Protein AF-A0A0F9S8Q1-F1 (afdb_monomer_lite)

pLDDT: mean 75.42, std 12.76, range [25.97, 92.38]

Organism: NCBI:txid412755

Sequence (955 aa):
MEIFLKRAEKAFIAKIDEEKTYRYFADIKRALKLIPSQFSRDMRSEIPRLLFKISQSLSDKSSEATEGILKHILIFTQVLRELTDNSRTEIHQVIMKQSQNQYRSLLDLMIKFVEKAEMGEFLENESTFENILIHVFGVKTQVTEFKDTDLFIKRAEKLFFGKIGQTKAIEFSENSILFLKEIDDEIQSYMSSEIAKYLFRFSQNINDLTPKTLESVLKHILLFIKAISDLGGKTIVLINQDIIRRSKKKLRGLFELFKAFLEDVRHGNEIKTEDSTLEDIINHVCGFEEEYIRFTDIGGFLKRAEKIYAEKIGKEKASSYIEHILKLIPKIPDTHRTYIGSDIAKFLLTYSEKIKLIKPEDIKRTLSSTNSFLYSIKELDHLNQEEVNKSILFHSNQKARNLIELYKLFLKKSKETIFKVKEPTFNDILLHAFGLQIGPKTIEEAPPIHKLMMDSHEEFPTAKDHEKWASAIFKAIPRYLEILQNKHGDRILNELWDLTFPMEDIIPKYQNKIAQLPRTDEKPFVAKLLHLLSQQILTDETLDRALTGSVAYIMLARVFIEIFSGKNATIRALKIRNHLEERRKANVERKNDIDYDIQKILEEDFKAIYRKSFILKTIMSIVSNKEYFIKITDLVEEDYPEELVEVYKSQNAVKPIGKQYLDSSLYGEIVIALKFFLKHLDYIKTFYDNFIHDFLTIPLDAKRKLEILKDSFMVLLDLRENLEPNKFYLKNVEIAEHQIYFSIIKYLYEPLLEIFKIVFSILEQKEESFKIVSLPKYLSDEKHENNFKQIQEIENEIKEHLTKGFIDDSDKVKWLKNSLEHRKADVLNFQLIRTLFMKVEEIKEMFLVRMEFSKIIINFLIELKKVHRNLPAVFSQFIGNIEMFDKEIDNFIEQIKNVQNLGFILLSEFETRKKRGIEAKQQLYGLKSNHMFIEHLKGLLEINQKDISISGFKN

Structure (mmCIF, N/CA/C/O backbone):
data_AF-A0A0F9S8Q1-F1
#
_entry.id   AF-A0A0F9S8Q1-F1
#
loop_
_atom_site.group_PDB
_atom_site.id
_atom_site.type_symbol
_atom_site.label_atom_id
_atom_site.label_alt_id
_atom_site.label_comp_id
_atom_site.label_asym_id
_atom_site.label_entity_id
_atom_site.label_seq_id
_atom_site.pdbx_PDB_ins_code
_atom_site.Cartn_x
_atom_site.Cartn_y
_atom_site.Cartn_z
_atom_site.occupancy
_atom_site.B_iso_or_equiv
_atom_site.auth_seq_id
_atom_site.auth_comp_id
_atom_site.auth_asym_id
_atom_site.auth_atom_id
_atom_site.pdbx_PDB_model_num
ATOM 1 N N . MET A 1 1 ? 21.156 -9.726 77.520 1.00 65.31 1 MET A N 1
ATOM 2 C CA . MET A 1 1 ? 22.135 -10.472 76.699 1.00 65.31 1 MET A CA 1
ATOM 3 C C . MET A 1 1 ? 23.510 -10.504 77.365 1.00 65.31 1 MET A C 1
ATOM 5 O O . MET A 1 1 ? 23.871 -11.555 77.869 1.00 65.31 1 MET A O 1
ATOM 9 N N . GLU A 1 2 ? 24.245 -9.385 77.450 1.00 67.56 2 GLU A N 1
ATOM 10 C CA . GLU A 1 2 ? 25.640 -9.382 77.948 1.00 67.56 2 GLU A CA 1
ATOM 11 C C . GLU A 1 2 ? 25.800 -9.846 79.402 1.00 67.56 2 GLU A C 1
ATOM 13 O O . GLU A 1 2 ? 26.745 -10.564 79.707 1.00 67.56 2 GLU A O 1
ATOM 18 N N . ILE A 1 3 ? 24.845 -9.518 80.280 1.00 73.88 3 ILE A N 1
ATOM 19 C CA . ILE A 1 3 ? 24.862 -9.962 81.684 1.00 73.88 3 ILE A CA 1
ATOM 20 C C . ILE A 1 3 ? 24.755 -11.493 81.794 1.00 73.88 3 ILE A C 1
ATOM 22 O O . ILE A 1 3 ? 25.445 -12.088 82.613 1.00 73.88 3 ILE A O 1
ATOM 26 N N . PHE A 1 4 ? 23.920 -12.138 80.971 1.00 73.06 4 PHE A N 1
ATOM 27 C CA . PHE A 1 4 ? 23.744 -13.596 80.997 1.00 73.06 4 PHE A CA 1
ATOM 28 C C . PHE A 1 4 ? 24.954 -14.326 80.411 1.00 73.06 4 PHE A C 1
ATOM 30 O O . PHE A 1 4 ? 25.414 -15.288 81.015 1.00 73.06 4 PHE A O 1
ATOM 37 N N . LEU A 1 5 ? 25.524 -13.819 79.310 1.00 75.31 5 LEU A N 1
ATOM 38 C CA . LEU A 1 5 ? 26.750 -14.378 78.730 1.00 75.31 5 LEU A CA 1
ATOM 39 C C . LEU A 1 5 ? 27.928 -14.268 79.708 1.00 75.31 5 LEU A C 1
ATOM 41 O O . LEU A 1 5 ? 28.554 -15.277 80.004 1.00 75.31 5 LEU A O 1
ATOM 45 N N . LYS A 1 6 ? 28.152 -13.087 80.304 1.00 77.19 6 LYS A N 1
ATOM 46 C CA . LYS A 1 6 ? 29.251 -12.863 81.260 1.00 77.19 6 LYS A CA 1
ATOM 47 C C . LYS A 1 6 ? 29.106 -13.690 82.545 1.00 77.19 6 LYS A C 1
ATOM 49 O O . LYS A 1 6 ? 30.094 -14.046 83.177 1.00 77.19 6 LYS A O 1
ATOM 54 N N . ARG A 1 7 ? 27.868 -13.981 82.966 1.00 74.12 7 ARG A N 1
ATOM 55 C CA . ARG A 1 7 ? 27.604 -14.859 84.119 1.00 74.12 7 ARG A CA 1
ATOM 56 C C . ARG A 1 7 ? 27.801 -16.339 83.787 1.00 74.12 7 ARG A C 1
ATOM 58 O O . ARG A 1 7 ? 28.260 -17.066 84.657 1.00 74.12 7 ARG A O 1
ATOM 65 N N . ALA A 1 8 ? 27.472 -16.762 82.567 1.00 77.12 8 ALA A N 1
ATOM 66 C CA . ALA A 1 8 ? 27.662 -18.139 82.116 1.00 77.12 8 ALA A CA 1
ATOM 67 C C . ALA A 1 8 ? 29.150 -18.483 81.928 1.00 77.12 8 ALA A C 1
ATOM 69 O O . ALA A 1 8 ? 29.596 -19.554 82.325 1.00 77.12 8 ALA A O 1
ATOM 70 N N . GLU A 1 9 ? 29.916 -17.539 81.380 1.00 80.12 9 GLU A N 1
ATOM 71 C CA . GLU A 1 9 ? 31.326 -17.668 80.994 1.00 80.12 9 GLU A CA 1
ATOM 72 C C . GLU A 1 9 ? 32.225 -18.244 82.101 1.00 80.12 9 GLU A C 1
ATOM 74 O O . GLU A 1 9 ? 32.976 -19.183 81.849 1.00 80.12 9 GLU A O 1
ATOM 79 N N . LYS A 1 10 ? 32.079 -17.789 83.356 1.00 80.81 10 LYS A N 1
ATOM 80 C CA . LYS A 1 10 ? 32.896 -18.278 84.486 1.00 80.81 10 LYS A CA 1
ATOM 81 C C . LYS A 1 10 ? 32.800 -19.789 84.719 1.00 80.81 10 LYS A C 1
ATOM 83 O O . LYS A 1 10 ? 33.794 -20.403 85.093 1.00 80.81 10 LYS A O 1
ATOM 88 N N . ALA A 1 11 ? 31.624 -20.385 84.526 1.00 79.75 11 ALA A N 1
ATOM 89 C CA . ALA A 1 11 ? 31.432 -21.817 84.757 1.00 79.75 11 ALA A CA 1
ATOM 90 C C . ALA A 1 11 ? 32.003 -22.674 83.614 1.00 79.75 11 ALA A C 1
ATOM 92 O O . ALA A 1 11 ? 32.449 -23.791 83.856 1.00 79.75 11 ALA A O 1
ATOM 93 N N . PHE A 1 12 ? 32.037 -22.140 82.388 1.00 83.81 12 PHE A N 1
ATOM 94 C CA . PHE A 1 12 ? 32.670 -22.799 81.241 1.00 83.81 12 PHE A CA 1
ATOM 95 C C . PHE A 1 12 ? 34.206 -22.703 81.302 1.00 83.81 12 PHE A C 1
ATOM 97 O O . PHE A 1 12 ? 34.877 -23.702 81.041 1.00 83.81 12 PHE A O 1
ATOM 104 N N . ILE A 1 13 ? 34.753 -21.561 81.754 1.00 83.69 13 ILE A N 1
ATOM 105 C CA . ILE A 1 13 ? 36.201 -21.375 81.985 1.00 83.69 13 ILE A CA 1
ATOM 106 C C . ILE A 1 13 ? 36.739 -22.467 82.916 1.00 83.69 13 ILE A C 1
ATOM 108 O O . ILE A 1 13 ? 37.755 -23.089 82.621 1.00 83.69 13 ILE A O 1
ATOM 112 N N . ALA A 1 14 ? 36.011 -22.761 83.997 1.00 76.94 14 ALA A N 1
ATOM 113 C CA . ALA A 1 14 ? 36.400 -23.773 84.976 1.00 76.94 14 ALA A CA 1
ATOM 114 C C . ALA A 1 14 ? 36.416 -25.222 84.434 1.00 76.94 14 ALA A C 1
ATOM 116 O O . ALA A 1 14 ? 36.903 -26.110 85.132 1.00 76.94 14 ALA A O 1
ATOM 117 N N . LYS A 1 15 ? 35.874 -25.487 83.232 1.00 79.69 15 LYS A N 1
ATOM 118 C CA . LYS A 1 15 ? 35.690 -26.843 82.680 1.00 79.69 15 LYS A CA 1
ATOM 119 C C . LYS A 1 15 ? 36.451 -27.142 81.383 1.00 79.69 15 LYS A C 1
ATOM 121 O O . LYS A 1 15 ? 36.767 -28.309 81.174 1.00 79.69 15 LYS A O 1
ATOM 126 N N . ILE A 1 16 ? 36.723 -26.160 80.519 1.00 74.31 16 ILE A N 1
ATOM 127 C CA . ILE A 1 16 ? 37.336 -26.401 79.189 1.00 74.31 16 ILE A CA 1
ATOM 128 C C . ILE A 1 16 ? 38.708 -25.728 79.025 1.00 74.31 16 ILE A C 1
ATOM 130 O O . ILE A 1 16 ? 39.498 -26.228 78.228 1.00 74.31 16 ILE A O 1
ATOM 134 N N . ASP A 1 17 ? 38.972 -24.654 79.786 1.00 80.31 17 ASP A N 1
ATOM 135 C CA . ASP A 1 17 ? 40.105 -23.702 79.722 1.00 80.31 17 ASP A CA 1
ATOM 136 C C . ASP A 1 17 ? 39.648 -22.261 79.405 1.00 80.31 17 ASP A C 1
ATOM 138 O O . ASP A 1 17 ? 38.655 -22.029 78.700 1.00 80.31 17 ASP A O 1
ATOM 142 N N . GLU A 1 18 ? 40.360 -21.279 79.966 1.00 80.62 18 GLU A N 1
ATOM 143 C CA . GLU A 1 18 ? 39.983 -19.864 79.939 1.00 80.62 18 GLU A CA 1
ATOM 144 C C . GLU A 1 18 ? 40.085 -19.261 78.530 1.00 80.62 18 GLU A C 1
ATOM 146 O O . GLU A 1 18 ? 39.142 -18.614 78.062 1.00 80.62 18 GLU A O 1
ATOM 151 N N . GLU A 1 19 ? 41.174 -19.536 77.808 1.00 82.44 19 GLU A N 1
ATOM 152 C CA . GLU A 1 19 ? 41.424 -18.952 76.486 1.00 82.44 19 GLU A CA 1
ATOM 153 C C . GLU A 1 19 ? 40.414 -19.460 75.446 1.00 82.44 19 GLU A C 1
ATOM 155 O O . GLU A 1 19 ? 39.818 -18.682 74.688 1.00 82.44 19 GLU A O 1
ATOM 160 N N . LYS A 1 20 ? 40.136 -20.769 75.463 1.00 80.25 20 LYS A N 1
ATOM 161 C CA . LYS A 1 20 ? 39.125 -21.384 74.592 1.00 80.25 20 LYS A CA 1
ATOM 162 C C . LYS A 1 20 ? 37.722 -20.858 74.877 1.00 80.25 20 LYS A C 1
ATOM 164 O O . LYS A 1 20 ? 36.982 -20.542 73.942 1.00 80.25 20 LYS A O 1
ATOM 169 N N . THR A 1 21 ? 37.353 -20.740 76.153 1.00 82.94 21 THR A N 1
ATOM 170 C CA . THR A 1 21 ? 36.017 -20.270 76.537 1.00 82.94 21 THR A CA 1
ATOM 171 C C . THR A 1 21 ? 35.794 -18.828 76.088 1.00 82.94 21 THR A C 1
ATOM 173 O O . THR A 1 21 ? 34.765 -18.542 75.468 1.00 82.94 21 THR A O 1
ATOM 176 N N . TYR A 1 22 ? 36.769 -17.937 76.304 1.00 84.31 22 TYR A N 1
ATOM 177 C CA . TYR A 1 22 ? 36.668 -16.552 75.838 1.00 84.31 22 TYR A CA 1
ATOM 178 C C . TYR A 1 22 ? 36.503 -16.463 74.322 1.00 84.31 22 TYR A C 1
ATOM 180 O O . TYR A 1 22 ? 35.680 -15.679 73.839 1.00 84.31 22 TYR A O 1
ATOM 188 N N . ARG A 1 23 ? 37.231 -17.288 73.560 1.00 85.81 23 ARG A N 1
ATOM 189 C CA . ARG A 1 23 ? 37.118 -17.312 72.099 1.00 85.81 23 ARG A CA 1
ATOM 190 C C . ARG A 1 23 ? 35.710 -17.703 71.644 1.00 85.81 23 ARG A C 1
ATOM 192 O O . ARG A 1 23 ? 35.099 -16.960 70.876 1.00 85.81 23 ARG A O 1
ATOM 199 N N . TYR A 1 24 ? 35.153 -18.798 72.166 1.00 85.56 24 TYR A N 1
ATOM 200 C CA . TYR A 1 24 ? 33.796 -19.222 71.802 1.00 85.56 24 TYR A CA 1
ATOM 201 C C . TYR A 1 24 ? 32.734 -18.189 72.199 1.00 85.56 24 TYR A C 1
ATOM 203 O O . TYR A 1 24 ? 31.858 -17.867 71.396 1.00 85.56 24 TYR A O 1
ATOM 211 N N . PHE A 1 25 ? 32.811 -17.613 73.403 1.00 87.06 25 PHE A N 1
ATOM 212 C CA . PHE A 1 25 ? 31.848 -16.596 73.837 1.00 87.06 25 PHE A CA 1
ATOM 213 C C . PHE A 1 25 ? 31.947 -15.305 73.010 1.00 87.06 25 PHE A C 1
ATOM 215 O O . PHE A 1 25 ? 30.915 -14.700 72.693 1.00 87.06 25 PHE A O 1
ATOM 222 N N . ALA A 1 26 ? 33.154 -14.896 72.605 1.00 84.88 26 ALA A N 1
ATOM 223 C CA . ALA A 1 26 ? 33.354 -13.757 71.712 1.00 84.88 26 ALA A CA 1
ATOM 224 C C . ALA A 1 26 ? 32.751 -14.006 70.319 1.00 84.88 26 ALA A C 1
ATOM 226 O O . ALA A 1 26 ? 32.047 -13.136 69.790 1.00 84.88 26 ALA A O 1
ATOM 227 N N . ASP A 1 27 ? 32.959 -15.198 69.759 1.00 85.56 27 ASP A N 1
ATOM 228 C CA . ASP A 1 27 ? 32.431 -15.579 68.448 1.00 85.56 27 ASP A CA 1
ATOM 229 C C . ASP A 1 27 ? 30.901 -15.702 68.465 1.00 85.56 27 ASP A C 1
ATOM 231 O O . ASP A 1 27 ? 30.231 -15.161 67.580 1.00 85.56 27 ASP A O 1
ATOM 235 N N . ILE A 1 28 ? 30.321 -16.280 69.524 1.00 86.69 28 ILE A N 1
ATOM 236 C CA . ILE A 1 28 ? 28.863 -16.321 69.719 1.00 86.69 28 ILE A CA 1
ATOM 237 C C . ILE A 1 28 ? 28.313 -14.897 69.838 1.00 86.69 28 ILE A C 1
ATOM 239 O O . ILE A 1 28 ? 27.328 -14.550 69.184 1.00 86.69 28 ILE A O 1
ATOM 243 N N . LYS A 1 29 ? 28.957 -14.020 70.620 1.00 84.44 29 LYS A N 1
ATOM 244 C CA . LYS A 1 29 ? 28.519 -12.624 70.775 1.00 84.44 29 LYS A CA 1
ATOM 245 C C . LYS A 1 29 ? 28.557 -11.861 69.449 1.00 84.44 29 LYS A C 1
ATOM 247 O O . LYS A 1 29 ? 27.688 -11.017 69.214 1.00 84.44 29 LYS A O 1
ATOM 252 N N . ARG A 1 30 ? 29.536 -12.144 68.583 1.00 85.38 30 ARG A N 1
ATOM 253 C CA . ARG A 1 30 ? 29.615 -11.573 67.233 1.00 85.38 30 ARG A CA 1
ATOM 254 C C . ARG A 1 30 ? 28.502 -12.124 66.339 1.00 85.38 30 ARG A C 1
ATOM 256 O O . ARG A 1 30 ? 27.789 -11.327 65.735 1.00 85.38 30 ARG A O 1
ATOM 263 N N . ALA A 1 31 ? 28.292 -13.440 66.325 1.00 83.25 31 ALA A N 1
ATOM 264 C CA . ALA A 1 31 ? 27.249 -14.092 65.532 1.00 83.25 31 ALA A CA 1
ATOM 265 C C . ALA A 1 31 ? 25.833 -13.632 65.931 1.00 83.25 31 ALA A C 1
ATOM 267 O O . ALA A 1 31 ? 25.028 -13.286 65.071 1.00 83.25 31 ALA A O 1
ATOM 268 N N . LEU A 1 32 ? 25.556 -13.471 67.230 1.00 84.12 32 LEU A N 1
ATOM 269 C CA . LEU A 1 32 ? 24.281 -12.946 67.743 1.00 84.12 32 LEU A CA 1
ATOM 270 C C . LEU A 1 32 ? 23.947 -11.532 67.243 1.00 84.12 32 LEU A C 1
ATOM 272 O O . LEU A 1 32 ? 22.778 -11.139 67.232 1.00 84.12 32 LEU A O 1
ATOM 276 N N . LYS A 1 33 ? 24.949 -10.720 66.875 1.00 81.00 33 LYS A N 1
ATOM 277 C CA . LYS A 1 33 ? 24.706 -9.390 66.292 1.00 81.00 33 LYS A CA 1
ATOM 278 C C . LYS A 1 33 ? 24.285 -9.447 64.825 1.00 81.00 33 LYS A C 1
ATOM 280 O O . LYS A 1 33 ? 23.722 -8.465 64.358 1.00 81.00 33 LYS A O 1
ATOM 285 N N . LEU A 1 34 ? 24.536 -10.566 64.151 1.00 79.81 34 LEU A N 1
ATOM 286 C CA . LEU A 1 34 ? 24.293 -10.764 62.724 1.00 79.81 34 LEU A CA 1
ATOM 287 C C . LEU A 1 34 ? 22.996 -11.535 62.431 1.00 79.81 34 LEU A C 1
ATOM 289 O O . LEU A 1 34 ? 22.683 -11.752 61.266 1.00 79.81 34 LEU A O 1
ATOM 293 N N . ILE A 1 35 ? 22.237 -11.935 63.458 1.00 81.62 35 ILE A N 1
ATOM 294 C CA . ILE A 1 35 ? 20.938 -12.598 63.275 1.00 81.62 35 ILE A CA 1
ATOM 295 C C . ILE A 1 35 ? 19.958 -11.636 62.572 1.00 81.62 35 ILE A C 1
ATOM 297 O O . ILE A 1 35 ? 19.795 -10.505 63.051 1.00 81.62 35 ILE A O 1
ATOM 301 N N . PRO A 1 36 ? 19.258 -12.075 61.504 1.00 76.50 36 PRO A N 1
ATOM 302 C CA . PRO A 1 36 ? 18.261 -11.271 60.803 1.00 76.50 36 PRO A CA 1
ATOM 303 C C . PRO A 1 36 ? 17.176 -10.722 61.737 1.00 76.50 36 PRO A C 1
ATOM 305 O O . PRO A 1 36 ? 16.769 -11.368 62.710 1.00 76.50 36 PRO A O 1
ATOM 308 N N . SER A 1 37 ? 16.665 -9.526 61.432 1.00 76.00 37 SER A N 1
ATOM 309 C CA . SER A 1 37 ? 15.705 -8.802 62.284 1.00 76.00 37 SER A CA 1
ATOM 310 C C . SER A 1 37 ? 14.458 -9.632 62.618 1.00 76.00 37 SER A C 1
ATOM 312 O O . SER A 1 37 ? 13.999 -9.600 63.762 1.00 76.00 37 SER A O 1
ATOM 314 N N . GLN A 1 38 ? 13.985 -10.449 61.674 1.00 74.62 38 GLN A N 1
ATOM 315 C CA . GLN A 1 38 ? 12.828 -11.335 61.823 1.00 74.62 38 GLN A CA 1
ATOM 316 C C . GLN A 1 38 ? 12.981 -12.439 62.887 1.00 74.62 38 GLN A C 1
ATOM 318 O O . GLN A 1 38 ? 11.990 -12.833 63.498 1.00 74.62 38 GLN A O 1
ATOM 323 N N . PHE A 1 39 ? 14.209 -12.887 63.175 1.00 76.06 39 PHE A N 1
ATOM 324 C CA . PHE A 1 39 ? 14.503 -13.883 64.222 1.00 76.06 39 PHE A CA 1
ATOM 325 C C . PHE A 1 39 ? 15.102 -13.258 65.487 1.00 76.06 39 PHE A C 1
ATOM 327 O O . PHE A 1 39 ? 15.223 -13.907 66.529 1.00 76.06 39 PHE A O 1
ATOM 334 N N . SER A 1 40 ? 15.476 -11.978 65.410 1.00 69.38 40 SER A N 1
ATOM 335 C CA . SER A 1 40 ? 16.178 -11.270 66.478 1.00 69.38 40 SER A CA 1
ATOM 336 C C . SER A 1 40 ? 15.361 -11.139 67.768 1.00 69.38 40 SER A C 1
ATOM 338 O O . SER A 1 40 ? 15.949 -11.106 68.848 1.00 69.38 40 SER A O 1
ATOM 340 N N . ARG A 1 41 ? 14.023 -11.086 67.677 1.00 66.44 41 ARG A N 1
ATOM 341 C CA . ARG A 1 41 ? 13.134 -10.926 68.840 1.00 66.44 41 ARG A CA 1
ATOM 342 C C . ARG A 1 41 ? 13.082 -12.170 69.728 1.00 66.44 41 ARG A C 1
ATOM 344 O O . ARG A 1 41 ? 12.923 -12.019 70.933 1.00 66.44 41 ARG A O 1
ATOM 351 N N . ASP A 1 42 ? 13.247 -13.358 69.147 1.00 68.50 42 ASP A N 1
ATOM 352 C CA . ASP A 1 42 ? 13.151 -14.631 69.867 1.00 68.50 42 ASP A CA 1
ATOM 353 C C . ASP A 1 42 ? 14.541 -15.207 70.161 1.00 68.50 42 ASP A C 1
ATOM 355 O O . ASP A 1 42 ? 14.896 -15.423 71.315 1.00 68.50 42 ASP A O 1
ATOM 359 N N . MET A 1 43 ? 15.402 -15.379 69.153 1.00 81.38 43 MET A N 1
ATOM 360 C CA . MET A 1 43 ? 16.647 -16.138 69.345 1.00 81.38 43 MET A CA 1
ATOM 361 C C . MET A 1 43 ? 17.777 -15.323 69.986 1.00 81.38 43 MET A C 1
ATOM 363 O O . MET A 1 43 ? 18.584 -15.869 70.741 1.00 81.38 43 MET A O 1
ATOM 367 N N . ARG A 1 44 ? 17.820 -13.999 69.772 1.00 78.69 44 ARG A N 1
ATOM 368 C CA . ARG A 1 44 ? 18.906 -13.139 70.289 1.00 78.69 44 ARG A CA 1
ATOM 369 C C . ARG A 1 44 ? 18.918 -13.043 71.819 1.00 78.69 44 ARG A C 1
ATOM 371 O O . ARG A 1 44 ? 19.966 -12.779 72.410 1.00 78.69 44 ARG A O 1
ATOM 378 N N . SER A 1 45 ? 17.767 -13.244 72.466 1.00 77.75 45 SER A N 1
ATOM 379 C CA . SER A 1 45 ? 17.644 -13.327 73.926 1.00 77.75 45 SER A CA 1
ATOM 380 C C . SER A 1 45 ? 17.697 -14.755 74.459 1.00 77.75 45 SER A C 1
ATOM 382 O O . SER A 1 45 ? 18.255 -14.952 75.540 1.00 77.75 45 SER A O 1
ATOM 384 N N . GLU A 1 46 ? 17.156 -15.730 73.725 1.00 82.62 46 GLU A N 1
ATOM 385 C CA . GLU A 1 46 ? 17.056 -17.115 74.196 1.00 82.62 46 GLU A CA 1
ATOM 386 C C . GLU A 1 46 ? 18.395 -17.863 74.161 1.00 82.62 46 GLU A C 1
ATOM 388 O O . GLU A 1 46 ? 18.699 -18.579 75.110 1.00 82.62 46 GLU A O 1
ATOM 393 N N . ILE A 1 47 ? 19.268 -17.617 73.175 1.00 87.38 47 ILE A N 1
ATOM 394 C CA . ILE A 1 47 ? 20.615 -18.224 73.134 1.00 87.38 47 ILE A CA 1
ATOM 395 C C . ILE A 1 47 ? 21.443 -17.877 74.398 1.00 87.38 47 ILE A C 1
ATOM 397 O O . ILE A 1 47 ? 21.911 -18.789 75.083 1.00 87.38 47 ILE A O 1
ATOM 401 N N . PRO A 1 48 ? 21.587 -16.593 74.798 1.00 84.06 48 PRO A N 1
ATOM 402 C CA . PRO A 1 48 ? 22.226 -16.230 76.066 1.00 84.06 48 PRO A CA 1
ATOM 403 C C . PRO A 1 48 ? 21.579 -16.845 77.312 1.00 84.06 48 PRO A C 1
ATOM 405 O O . PRO A 1 48 ? 22.282 -17.151 78.275 1.00 84.06 48 PRO A O 1
ATOM 408 N N . ARG A 1 49 ? 20.244 -16.974 77.330 1.00 84.19 49 ARG A N 1
ATOM 409 C CA . ARG A 1 49 ? 19.509 -17.561 78.461 1.00 84.19 49 ARG A CA 1
ATOM 410 C C . ARG A 1 49 ? 19.774 -19.056 78.568 1.00 84.19 49 ARG A C 1
ATOM 412 O O . ARG A 1 49 ? 20.006 -19.534 79.676 1.00 84.19 49 ARG A O 1
ATOM 419 N N . LEU A 1 50 ? 19.796 -19.765 77.440 1.00 85.31 50 LEU A N 1
ATOM 420 C CA . LEU A 1 50 ? 20.113 -21.186 77.388 1.00 85.31 50 LEU A CA 1
ATOM 421 C C . LEU A 1 50 ? 21.552 -21.444 77.848 1.00 85.31 50 LEU A C 1
ATOM 423 O O . LEU A 1 50 ? 21.754 -22.281 78.721 1.00 85.31 50 LEU A O 1
ATOM 427 N N . LEU A 1 51 ? 22.530 -20.668 77.363 1.00 85.69 51 LEU A N 1
ATOM 428 C CA . LEU A 1 51 ? 23.926 -20.761 77.817 1.00 85.69 51 LEU A CA 1
ATOM 429 C C . LEU A 1 51 ? 24.058 -20.558 79.328 1.00 85.69 51 LEU A C 1
ATOM 431 O O . LEU A 1 51 ? 24.760 -21.313 79.997 1.00 85.69 51 LEU A O 1
ATOM 435 N N . PHE A 1 52 ? 23.356 -19.568 79.886 1.00 83.75 52 PHE A N 1
ATOM 436 C CA . PHE A 1 52 ? 23.339 -19.364 81.332 1.00 83.75 52 PHE A CA 1
ATOM 437 C C . PHE A 1 52 ? 22.672 -20.526 82.074 1.00 83.75 52 PHE A C 1
ATOM 439 O O . PHE A 1 52 ? 23.215 -20.980 83.077 1.00 83.75 52 PHE A O 1
ATOM 446 N N . LYS A 1 53 ? 21.550 -21.062 81.583 1.00 84.38 53 LYS A N 1
ATOM 447 C CA . LYS A 1 53 ? 20.909 -22.235 82.192 1.00 84.38 53 LYS A CA 1
ATOM 448 C C . LYS A 1 53 ? 21.838 -23.453 82.189 1.00 84.38 53 LYS A C 1
ATOM 450 O O . LYS A 1 53 ? 21.984 -24.102 83.217 1.00 84.38 53 LYS A O 1
ATOM 455 N N . ILE A 1 54 ? 22.514 -23.718 81.072 1.00 83.75 54 ILE A N 1
ATOM 456 C CA . ILE A 1 54 ? 23.466 -24.829 80.952 1.00 83.75 54 ILE A CA 1
ATOM 457 C C . ILE A 1 54 ? 24.634 -24.636 81.924 1.00 83.75 54 ILE A C 1
ATOM 459 O O . ILE A 1 54 ? 24.987 -25.584 82.622 1.00 83.75 54 ILE A O 1
ATOM 463 N N . SER A 1 55 ? 25.151 -23.404 82.047 1.00 81.94 55 SER A N 1
ATOM 464 C CA . SER A 1 55 ? 26.263 -23.045 82.945 1.00 81.94 55 SER A CA 1
ATOM 465 C C . SER A 1 55 ? 26.047 -23.454 84.407 1.00 81.94 55 SER A C 1
ATOM 467 O O . SER A 1 55 ? 27.004 -23.780 85.102 1.00 81.94 55 SER A O 1
ATOM 469 N N . GLN A 1 56 ? 24.790 -23.514 84.859 1.00 81.88 56 GLN A N 1
ATOM 470 C CA . GLN A 1 56 ? 24.417 -23.926 86.218 1.00 81.88 56 GLN A CA 1
ATOM 471 C C . GLN A 1 56 ? 24.454 -25.447 86.443 1.00 81.88 56 GLN A C 1
ATOM 473 O O . GLN A 1 56 ? 24.359 -25.891 87.581 1.00 81.88 56 GLN A O 1
ATOM 478 N N . SER A 1 57 ? 24.595 -26.235 85.376 1.00 78.06 57 SER A N 1
ATOM 479 C CA . SER A 1 57 ? 24.541 -27.707 85.376 1.00 78.06 57 SER A CA 1
ATOM 480 C C . SER A 1 57 ? 25.784 -28.360 84.748 1.00 78.06 57 SER A C 1
ATOM 482 O O . SER A 1 57 ? 25.747 -29.516 84.338 1.00 78.06 57 SER A O 1
ATOM 484 N N . LEU A 1 58 ? 26.894 -27.616 84.634 1.00 77.12 58 LEU A N 1
ATOM 485 C CA . LEU A 1 58 ? 28.131 -28.096 83.997 1.00 77.12 58 LEU A CA 1
ATOM 486 C C . LEU A 1 58 ? 29.002 -28.988 84.888 1.00 77.12 58 LEU A C 1
ATOM 488 O O . LEU A 1 58 ? 29.911 -29.640 84.375 1.00 77.12 58 LEU A O 1
ATOM 492 N N . SER A 1 59 ? 28.773 -29.017 86.206 1.00 67.25 59 SER A N 1
ATOM 493 C CA . SER A 1 59 ? 29.591 -29.803 87.147 1.00 67.25 59 SER A CA 1
ATOM 494 C C . SER A 1 59 ? 29.676 -31.273 86.743 1.00 67.25 59 SER A C 1
ATOM 496 O O . SER A 1 59 ? 30.757 -31.861 86.811 1.00 67.25 59 SER A O 1
ATOM 498 N N . ASP A 1 60 ? 28.576 -31.802 86.213 1.00 68.44 60 ASP A N 1
ATOM 499 C CA . ASP A 1 60 ? 28.379 -33.227 85.952 1.00 68.44 60 ASP A CA 1
ATOM 500 C C . ASP A 1 60 ? 28.752 -33.612 84.507 1.00 68.44 60 ASP A C 1
ATOM 502 O O . ASP A 1 60 ? 28.634 -34.772 84.118 1.00 68.44 60 ASP A O 1
ATOM 506 N N . LYS A 1 61 ? 29.225 -32.648 83.700 1.00 75.06 61 LYS A N 1
ATOM 507 C CA . LYS A 1 61 ? 29.576 -32.833 82.282 1.00 75.06 61 LYS A CA 1
ATOM 508 C C . LYS A 1 61 ? 31.096 -32.875 82.074 1.00 75.06 61 LYS A C 1
ATOM 510 O O . LYS A 1 61 ? 31.856 -32.204 82.788 1.00 75.06 61 LYS A O 1
ATOM 515 N N . SER A 1 62 ? 31.546 -33.686 81.109 1.00 80.31 62 SER A N 1
ATOM 516 C CA . SER A 1 62 ? 32.961 -33.785 80.712 1.00 80.31 62 SER A CA 1
ATOM 517 C C . SER A 1 62 ? 33.422 -32.512 79.991 1.00 80.31 62 SER A C 1
ATOM 519 O O . SER A 1 62 ? 32.601 -31.768 79.449 1.00 80.31 62 SER A O 1
ATOM 521 N N . SER A 1 63 ? 34.730 -32.239 79.979 1.00 77.62 63 SER A N 1
ATOM 522 C CA . SER A 1 63 ? 35.296 -31.069 79.287 1.00 77.62 63 SER A CA 1
ATOM 523 C C . SER A 1 63 ? 34.982 -31.088 77.787 1.00 77.62 63 SER A C 1
ATOM 525 O O . SER A 1 63 ? 34.564 -30.070 77.245 1.00 77.62 63 SER A O 1
ATOM 527 N N . GLU A 1 64 ? 35.070 -32.252 77.139 1.00 79.50 64 GLU A N 1
ATOM 528 C CA . GLU A 1 64 ? 34.739 -32.430 75.718 1.00 79.50 64 GLU A CA 1
ATOM 529 C C . GLU A 1 64 ? 33.259 -32.182 75.413 1.00 79.50 64 GLU A C 1
ATOM 531 O O . GLU A 1 64 ? 32.949 -31.441 74.481 1.00 79.50 64 GLU A O 1
ATOM 536 N N . ALA A 1 65 ? 32.336 -32.717 76.220 1.00 78.62 65 ALA A N 1
ATOM 537 C CA . ALA A 1 65 ? 30.909 -32.433 76.048 1.00 78.62 65 ALA A CA 1
ATOM 538 C C . ALA A 1 65 ? 30.619 -30.940 76.269 1.00 78.62 65 ALA A C 1
ATOM 540 O O . ALA A 1 65 ? 29.844 -30.328 75.538 1.00 78.62 65 ALA A O 1
ATOM 541 N N . THR A 1 66 ? 31.295 -30.324 77.242 1.00 81.94 66 THR A N 1
ATOM 542 C CA . THR A 1 66 ? 31.141 -28.898 77.551 1.00 81.94 66 THR A CA 1
ATOM 543 C C . THR A 1 66 ? 31.644 -28.025 76.392 1.00 81.94 66 THR A C 1
ATOM 545 O O . THR A 1 66 ? 30.968 -27.062 76.020 1.00 81.94 66 THR A O 1
ATOM 548 N N . GLU A 1 67 ? 32.781 -28.370 75.772 1.00 82.50 67 GLU A N 1
ATOM 549 C CA . GLU A 1 67 ? 33.307 -27.676 74.583 1.00 82.50 67 GLU A CA 1
ATOM 550 C C . GLU A 1 67 ? 32.392 -27.888 73.367 1.00 82.50 67 GLU A C 1
ATOM 552 O O . GLU A 1 67 ? 32.059 -26.941 72.649 1.00 82.50 67 GLU A O 1
ATOM 557 N N . GLY A 1 68 ? 31.904 -29.114 73.181 1.00 81.94 68 GLY A N 1
ATOM 558 C CA . GLY A 1 68 ? 30.982 -29.477 72.114 1.00 81.94 68 GLY A CA 1
ATOM 559 C C . GLY A 1 68 ? 29.660 -28.711 72.149 1.00 81.94 68 GLY A C 1
ATOM 560 O O . GLY A 1 68 ? 29.194 -28.258 71.100 1.00 81.94 68 GLY A O 1
ATOM 561 N N . ILE A 1 69 ? 29.095 -28.478 73.339 1.00 86.19 69 ILE A N 1
ATOM 562 C CA . ILE A 1 69 ? 27.897 -27.643 73.528 1.00 86.19 69 ILE A CA 1
ATOM 563 C C . ILE A 1 69 ? 28.138 -26.216 73.026 1.00 86.19 69 ILE A C 1
ATOM 565 O O . ILE A 1 69 ? 27.323 -25.684 72.268 1.00 86.19 69 ILE A O 1
ATOM 569 N N . LEU A 1 70 ? 29.258 -25.589 73.412 1.00 85.69 70 LEU A N 1
ATOM 570 C CA . LEU A 1 70 ? 29.587 -24.231 72.961 1.00 85.69 70 LEU A CA 1
ATOM 571 C C . LEU A 1 70 ? 29.750 -24.174 71.441 1.00 85.69 70 LEU A C 1
ATOM 573 O O . LEU A 1 70 ? 29.253 -23.243 70.802 1.00 85.69 70 LEU A O 1
ATOM 577 N N . LYS A 1 71 ? 30.374 -25.200 70.855 1.00 84.81 71 LYS A N 1
ATOM 578 C CA . LYS A 1 71 ? 30.536 -25.319 69.405 1.00 84.81 71 LYS A CA 1
ATOM 579 C C . LYS A 1 71 ? 29.190 -25.461 68.683 1.00 84.81 71 LYS A C 1
ATOM 581 O O . LYS A 1 71 ? 28.969 -24.771 67.692 1.00 84.81 71 LYS A O 1
ATOM 586 N N . HIS A 1 72 ? 28.263 -26.270 69.197 1.00 88.25 72 HIS A N 1
ATOM 587 C CA . HIS A 1 72 ? 26.934 -26.454 68.596 1.00 88.25 72 HIS A CA 1
ATOM 588 C C . HIS A 1 72 ? 26.081 -25.192 68.690 1.00 88.25 72 HIS A C 1
ATOM 590 O O . HIS A 1 72 ? 25.419 -24.818 67.722 1.00 88.25 72 HIS A O 1
ATOM 596 N N . ILE A 1 73 ? 26.151 -24.477 69.814 1.00 87.94 73 ILE A N 1
ATOM 597 C CA . ILE A 1 73 ? 25.466 -23.190 69.965 1.00 87.94 73 ILE A CA 1
ATOM 598 C C . ILE A 1 73 ? 26.039 -22.161 68.989 1.00 87.94 73 ILE A C 1
ATOM 600 O O . ILE A 1 73 ? 25.272 -21.425 68.366 1.00 87.94 73 ILE A O 1
ATOM 604 N N . LEU A 1 74 ? 27.362 -22.117 68.806 1.00 86.56 74 LEU A N 1
ATOM 605 C CA . LEU A 1 74 ? 27.986 -21.229 67.828 1.00 86.56 74 LEU A CA 1
ATOM 606 C C . LEU A 1 74 ? 27.545 -21.559 66.397 1.00 86.56 74 LEU A C 1
ATOM 608 O O . LEU A 1 74 ? 27.093 -20.655 65.696 1.00 86.56 74 LEU A O 1
ATOM 612 N N . ILE A 1 75 ? 27.616 -22.832 65.997 1.00 86.12 75 ILE A N 1
ATOM 613 C CA . ILE A 1 75 ? 27.193 -23.310 64.671 1.00 86.12 75 ILE A CA 1
ATOM 614 C C . ILE A 1 75 ? 25.736 -22.929 64.412 1.00 86.12 75 ILE A C 1
ATOM 616 O O . ILE A 1 75 ? 25.434 -22.268 63.419 1.00 86.12 75 ILE A O 1
ATOM 620 N N . PHE A 1 76 ? 24.842 -23.260 65.346 1.00 88.38 76 PHE A N 1
ATOM 621 C CA . PHE A 1 76 ? 23.427 -22.929 65.232 1.00 88.38 76 PHE A CA 1
ATOM 622 C C . PHE A 1 76 ? 23.218 -21.417 65.072 1.00 88.38 76 PHE A C 1
ATOM 624 O O . PHE A 1 76 ? 22.478 -20.971 64.201 1.00 88.38 76 PHE A O 1
ATOM 631 N N . THR A 1 77 ? 23.919 -20.610 65.873 1.00 85.31 77 THR A N 1
ATOM 632 C CA . THR A 1 77 ? 23.810 -19.144 65.826 1.00 85.31 77 THR A CA 1
ATOM 633 C C . THR A 1 77 ? 24.308 -18.563 64.500 1.00 85.31 77 THR A C 1
ATOM 635 O O . THR A 1 77 ? 23.731 -17.595 64.007 1.00 85.31 77 THR A O 1
ATOM 638 N N . GLN A 1 78 ? 25.373 -19.123 63.923 1.00 84.19 78 GLN A N 1
ATOM 639 C CA . GLN A 1 78 ? 25.938 -18.667 62.651 1.00 84.19 78 GLN A CA 1
ATOM 640 C C . GLN A 1 78 ? 25.015 -18.985 61.476 1.00 84.19 78 GLN A C 1
ATOM 642 O O . GLN A 1 78 ? 24.759 -18.105 60.661 1.00 84.19 78 GLN A O 1
ATOM 647 N N . VAL A 1 79 ? 24.451 -20.189 61.445 1.00 83.19 79 VAL A N 1
ATOM 648 C CA . VAL A 1 79 ? 23.536 -20.645 60.391 1.00 83.19 79 VAL A CA 1
ATOM 649 C C . VAL A 1 79 ? 22.267 -19.793 60.314 1.00 83.19 79 VAL A C 1
ATOM 651 O O . VAL A 1 79 ? 21.757 -19.530 59.229 1.00 83.19 79 VAL A O 1
ATOM 654 N N . LEU A 1 80 ? 21.775 -19.273 61.445 1.00 80.69 80 LEU A N 1
ATOM 655 C CA . LEU A 1 80 ? 20.625 -18.357 61.444 1.00 80.69 80 LEU A CA 1
ATOM 656 C C . LEU A 1 80 ? 20.858 -17.089 60.606 1.00 80.69 80 LEU A C 1
ATOM 658 O O . LEU A 1 80 ? 19.889 -16.454 60.191 1.00 80.69 80 LEU A O 1
ATOM 662 N N . ARG A 1 81 ? 22.118 -16.702 60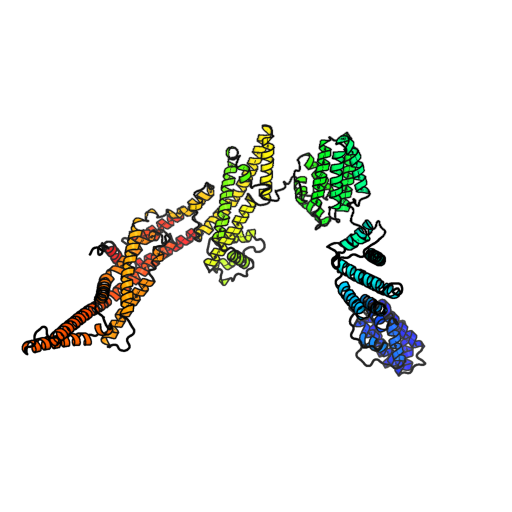.365 1.00 75.56 81 ARG A N 1
ATOM 663 C CA . ARG A 1 81 ? 22.459 -15.585 59.477 1.00 75.56 81 ARG A CA 1
ATOM 664 C C . ARG A 1 81 ? 22.082 -15.867 58.026 1.00 75.56 81 ARG A C 1
ATOM 666 O O . ARG A 1 81 ? 21.752 -14.928 57.318 1.00 75.56 81 ARG A O 1
ATOM 673 N N . GLU A 1 82 ? 22.143 -17.119 57.593 1.00 67.19 82 GLU A N 1
ATOM 674 C CA . GLU A 1 82 ? 21.928 -17.522 56.198 1.00 67.19 82 GLU A CA 1
ATOM 675 C C . GLU A 1 82 ? 20.438 -17.576 55.828 1.00 67.19 82 GLU A C 1
ATOM 677 O O . GLU A 1 82 ? 20.086 -17.667 54.660 1.00 67.19 82 GLU A O 1
ATOM 682 N N . LEU A 1 83 ? 19.545 -17.450 56.814 1.00 71.06 83 LEU A N 1
ATOM 683 C CA . LEU A 1 83 ? 18.092 -17.502 56.638 1.00 71.06 83 LEU A CA 1
ATOM 684 C C . LEU A 1 83 ? 17.478 -16.114 56.357 1.00 71.06 83 LEU A C 1
ATOM 686 O O . LEU A 1 83 ? 16.424 -15.783 56.903 1.00 71.06 83 LEU A O 1
ATOM 690 N N . THR A 1 84 ? 18.143 -15.255 55.577 1.00 57.34 84 THR A N 1
ATOM 691 C CA . THR A 1 84 ? 17.685 -13.868 55.338 1.00 57.34 84 THR A CA 1
ATOM 692 C C . THR A 1 84 ? 16.402 -13.769 54.523 1.00 57.34 84 THR A C 1
ATOM 694 O O . THR A 1 84 ? 15.615 -12.863 54.792 1.00 57.34 84 THR A O 1
ATOM 697 N N . ASP A 1 85 ? 16.176 -14.698 53.592 1.00 55.66 85 ASP A N 1
ATOM 698 C CA . ASP A 1 85 ? 15.083 -14.611 52.611 1.00 55.66 85 ASP A CA 1
ATOM 699 C C . ASP A 1 85 ? 13.844 -15.439 52.994 1.00 55.66 85 ASP A C 1
ATOM 701 O O . ASP A 1 85 ? 12.766 -15.224 52.446 1.00 55.66 85 ASP A O 1
ATOM 705 N N . ASN A 1 86 ? 13.965 -16.338 53.975 1.00 58.75 86 ASN A N 1
ATOM 706 C CA . ASN A 1 86 ? 12.872 -17.225 54.380 1.00 58.75 86 ASN A CA 1
ATOM 707 C C . ASN A 1 86 ? 12.057 -16.599 55.510 1.00 58.75 86 ASN A C 1
ATOM 709 O O . ASN A 1 86 ? 12.622 -16.121 56.500 1.00 58.75 86 ASN A O 1
ATOM 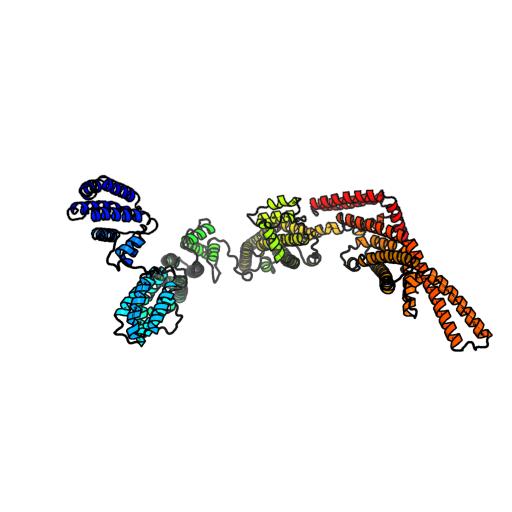713 N N . SER A 1 87 ? 10.727 -16.653 55.426 1.00 61.59 87 SER A N 1
ATOM 714 C CA . SER A 1 87 ? 9.878 -16.136 56.499 1.00 61.59 87 SER A CA 1
ATOM 715 C C . SER A 1 87 ? 9.963 -17.019 57.749 1.00 61.59 87 SER A C 1
ATOM 717 O O . SER A 1 87 ? 10.189 -18.232 57.700 1.00 61.59 87 SER A O 1
ATOM 719 N N . ARG A 1 88 ? 9.741 -16.429 58.929 1.00 63.66 88 ARG A N 1
ATOM 720 C CA . ARG A 1 88 ? 9.739 -17.179 60.199 1.00 63.66 88 ARG A CA 1
ATOM 721 C C . ARG A 1 88 ? 8.766 -18.364 60.185 1.00 63.66 88 ARG A C 1
ATOM 723 O O . ARG A 1 88 ? 9.042 -19.399 60.790 1.00 63.66 88 ARG A O 1
ATOM 730 N N . THR A 1 89 ? 7.636 -18.198 59.505 1.00 67.38 89 THR A N 1
ATOM 731 C CA . THR A 1 89 ? 6.603 -19.225 59.378 1.00 67.38 89 THR A CA 1
ATOM 732 C C . THR A 1 89 ? 7.089 -20.398 58.531 1.00 67.38 89 THR A C 1
ATOM 734 O O . THR A 1 89 ? 6.892 -21.540 58.938 1.00 67.38 89 THR A O 1
ATOM 737 N N . GLU A 1 90 ? 7.784 -20.134 57.422 1.00 66.44 90 GLU A N 1
ATOM 738 C CA . GLU A 1 90 ? 8.372 -21.173 56.563 1.00 66.44 90 GLU A CA 1
ATOM 739 C C . GLU A 1 90 ? 9.397 -22.013 57.323 1.00 66.44 90 GLU A C 1
ATOM 741 O O . GLU A 1 90 ? 9.324 -23.239 57.319 1.00 66.44 90 GLU A O 1
ATOM 746 N N . ILE A 1 91 ? 10.304 -21.374 58.067 1.00 71.38 91 ILE A N 1
ATOM 747 C CA . ILE A 1 91 ? 11.316 -22.101 58.845 1.00 71.38 91 ILE A CA 1
ATOM 748 C C . ILE A 1 91 ? 10.670 -22.995 59.912 1.00 71.38 91 ILE A C 1
ATOM 750 O O . ILE A 1 91 ? 11.072 -24.145 60.089 1.00 71.38 91 ILE A O 1
ATOM 754 N N . HIS A 1 92 ? 9.633 -22.514 60.600 1.00 74.50 92 HIS A N 1
ATOM 755 C CA . HIS A 1 92 ? 8.898 -23.338 61.561 1.00 74.50 92 HIS A CA 1
ATOM 756 C C . HIS A 1 92 ? 8.176 -24.514 60.890 1.00 74.50 92 HIS A C 1
ATOM 758 O O . HIS A 1 92 ? 8.177 -25.617 61.435 1.00 74.50 92 HIS A O 1
ATOM 764 N N . GLN A 1 93 ? 7.609 -24.311 59.699 1.00 68.19 93 GLN A N 1
ATOM 765 C CA . GLN A 1 93 ? 6.988 -25.387 58.927 1.00 68.19 93 GLN A CA 1
ATOM 766 C C . GLN A 1 93 ? 8.007 -26.444 58.502 1.00 68.19 93 GLN A C 1
ATOM 768 O O . GLN A 1 93 ? 7.718 -27.634 58.616 1.00 68.19 93 GLN A O 1
ATOM 773 N N . VAL A 1 94 ? 9.212 -26.044 58.087 1.00 71.69 94 VAL A N 1
ATOM 774 C CA . VAL A 1 94 ? 10.290 -26.984 57.745 1.00 71.69 94 VAL A CA 1
ATOM 775 C C . VAL A 1 94 ? 10.681 -27.831 58.961 1.00 71.69 94 VAL A C 1
ATOM 777 O O . VAL A 1 94 ? 10.753 -29.056 58.849 1.00 71.69 94 VAL A O 1
ATOM 780 N N . ILE A 1 95 ? 10.851 -27.217 60.138 1.00 71.94 95 ILE A N 1
ATOM 781 C CA . ILE A 1 95 ? 11.165 -27.935 61.388 1.00 71.94 95 ILE A CA 1
ATOM 782 C C . ILE A 1 95 ? 10.042 -28.910 61.751 1.00 71.94 95 ILE A C 1
ATOM 784 O O . ILE A 1 95 ? 10.304 -30.079 62.042 1.00 71.94 95 ILE A O 1
ATOM 788 N N . MET A 1 96 ? 8.786 -28.458 61.704 1.00 68.81 96 MET A N 1
ATOM 789 C CA . MET A 1 96 ? 7.625 -29.305 61.980 1.00 68.81 96 MET A CA 1
ATOM 790 C C . MET A 1 96 ? 7.543 -30.472 60.998 1.00 68.81 96 MET A C 1
ATOM 792 O O . MET A 1 96 ? 7.308 -31.604 61.406 1.00 68.81 96 MET A O 1
ATOM 796 N N . LYS A 1 97 ? 7.799 -30.237 59.711 1.00 65.81 97 LYS A N 1
ATOM 797 C CA . LYS A 1 97 ? 7.730 -31.278 58.684 1.00 65.81 97 LYS A CA 1
ATOM 798 C C . LYS A 1 97 ? 8.830 -32.324 58.863 1.00 65.81 97 LYS A C 1
ATOM 800 O O . LYS A 1 97 ? 8.521 -33.514 58.871 1.00 65.81 97 LYS A O 1
ATOM 805 N N . GLN A 1 98 ? 10.082 -31.905 59.061 1.00 66.06 98 GLN A N 1
ATOM 806 C CA . GLN A 1 98 ? 11.203 -32.840 59.219 1.00 66.06 98 GLN A CA 1
ATOM 807 C C . GLN A 1 98 ? 11.180 -33.592 60.555 1.00 66.06 98 GLN A C 1
ATOM 809 O O . GLN A 1 98 ? 11.527 -34.767 60.600 1.00 66.06 98 GLN A O 1
ATOM 814 N N . SER A 1 99 ? 10.691 -32.963 61.625 1.00 65.44 99 SER A N 1
ATOM 815 C CA . SER A 1 99 ? 10.516 -33.619 62.928 1.00 65.44 99 SER A CA 1
ATOM 816 C C . SER A 1 99 ? 9.226 -34.436 63.060 1.00 65.44 99 SER A C 1
ATOM 818 O O . SER A 1 99 ? 8.909 -34.902 64.154 1.00 65.44 99 SER A O 1
ATOM 820 N N . GLN A 1 100 ? 8.428 -34.567 61.993 1.00 69.06 100 GLN A N 1
ATOM 821 C CA . GLN A 1 100 ? 7.098 -35.190 62.041 1.00 69.06 100 GLN A CA 1
ATOM 822 C C . GLN A 1 100 ? 6.189 -34.588 63.139 1.00 69.06 100 GLN A C 1
ATOM 824 O O . GLN A 1 100 ? 5.466 -35.294 63.841 1.00 69.06 100 GLN A O 1
ATOM 829 N N . ASN A 1 101 ? 6.209 -33.259 63.267 1.00 62.41 101 ASN A N 1
ATOM 830 C CA . ASN A 1 101 ? 5.474 -32.410 64.212 1.00 62.41 101 ASN A CA 1
ATOM 831 C C . ASN A 1 101 ? 5.879 -32.527 65.690 1.00 62.41 101 ASN A C 1
ATOM 833 O O . ASN A 1 101 ? 5.185 -31.970 66.549 1.00 62.41 101 ASN A O 1
ATOM 837 N N . GLN A 1 102 ? 6.982 -33.211 66.002 1.00 68.00 102 GLN A N 1
ATOM 838 C CA . GLN A 1 102 ? 7.471 -33.313 67.380 1.00 68.00 102 GLN A CA 1
ATOM 839 C C . GLN A 1 102 ? 8.052 -31.990 67.891 1.00 68.00 102 GLN A C 1
ATOM 841 O O . GLN A 1 102 ? 7.850 -31.646 69.054 1.00 68.00 102 GLN A O 1
ATOM 846 N N . TYR A 1 103 ? 8.700 -31.214 67.020 1.00 75.00 103 TYR A N 1
ATOM 847 C CA . TYR A 1 103 ? 9.301 -29.926 67.362 1.00 75.00 103 TYR A CA 1
ATOM 848 C C . TYR A 1 103 ? 8.703 -28.818 66.499 1.00 75.00 103 TYR A C 1
ATOM 850 O O . TYR A 1 103 ? 8.418 -29.023 65.319 1.00 75.00 103 TYR A O 1
ATOM 858 N N . ARG A 1 104 ? 8.446 -27.649 67.099 1.00 69.38 104 ARG A N 1
ATOM 859 C CA . ARG A 1 104 ? 7.594 -26.616 66.482 1.00 69.38 104 ARG A CA 1
ATOM 860 C C . ARG A 1 104 ? 8.293 -25.284 66.262 1.00 69.38 104 ARG A C 1
ATOM 862 O O . ARG A 1 104 ? 7.758 -24.431 65.559 1.00 69.38 104 ARG A O 1
ATOM 869 N N . SER A 1 105 ? 9.462 -25.087 66.862 1.00 81.25 105 SER A N 1
ATOM 870 C CA . SER A 1 105 ? 10.170 -23.814 66.822 1.00 81.25 105 SER A CA 1
ATOM 871 C C . SER A 1 105 ? 11.682 -23.972 66.672 1.00 81.25 105 SER A C 1
ATOM 873 O O . SER A 1 105 ? 12.255 -25.028 66.941 1.00 81.25 105 SER A O 1
ATOM 875 N N . LEU A 1 106 ? 12.341 -22.877 66.286 1.00 83.06 106 LEU A N 1
ATOM 876 C CA . LEU A 1 106 ? 13.805 -22.786 66.264 1.00 83.06 106 LEU A CA 1
ATOM 877 C C . LEU A 1 106 ? 14.435 -23.011 67.645 1.00 83.06 106 LEU A C 1
ATOM 879 O O . LEU A 1 106 ? 15.536 -23.547 67.727 1.00 83.06 106 LEU A O 1
ATOM 883 N N . LEU A 1 107 ? 13.745 -22.626 68.722 1.00 82.88 107 LEU A N 1
ATOM 884 C CA . LEU A 1 107 ? 14.216 -22.867 70.084 1.00 82.88 107 LEU A CA 1
ATOM 885 C C . LEU A 1 107 ? 14.207 -24.364 70.409 1.00 82.88 107 LEU A C 1
ATOM 887 O O . LEU A 1 107 ? 15.180 -24.865 70.964 1.00 82.88 107 LEU A O 1
ATOM 891 N N . ASP A 1 108 ? 13.151 -25.075 70.009 1.00 82.75 108 ASP A N 1
ATOM 892 C CA . ASP A 1 108 ? 13.051 -26.523 70.202 1.00 82.75 108 ASP A CA 1
ATOM 893 C C . ASP A 1 108 ? 14.161 -27.261 69.445 1.00 82.75 108 ASP A C 1
ATOM 895 O O . ASP A 1 108 ? 14.820 -28.141 70.000 1.00 82.75 108 ASP A O 1
ATOM 899 N N . LEU A 1 109 ? 14.411 -26.852 68.195 1.00 87.00 109 LEU A N 1
ATOM 900 C CA . LEU A 1 109 ? 15.502 -27.388 67.385 1.00 87.00 109 LEU A CA 1
ATOM 901 C C . LEU A 1 109 ? 16.864 -27.125 68.040 1.00 87.00 109 LEU A C 1
ATOM 903 O O . LEU A 1 109 ? 17.681 -28.035 68.126 1.00 87.00 109 LEU A O 1
ATOM 907 N N . MET A 1 110 ? 17.101 -25.905 68.532 1.00 88.19 110 MET A N 1
ATOM 908 C CA . MET A 1 110 ? 18.352 -25.544 69.201 1.00 88.19 110 MET A CA 1
ATOM 909 C C . MET A 1 110 ? 18.576 -26.364 70.471 1.00 88.19 110 MET A C 1
ATOM 911 O O . MET A 1 110 ? 19.671 -26.882 70.672 1.00 88.19 110 MET A O 1
ATOM 915 N N . ILE A 1 111 ? 17.554 -26.498 71.321 1.00 86.44 111 ILE A N 1
ATOM 916 C CA . ILE A 1 111 ? 17.645 -27.298 72.547 1.00 86.44 111 ILE A CA 1
ATOM 917 C C . ILE A 1 111 ? 17.994 -28.738 72.182 1.00 86.44 111 ILE A C 1
ATOM 919 O O . ILE A 1 111 ? 18.931 -29.295 72.749 1.00 86.44 111 ILE A O 1
ATOM 923 N N . LYS A 1 112 ? 17.321 -29.313 71.178 1.00 85.50 112 LYS A N 1
ATOM 924 C CA . LYS A 1 112 ? 17.579 -30.697 70.784 1.00 85.50 112 LYS A CA 1
ATOM 925 C C . LYS A 1 112 ? 18.956 -30.900 70.149 1.00 85.50 112 LYS A C 1
ATOM 927 O O . LYS A 1 112 ? 19.604 -31.913 70.397 1.00 85.50 112 LYS A O 1
ATOM 932 N N . PHE A 1 113 ? 19.424 -29.926 69.372 1.00 88.19 113 PHE A N 1
ATOM 933 C CA . PHE A 1 113 ? 20.765 -29.932 68.787 1.00 88.19 113 PHE A CA 1
ATOM 934 C C . PHE A 1 113 ? 21.859 -29.840 69.857 1.00 88.19 113 PHE A C 1
ATOM 936 O O . PHE A 1 113 ? 22.892 -30.494 69.751 1.00 88.19 113 PHE A O 1
ATOM 943 N N . VAL A 1 114 ? 21.615 -29.085 70.929 1.00 86.31 114 VAL A N 1
ATOM 944 C CA . VAL A 1 114 ? 22.525 -29.025 72.077 1.00 86.31 114 VAL A CA 1
ATOM 945 C C . VAL A 1 114 ? 22.478 -30.312 72.900 1.00 86.31 114 VAL A C 1
ATOM 947 O O . VAL A 1 114 ? 23.533 -30.804 73.283 1.00 86.31 114 VAL A O 1
ATOM 950 N N . GLU A 1 115 ? 21.302 -30.908 73.116 1.00 84.69 115 GLU A N 1
ATOM 951 C CA . GLU A 1 115 ? 21.180 -32.215 73.785 1.00 84.69 115 GLU A CA 1
ATOM 952 C C . GLU A 1 115 ? 22.001 -33.307 73.080 1.00 84.69 115 GLU A C 1
ATOM 954 O O . GLU A 1 115 ? 22.591 -34.154 73.744 1.00 84.69 115 GLU A O 1
ATOM 959 N N . LYS A 1 116 ? 22.093 -33.273 71.745 1.00 82.75 116 LYS A N 1
ATOM 960 C CA . LYS A 1 116 ? 22.951 -34.189 70.978 1.00 82.75 116 LYS A CA 1
ATOM 961 C C . LYS A 1 116 ? 24.438 -34.010 71.302 1.00 82.75 116 LYS A C 1
ATOM 963 O O . LYS A 1 116 ? 25.117 -34.997 71.581 1.00 82.75 116 LYS A O 1
ATOM 968 N N . ALA A 1 117 ? 24.905 -32.766 71.402 1.00 82.62 117 ALA A N 1
ATOM 969 C CA . ALA A 1 117 ? 26.269 -32.468 71.837 1.00 82.62 117 ALA A CA 1
ATOM 970 C C . ALA A 1 117 ? 26.529 -32.881 73.298 1.00 82.62 117 ALA A C 1
ATOM 972 O O . ALA A 1 117 ? 27.627 -33.324 73.626 1.00 82.62 117 ALA A O 1
ATOM 973 N N . GLU A 1 118 ? 25.521 -32.788 74.174 1.00 80.62 118 GLU A N 1
ATOM 974 C CA . GLU A 1 118 ? 25.611 -33.297 75.552 1.00 80.62 118 GLU A CA 1
ATOM 975 C C . GLU A 1 118 ? 25.789 -34.818 75.604 1.00 80.62 118 GLU A C 1
ATOM 977 O O . GLU A 1 118 ? 26.459 -35.323 76.503 1.00 80.62 118 GLU A O 1
ATOM 982 N N . MET A 1 119 ? 25.233 -35.534 74.625 1.00 79.94 119 MET A N 1
ATOM 983 C CA . MET A 1 119 ? 25.390 -36.981 74.454 1.00 79.94 119 MET A CA 1
ATOM 984 C C . MET A 1 119 ? 26.677 -37.367 73.699 1.00 79.94 119 MET A C 1
ATOM 986 O O . MET A 1 119 ? 26.919 -38.553 73.489 1.00 79.94 119 MET A O 1
ATOM 990 N N . GLY A 1 120 ? 27.512 -36.392 73.317 1.00 71.19 120 GLY A N 1
ATOM 991 C CA . GLY A 1 120 ? 28.771 -36.608 72.594 1.00 71.19 120 GLY A CA 1
ATOM 992 C C . GLY A 1 120 ? 28.622 -36.785 71.078 1.00 71.19 120 GLY A C 1
ATOM 993 O O . GLY A 1 120 ? 29.602 -37.102 70.408 1.00 71.19 120 GLY A O 1
ATOM 994 N N . GLU A 1 121 ? 27.426 -36.578 70.521 1.00 78.88 121 GLU A N 1
ATOM 995 C CA . GLU A 1 121 ? 27.191 -36.595 69.075 1.00 78.88 121 GLU A CA 1
ATOM 996 C C . GLU A 1 121 ? 27.437 -35.192 68.504 1.00 78.88 121 GLU A C 1
ATOM 998 O O . GLU A 1 121 ? 26.667 -34.265 68.762 1.00 78.88 121 GLU A O 1
ATOM 1003 N N . PHE A 1 122 ? 28.526 -35.028 67.746 1.00 78.38 122 PHE A N 1
ATOM 1004 C CA . PHE A 1 122 ? 28.929 -33.738 67.188 1.00 78.38 122 PHE A CA 1
ATOM 1005 C C . PHE A 1 122 ? 28.716 -33.662 65.671 1.00 78.38 122 PHE A C 1
ATOM 1007 O O . PHE A 1 122 ? 28.978 -34.617 64.943 1.00 78.38 122 PHE A O 1
ATOM 1014 N N . LEU A 1 123 ? 28.284 -32.500 65.172 1.00 76.31 123 LEU A N 1
ATOM 1015 C CA . LEU A 1 123 ? 28.190 -32.241 63.735 1.00 76.31 123 LEU A CA 1
ATOM 1016 C C . LEU A 1 123 ? 29.592 -32.062 63.112 1.00 76.31 123 LEU A C 1
ATOM 1018 O O . LEU A 1 123 ? 30.286 -31.089 63.416 1.00 76.31 123 LEU A O 1
ATOM 1022 N N . GLU A 1 124 ? 29.990 -32.983 62.227 1.00 60.66 124 GLU A N 1
ATOM 1023 C CA . GLU A 1 124 ? 31.305 -32.979 61.552 1.00 60.66 124 GLU A CA 1
ATOM 1024 C C . GLU A 1 124 ? 31.314 -32.293 60.162 1.00 60.66 124 GLU A C 1
ATOM 1026 O O . GLU A 1 124 ? 32.386 -31.976 59.651 1.00 60.66 124 GLU A O 1
ATOM 1031 N N . ASN A 1 125 ? 30.143 -32.021 59.562 1.00 58.22 125 ASN A N 1
ATOM 1032 C CA . ASN A 1 125 ? 29.983 -31.492 58.190 1.00 58.22 125 ASN A CA 1
ATOM 1033 C C . ASN A 1 125 ? 29.824 -29.953 58.122 1.00 58.22 125 ASN A C 1
ATOM 1035 O O . ASN A 1 125 ? 29.648 -29.299 59.149 1.00 58.22 125 ASN A O 1
ATOM 1039 N N . GLU A 1 126 ? 29.832 -29.374 56.905 1.00 58.75 126 GLU A N 1
ATOM 1040 C CA . GLU A 1 126 ? 29.599 -27.935 56.670 1.00 58.75 126 GLU A CA 1
ATOM 1041 C C . GLU A 1 126 ? 28.306 -27.426 57.338 1.00 58.75 126 GLU A C 1
ATOM 1043 O O . GLU A 1 126 ? 27.227 -28.014 57.218 1.00 58.75 126 GLU A O 1
ATOM 1048 N N . SER A 1 127 ? 28.436 -26.309 58.052 1.00 68.06 127 SER A N 1
ATOM 1049 C CA . SER A 1 127 ? 27.427 -25.715 58.928 1.00 68.06 127 SER A CA 1
ATOM 1050 C C . SER A 1 127 ? 26.276 -25.048 58.158 1.00 68.06 127 SER A C 1
ATOM 1052 O O . SER A 1 127 ? 26.245 -23.825 58.075 1.00 68.06 127 SER A O 1
ATOM 1054 N N . THR A 1 128 ? 25.313 -25.811 57.632 1.00 77.88 128 THR A N 1
ATOM 1055 C CA . THR A 1 128 ? 24.080 -25.266 57.014 1.00 77.88 128 THR A CA 1
ATOM 1056 C C . THR A 1 128 ? 22.822 -25.631 57.806 1.00 77.88 128 THR A C 1
ATOM 1058 O O . THR A 1 128 ? 22.814 -26.576 58.601 1.00 77.88 128 THR A O 1
ATOM 1061 N N . PHE A 1 129 ? 21.722 -24.895 57.591 1.00 77.94 129 PHE A N 1
ATOM 1062 C CA . PHE A 1 129 ? 20.461 -25.127 58.315 1.00 77.94 129 PHE A CA 1
ATOM 1063 C C . PHE A 1 129 ? 19.865 -26.505 58.032 1.00 77.94 129 PHE A C 1
ATOM 1065 O O . PHE A 1 129 ? 19.412 -27.187 58.950 1.00 77.94 129 PHE A O 1
ATOM 1072 N N . GLU A 1 130 ? 19.937 -26.955 56.783 1.00 72.56 130 GLU A N 1
ATOM 1073 C CA . GLU A 1 130 ? 19.500 -28.297 56.399 1.00 72.56 130 GLU A CA 1
ATOM 1074 C C . GLU A 1 130 ? 20.361 -29.385 57.039 1.00 72.56 130 GLU A C 1
ATOM 1076 O O . GLU A 1 130 ? 19.823 -30.382 57.519 1.00 72.56 130 GLU A O 1
ATOM 1081 N N . ASN A 1 131 ? 21.676 -29.181 57.139 1.00 76.06 131 ASN A N 1
ATOM 1082 C CA . ASN A 1 131 ? 22.562 -30.148 57.783 1.00 76.06 131 ASN A CA 1
ATOM 1083 C C . ASN A 1 131 ? 22.288 -30.271 59.286 1.00 76.06 131 ASN A C 1
ATOM 1085 O O . ASN A 1 131 ? 22.345 -31.380 59.817 1.00 76.06 131 ASN A O 1
ATOM 1089 N N . ILE A 1 132 ? 21.916 -29.177 59.963 1.00 82.19 132 ILE A N 1
ATOM 1090 C CA . ILE A 1 132 ? 21.448 -29.236 61.357 1.00 82.19 132 ILE A CA 1
ATOM 1091 C C . ILE A 1 132 ? 20.168 -30.072 61.450 1.00 82.19 132 ILE A C 1
ATOM 1093 O O . ILE A 1 132 ? 20.079 -30.953 62.302 1.00 82.19 132 ILE A O 1
ATOM 1097 N N . LEU A 1 133 ? 19.189 -29.846 60.570 1.00 75.62 133 LEU A N 1
ATOM 1098 C CA . LEU A 1 133 ? 17.938 -30.608 60.586 1.00 75.62 133 LEU A CA 1
ATOM 1099 C C . LEU A 1 133 ? 18.171 -32.103 60.333 1.00 75.62 133 LEU A C 1
ATOM 1101 O O . LEU A 1 133 ? 17.623 -32.938 61.051 1.00 75.62 133 LEU A O 1
ATOM 1105 N N . ILE A 1 134 ? 19.033 -32.444 59.372 1.00 76.38 134 ILE A N 1
ATOM 1106 C CA . ILE A 1 134 ? 19.407 -33.833 59.081 1.00 76.38 134 ILE A CA 1
ATOM 1107 C C . ILE A 1 134 ? 20.137 -34.455 60.271 1.00 76.38 134 ILE A C 1
ATOM 1109 O O . ILE A 1 134 ? 19.853 -35.595 60.621 1.00 76.38 134 ILE A O 1
ATOM 1113 N N . HIS A 1 135 ? 21.053 -33.734 60.913 1.00 80.44 135 HIS A N 1
ATOM 1114 C CA . HIS A 1 135 ? 21.785 -34.261 62.062 1.00 80.44 135 HIS A CA 1
ATOM 1115 C C . HIS A 1 135 ? 20.876 -34.504 63.273 1.00 80.44 135 HIS A C 1
ATOM 1117 O O . HIS A 1 135 ? 21.045 -35.491 63.983 1.00 80.44 135 HIS A O 1
ATOM 1123 N N . VAL A 1 136 ? 19.877 -33.644 63.491 1.00 78.50 136 VAL A N 1
ATOM 1124 C CA . VAL A 1 136 ? 18.934 -33.803 64.606 1.00 78.50 136 VAL A CA 1
ATOM 1125 C C . VAL A 1 136 ? 17.860 -34.861 64.309 1.00 78.50 136 VAL A C 1
ATOM 1127 O O . VAL A 1 136 ? 17.486 -35.601 65.220 1.00 78.50 136 VAL A O 1
ATOM 1130 N N . PHE A 1 137 ? 17.363 -34.959 63.068 1.00 79.00 137 PHE A N 1
ATOM 1131 C CA . PHE A 1 137 ? 16.184 -35.777 62.724 1.00 79.00 137 PHE A CA 1
ATOM 1132 C C . PHE A 1 137 ? 16.451 -36.988 61.808 1.00 79.00 137 PHE A C 1
ATOM 1134 O O . PHE A 1 137 ? 15.603 -37.873 61.725 1.00 79.00 137 PHE A O 1
ATOM 1141 N N . GLY A 1 138 ? 17.611 -37.083 61.153 1.00 62.28 138 GLY A N 1
ATOM 1142 C CA . GLY A 1 138 ? 18.133 -38.317 60.548 1.00 62.28 138 GLY A CA 1
ATOM 1143 C C . GLY A 1 138 ? 17.593 -38.761 59.177 1.00 62.28 138 GLY A C 1
ATOM 1144 O O . GLY A 1 138 ? 17.817 -39.915 58.819 1.00 62.28 138 GLY A O 1
ATOM 1145 N N . VAL A 1 139 ? 16.907 -37.924 58.378 1.00 51.12 139 VAL A N 1
ATOM 1146 C CA . VAL A 1 139 ? 16.267 -38.374 57.113 1.00 51.12 139 VAL A CA 1
ATOM 1147 C C . VAL A 1 139 ? 16.752 -37.608 55.869 1.00 51.12 139 VAL A C 1
ATOM 1149 O O . VAL A 1 139 ? 16.546 -36.403 55.751 1.00 51.12 139 VAL A O 1
ATOM 1152 N N . LYS A 1 140 ? 17.334 -38.333 54.894 1.00 44.88 140 LYS A N 1
ATOM 1153 C CA . LYS A 1 140 ? 17.573 -37.873 53.510 1.00 44.88 140 LYS A CA 1
ATOM 1154 C C . LYS A 1 140 ? 16.360 -38.213 52.635 1.00 44.88 140 LYS A C 1
ATOM 1156 O O . LYS A 1 140 ? 16.238 -39.338 52.160 1.00 44.88 140 LYS A O 1
ATOM 1161 N N . THR A 1 141 ? 15.506 -37.237 52.358 1.00 41.22 141 THR A N 1
ATOM 1162 C CA . THR A 1 141 ? 14.550 -37.308 51.239 1.00 41.22 141 THR A CA 1
ATOM 1163 C C . THR A 1 141 ? 14.620 -36.008 50.460 1.00 41.22 141 THR A C 1
ATOM 1165 O O . THR A 1 141 ? 14.453 -34.942 51.048 1.00 41.22 141 THR A O 1
ATOM 1168 N N . GLN A 1 142 ? 14.874 -36.110 49.148 1.00 31.70 142 GLN A N 1
ATOM 1169 C CA . GLN A 1 142 ? 14.682 -35.013 48.200 1.00 31.70 142 GLN A CA 1
ATOM 1170 C C . GLN A 1 142 ? 13.270 -34.457 48.388 1.00 31.70 142 GLN A C 1
ATOM 1172 O O . GLN A 1 142 ? 12.278 -35.181 48.291 1.00 31.70 142 GLN A O 1
ATOM 1177 N N . VAL A 1 143 ? 13.208 -33.177 48.735 1.00 31.47 143 VAL A N 1
ATOM 1178 C CA . VAL A 1 143 ? 11.977 -32.460 49.037 1.00 31.47 143 VAL A CA 1
ATOM 1179 C C . VAL A 1 143 ? 11.256 -32.185 47.720 1.00 31.47 143 VAL A C 1
ATOM 1181 O O . VAL A 1 143 ? 11.499 -31.178 47.068 1.00 31.47 143 VAL A O 1
ATOM 1184 N N . THR A 1 144 ? 10.334 -33.060 47.319 1.00 31.80 144 THR A N 1
ATOM 1185 C CA . THR A 1 144 ? 9.159 -32.578 46.588 1.00 31.80 144 THR A CA 1
ATOM 1186 C C . THR A 1 144 ? 8.294 -31.843 47.603 1.00 31.80 144 THR A C 1
ATOM 1188 O O . THR A 1 144 ? 7.826 -32.433 48.585 1.00 31.80 144 THR A O 1
ATOM 1191 N N . GLU A 1 145 ? 8.119 -30.538 47.411 1.00 35.22 145 GLU A N 1
ATOM 1192 C CA . GLU A 1 145 ? 7.174 -29.725 48.170 1.00 35.22 145 GLU A CA 1
ATOM 1193 C C . GLU A 1 145 ? 5.746 -30.254 47.975 1.00 35.22 145 GLU A C 1
ATOM 1195 O O . GLU A 1 145 ? 4.989 -29.786 47.133 1.00 35.22 145 GLU A O 1
ATOM 1200 N N . PHE A 1 146 ? 5.340 -31.245 48.767 1.00 39.78 146 PHE A N 1
ATOM 1201 C CA . PHE A 1 146 ? 3.918 -31.499 48.959 1.00 39.78 146 PHE A CA 1
ATOM 1202 C C . PHE A 1 146 ? 3.359 -30.339 49.784 1.00 39.78 146 PHE A C 1
ATOM 1204 O O . PHE A 1 146 ? 3.736 -30.181 50.954 1.00 39.78 146 PHE A O 1
ATOM 1211 N N . LYS A 1 147 ? 2.487 -29.533 49.166 1.00 55.66 147 LYS A N 1
ATOM 1212 C CA . LYS A 1 147 ? 1.569 -28.635 49.877 1.00 55.66 147 LYS A CA 1
ATOM 1213 C C . LYS A 1 147 ? 0.679 -29.502 50.784 1.00 55.66 147 LYS A C 1
ATOM 1215 O O . LYS A 1 147 ? 0.357 -30.634 50.423 1.00 55.66 147 LYS A O 1
ATOM 1220 N N . ASP A 1 148 ? 0.275 -29.002 51.956 1.00 58.06 148 ASP A N 1
ATOM 1221 C CA . ASP A 1 148 ? -0.551 -29.749 52.933 1.00 58.06 148 ASP A CA 1
ATOM 1222 C C . ASP A 1 148 ? -1.798 -30.410 52.303 1.00 58.06 148 ASP A C 1
ATOM 1224 O O . ASP A 1 148 ? -2.252 -31.462 52.755 1.00 58.06 148 ASP A O 1
ATOM 1228 N N . THR A 1 149 ? -2.318 -29.827 51.221 1.00 67.19 149 THR A N 1
ATOM 1229 C CA . THR A 1 149 ? -3.420 -30.334 50.391 1.00 67.19 149 THR A CA 1
ATOM 1230 C C . THR A 1 149 ? -3.171 -31.730 49.821 1.00 67.19 149 THR A C 1
ATOM 1232 O O . THR A 1 149 ? -4.029 -32.605 49.939 1.00 67.19 149 THR A O 1
ATOM 1235 N N . ASP A 1 150 ? -1.987 -31.980 49.268 1.00 73.31 150 ASP A N 1
ATOM 1236 C CA . ASP A 1 150 ? -1.667 -33.224 48.557 1.00 73.31 150 ASP A CA 1
ATOM 1237 C C . ASP A 1 150 ? -1.536 -34.390 49.546 1.00 73.31 150 ASP A C 1
ATOM 1239 O O . ASP A 1 150 ? -1.947 -35.521 49.274 1.00 73.31 150 ASP A O 1
ATOM 1243 N N . LEU A 1 151 ? -1.034 -34.093 50.749 1.00 71.81 151 LEU A N 1
ATOM 1244 C CA . LEU A 1 151 ? -0.911 -35.054 51.841 1.00 71.81 151 LEU A CA 1
ATOM 1245 C C . LEU A 1 151 ? -2.286 -35.530 52.335 1.00 71.81 151 LEU A C 1
ATOM 1247 O O . LEU A 1 151 ? -2.464 -36.719 52.612 1.00 71.81 151 LEU A O 1
ATOM 1251 N N . PHE A 1 152 ? -3.264 -34.625 52.453 1.00 75.50 152 PHE A N 1
ATOM 1252 C CA . PHE A 1 152 ? -4.628 -34.983 52.856 1.00 75.50 152 PHE A CA 1
ATOM 1253 C C . PHE A 1 152 ? -5.310 -35.888 51.824 1.00 75.50 152 PHE A C 1
ATOM 1255 O O . PHE A 1 152 ? -5.951 -36.869 52.207 1.00 75.50 152 PHE A O 1
ATOM 1262 N N . ILE A 1 153 ? -5.113 -35.616 50.532 1.00 81.88 153 ILE A N 1
ATOM 1263 C CA . ILE A 1 153 ? -5.696 -36.403 49.437 1.00 81.88 153 ILE A CA 1
ATOM 1264 C C . ILE A 1 153 ? -5.054 -37.795 49.370 1.00 81.88 153 ILE A C 1
ATOM 1266 O O . ILE A 1 153 ? -5.769 -38.797 49.360 1.00 81.88 153 ILE A O 1
ATOM 1270 N N . LYS A 1 154 ? -3.720 -37.891 49.460 1.00 80.50 154 LYS A N 1
ATOM 1271 C CA . LYS A 1 154 ? -3.012 -39.184 49.494 1.00 80.50 154 LYS A CA 1
ATOM 1272 C C . LYS A 1 154 ? -3.314 -40.022 50.739 1.00 80.50 154 LYS A C 1
ATOM 1274 O O . LYS A 1 154 ? -3.207 -41.246 50.713 1.00 80.50 154 LYS A O 1
ATOM 1279 N N . ARG A 1 155 ? -3.711 -39.399 51.852 1.00 78.44 155 ARG A N 1
ATOM 1280 C CA . ARG A 1 155 ? -4.209 -40.130 53.031 1.00 78.44 155 ARG A CA 1
ATOM 1281 C C . ARG A 1 155 ? -5.635 -40.644 52.833 1.00 78.44 155 ARG A C 1
ATOM 1283 O O . ARG A 1 155 ? -5.918 -41.760 53.261 1.00 78.44 155 ARG A O 1
ATOM 1290 N N . ALA A 1 156 ? -6.497 -39.865 52.180 1.00 82.12 156 ALA A N 1
ATOM 1291 C CA . ALA A 1 156 ? -7.853 -40.280 51.828 1.00 82.12 156 ALA A CA 1
ATOM 1292 C C . ALA A 1 156 ? -7.857 -41.457 50.832 1.00 82.12 156 ALA A C 1
ATOM 1294 O O . ALA A 1 156 ? -8.630 -42.399 51.000 1.00 82.12 156 ALA A O 1
ATOM 1295 N N . GLU A 1 157 ? -6.927 -41.448 49.868 1.00 85.94 157 GLU A N 1
ATOM 1296 C CA . GLU A 1 157 ? -6.687 -42.516 48.885 1.00 85.94 157 GLU A CA 1
ATOM 1297 C C . GLU A 1 157 ? -6.643 -43.910 49.540 1.00 85.94 157 GLU A C 1
ATOM 1299 O O . GLU A 1 157 ? -7.400 -44.804 49.159 1.00 85.94 157 GLU A O 1
ATOM 1304 N N . LYS A 1 158 ? -5.834 -44.079 50.596 1.00 82.81 158 LYS A N 1
ATOM 1305 C CA . LYS A 1 158 ? -5.671 -45.368 51.293 1.00 82.81 158 LYS A CA 1
ATOM 1306 C C . LYS A 1 158 ? -6.961 -45.902 51.915 1.00 82.81 158 LYS A C 1
ATOM 1308 O O . LYS A 1 158 ? -7.115 -47.112 52.044 1.00 82.81 158 LYS A O 1
ATOM 1313 N N . LEU A 1 159 ? -7.871 -45.019 52.323 1.00 80.00 159 LEU A N 1
ATOM 1314 C CA . LEU A 1 159 ? -9.161 -45.415 52.886 1.00 80.00 159 LEU A CA 1
ATOM 1315 C C . LEU A 1 159 ? -10.152 -45.758 51.768 1.00 80.00 159 LEU A C 1
ATOM 1317 O O . LEU A 1 159 ? -10.854 -46.762 51.865 1.00 80.00 159 LEU A O 1
ATOM 1321 N N . PHE A 1 160 ? -10.140 -45.018 50.655 1.00 85.25 160 PHE A N 1
ATOM 1322 C CA . PHE A 1 160 ? -10.935 -45.365 49.473 1.00 85.25 160 PHE A CA 1
ATOM 1323 C C . PHE A 1 160 ? -10.522 -46.716 48.857 1.00 85.25 160 PHE A C 1
ATOM 1325 O O . PHE A 1 160 ? -11.397 -47.459 48.406 1.00 85.25 160 PHE A O 1
ATOM 1332 N N . PHE A 1 161 ? -9.233 -47.092 48.916 1.00 83.56 161 PHE A N 1
ATOM 1333 C CA . PHE A 1 161 ? -8.717 -48.390 48.430 1.00 83.56 161 PHE A CA 1
ATOM 1334 C C . PHE A 1 161 ? -9.521 -49.568 48.965 1.00 83.56 161 PHE A C 1
ATOM 1336 O O . PHE A 1 161 ? -9.880 -50.467 48.205 1.00 83.56 161 PHE A O 1
ATOM 1343 N N . GLY A 1 162 ? -9.834 -49.536 50.264 1.00 76.06 162 GLY A N 1
ATOM 1344 C CA . GLY A 1 162 ? -10.561 -50.605 50.941 1.00 76.06 162 GLY A CA 1
ATOM 1345 C C . GLY A 1 162 ? -11.996 -50.798 50.445 1.00 76.06 162 GLY A C 1
ATOM 1346 O O . GLY A 1 162 ? -12.615 -51.795 50.801 1.00 76.06 162 GLY A O 1
ATOM 1347 N N . LYS A 1 163 ? -12.535 -49.871 49.637 1.00 80.69 163 LYS A N 1
ATOM 1348 C CA . LYS A 1 163 ? -13.959 -49.838 49.285 1.00 80.69 163 LYS A CA 1
ATOM 1349 C C . LYS A 1 163 ? -14.272 -49.814 47.789 1.00 80.69 163 LYS A C 1
ATOM 1351 O O . LYS A 1 163 ? -15.254 -50.431 47.388 1.00 80.69 163 LYS A O 1
ATOM 1356 N N . ILE A 1 164 ? -13.460 -49.137 46.974 1.00 83.06 164 ILE A N 1
ATOM 1357 C CA . ILE A 1 164 ? -13.645 -49.044 45.506 1.00 83.06 164 ILE A CA 1
ATOM 1358 C C . ILE A 1 164 ? -12.501 -49.690 44.709 1.00 83.06 164 ILE A C 1
ATOM 1360 O O . ILE A 1 164 ? -12.506 -49.668 43.479 1.00 83.06 164 ILE A O 1
ATOM 1364 N N . GLY A 1 165 ? -11.529 -50.290 45.402 1.00 81.38 165 GLY A N 1
ATOM 1365 C CA . GLY A 1 165 ? -10.348 -50.901 44.800 1.00 81.38 165 GLY A CA 1
ATOM 1366 C C . GLY A 1 165 ? -9.204 -49.911 44.569 1.00 81.38 165 GLY A C 1
ATOM 1367 O O . GLY A 1 165 ? -9.400 -48.702 44.442 1.00 81.38 165 GLY A O 1
ATOM 1368 N N . GLN A 1 166 ? -7.984 -50.448 44.525 1.00 80.00 166 GLN A N 1
ATOM 1369 C CA . GLN A 1 166 ? -6.744 -49.672 44.462 1.00 80.00 166 GLN A CA 1
ATOM 1370 C C . GLN A 1 166 ? -6.657 -48.797 43.203 1.00 80.00 166 GLN A C 1
ATOM 1372 O O . GLN A 1 166 ? -6.380 -47.608 43.309 1.00 80.00 166 GLN A O 1
ATOM 1377 N N . THR A 1 167 ? -6.951 -49.348 42.023 1.00 83.31 167 THR A N 1
ATOM 1378 C CA . THR A 1 167 ? -6.797 -48.636 40.743 1.00 83.31 167 THR A CA 1
ATOM 1379 C C . THR A 1 167 ? -7.663 -47.378 40.666 1.00 83.31 167 THR A C 1
ATOM 1381 O O . THR A 1 167 ? -7.148 -46.296 40.408 1.00 83.31 167 THR A O 1
ATOM 1384 N N . LYS A 1 168 ? -8.961 -47.494 40.979 1.00 83.69 168 LYS A N 1
ATOM 1385 C CA . LYS A 1 168 ? -9.913 -46.370 40.915 1.00 83.69 168 LYS A CA 1
ATOM 1386 C C . LYS A 1 168 ? -9.596 -45.268 41.922 1.00 83.69 168 LYS A C 1
ATOM 1388 O O . LYS A 1 168 ? -9.801 -44.088 41.658 1.00 83.69 168 LYS A O 1
ATOM 1393 N N . ALA A 1 169 ? -9.119 -45.645 43.100 1.00 83.62 169 ALA A N 1
ATOM 1394 C CA . ALA A 1 169 ? -8.803 -44.684 44.141 1.00 83.62 169 ALA A CA 1
ATOM 1395 C C . ALA A 1 169 ? -7.468 -43.957 43.898 1.00 83.62 169 ALA A C 1
ATOM 1397 O O . ALA A 1 169 ? -7.377 -42.775 44.231 1.00 83.62 169 ALA A O 1
ATOM 1398 N N . ILE A 1 170 ? -6.477 -44.617 43.278 1.00 79.81 170 ILE A N 1
ATOM 1399 C CA . ILE A 1 170 ? -5.261 -43.950 42.776 1.00 79.81 170 ILE A CA 1
ATOM 1400 C C . ILE A 1 170 ? -5.652 -42.934 41.705 1.00 79.81 170 ILE A C 1
ATOM 1402 O O . ILE A 1 170 ? -5.318 -41.760 41.836 1.00 79.81 170 ILE A O 1
ATOM 1406 N N . GLU A 1 171 ? -6.429 -43.365 40.709 1.00 86.00 171 GLU A N 1
ATOM 1407 C CA . GLU A 1 171 ? -6.889 -42.516 39.608 1.00 86.00 171 GLU A CA 1
ATOM 1408 C C . GLU A 1 171 ? -7.644 -41.279 40.122 1.00 86.00 171 GLU A C 1
ATOM 1410 O O . GLU A 1 171 ? -7.356 -40.150 39.726 1.00 86.00 171 GLU A O 1
ATOM 1415 N N . PHE A 1 172 ? -8.555 -41.458 41.082 1.00 89.50 172 PHE A N 1
ATOM 1416 C CA . PHE A 1 172 ? -9.244 -40.339 41.723 1.00 89.50 172 PHE A CA 1
ATOM 1417 C C . PHE A 1 172 ? -8.281 -39.386 42.451 1.00 89.50 172 PHE A C 1
ATOM 1419 O O . PHE A 1 172 ? -8.427 -38.165 42.341 1.00 89.50 172 PHE A O 1
ATOM 1426 N N . SER A 1 173 ? -7.313 -39.914 43.209 1.00 84.75 173 SER A N 1
ATOM 1427 C CA . SER A 1 173 ? -6.346 -39.084 43.933 1.00 84.75 173 SER A CA 1
ATOM 1428 C C . SER A 1 173 ? -5.461 -38.284 42.983 1.00 84.75 173 SER A C 1
ATOM 1430 O O . SER A 1 173 ? -5.167 -37.127 43.277 1.00 84.75 173 SER A O 1
ATOM 1432 N N . GLU A 1 174 ? -5.003 -38.891 41.892 1.00 86.75 174 GLU A N 1
ATOM 1433 C CA . GLU A 1 174 ? -4.153 -38.235 40.897 1.00 86.75 174 GLU A CA 1
ATOM 1434 C C . GLU A 1 174 ? -4.925 -37.139 40.164 1.00 86.75 174 GLU A C 1
ATOM 1436 O O . GLU A 1 174 ? -4.461 -35.999 40.120 1.00 86.75 174 GLU A O 1
ATOM 1441 N N . ASN A 1 175 ? -6.151 -37.434 39.723 1.00 86.25 175 ASN A N 1
ATOM 1442 C CA . ASN A 1 175 ? -7.035 -36.454 39.092 1.00 86.25 175 ASN A CA 1
ATOM 1443 C C . ASN A 1 175 ? -7.399 -35.302 40.038 1.00 86.25 175 ASN A C 1
ATOM 1445 O O . ASN A 1 175 ? -7.432 -34.149 39.623 1.00 86.25 175 ASN A O 1
ATOM 1449 N N . SER A 1 176 ? -7.623 -35.584 41.325 1.00 84.88 176 SER A N 1
ATOM 1450 C CA . SER A 1 176 ? -7.898 -34.541 42.321 1.00 84.88 176 SER A CA 1
ATOM 1451 C C . SER A 1 176 ? -6.705 -33.601 42.493 1.00 84.88 176 SER A C 1
ATOM 1453 O O . SER A 1 176 ? -6.881 -32.389 42.517 1.00 84.88 176 SER A O 1
ATOM 1455 N N . ILE A 1 177 ? -5.485 -34.141 42.603 1.00 84.94 177 ILE A N 1
ATOM 1456 C CA . ILE A 1 177 ? -4.268 -33.326 42.749 1.00 84.94 177 ILE A CA 1
ATOM 1457 C C . ILE A 1 177 ? -4.013 -32.502 41.483 1.00 84.94 177 ILE A C 1
ATOM 1459 O O . ILE A 1 177 ? -3.605 -31.347 41.588 1.00 84.94 177 ILE A O 1
ATOM 1463 N N . LEU A 1 178 ? -4.260 -33.077 40.302 1.00 86.31 178 LEU A N 1
ATOM 1464 C CA . LEU A 1 178 ? -4.133 -32.381 39.025 1.00 86.31 178 LEU A CA 1
ATOM 1465 C C . LEU A 1 178 ? -5.130 -31.216 38.931 1.00 86.31 178 LEU A C 1
ATOM 1467 O O . LEU A 1 178 ? -4.707 -30.071 38.816 1.00 86.31 178 LEU A O 1
ATOM 1471 N N . PHE A 1 179 ? -6.433 -31.479 39.072 1.00 88.06 179 PHE A N 1
ATOM 1472 C CA . PHE A 1 179 ? -7.460 -30.452 38.868 1.00 88.06 179 PHE A CA 1
ATOM 1473 C C . PHE A 1 179 ? -7.440 -29.362 39.945 1.00 88.06 179 PHE A C 1
ATOM 1475 O O . PHE A 1 179 ? -7.768 -28.218 39.658 1.00 88.06 179 PHE A O 1
ATOM 1482 N N . LEU A 1 180 ? -7.007 -29.660 41.178 1.00 85.12 180 LEU A N 1
ATOM 1483 C CA . LEU A 1 180 ? -6.843 -28.626 42.209 1.00 85.12 180 LEU A CA 1
ATOM 1484 C C . LEU A 1 180 ? -5.763 -27.590 41.846 1.00 85.12 180 LEU A C 1
ATOM 1486 O O . LEU A 1 180 ? -5.850 -26.448 42.293 1.00 85.12 180 LEU A O 1
ATOM 1490 N N . LYS A 1 181 ? -4.762 -27.962 41.034 1.00 83.19 181 LYS A N 1
ATOM 1491 C CA . LYS A 1 181 ? -3.753 -27.022 40.507 1.00 83.19 181 LYS A CA 1
ATOM 1492 C C . LYS A 1 181 ? -4.277 -26.167 39.354 1.00 83.19 181 LYS A C 1
ATOM 1494 O O . LYS A 1 181 ? -3.662 -25.158 39.040 1.00 83.19 181 LYS A O 1
ATOM 1499 N N . GLU A 1 182 ? -5.383 -26.572 38.741 1.00 84.38 182 GLU A N 1
ATOM 1500 C CA . GLU A 1 182 ? -6.024 -25.875 37.622 1.00 84.38 182 GLU A CA 1
ATOM 1501 C C . GLU A 1 182 ? -7.155 -24.944 38.090 1.00 84.38 182 GLU A C 1
ATOM 1503 O O . GLU A 1 182 ? -7.759 -24.261 37.272 1.00 84.38 182 GLU A O 1
ATOM 1508 N N . ILE A 1 183 ? -7.447 -24.891 39.397 1.00 85.88 183 ILE A N 1
ATOM 1509 C CA . ILE A 1 183 ? -8.389 -23.918 39.966 1.00 85.88 183 ILE A CA 1
ATOM 1510 C C . ILE A 1 183 ? -7.862 -22.495 39.749 1.00 85.88 183 ILE A C 1
ATOM 1512 O O . ILE A 1 183 ? -6.675 -22.255 39.979 1.00 85.88 183 ILE A O 1
ATOM 1516 N N . ASP A 1 184 ? -8.768 -21.568 39.419 1.00 77.69 184 ASP A N 1
ATOM 1517 C CA . ASP A 1 184 ? -8.512 -20.128 39.316 1.00 77.69 184 ASP A CA 1
ATOM 1518 C C . ASP A 1 184 ? -7.695 -19.580 40.506 1.00 77.69 184 ASP A C 1
ATOM 1520 O O . ASP A 1 184 ? -8.007 -19.835 41.680 1.00 77.69 184 ASP A O 1
ATOM 1524 N N . ASP A 1 185 ? -6.649 -18.810 40.192 1.00 78.06 185 ASP A N 1
ATOM 1525 C CA . ASP A 1 185 ? -5.653 -18.306 41.142 1.00 78.06 185 ASP A CA 1
ATOM 1526 C C . ASP A 1 185 ? -6.270 -17.516 42.314 1.00 78.06 185 ASP A C 1
ATOM 1528 O O . ASP A 1 185 ? -5.737 -17.566 43.429 1.00 78.06 185 ASP A O 1
ATOM 1532 N N . GLU A 1 186 ? -7.408 -16.828 42.114 1.00 74.62 186 GLU A N 1
ATOM 1533 C CA . GLU A 1 186 ? -8.075 -16.030 43.158 1.00 74.62 186 GLU A CA 1
ATOM 1534 C C . GLU A 1 186 ? -8.543 -16.912 44.329 1.00 74.62 186 GLU A C 1
ATOM 1536 O O . GLU A 1 186 ? -8.509 -16.504 45.495 1.00 74.62 186 GLU A O 1
ATOM 1541 N N . ILE A 1 187 ? -8.965 -18.145 44.036 1.00 80.62 187 ILE A N 1
ATOM 1542 C CA . ILE A 1 187 ? -9.588 -19.048 45.013 1.00 80.62 187 ILE A CA 1
ATOM 1543 C C . ILE A 1 187 ? -8.784 -20.321 45.267 1.00 80.62 187 ILE A C 1
ATOM 1545 O O . ILE A 1 187 ? -9.091 -21.045 46.223 1.00 80.62 187 ILE A O 1
ATOM 1549 N N . GLN A 1 188 ? -7.753 -20.585 44.461 1.00 82.44 188 GLN A N 1
ATOM 1550 C CA . GLN A 1 188 ? -6.971 -21.819 44.470 1.00 82.44 188 GLN A CA 1
ATOM 1551 C C . GLN A 1 188 ? -6.481 -22.188 45.874 1.00 82.44 188 GLN A C 1
ATOM 1553 O O . GLN A 1 188 ? -6.695 -23.312 46.329 1.00 82.44 188 GLN A O 1
ATOM 1558 N N . SER A 1 189 ? -5.877 -21.241 46.601 1.00 74.81 189 SER A N 1
ATOM 1559 C CA . SER A 1 189 ? -5.326 -21.486 47.943 1.00 74.81 189 SER A CA 1
ATOM 1560 C C . SER A 1 189 ? -6.404 -21.896 48.960 1.00 74.81 189 SER A C 1
ATOM 1562 O O . SER A 1 189 ? -6.239 -22.867 49.705 1.00 74.81 189 SER A O 1
ATOM 1564 N N . TYR A 1 190 ? -7.545 -21.199 48.957 1.00 81.25 190 TYR A N 1
ATOM 1565 C CA . TYR A 1 190 ? -8.653 -21.463 49.877 1.00 81.25 190 TYR A CA 1
ATOM 1566 C C . TYR A 1 190 ? -9.384 -22.769 49.535 1.00 81.25 190 TYR A C 1
ATOM 1568 O O . TYR A 1 190 ? -9.529 -23.640 50.397 1.00 81.25 190 TYR A O 1
ATOM 1576 N N . MET A 1 191 ? -9.803 -22.936 48.277 1.00 86.00 191 MET A N 1
ATOM 1577 C CA . MET A 1 191 ? -10.606 -24.085 47.850 1.00 86.00 191 MET A CA 1
ATOM 1578 C C . MET A 1 191 ? -9.805 -25.382 47.858 1.00 86.00 191 MET A C 1
ATOM 1580 O O . MET A 1 191 ? -10.313 -26.393 48.342 1.00 86.00 191 MET A O 1
ATOM 1584 N N . SER A 1 192 ? -8.538 -25.357 47.436 1.00 83.00 192 SER A N 1
ATOM 1585 C CA . SER A 1 192 ? -7.679 -26.545 47.512 1.00 83.00 192 SER A CA 1
ATOM 1586 C C . SER A 1 192 ? -7.498 -27.010 48.954 1.00 83.00 192 SER A C 1
ATOM 1588 O O . SER A 1 192 ? -7.586 -28.206 49.234 1.00 83.00 192 SER A O 1
ATOM 1590 N N . SER A 1 193 ? -7.319 -26.074 49.896 1.00 80.50 193 SER A N 1
ATOM 1591 C CA . SER A 1 193 ? -7.217 -26.385 51.327 1.00 80.50 193 SER A CA 1
ATOM 1592 C C . SER A 1 193 ? -8.501 -27.009 51.875 1.00 80.50 193 SER A C 1
ATOM 1594 O O . SER A 1 193 ? -8.461 -28.051 52.535 1.00 80.50 193 SER A O 1
ATOM 1596 N N . GLU A 1 194 ? -9.651 -26.397 51.603 1.00 83.81 194 GLU A N 1
ATOM 1597 C CA . GLU A 1 194 ? -10.930 -26.831 52.163 1.00 83.81 194 GLU A CA 1
ATOM 1598 C C . GLU A 1 194 ? -11.442 -28.142 51.543 1.00 83.81 194 GLU A C 1
ATOM 1600 O O . GLU A 1 194 ? -11.923 -29.015 52.275 1.00 83.81 194 GLU A O 1
ATOM 1605 N N . ILE A 1 195 ? -11.261 -28.347 50.233 1.00 88.75 195 ILE A N 1
ATOM 1606 C CA . ILE A 1 195 ? -11.612 -29.603 49.550 1.00 88.75 195 ILE A CA 1
ATOM 1607 C C . ILE A 1 195 ? -10.712 -30.745 50.025 1.00 88.75 195 ILE A C 1
ATOM 1609 O O . ILE A 1 195 ? -11.219 -31.815 50.363 1.00 88.75 195 ILE A O 1
ATOM 1613 N N . ALA A 1 196 ? -9.398 -30.529 50.140 1.00 84.00 196 ALA A N 1
ATOM 1614 C CA . ALA A 1 196 ? -8.482 -31.558 50.629 1.00 84.00 196 ALA A CA 1
ATOM 1615 C C . ALA A 1 196 ? -8.807 -31.977 52.077 1.00 84.00 196 ALA A C 1
ATOM 1617 O O . ALA A 1 196 ? -8.875 -33.170 52.389 1.00 84.00 196 ALA A O 1
ATOM 1618 N N . LYS A 1 197 ? -9.099 -31.010 52.963 1.00 83.56 197 LYS A N 1
ATOM 1619 C CA . LYS A 1 197 ? -9.563 -31.293 54.335 1.00 83.56 197 LYS A CA 1
ATOM 1620 C C . LYS A 1 197 ? -10.896 -32.036 54.346 1.00 83.56 197 LYS A C 1
ATOM 1622 O O . LYS A 1 197 ? -11.077 -32.938 55.167 1.00 83.56 197 LYS A O 1
ATOM 1627 N N . TYR A 1 198 ? -11.832 -31.656 53.474 1.00 88.50 198 TYR A N 1
ATOM 1628 C CA . TYR A 1 198 ? -13.111 -32.346 53.345 1.00 88.50 198 TYR A CA 1
ATOM 1629 C C . TYR A 1 198 ? -12.909 -33.793 52.907 1.00 88.50 198 TYR A C 1
ATOM 1631 O O . TYR A 1 198 ? -13.436 -34.680 53.566 1.00 88.50 198 TYR A O 1
ATOM 1639 N N . LEU A 1 199 ? -12.111 -34.042 51.865 1.00 87.81 199 LEU A N 1
ATOM 1640 C CA . LEU A 1 199 ? -11.814 -35.383 51.358 1.00 87.81 199 LEU A CA 1
ATOM 1641 C C . LEU A 1 199 ? -11.226 -36.280 52.440 1.00 87.81 199 LEU A C 1
ATOM 1643 O O . LEU A 1 199 ? -11.677 -37.410 52.616 1.00 87.81 199 LEU A O 1
ATOM 1647 N N . PHE A 1 200 ? -10.281 -35.761 53.222 1.00 83.62 200 PHE A N 1
ATOM 1648 C CA . PHE A 1 200 ? -9.716 -36.506 54.338 1.00 83.62 200 PHE A CA 1
ATOM 1649 C C . PHE A 1 200 ? -10.766 -36.830 55.410 1.00 83.62 200 PHE A C 1
ATOM 1651 O O . PHE A 1 200 ? -10.900 -37.989 55.799 1.00 83.62 200 PHE A O 1
ATOM 1658 N N . ARG A 1 201 ? -11.573 -35.855 55.848 1.00 84.06 201 ARG A N 1
ATOM 1659 C CA . ARG A 1 201 ? -12.654 -36.106 56.823 1.00 84.06 201 ARG A CA 1
ATOM 1660 C C . ARG A 1 201 ? -13.715 -37.062 56.280 1.00 84.06 201 ARG A C 1
ATOM 1662 O O . ARG A 1 201 ? -14.194 -37.925 57.004 1.00 84.06 201 ARG A O 1
ATOM 1669 N N . PHE A 1 202 ? -14.066 -36.924 55.007 1.00 85.31 202 PHE A N 1
ATOM 1670 C CA . PHE A 1 202 ? -15.020 -37.786 54.329 1.00 85.31 202 PHE A CA 1
ATOM 1671 C C . PHE A 1 202 ? -14.512 -39.227 54.273 1.00 85.31 202 PHE A C 1
ATOM 1673 O O . PHE A 1 202 ? -15.256 -40.141 54.615 1.00 85.31 202 PHE A O 1
ATOM 1680 N N . SER A 1 203 ? -13.228 -39.416 53.947 1.00 84.69 203 SER A N 1
ATOM 1681 C CA . SER A 1 203 ? -12.586 -40.732 53.862 1.00 84.69 203 SER A CA 1
ATOM 1682 C C . SER A 1 203 ? -12.628 -41.529 55.172 1.00 84.69 203 SER A C 1
ATOM 1684 O O . SER A 1 203 ? -12.658 -42.754 55.140 1.00 84.69 203 SER A O 1
ATOM 1686 N N . GLN A 1 204 ? -12.704 -40.853 56.324 1.00 83.50 204 GLN A N 1
ATOM 1687 C CA . GLN A 1 204 ? -12.800 -41.497 57.639 1.00 83.50 204 GLN A CA 1
ATOM 1688 C C . GLN A 1 204 ? -14.186 -42.098 57.918 1.00 83.50 204 GLN A C 1
ATOM 1690 O O . GLN A 1 204 ? -14.290 -43.036 58.703 1.00 83.50 204 GLN A O 1
ATOM 1695 N N . ASN A 1 205 ? -15.231 -41.605 57.246 1.00 80.81 205 ASN A N 1
ATOM 1696 C CA . ASN A 1 205 ? -16.628 -41.986 57.480 1.00 80.81 205 ASN A CA 1
ATOM 1697 C C . ASN A 1 205 ? -17.244 -42.736 56.285 1.00 80.81 205 ASN A C 1
ATOM 1699 O O . ASN A 1 205 ? -18.461 -42.774 56.123 1.00 80.81 205 ASN A O 1
ATOM 1703 N N . ILE A 1 206 ? -16.424 -43.332 55.415 1.00 81.62 206 ILE A N 1
ATOM 1704 C CA . ILE A 1 206 ? -16.922 -43.997 54.201 1.00 81.62 206 ILE A CA 1
ATOM 1705 C C . ILE A 1 206 ? -17.603 -45.331 54.468 1.00 81.62 206 ILE A C 1
ATOM 1707 O O . ILE A 1 206 ? -18.265 -45.832 53.564 1.00 81.62 206 ILE A O 1
ATOM 1711 N N . ASN A 1 207 ? -17.438 -45.933 55.651 1.00 76.06 207 ASN A N 1
ATOM 1712 C CA . ASN A 1 207 ? -17.910 -47.290 55.956 1.00 76.06 207 ASN A CA 1
ATOM 1713 C C . ASN A 1 207 ? -19.428 -47.461 55.784 1.00 76.06 207 ASN A C 1
ATOM 1715 O O . ASN A 1 207 ? -19.848 -48.530 55.346 1.00 76.06 207 ASN A O 1
ATOM 1719 N N . ASP A 1 208 ? -20.204 -46.392 55.952 1.00 73.56 208 ASP A N 1
ATOM 1720 C CA . ASP A 1 208 ? -21.669 -46.419 55.858 1.00 73.56 208 ASP A CA 1
ATOM 1721 C C . ASP A 1 208 ? -22.210 -46.268 54.420 1.00 73.56 208 ASP A C 1
ATOM 1723 O O . ASP A 1 208 ? -23.402 -46.440 54.177 1.00 73.56 208 ASP A O 1
ATOM 1727 N N . LEU A 1 209 ? -21.353 -45.972 53.433 1.00 78.94 209 LEU A N 1
ATOM 1728 C CA . LEU A 1 209 ? -21.757 -45.784 52.030 1.00 78.94 209 LEU A CA 1
ATOM 1729 C C . LEU A 1 209 ? -21.653 -47.074 51.208 1.00 78.94 209 LEU A C 1
ATOM 1731 O O . LEU A 1 209 ? -20.822 -47.928 51.490 1.00 78.94 209 LEU A O 1
ATOM 1735 N N . THR A 1 210 ? -22.428 -47.235 50.135 1.00 83.88 210 THR A N 1
ATOM 1736 C CA . THR A 1 210 ? -22.169 -48.332 49.178 1.00 83.88 210 THR A CA 1
ATOM 1737 C C . THR A 1 210 ? -21.002 -47.970 48.244 1.00 83.88 210 THR A C 1
ATOM 1739 O O . THR A 1 210 ? -20.763 -46.779 48.029 1.00 83.88 210 THR A O 1
ATOM 1742 N N . PRO A 1 211 ? -20.283 -48.942 47.643 1.00 83.00 211 PRO A N 1
ATOM 1743 C CA . PRO A 1 211 ? -19.231 -48.645 46.664 1.00 83.00 211 PRO A CA 1
ATOM 1744 C C . PRO A 1 211 ? -19.719 -47.764 45.506 1.00 83.00 211 PRO A C 1
ATOM 1746 O O . PRO A 1 211 ? -19.039 -46.816 45.136 1.00 83.00 211 PRO A O 1
ATOM 1749 N N . LYS A 1 212 ? -20.940 -48.001 45.001 1.00 82.56 212 LYS A N 1
ATOM 1750 C CA . LYS A 1 212 ? -21.550 -47.180 43.941 1.00 82.56 212 LYS A CA 1
ATOM 1751 C C . LYS A 1 212 ? -21.802 -45.739 44.389 1.00 82.56 212 LYS A C 1
ATOM 1753 O O . LYS A 1 212 ? -21.491 -44.811 43.653 1.00 82.56 212 LYS A O 1
ATOM 1758 N N . THR A 1 213 ? -22.329 -45.547 45.599 1.00 83.12 213 THR A N 1
ATOM 1759 C CA . THR A 1 213 ? -22.553 -44.204 46.157 1.00 83.12 213 THR A CA 1
ATOM 1760 C C . THR A 1 213 ? -21.228 -43.474 46.374 1.00 83.12 213 THR A C 1
ATOM 1762 O O . THR A 1 213 ? -21.128 -42.286 46.089 1.00 83.12 213 THR A O 1
ATOM 1765 N N . LEU A 1 214 ? -20.193 -44.182 46.839 1.00 86.00 214 LEU A N 1
ATOM 1766 C CA . LEU A 1 214 ? -18.860 -43.610 47.014 1.00 86.00 214 LEU A CA 1
ATOM 1767 C C . LEU A 1 214 ? -18.249 -43.196 45.669 1.00 86.00 214 LEU A C 1
ATOM 1769 O O . LEU A 1 214 ? -17.800 -42.063 45.550 1.00 86.00 214 LEU A O 1
ATOM 1773 N N . GLU A 1 215 ? -18.290 -44.057 44.649 1.00 85.56 215 GLU A N 1
ATOM 1774 C CA . GLU A 1 215 ? -17.819 -43.716 43.298 1.00 85.56 215 GLU A CA 1
ATOM 1775 C C . GLU A 1 215 ? -18.551 -42.494 42.726 1.00 85.56 215 GLU A C 1
ATOM 1777 O O . GLU A 1 215 ? -17.907 -41.600 42.178 1.00 85.56 215 GLU A O 1
ATOM 1782 N N . SER A 1 216 ? -19.870 -42.402 42.917 1.00 85.19 216 SER A N 1
ATOM 1783 C CA . SER A 1 216 ? -20.648 -41.240 42.477 1.00 85.19 216 SER A CA 1
ATOM 1784 C C . SER A 1 216 ? -20.241 -39.947 43.193 1.00 85.19 216 SER A C 1
ATOM 1786 O O . SER A 1 216 ? -19.986 -38.933 42.539 1.00 85.19 216 SER A O 1
ATOM 1788 N N . VAL A 1 217 ? -20.094 -39.973 44.522 1.00 87.38 217 VAL A N 1
ATOM 1789 C CA . VAL A 1 217 ? -19.639 -38.803 45.291 1.00 87.38 217 VAL A CA 1
ATOM 1790 C C . VAL A 1 217 ? -18.246 -38.364 44.839 1.00 87.38 217 VAL A C 1
ATOM 1792 O O . VAL A 1 217 ? -18.025 -37.177 44.623 1.00 87.38 217 VAL A O 1
ATOM 1795 N N . LEU A 1 218 ? -17.315 -39.301 44.642 1.00 89.69 218 LEU A N 1
ATOM 1796 C CA . LEU A 1 218 ? -15.967 -38.990 44.161 1.00 89.69 218 LEU A CA 1
ATOM 1797 C C . LEU A 1 218 ? -15.995 -38.388 42.746 1.00 89.69 218 LEU A C 1
ATOM 1799 O O . LEU A 1 218 ? -15.353 -37.366 42.506 1.00 89.69 218 LEU A O 1
ATOM 1803 N N . LYS A 1 219 ? -16.802 -38.940 41.830 1.00 89.62 219 LYS A N 1
ATOM 1804 C CA . LYS A 1 219 ? -16.998 -38.368 40.488 1.00 89.62 219 LYS A CA 1
ATOM 1805 C C . LYS A 1 219 ? -17.471 -36.911 40.558 1.00 89.62 219 LYS A C 1
ATOM 1807 O O . LYS A 1 219 ? -16.907 -36.048 39.891 1.00 89.62 219 LYS A O 1
ATOM 1812 N N . HIS A 1 220 ? -18.466 -36.625 41.395 1.00 90.75 220 HIS A N 1
ATOM 1813 C CA . HIS A 1 220 ? -19.031 -35.281 41.523 1.00 90.75 220 HIS A CA 1
ATOM 1814 C C . HIS A 1 220 ? -18.103 -34.298 42.253 1.00 90.75 220 HIS A C 1
ATOM 1816 O O . HIS A 1 220 ? -18.170 -33.096 41.999 1.00 90.75 220 HIS A O 1
ATOM 1822 N N . ILE A 1 221 ? -17.180 -34.782 43.094 1.00 90.44 221 ILE A N 1
ATOM 1823 C CA . ILE A 1 221 ? -16.095 -33.950 43.632 1.00 90.44 221 ILE A CA 1
ATOM 1824 C C . ILE A 1 221 ? -15.173 -33.477 42.504 1.00 90.44 221 ILE A C 1
ATOM 1826 O O . ILE A 1 221 ? -14.894 -32.283 42.431 1.00 90.44 221 ILE A O 1
ATOM 1830 N N . LEU A 1 222 ? -14.736 -34.371 41.607 1.00 89.38 222 LEU A N 1
ATOM 1831 C CA . LEU A 1 222 ? -13.897 -33.980 40.463 1.00 89.38 222 LEU A CA 1
ATOM 1832 C C . LEU A 1 222 ? -14.627 -33.007 39.534 1.00 89.38 222 LEU A C 1
ATOM 1834 O O . LEU A 1 222 ? -14.029 -32.033 39.087 1.00 89.38 222 LEU A O 1
ATOM 1838 N N . LEU A 1 223 ? -15.918 -33.244 39.288 1.00 89.44 223 LEU A N 1
ATOM 1839 C CA . LEU A 1 223 ? -16.766 -32.357 38.490 1.00 89.44 223 LEU A CA 1
ATOM 1840 C C . LEU A 1 223 ? -16.826 -30.951 39.102 1.00 89.44 223 LEU A C 1
ATOM 1842 O O . LEU A 1 223 ? -16.617 -29.972 38.394 1.00 89.44 223 LEU A O 1
ATOM 1846 N N . PHE A 1 224 ? -17.020 -30.838 40.420 1.00 91.00 224 PHE A N 1
ATOM 1847 C CA . PHE A 1 224 ? -17.008 -29.536 41.089 1.00 91.00 224 PHE A CA 1
ATOM 1848 C C . PHE A 1 224 ? -15.639 -28.851 41.002 1.00 91.00 224 PHE A C 1
ATOM 1850 O O . PHE A 1 224 ? -15.584 -27.655 40.740 1.00 91.00 224 PHE A O 1
ATOM 1857 N N . ILE A 1 225 ? -14.540 -29.592 41.209 1.00 89.44 225 ILE A N 1
ATOM 1858 C CA . ILE A 1 225 ? -13.177 -29.042 41.115 1.00 89.44 225 ILE A CA 1
ATOM 1859 C C . ILE A 1 225 ? -12.915 -28.495 39.705 1.00 89.44 225 ILE A C 1
ATOM 1861 O O . ILE A 1 225 ? -12.414 -27.383 39.572 1.00 89.44 225 ILE A O 1
ATOM 1865 N N . LYS A 1 226 ? -13.307 -29.231 38.659 1.00 88.06 226 LYS A N 1
ATOM 1866 C CA . LYS A 1 226 ? -13.213 -28.751 37.275 1.00 88.06 226 LYS A CA 1
ATOM 1867 C C . LYS A 1 226 ? -14.070 -27.512 37.038 1.00 88.06 226 LYS A C 1
ATOM 1869 O O . LYS A 1 226 ? -13.598 -26.561 36.431 1.00 88.06 226 LYS A O 1
ATOM 1874 N N . ALA A 1 227 ? -15.299 -27.485 37.544 1.00 86.38 227 ALA A N 1
ATOM 1875 C CA . ALA A 1 227 ? -16.209 -26.360 37.347 1.00 86.38 227 ALA A CA 1
ATOM 1876 C C . ALA A 1 227 ? -15.684 -25.037 37.933 1.00 86.38 227 ALA A C 1
ATOM 1878 O O . ALA A 1 227 ? -16.043 -23.978 37.436 1.00 86.38 227 ALA A O 1
ATOM 1879 N N . ILE A 1 228 ? -14.839 -25.086 38.969 1.00 88.75 228 ILE A N 1
ATOM 1880 C CA . ILE A 1 228 ? -14.217 -23.896 39.578 1.00 88.75 228 ILE A CA 1
ATOM 1881 C C . ILE A 1 228 ? -12.836 -23.549 38.990 1.00 88.75 228 ILE A C 1
ATOM 1883 O O . ILE A 1 228 ? -12.184 -22.639 39.499 1.00 88.75 228 ILE A O 1
ATOM 1887 N N . SER A 1 229 ? -12.384 -24.255 37.945 1.00 83.31 229 SER A N 1
ATOM 1888 C CA . SER A 1 229 ? -11.200 -23.861 37.158 1.00 83.31 229 SER A CA 1
ATOM 1889 C C . SER A 1 229 ? -11.454 -22.629 36.290 1.00 83.31 229 SER A C 1
ATOM 1891 O O . SER A 1 229 ? -10.550 -21.828 36.086 1.00 83.31 229 SER A O 1
ATOM 1893 N N . ASP A 1 230 ? -12.701 -22.434 35.860 1.00 78.88 230 ASP A N 1
ATOM 1894 C CA . ASP A 1 230 ? -13.155 -21.249 35.142 1.00 78.88 230 ASP A CA 1
ATOM 1895 C C . ASP A 1 230 ? -14.346 -20.632 35.885 1.00 78.88 230 ASP A C 1
ATOM 1897 O O . ASP A 1 230 ? -15.447 -21.186 35.934 1.00 78.88 230 ASP A O 1
ATOM 1901 N N . LEU A 1 231 ? -14.123 -19.461 36.481 1.00 78.62 231 LEU A N 1
ATOM 1902 C CA . LEU A 1 231 ? -15.152 -18.711 37.204 1.00 78.62 231 LEU A CA 1
ATOM 1903 C C . LEU A 1 231 ? -16.095 -17.925 36.276 1.00 78.62 231 LEU A C 1
ATOM 1905 O O . LEU A 1 231 ? -16.960 -17.185 36.757 1.00 78.62 231 LEU A O 1
ATOM 1909 N N . GLY A 1 232 ? -15.939 -18.050 34.954 1.00 66.56 232 GLY A N 1
ATOM 1910 C CA . GLY A 1 232 ? -16.755 -17.359 33.958 1.00 66.56 232 GLY A CA 1
ATOM 1911 C C . GLY A 1 232 ? -16.598 -15.838 34.024 1.00 66.56 232 GLY A C 1
ATOM 1912 O O . GLY A 1 232 ? -17.564 -15.105 33.811 1.00 66.56 232 GLY A O 1
ATOM 1913 N N . GLY A 1 233 ? -15.409 -15.360 34.409 1.00 64.62 233 GLY A N 1
ATOM 1914 C CA . GLY A 1 233 ? -15.101 -13.938 34.595 1.00 64.62 233 GLY A CA 1
ATOM 1915 C C . GLY A 1 233 ? -15.706 -13.286 35.850 1.00 64.62 233 GLY A C 1
ATOM 1916 O O . GLY A 1 233 ? -15.622 -12.066 35.993 1.00 64.62 233 GLY A O 1
ATOM 1917 N N . LYS A 1 234 ? -16.323 -14.053 36.766 1.00 73.38 234 LYS A N 1
ATOM 1918 C CA . LYS A 1 234 ? -16.868 -13.541 38.039 1.00 73.38 234 LYS A CA 1
ATOM 1919 C C . LYS A 1 234 ? -15.836 -13.653 39.169 1.00 73.38 234 LYS A C 1
ATOM 1921 O O . LYS A 1 234 ? -15.218 -14.694 39.338 1.00 73.38 234 LYS A O 1
ATOM 1926 N N . THR A 1 235 ? -15.736 -12.627 40.016 1.00 75.94 235 THR A N 1
ATOM 1927 C CA . THR A 1 235 ? -14.925 -12.694 41.249 1.00 75.94 235 THR A CA 1
ATOM 1928 C C . THR A 1 235 ? -15.585 -13.572 42.315 1.00 75.94 235 THR A C 1
ATOM 1930 O O . THR A 1 235 ? -16.817 -13.699 42.369 1.00 75.94 235 THR A O 1
ATOM 1933 N N . ILE A 1 236 ? -14.795 -14.107 43.251 1.00 77.19 236 ILE A N 1
ATOM 1934 C CA . ILE A 1 236 ? -15.306 -14.920 44.375 1.00 77.19 236 ILE A CA 1
ATOM 1935 C C . ILE A 1 236 ? -16.395 -14.212 45.197 1.00 77.19 236 ILE A C 1
ATOM 1937 O O . ILE A 1 236 ? -17.321 -14.842 45.718 1.00 77.19 236 ILE A O 1
ATOM 1941 N N . VAL A 1 237 ? -16.325 -12.882 45.301 1.00 74.38 237 VAL A N 1
ATOM 1942 C CA . VAL A 1 237 ? -17.320 -12.074 46.016 1.00 74.38 237 VAL A CA 1
ATOM 1943 C C . VAL A 1 237 ? -18.675 -12.132 45.311 1.00 74.38 237 VAL A C 1
ATOM 1945 O O . VAL A 1 237 ? -19.694 -12.326 45.978 1.00 74.38 237 VAL A O 1
ATOM 1948 N N . LEU A 1 238 ? -18.698 -12.009 43.981 1.00 74.56 238 LEU A N 1
ATOM 1949 C CA . LEU A 1 238 ? -19.926 -12.076 43.182 1.00 74.56 238 LEU A CA 1
ATOM 1950 C C . LEU A 1 238 ? -20.538 -13.480 43.229 1.00 74.56 238 LEU A C 1
ATOM 1952 O O . LEU A 1 238 ? -21.735 -13.624 43.484 1.00 74.56 238 LEU A O 1
ATOM 1956 N N . ILE A 1 239 ? -19.707 -14.517 43.109 1.00 79.81 239 ILE A N 1
ATOM 1957 C CA . ILE A 1 239 ? -20.138 -15.918 43.207 1.00 79.81 239 ILE A CA 1
ATOM 1958 C C . ILE A 1 239 ? -20.758 -16.205 44.578 1.00 79.81 239 ILE A C 1
ATOM 1960 O O . ILE A 1 239 ? -21.868 -16.732 44.671 1.00 79.81 239 ILE A O 1
ATOM 1964 N N . ASN A 1 240 ? -20.095 -15.801 45.666 1.00 82.38 240 ASN A N 1
ATOM 1965 C CA . ASN A 1 240 ? -20.630 -15.977 47.017 1.00 82.38 240 ASN A CA 1
ATOM 1966 C C . ASN A 1 240 ? -21.945 -15.215 47.213 1.00 82.38 240 ASN A C 1
ATOM 1968 O O . ASN A 1 240 ? -22.873 -15.729 47.841 1.00 82.38 240 ASN A O 1
ATOM 1972 N N . GLN A 1 241 ? -22.064 -14.009 46.654 1.00 76.25 241 GLN A N 1
ATOM 1973 C CA . GLN A 1 241 ? -23.312 -13.255 46.692 1.00 76.25 241 GLN A CA 1
ATOM 1974 C C . GLN A 1 241 ? -24.434 -13.965 45.934 1.00 76.25 241 GLN A C 1
ATOM 1976 O O . GLN A 1 241 ? -25.579 -13.909 46.391 1.00 76.25 241 GLN A O 1
ATOM 1981 N N . ASP A 1 242 ? -24.158 -14.598 44.796 1.00 74.25 242 ASP A N 1
ATOM 1982 C CA . ASP A 1 242 ? -25.121 -15.400 44.032 1.00 74.25 242 ASP A CA 1
ATOM 1983 C C . ASP A 1 242 ? -25.596 -16.622 44.803 1.00 74.25 242 ASP A C 1
ATOM 1985 O O . ASP A 1 242 ? -26.807 -16.801 44.967 1.00 74.25 242 ASP A O 1
ATOM 1989 N N . ILE A 1 243 ? -24.668 -17.363 45.401 1.00 80.81 243 ILE A N 1
ATOM 1990 C CA . ILE A 1 243 ? -24.971 -18.515 46.254 1.00 80.81 243 ILE A CA 1
ATOM 1991 C C . ILE A 1 243 ? -25.835 -18.100 47.449 1.00 80.81 243 ILE A C 1
ATOM 1993 O O . ILE A 1 243 ? -26.888 -18.695 47.687 1.00 80.81 243 ILE A O 1
ATOM 1997 N N . ILE A 1 244 ? -25.452 -17.042 48.175 1.00 78.44 244 ILE A N 1
ATOM 1998 C CA . ILE A 1 244 ? -26.220 -16.528 49.323 1.00 78.44 244 ILE A CA 1
ATOM 1999 C C . ILE A 1 244 ? -27.643 -16.165 48.916 1.00 78.44 244 ILE A C 1
ATOM 2001 O O . ILE A 1 244 ? -28.598 -16.417 49.652 1.00 78.44 244 ILE A O 1
ATOM 2005 N N . ARG A 1 245 ? -27.810 -15.560 47.744 1.00 72.69 245 ARG A N 1
ATOM 2006 C CA . ARG A 1 245 ? -29.120 -15.120 47.273 1.00 72.69 245 ARG A CA 1
ATOM 2007 C C . ARG A 1 245 ? -30.010 -16.267 46.856 1.00 72.69 245 ARG A C 1
ATOM 2009 O O . ARG A 1 245 ? -31.132 -16.346 47.351 1.00 72.69 245 ARG A O 1
ATOM 2016 N N . ARG A 1 246 ? -29.530 -17.122 45.954 1.00 75.75 246 ARG A N 1
ATOM 2017 C CA . ARG A 1 246 ? -30.339 -18.204 45.382 1.00 75.75 246 ARG A CA 1
ATOM 2018 C C . ARG A 1 246 ? -30.681 -19.242 46.451 1.00 75.75 246 ARG A C 1
ATOM 2020 O O . ARG A 1 246 ? -31.827 -19.659 46.556 1.00 75.75 246 ARG A O 1
ATOM 2027 N N . SER A 1 247 ? -29.758 -19.507 47.377 1.00 76.50 247 SER A N 1
ATOM 2028 C CA . SER A 1 247 ? -30.012 -20.376 48.535 1.00 76.50 247 SER A CA 1
ATOM 2029 C C . SER A 1 247 ? -30.917 -19.764 49.618 1.00 76.50 247 SER A C 1
ATOM 2031 O O . SER A 1 247 ? -31.165 -20.411 50.637 1.00 76.50 247 SER A O 1
ATOM 2033 N N . LYS A 1 248 ? -31.402 -18.520 49.462 1.00 79.19 248 LYS A N 1
ATOM 2034 C CA . LYS A 1 248 ? -32.169 -17.777 50.485 1.00 79.19 248 LYS A CA 1
ATOM 2035 C C . LYS A 1 248 ? -31.424 -17.691 51.830 1.00 79.19 248 LYS A C 1
ATOM 2037 O O . LYS A 1 248 ? -32.013 -17.888 52.890 1.00 79.19 248 LYS A O 1
ATOM 2042 N N . LYS A 1 249 ? -30.122 -17.376 51.777 1.00 75.25 249 LYS A N 1
ATOM 2043 C CA . LYS A 1 249 ? -29.168 -17.286 52.903 1.00 75.25 249 LYS A CA 1
ATOM 2044 C C . LYS A 1 249 ? -28.890 -18.607 53.633 1.00 75.25 249 LYS A C 1
ATOM 2046 O O . LYS A 1 249 ? -28.317 -18.575 54.722 1.00 75.25 249 LYS A O 1
ATOM 2051 N N . LYS A 1 250 ? -29.278 -19.754 53.063 1.00 79.25 250 LYS A N 1
ATOM 2052 C CA . LYS A 1 250 ? -28.939 -21.071 53.627 1.00 79.25 250 LYS A CA 1
ATOM 2053 C C . LYS A 1 250 ? -27.466 -21.418 53.425 1.00 79.25 250 LYS A C 1
ATOM 2055 O O . LYS A 1 250 ? -26.890 -22.065 54.290 1.00 79.25 250 LYS A O 1
ATOM 2060 N N . LEU A 1 251 ? -26.880 -20.966 52.317 1.00 85.69 251 LEU A N 1
ATOM 2061 C CA . LEU A 1 251 ? -25.472 -21.147 51.978 1.00 85.69 251 LEU A CA 1
ATOM 2062 C C . LEU A 1 251 ? -24.778 -19.779 51.983 1.00 85.69 251 LEU A C 1
ATOM 2064 O O . LEU A 1 251 ? -25.332 -18.794 51.505 1.00 85.69 251 LEU A O 1
ATOM 2068 N N . ARG A 1 252 ? -23.576 -19.702 52.543 1.00 77.00 252 ARG A N 1
ATOM 2069 C CA . ARG A 1 252 ? -22.789 -18.482 52.770 1.00 77.00 252 ARG A CA 1
ATOM 2070 C C . ARG A 1 252 ? -21.656 -18.296 51.767 1.00 77.00 252 ARG A C 1
ATOM 2072 O O . ARG A 1 252 ? -21.028 -17.243 51.770 1.00 77.00 252 ARG A O 1
ATOM 2079 N N . GLY A 1 253 ? -21.402 -19.282 50.910 1.00 85.81 253 GLY A N 1
ATOM 2080 C CA . GLY A 1 253 ? -20.390 -19.173 49.867 1.00 85.81 253 GLY A CA 1
ATOM 2081 C C . GLY A 1 253 ? -20.068 -20.487 49.164 1.00 85.81 253 GLY A C 1
ATOM 2082 O O . GLY A 1 253 ? -20.720 -21.508 49.388 1.00 85.81 253 GLY A O 1
ATOM 2083 N N . LEU A 1 254 ? -19.037 -20.443 48.323 1.00 88.19 254 LEU A N 1
ATOM 2084 C CA . LEU A 1 254 ? -18.634 -21.496 47.389 1.00 88.19 254 LEU A CA 1
ATOM 2085 C C . LEU A 1 254 ? -18.371 -22.852 48.056 1.00 88.19 254 LEU A C 1
ATOM 2087 O O . LEU A 1 254 ? -18.802 -23.886 47.553 1.00 88.19 254 LEU A O 1
ATOM 2091 N N . PHE A 1 255 ? -17.738 -22.871 49.229 1.00 88.62 255 PHE A N 1
ATOM 2092 C CA . PHE A 1 255 ? -17.485 -24.131 49.932 1.00 88.62 255 PHE A CA 1
ATOM 2093 C C . PHE A 1 255 ? -18.742 -24.726 50.593 1.00 88.62 255 PHE A C 1
ATOM 2095 O O . PHE A 1 255 ? -18.854 -25.940 50.763 1.00 88.62 255 PHE A O 1
ATOM 2102 N N . GLU A 1 256 ? -19.722 -23.896 50.957 1.00 87.81 256 GLU A N 1
ATOM 2103 C CA . GLU A 1 256 ? -21.014 -24.395 51.439 1.00 87.81 256 GLU A CA 1
ATOM 2104 C C . GLU A 1 256 ? -21.867 -24.922 50.280 1.00 87.81 256 GLU A C 1
ATOM 2106 O O . GLU A 1 256 ? -22.531 -25.944 50.446 1.00 87.81 256 GLU A O 1
ATOM 2111 N N . LEU A 1 257 ? -21.768 -24.306 49.095 1.00 91.06 257 LEU A N 1
ATOM 2112 C CA . LEU A 1 257 ? -22.318 -24.858 47.853 1.00 91.06 257 LEU A CA 1
ATOM 2113 C C . LEU A 1 257 ? -21.718 -26.233 47.541 1.00 91.06 257 LEU A C 1
ATOM 2115 O O . LEU A 1 257 ? -22.473 -27.163 47.285 1.00 91.06 257 LEU A O 1
ATOM 2119 N N . PHE A 1 258 ? -20.394 -26.386 47.637 1.00 92.38 258 PHE A N 1
ATOM 2120 C CA . PHE A 1 258 ? -19.723 -27.679 47.472 1.00 92.38 258 PHE A CA 1
ATOM 2121 C C . PHE A 1 258 ? -20.305 -28.754 48.401 1.00 92.38 258 PHE A C 1
ATOM 2123 O O . PHE A 1 258 ? -20.643 -29.847 47.959 1.00 92.38 258 PHE A O 1
ATOM 2130 N N . LYS A 1 259 ? -20.491 -28.446 49.691 1.00 91.06 259 LYS A N 1
ATOM 2131 C CA . LYS A 1 259 ? -21.084 -29.404 50.639 1.00 91.06 259 LYS A CA 1
ATOM 2132 C C . LYS A 1 259 ? -22.528 -29.755 50.293 1.00 91.06 259 LYS A C 1
ATOM 2134 O O . LYS A 1 259 ? -22.881 -30.927 50.359 1.00 91.06 259 LYS A O 1
ATOM 2139 N N . ALA A 1 260 ? -23.341 -28.759 49.946 1.00 87.50 260 ALA A N 1
ATOM 2140 C CA . ALA A 1 260 ? -24.737 -28.966 49.576 1.00 87.50 260 ALA A CA 1
ATOM 2141 C C . ALA A 1 260 ? -24.865 -29.805 48.294 1.00 87.50 260 ALA A C 1
ATOM 2143 O O . ALA A 1 260 ? -25.654 -30.741 48.258 1.00 87.50 260 ALA A O 1
ATOM 2144 N N . PHE A 1 261 ? -24.006 -29.552 47.305 1.00 90.94 261 PHE A N 1
ATOM 2145 C CA . PHE A 1 261 ? -23.936 -30.331 46.073 1.00 90.94 261 PHE A CA 1
ATOM 2146 C C . PHE A 1 261 ? -23.656 -31.814 46.332 1.00 90.94 261 PHE A C 1
ATOM 2148 O O . PHE A 1 261 ? -24.325 -32.688 45.787 1.00 90.94 261 PHE A O 1
ATOM 2155 N N . LEU A 1 262 ? -22.695 -32.116 47.207 1.00 90.62 262 LEU A N 1
ATOM 2156 C CA . LEU A 1 262 ? -22.372 -33.503 47.545 1.00 90.62 262 LEU A CA 1
ATOM 2157 C C . LEU A 1 262 ? -23.446 -34.179 48.399 1.00 90.62 262 LEU A C 1
ATOM 2159 O O . LEU A 1 262 ? -23.618 -35.393 48.301 1.00 90.62 262 LEU A O 1
ATOM 2163 N N . GLU A 1 263 ? -24.162 -33.426 49.233 1.00 86.56 263 GLU A N 1
ATOM 2164 C CA . GLU A 1 263 ? -25.332 -33.950 49.939 1.00 86.56 263 GLU A CA 1
ATOM 2165 C C . GLU A 1 263 ? -26.444 -34.330 48.953 1.00 86.56 263 GLU A C 1
ATOM 2167 O O . GLU A 1 263 ? -26.972 -35.434 49.058 1.00 86.56 263 GLU A O 1
ATOM 2172 N N . ASP A 1 264 ? -26.739 -33.514 47.938 1.00 83.94 264 ASP A N 1
ATOM 2173 C CA . ASP A 1 264 ? -27.734 -33.863 46.910 1.00 83.94 264 ASP A CA 1
ATOM 2174 C C . ASP A 1 264 ? -27.352 -35.145 46.145 1.00 83.94 264 ASP A C 1
ATOM 2176 O O . ASP A 1 264 ? -28.194 -36.025 45.941 1.00 83.94 264 ASP A O 1
ATOM 2180 N N . VAL A 1 265 ? -26.066 -35.313 45.817 1.00 85.25 265 VAL A N 1
ATOM 2181 C CA . VAL A 1 265 ? -25.528 -36.535 45.186 1.00 85.25 265 VAL A CA 1
ATOM 2182 C C . VAL A 1 265 ? -25.704 -37.762 46.087 1.00 85.25 265 VAL A C 1
ATOM 2184 O O . VAL A 1 265 ? -26.109 -38.824 45.616 1.00 85.25 265 VAL A O 1
ATOM 2187 N N . ARG A 1 266 ? -25.476 -37.637 47.402 1.00 81.62 266 ARG A N 1
ATOM 2188 C CA . ARG A 1 266 ? -25.710 -38.740 48.358 1.00 81.62 266 ARG A CA 1
ATOM 2189 C C . ARG A 1 266 ? -27.175 -39.165 48.429 1.00 81.62 266 ARG A C 1
ATOM 2191 O O . ARG A 1 266 ? -27.441 -40.341 48.669 1.00 81.62 266 ARG A O 1
ATOM 2198 N N . HIS A 1 267 ? -28.101 -38.238 48.194 1.00 80.25 267 HIS A N 1
ATOM 2199 C CA . HIS A 1 267 ? -29.538 -38.510 48.128 1.00 80.25 267 HIS A CA 1
ATOM 2200 C C . HIS A 1 267 ? -30.004 -38.989 46.737 1.00 80.25 267 HIS A C 1
ATOM 2202 O O . HIS A 1 267 ? -31.197 -39.217 46.544 1.00 80.25 267 HIS A O 1
ATOM 2208 N N . GLY A 1 268 ? -29.084 -39.190 45.782 1.00 74.50 268 GLY A N 1
ATOM 2209 C CA . GLY A 1 268 ? -29.366 -39.718 44.442 1.00 74.50 268 GLY A CA 1
ATOM 2210 C C . GLY A 1 268 ? -29.732 -38.666 43.388 1.00 74.50 268 GLY A C 1
ATOM 2211 O O . GLY A 1 268 ? -30.104 -39.035 42.274 1.00 74.50 268 GLY A O 1
ATOM 2212 N N . ASN A 1 269 ? -29.614 -37.371 43.706 1.00 79.88 269 ASN A N 1
ATOM 2213 C CA . ASN A 1 269 ? -29.890 -36.263 42.787 1.00 79.88 269 ASN A CA 1
ATOM 2214 C C . ASN A 1 269 ? -28.600 -35.810 42.085 1.00 79.88 269 ASN A C 1
ATOM 2216 O O . ASN A 1 269 ? -28.004 -34.788 42.426 1.00 79.88 269 ASN A O 1
ATOM 2220 N N . GLU A 1 270 ? -28.164 -36.601 41.108 1.00 81.75 270 GLU A N 1
ATOM 2221 C CA . GLU A 1 270 ? -26.909 -36.407 40.372 1.00 81.75 270 GLU A CA 1
ATOM 2222 C C . GLU A 1 270 ? -27.072 -35.517 39.130 1.00 81.75 270 GLU A C 1
ATOM 2224 O O . GLU A 1 270 ? -28.075 -35.601 38.413 1.00 81.75 270 GLU A O 1
ATOM 2229 N N . ILE A 1 271 ? -26.045 -34.718 38.823 1.00 79.31 271 ILE A N 1
ATOM 2230 C CA . ILE A 1 271 ? -25.941 -34.027 37.533 1.00 79.31 271 ILE A CA 1
ATOM 2231 C C . ILE A 1 271 ? -25.360 -35.011 36.514 1.00 79.31 271 ILE A C 1
ATOM 2233 O O . ILE A 1 271 ? -24.292 -35.582 36.714 1.00 79.31 271 ILE A O 1
ATOM 2237 N N . LYS A 1 272 ? -26.065 -35.220 35.399 1.00 72.56 272 LYS A N 1
ATOM 2238 C CA . LYS A 1 272 ? -25.688 -36.237 34.401 1.00 72.56 272 LYS A CA 1
ATOM 2239 C C . LYS A 1 272 ? -24.584 -35.790 33.434 1.00 72.56 272 LYS A C 1
ATOM 2241 O O . LYS A 1 272 ? -23.980 -36.642 32.790 1.00 72.56 272 LYS A O 1
ATOM 2246 N N . THR A 1 273 ? -24.339 -34.489 33.307 1.00 72.00 273 THR A N 1
ATOM 2247 C CA . THR A 1 273 ? -23.366 -33.893 32.376 1.00 72.00 273 THR A CA 1
ATOM 2248 C C . THR A 1 273 ? -21.966 -33.820 32.979 1.00 72.00 273 THR A C 1
ATOM 2250 O O . THR A 1 273 ? -21.778 -33.222 34.036 1.00 72.00 273 THR A O 1
ATOM 2253 N N . GLU A 1 274 ? -20.970 -34.385 32.291 1.00 64.81 274 GLU A N 1
ATOM 2254 C CA . GLU A 1 274 ? -19.575 -34.423 32.766 1.00 64.81 274 GLU A CA 1
ATOM 2255 C C . GLU A 1 274 ? -18.839 -33.076 32.640 1.00 64.81 274 GLU A C 1
ATOM 2257 O O . GLU A 1 274 ? -17.940 -32.818 33.437 1.00 64.81 274 GLU A O 1
ATOM 2262 N N . ASP A 1 275 ? -19.292 -32.190 31.745 1.00 69.06 275 ASP A N 1
ATOM 2263 C CA . ASP A 1 275 ? -18.720 -30.852 31.495 1.00 69.06 275 ASP A CA 1
ATOM 2264 C C . ASP A 1 275 ? -19.559 -29.719 32.117 1.00 69.06 275 ASP A C 1
ATOM 2266 O O . ASP A 1 275 ? -19.729 -28.646 31.540 1.00 69.06 275 ASP A O 1
ATOM 2270 N N . SER A 1 276 ? -20.162 -29.971 33.280 1.00 78.12 276 SER A N 1
ATOM 2271 C CA . SER A 1 276 ? -21.042 -28.988 33.923 1.00 78.12 276 SER A CA 1
ATOM 2272 C C . SER A 1 276 ? -20.252 -27.786 34.446 1.00 78.12 276 SER A C 1
ATOM 2274 O O . SER A 1 276 ? -19.258 -27.942 35.156 1.00 78.12 276 SER A O 1
ATOM 2276 N N . THR A 1 277 ? -20.723 -26.582 34.128 1.00 85.38 277 THR A N 1
ATOM 2277 C CA . THR A 1 277 ? -20.123 -25.321 34.581 1.00 85.38 277 THR A CA 1
ATOM 2278 C C . THR A 1 277 ? -20.476 -25.023 36.042 1.00 85.38 277 THR A C 1
ATOM 2280 O O . THR A 1 277 ? -21.406 -25.605 36.610 1.00 85.38 277 THR A O 1
ATOM 2283 N N . LEU A 1 278 ? -19.781 -24.067 36.674 1.00 84.31 278 LEU A N 1
ATOM 2284 C CA . LEU A 1 278 ? -20.127 -23.623 38.031 1.00 84.31 278 LEU A CA 1
ATOM 2285 C C . LEU A 1 278 ? -21.577 -23.114 38.118 1.00 84.31 278 LEU A C 1
ATOM 2287 O O . LEU A 1 278 ? -22.262 -23.342 39.114 1.00 84.31 278 LEU A O 1
ATOM 2291 N N . GLU A 1 279 ? -22.065 -22.461 37.065 1.00 81.44 279 GLU A N 1
ATOM 2292 C CA . GLU A 1 279 ? -23.438 -21.965 36.983 1.00 81.44 279 GLU A CA 1
ATOM 2293 C C . GLU A 1 279 ? -24.459 -23.116 36.955 1.00 81.44 279 GLU A C 1
ATOM 2295 O O . GLU A 1 279 ? -25.493 -23.030 37.619 1.00 81.44 279 GLU A O 1
ATOM 2300 N N . ASP A 1 280 ? -24.148 -24.227 36.279 1.00 82.19 280 ASP A N 1
ATOM 2301 C CA . ASP A 1 280 ? -24.996 -25.427 36.261 1.00 82.19 280 ASP A CA 1
ATOM 2302 C C . ASP A 1 280 ? -25.112 -26.054 37.654 1.00 82.19 280 ASP A C 1
ATOM 2304 O O . ASP A 1 280 ? -26.206 -26.420 38.089 1.00 82.19 280 ASP A O 1
ATOM 2308 N N . ILE A 1 281 ? -24.005 -26.104 38.402 1.00 86.00 281 ILE A N 1
ATOM 2309 C CA . ILE A 1 281 ? -23.992 -26.590 39.789 1.00 86.00 281 ILE A CA 1
ATOM 2310 C C . ILE A 1 281 ? -24.797 -25.658 40.702 1.00 86.00 281 ILE A C 1
ATOM 2312 O O . ILE A 1 281 ? -25.571 -26.122 41.544 1.00 86.00 281 ILE A O 1
ATOM 2316 N N . ILE A 1 282 ? -24.655 -24.338 40.538 1.00 84.12 282 ILE A N 1
ATOM 2317 C CA . ILE A 1 282 ? -25.445 -23.360 41.296 1.00 84.12 282 ILE A CA 1
ATOM 2318 C C . ILE A 1 282 ? -26.937 -23.532 40.988 1.00 84.12 282 ILE A C 1
ATOM 2320 O O . ILE A 1 282 ? -27.743 -23.518 41.918 1.00 84.12 282 ILE A O 1
ATOM 2324 N N . ASN A 1 283 ? -27.310 -23.725 39.722 1.00 83.81 283 ASN A N 1
ATOM 2325 C CA . ASN A 1 283 ? -28.698 -23.944 39.317 1.00 83.81 283 ASN A CA 1
ATOM 2326 C C . ASN A 1 283 ? -29.262 -25.261 39.858 1.00 83.81 283 ASN A C 1
ATOM 2328 O O . ASN A 1 283 ? -30.419 -25.298 40.270 1.00 83.81 283 ASN A O 1
ATOM 2332 N N . HIS A 1 284 ? -28.450 -26.318 39.908 1.00 84.62 284 HIS A N 1
ATOM 2333 C CA . HIS A 1 284 ? -28.845 -27.608 40.475 1.00 84.62 284 HIS A CA 1
ATOM 2334 C C . HIS A 1 284 ? -29.141 -27.514 41.974 1.00 84.62 284 HIS A C 1
ATOM 2336 O O . HIS A 1 284 ? -30.208 -27.926 42.418 1.00 84.62 284 HIS A O 1
ATOM 2342 N N . VAL A 1 285 ? -28.231 -26.915 42.750 1.00 83.31 285 VAL A N 1
ATOM 2343 C CA . VAL A 1 285 ? -28.333 -26.872 44.222 1.00 83.31 285 VAL A CA 1
ATOM 2344 C C . VAL A 1 285 ? -29.253 -25.754 44.713 1.00 83.31 285 VAL A C 1
ATOM 2346 O O . VAL A 1 285 ? -29.997 -25.911 45.681 1.00 83.31 285 VAL A O 1
ATOM 2349 N N . CYS A 1 286 ? -29.184 -24.580 44.085 1.00 80.38 286 CYS A N 1
ATOM 2350 C CA . CYS A 1 286 ? -29.909 -23.394 44.538 1.00 80.38 286 CYS A CA 1
ATOM 2351 C C . CYS A 1 286 ? -31.173 -23.094 43.717 1.00 80.38 286 CYS A C 1
ATOM 2353 O O . CYS A 1 286 ? -31.932 -22.206 44.110 1.00 80.38 286 CYS A O 1
ATOM 2355 N N . GLY A 1 287 ? -31.407 -23.810 42.613 1.00 71.12 287 GLY A N 1
ATOM 2356 C CA . GLY A 1 287 ? -32.443 -23.501 41.629 1.00 71.12 287 GLY A CA 1
ATOM 2357 C C . GLY A 1 287 ? -31.999 -22.450 40.604 1.00 71.12 287 GLY A C 1
ATOM 2358 O O . GLY A 1 287 ? -31.051 -21.690 40.830 1.00 71.12 287 GLY A O 1
ATOM 2359 N N . PHE A 1 288 ? -32.712 -22.392 39.473 1.00 60.03 288 PHE A N 1
ATOM 2360 C CA . PHE A 1 288 ? -32.527 -21.345 38.467 1.00 60.03 288 PHE A CA 1
ATOM 2361 C C . PHE A 1 288 ? -32.726 -19.957 39.079 1.00 60.03 288 PHE A C 1
ATOM 2363 O O . PHE A 1 288 ? -33.553 -19.766 39.975 1.00 60.03 288 PHE A O 1
ATOM 2370 N N . GLU A 1 289 ? -31.992 -18.970 38.565 1.00 48.56 289 GLU A N 1
ATOM 2371 C CA . GLU A 1 289 ? -32.276 -17.575 38.878 1.00 48.56 289 GLU A CA 1
ATOM 2372 C C . GLU A 1 289 ? -33.667 -17.224 38.340 1.00 48.56 289 GLU A C 1
ATOM 2374 O O . GLU A 1 289 ? -33.838 -16.912 37.164 1.00 48.56 289 GLU A O 1
ATOM 2379 N N . GLU A 1 290 ? -34.683 -17.271 39.205 1.00 43.34 290 GLU A N 1
ATOM 2380 C CA . GLU A 1 290 ? -35.892 -16.490 38.972 1.00 43.34 290 GLU A CA 1
ATOM 2381 C C . GLU A 1 290 ? -35.423 -15.051 38.711 1.00 43.34 290 GLU A C 1
ATOM 2383 O O . GLU A 1 290 ? -34.630 -14.529 39.503 1.00 43.34 290 GLU A O 1
ATOM 2388 N N . GLU A 1 291 ? -35.871 -14.418 37.613 1.00 37.47 291 GLU A N 1
ATOM 2389 C CA . GLU A 1 291 ? -35.716 -12.974 37.352 1.00 37.47 291 GLU A CA 1
ATOM 2390 C C . GLU A 1 291 ? -36.458 -12.188 38.454 1.00 37.47 291 GLU A C 1
ATOM 2392 O O . GLU A 1 291 ? -37.476 -11.530 38.245 1.00 37.47 291 GLU A O 1
ATOM 2397 N N . TYR A 1 292 ? -35.976 -12.292 39.685 1.00 37.50 292 TYR A N 1
ATOM 2398 C CA . TYR A 1 292 ? -36.518 -11.654 40.855 1.00 37.50 292 TYR A CA 1
ATOM 2399 C C . TYR A 1 292 ? -35.530 -10.576 41.254 1.00 37.50 292 TYR A C 1
ATOM 2401 O O . TYR A 1 292 ? -34.431 -10.832 41.753 1.00 37.50 292 TYR A O 1
ATOM 2409 N N . ILE A 1 293 ? -35.951 -9.346 40.967 1.00 39.12 293 ILE A N 1
ATOM 2410 C CA . ILE A 1 293 ? -35.316 -8.084 41.326 1.00 39.12 293 ILE A CA 1
ATOM 2411 C C . ILE A 1 293 ? -34.711 -8.198 42.724 1.00 39.12 293 ILE A C 1
ATOM 2413 O O . ILE A 1 293 ? -35.409 -8.160 43.741 1.00 39.12 293 ILE A O 1
ATOM 2417 N N . ARG A 1 294 ? -33.385 -8.333 42.775 1.00 36.72 294 ARG A N 1
ATOM 2418 C CA . ARG A 1 294 ? -32.612 -8.425 44.009 1.00 36.72 294 ARG A CA 1
ATOM 2419 C C . ARG A 1 294 ? -32.478 -7.045 44.654 1.00 36.72 294 ARG A C 1
ATOM 2421 O O . ARG A 1 294 ? -31.382 -6.532 44.799 1.00 36.72 294 ARG A O 1
ATOM 2428 N N . PHE A 1 295 ? -33.600 -6.434 45.023 1.00 44.50 295 PHE A N 1
ATOM 2429 C CA . PHE A 1 295 ? -33.644 -5.173 45.752 1.00 44.50 295 PHE A CA 1
ATOM 2430 C C . PHE A 1 295 ? -34.968 -5.058 46.508 1.00 44.50 295 PHE A C 1
ATOM 2432 O O . PHE A 1 295 ? -35.974 -4.606 45.955 1.00 44.50 295 PHE A O 1
ATOM 2439 N N . THR A 1 296 ? -34.974 -5.438 47.785 1.00 51.06 296 THR A N 1
ATOM 2440 C CA . THR A 1 296 ? -36.144 -5.292 48.669 1.00 51.06 296 THR A CA 1
ATOM 2441 C C . THR A 1 296 ? -36.663 -3.851 48.718 1.00 51.06 296 THR A C 1
ATOM 2443 O O . THR A 1 296 ? -37.869 -3.642 48.834 1.00 51.06 296 THR A O 1
ATOM 2446 N N . ASP A 1 297 ? -35.789 -2.863 48.504 1.00 58.25 297 ASP A N 1
ATOM 2447 C CA . ASP A 1 297 ? -36.169 -1.451 48.487 1.00 58.25 297 ASP A CA 1
ATOM 2448 C C . ASP A 1 297 ? -36.509 -0.914 47.090 1.00 58.25 297 ASP A C 1
ATOM 2450 O O . ASP A 1 297 ? -37.503 -0.208 46.956 1.00 58.25 297 ASP A O 1
ATOM 2454 N N . ILE A 1 298 ? -35.778 -1.272 46.024 1.00 68.88 298 ILE A N 1
ATOM 2455 C CA . ILE A 1 298 ? -36.070 -0.777 44.658 1.00 68.88 298 ILE A CA 1
ATOM 2456 C C . ILE A 1 298 ? -37.394 -1.320 44.139 1.00 68.88 298 ILE A C 1
ATOM 2458 O O . ILE A 1 298 ? -38.217 -0.544 43.656 1.00 68.88 298 ILE A O 1
ATOM 2462 N N . GLY A 1 299 ? -37.618 -2.634 44.258 1.00 69.44 299 GLY A N 1
ATOM 2463 C CA . GLY A 1 299 ? -38.885 -3.244 43.862 1.00 69.44 299 GLY A CA 1
ATOM 2464 C C . GLY A 1 299 ? -40.047 -2.632 44.643 1.00 69.44 299 GLY A C 1
ATOM 2465 O O . GLY A 1 299 ? -41.060 -2.253 44.058 1.00 69.44 299 GLY A O 1
ATOM 2466 N N . GLY A 1 300 ? -39.860 -2.425 45.951 1.00 73.88 300 GLY A N 1
ATOM 2467 C CA . GLY A 1 300 ? -40.827 -1.748 46.812 1.00 73.88 300 GLY A CA 1
ATOM 2468 C C . GLY A 1 300 ? -41.092 -0.290 46.415 1.00 73.88 300 GLY A C 1
ATOM 2469 O O . GLY A 1 300 ? -42.249 0.119 46.337 1.00 73.88 300 GLY A O 1
ATOM 2470 N N . PHE A 1 301 ? -40.053 0.504 46.135 1.00 79.31 301 PHE A N 1
ATOM 2471 C CA . PHE A 1 301 ? -40.181 1.896 45.689 1.00 79.31 301 PHE A CA 1
ATOM 2472 C C . PHE A 1 301 ? -40.883 1.995 44.332 1.00 79.31 301 PHE A C 1
ATOM 2474 O O . PHE A 1 301 ? -41.809 2.791 44.192 1.00 79.31 301 PHE A O 1
ATOM 2481 N N . LEU A 1 302 ? -40.511 1.153 43.366 1.00 83.75 302 LEU A N 1
ATOM 2482 C CA . LEU A 1 302 ? -41.107 1.152 42.031 1.00 83.75 302 LEU A CA 1
ATOM 2483 C C . LEU A 1 302 ? -42.553 0.653 42.040 1.00 83.75 302 LEU A C 1
ATOM 2485 O O . LEU A 1 302 ? -43.393 1.271 41.396 1.00 83.75 302 LEU A O 1
ATOM 2489 N N . LYS A 1 303 ? -42.890 -0.384 42.822 1.00 82.38 303 LYS A N 1
ATOM 2490 C CA . LYS A 1 303 ? -44.284 -0.840 42.982 1.00 82.38 303 LYS A CA 1
ATOM 2491 C C . LYS A 1 303 ? -45.159 0.173 43.730 1.00 82.38 303 LYS A C 1
ATOM 2493 O O . LYS A 1 303 ? -46.349 0.279 43.438 1.00 82.38 303 LYS A O 1
ATOM 2498 N N . ARG A 1 304 ? -44.599 0.953 44.664 1.00 80.56 304 ARG A N 1
ATOM 2499 C CA . ARG A 1 304 ? -45.298 2.103 45.271 1.00 80.56 304 ARG A CA 1
ATOM 2500 C C . ARG A 1 304 ? -45.529 3.223 44.252 1.00 80.56 304 ARG A C 1
ATOM 2502 O O . ARG A 1 304 ? -46.650 3.712 44.154 1.00 80.56 304 ARG A O 1
ATOM 2509 N N . ALA A 1 305 ? -44.510 3.570 43.465 1.00 84.62 305 ALA A N 1
ATOM 2510 C CA . ALA A 1 305 ? -44.623 4.569 42.404 1.00 84.62 305 ALA A CA 1
ATOM 2511 C C . ALA A 1 305 ? -45.617 4.137 41.307 1.00 84.62 305 ALA A C 1
ATOM 2513 O O . ALA A 1 305 ? -46.400 4.955 40.838 1.00 84.62 305 ALA A O 1
ATOM 2514 N N . GLU A 1 306 ? -45.650 2.847 40.950 1.00 87.12 306 GLU A N 1
ATOM 2515 C CA . GLU A 1 306 ? -46.590 2.260 39.984 1.00 87.12 306 GLU A CA 1
ATOM 2516 C C . GLU A 1 306 ? -48.045 2.526 40.369 1.00 87.12 306 GLU A C 1
ATOM 2518 O O . GLU A 1 306 ? -48.819 2.981 39.529 1.00 87.12 306 GLU A O 1
ATOM 2523 N N . LYS A 1 307 ? -48.406 2.294 41.641 1.00 85.19 307 LYS A N 1
ATOM 2524 C CA . LYS A 1 307 ? -49.763 2.557 42.146 1.00 85.19 307 LYS A CA 1
ATOM 2525 C C . LYS A 1 307 ? -50.160 4.017 41.944 1.00 85.19 307 LYS A C 1
ATOM 2527 O O . LYS A 1 307 ? -51.269 4.279 41.500 1.00 85.19 307 LYS A O 1
ATOM 2532 N N . ILE A 1 308 ? -49.238 4.939 42.216 1.00 85.50 308 ILE A N 1
ATOM 2533 C CA . ILE A 1 308 ? -49.475 6.378 42.092 1.00 85.50 308 ILE A CA 1
ATOM 2534 C C . ILE A 1 308 ? -49.555 6.783 40.609 1.00 85.50 308 ILE A C 1
ATOM 2536 O O . ILE A 1 308 ? -50.467 7.497 40.209 1.00 85.50 308 ILE A O 1
ATOM 2540 N N . TYR A 1 309 ? -48.667 6.279 39.744 1.00 88.12 309 TYR A N 1
ATOM 2541 C CA . TYR A 1 309 ? -48.725 6.546 38.300 1.00 88.12 309 TYR A CA 1
ATOM 2542 C C . TYR A 1 309 ? -49.980 5.982 37.626 1.00 88.12 309 TYR A C 1
ATOM 2544 O O . TYR A 1 309 ? -50.527 6.621 36.719 1.00 88.12 309 TYR A O 1
ATOM 2552 N N . ALA A 1 310 ? -50.462 4.820 38.075 1.00 86.25 310 ALA A N 1
ATOM 2553 C CA . ALA A 1 310 ? -51.664 4.180 37.550 1.00 86.25 310 ALA A CA 1
ATOM 2554 C C . ALA A 1 310 ? -52.903 5.088 37.638 1.00 86.25 310 ALA A C 1
ATOM 2556 O O . ALA A 1 310 ? -53.747 5.024 36.744 1.00 86.25 310 ALA A O 1
ATOM 2557 N N . GLU A 1 311 ? -52.971 5.987 38.630 1.00 83.88 311 GLU A N 1
ATOM 2558 C CA . GLU A 1 311 ? -54.061 6.963 38.795 1.00 83.88 311 GLU A CA 1
ATOM 2559 C C . GLU A 1 311 ? -54.154 7.977 37.637 1.00 83.88 311 GLU A C 1
ATOM 2561 O O . GLU A 1 311 ? -55.223 8.531 37.392 1.00 83.88 311 GLU A O 1
ATOM 2566 N N . LYS A 1 312 ? -53.058 8.227 36.902 1.00 83.06 312 LYS A N 1
ATOM 2567 C CA . LYS A 1 312 ? -52.988 9.255 35.840 1.00 83.06 312 LYS A CA 1
ATOM 2568 C C . LYS A 1 312 ? -52.810 8.711 34.428 1.00 83.06 312 LYS A C 1
ATOM 2570 O O . LYS A 1 312 ? -53.317 9.318 33.488 1.00 83.06 312 LYS A O 1
ATOM 2575 N N . ILE A 1 313 ? -52.054 7.626 34.250 1.00 84.88 313 ILE A N 1
ATOM 2576 C CA . ILE A 1 313 ? -51.744 7.071 32.915 1.00 84.88 313 ILE A CA 1
ATOM 2577 C C . ILE A 1 313 ? -52.410 5.716 32.637 1.00 84.88 313 ILE A C 1
ATOM 2579 O O . ILE A 1 313 ? -52.270 5.201 31.526 1.00 84.88 313 ILE A O 1
ATOM 2583 N N . GLY A 1 314 ? -53.158 5.177 33.606 1.00 83.69 314 GLY A N 1
ATOM 2584 C CA . GLY A 1 314 ? -53.822 3.875 33.535 1.00 83.69 314 GLY A CA 1
ATOM 2585 C C . GLY A 1 314 ? -52.936 2.729 34.028 1.00 83.69 314 GLY A C 1
ATOM 2586 O O . GLY A 1 314 ? -51.723 2.724 33.802 1.00 83.69 314 GLY A O 1
ATOM 2587 N N . LYS A 1 315 ? -53.557 1.744 34.693 1.00 83.31 315 LYS A N 1
ATOM 2588 C CA . LYS A 1 315 ? -52.878 0.608 35.342 1.00 83.31 315 LYS A CA 1
ATOM 2589 C C . LYS A 1 315 ? -51.999 -0.181 34.372 1.00 83.31 315 LYS A C 1
ATOM 2591 O O . LYS A 1 315 ? -50.820 -0.333 34.639 1.00 83.31 315 LYS A O 1
ATOM 2596 N N . GLU A 1 316 ? -52.526 -0.582 33.216 1.00 82.12 316 GLU A N 1
ATOM 2597 C CA . GLU A 1 316 ? -51.774 -1.366 32.221 1.00 82.12 316 GLU A CA 1
ATOM 2598 C C . GLU A 1 316 ? -50.500 -0.660 31.739 1.00 82.12 316 GLU A C 1
ATOM 2600 O O . GLU A 1 316 ? -49.432 -1.266 31.672 1.00 82.12 316 GLU A O 1
ATOM 2605 N N . LYS A 1 317 ? -50.583 0.645 31.448 1.00 82.00 317 LYS A N 1
ATOM 2606 C CA . LYS A 1 317 ? -49.431 1.423 30.969 1.00 82.00 317 LYS A CA 1
ATOM 2607 C C . LYS A 1 317 ? -48.407 1.644 32.075 1.00 82.00 317 LYS A C 1
ATOM 2609 O O . LYS A 1 317 ? -47.213 1.507 31.824 1.00 82.00 317 LYS A O 1
ATOM 2614 N N . ALA A 1 318 ? -48.858 1.974 33.286 1.00 82.38 318 ALA A N 1
ATOM 2615 C CA . ALA A 1 318 ? -47.975 2.123 34.439 1.00 82.38 318 ALA A CA 1
ATOM 2616 C C . ALA A 1 318 ? -47.250 0.805 34.760 1.00 82.38 318 ALA A C 1
ATOM 2618 O O . ALA A 1 318 ? -46.028 0.816 34.899 1.00 82.38 318 ALA A O 1
ATOM 2619 N N . SER A 1 319 ? -47.975 -0.318 34.790 1.00 82.56 319 SER A N 1
ATOM 2620 C CA . SER A 1 319 ? -47.406 -1.651 35.002 1.00 82.56 319 SER A CA 1
ATOM 2621 C C . SER A 1 319 ? -46.410 -2.018 33.904 1.00 82.56 319 SER A C 1
ATOM 2623 O O . SER A 1 319 ? -45.291 -2.388 34.229 1.00 82.56 319 SER A O 1
ATOM 2625 N N . SER A 1 320 ? -46.739 -1.810 32.623 1.00 87.50 320 SER A N 1
ATOM 2626 C CA . SER A 1 320 ? -45.828 -2.100 31.504 1.00 87.50 320 SER A CA 1
ATOM 2627 C C . SER A 1 320 ? -44.503 -1.332 31.602 1.00 87.50 320 SER A C 1
ATOM 2629 O O . SER A 1 320 ? -43.429 -1.928 31.498 1.00 87.50 320 SER A O 1
ATOM 2631 N N . TYR A 1 321 ? -44.548 -0.019 31.861 1.00 86.62 321 TYR A N 1
ATOM 2632 C CA . TYR A 1 321 ? -43.325 0.773 32.016 1.00 86.62 321 TYR A CA 1
ATOM 2633 C C . TYR A 1 321 ? -42.505 0.340 33.234 1.00 86.62 321 TYR A C 1
ATOM 2635 O O . TYR A 1 321 ? -41.288 0.205 33.124 1.00 86.62 321 TYR A O 1
ATOM 2643 N N . ILE A 1 322 ? -43.151 0.128 34.383 1.00 87.19 322 ILE A N 1
ATOM 2644 C CA . ILE A 1 322 ? -42.467 -0.250 35.624 1.00 87.19 322 ILE A CA 1
ATOM 2645 C C . ILE A 1 322 ? -41.894 -1.666 35.532 1.00 87.19 322 ILE A C 1
ATOM 2647 O O . ILE A 1 322 ? -40.779 -1.893 35.991 1.00 87.19 322 ILE A O 1
ATOM 2651 N N . GLU A 1 323 ? -42.589 -2.606 34.896 1.00 83.62 323 GLU A N 1
ATOM 2652 C CA . GLU A 1 323 ? -42.072 -3.950 34.634 1.00 83.62 323 GLU A CA 1
ATOM 2653 C C . GLU A 1 323 ? -40.861 -3.925 33.704 1.00 83.62 323 GLU A C 1
ATOM 2655 O O . GLU A 1 323 ? -39.889 -4.628 33.963 1.00 83.62 323 GLU A O 1
ATOM 2660 N N . HIS A 1 324 ? -40.859 -3.082 32.667 1.00 83.62 324 HIS A N 1
ATOM 2661 C CA . HIS A 1 324 ? -39.671 -2.893 31.830 1.00 83.62 324 HIS A CA 1
ATOM 2662 C C . HIS A 1 324 ? -38.488 -2.337 32.631 1.00 83.62 324 HIS A C 1
ATOM 2664 O O . HIS A 1 324 ? -37.387 -2.877 32.535 1.00 83.62 324 HIS A O 1
ATOM 2670 N N . ILE A 1 325 ? -38.715 -1.334 33.484 1.00 87.38 325 ILE A N 1
ATOM 2671 C CA . ILE A 1 325 ? -37.681 -0.794 34.379 1.00 87.38 325 ILE A CA 1
ATOM 2672 C C . ILE A 1 325 ? -37.146 -1.901 35.298 1.00 87.38 325 ILE A C 1
ATOM 2674 O O . ILE A 1 325 ? -35.934 -2.080 35.422 1.00 87.38 325 ILE A O 1
ATOM 2678 N N . LEU A 1 326 ? -38.041 -2.683 35.906 1.00 82.81 326 LEU A N 1
ATOM 2679 C CA . LEU A 1 326 ? -37.694 -3.790 36.796 1.00 82.81 326 LEU A CA 1
ATOM 2680 C C . LEU A 1 326 ? -36.929 -4.915 36.085 1.00 82.81 326 LEU A C 1
ATOM 2682 O O . LEU A 1 326 ? -36.085 -5.538 36.719 1.00 82.81 326 LEU A O 1
ATOM 2686 N N . LYS A 1 327 ? -37.174 -5.146 34.790 1.00 83.00 327 LYS A N 1
ATOM 2687 C CA . LYS A 1 327 ? -36.417 -6.098 33.957 1.00 83.00 327 LYS A CA 1
ATOM 2688 C C . LYS A 1 327 ? -35.053 -5.565 33.513 1.00 83.00 327 LYS A C 1
ATOM 2690 O O . LYS A 1 327 ? -34.150 -6.354 33.246 1.00 83.00 327 LYS A O 1
ATOM 2695 N N . LEU A 1 328 ? -34.888 -4.246 33.401 1.00 82.94 328 LEU A N 1
ATOM 2696 C CA . LEU A 1 328 ? -33.633 -3.623 32.965 1.00 82.94 328 LEU A CA 1
ATOM 2697 C C . LEU A 1 328 ? -32.633 -3.431 34.107 1.00 82.94 328 LEU A C 1
ATOM 2699 O O . LEU A 1 328 ? -31.438 -3.590 33.889 1.00 82.94 328 LEU A O 1
ATOM 2703 N N . ILE A 1 329 ? -33.095 -3.140 35.326 1.00 82.62 329 ILE A N 1
ATOM 2704 C CA . ILE A 1 329 ? -32.208 -2.935 36.486 1.00 82.62 329 ILE A CA 1
ATOM 2705 C C . ILE A 1 329 ? -31.286 -4.145 36.754 1.00 82.62 329 ILE A C 1
ATOM 2707 O O . ILE A 1 329 ? -30.089 -3.924 36.929 1.00 82.62 329 ILE A O 1
ATOM 2711 N N . PRO A 1 330 ? -31.759 -5.408 36.729 1.00 74.94 330 PRO A N 1
ATOM 2712 C CA . PRO A 1 330 ? -30.898 -6.583 36.872 1.00 74.94 330 PRO A CA 1
ATOM 2713 C C . PRO A 1 330 ? -29.869 -6.751 35.751 1.00 74.94 330 PRO A C 1
ATOM 2715 O O . PRO A 1 330 ? -28.905 -7.477 35.933 1.00 74.94 330 PRO A O 1
ATOM 2718 N N . LYS A 1 331 ? -30.052 -6.096 34.598 1.00 79.06 331 LYS A N 1
ATOM 2719 C CA . LYS A 1 331 ? -29.136 -6.189 33.451 1.00 79.06 331 LYS A CA 1
ATOM 2720 C C . LYS A 1 331 ? -27.981 -5.187 33.531 1.00 79.06 331 LYS A C 1
ATOM 2722 O O . LYS A 1 331 ? -27.049 -5.292 32.750 1.00 79.06 331 LYS A O 1
ATOM 2727 N N . ILE A 1 332 ? -28.016 -4.232 34.460 1.00 81.12 332 ILE A N 1
ATOM 2728 C CA . ILE A 1 332 ? -26.913 -3.288 34.702 1.00 81.12 332 ILE A CA 1
ATOM 2729 C C . ILE A 1 332 ? -25.717 -4.038 35.323 1.00 81.12 332 ILE A C 1
ATOM 2731 O O . ILE A 1 332 ? -25.959 -4.904 36.166 1.00 81.12 332 ILE A O 1
ATOM 2735 N N . PRO A 1 333 ? -24.454 -3.713 34.986 1.00 79.62 333 PRO A N 1
ATOM 2736 C CA . PRO A 1 333 ? -23.271 -4.305 35.617 1.00 79.62 333 PRO A CA 1
ATOM 2737 C C . PRO A 1 333 ? -23.278 -4.172 37.144 1.00 79.62 333 PRO A C 1
ATOM 2739 O O . PRO A 1 333 ? -23.662 -3.126 37.674 1.00 79.62 333 PRO A O 1
ATOM 2742 N N . ASP A 1 334 ? -22.842 -5.209 37.866 1.00 71.56 334 ASP A N 1
ATOM 2743 C CA . ASP A 1 334 ? -22.913 -5.265 39.338 1.00 71.56 334 ASP A CA 1
ATOM 2744 C C . ASP A 1 334 ? -22.187 -4.098 40.031 1.00 71.56 334 ASP A C 1
ATOM 2746 O O . ASP A 1 334 ? -22.664 -3.588 41.051 1.00 71.56 334 ASP A O 1
ATOM 2750 N N . THR A 1 335 ? -21.102 -3.608 39.421 1.00 73.75 335 THR A N 1
ATOM 2751 C CA . THR A 1 335 ? -20.325 -2.427 39.843 1.00 73.75 335 THR A CA 1
ATOM 2752 C C . THR A 1 335 ? -21.172 -1.158 39.959 1.00 73.75 335 THR A C 1
ATOM 2754 O O . THR A 1 335 ? -20.915 -0.320 40.824 1.00 73.75 335 THR A O 1
ATOM 2757 N N . HIS A 1 336 ? -22.206 -1.017 39.126 1.00 77.69 336 HIS A N 1
ATOM 2758 C CA . HIS A 1 336 ? -23.059 0.171 39.061 1.00 77.69 336 HIS A CA 1
ATOM 2759 C C . HIS A 1 336 ? -24.473 -0.065 39.588 1.00 77.69 336 HIS A C 1
ATOM 2761 O O . HIS A 1 336 ? -25.105 0.856 40.115 1.00 77.69 336 HIS A O 1
ATOM 2767 N N . ARG A 1 337 ? -24.961 -1.306 39.474 1.00 77.62 337 ARG A N 1
ATOM 2768 C CA . ARG A 1 337 ? -26.342 -1.730 39.744 1.00 77.62 337 ARG A CA 1
ATOM 2769 C C . ARG A 1 337 ? -26.844 -1.259 41.107 1.00 77.62 337 ARG A C 1
ATOM 2771 O O . ARG A 1 337 ? -27.958 -0.741 41.207 1.00 77.62 337 ARG A O 1
ATOM 2778 N N . THR A 1 338 ? -26.016 -1.408 42.141 1.00 68.69 338 THR A N 1
ATOM 2779 C CA . THR A 1 338 ? -26.416 -1.209 43.541 1.00 68.69 338 THR A CA 1
ATOM 2780 C C . THR A 1 338 ? -26.766 0.245 43.866 1.00 68.69 338 THR A C 1
ATOM 2782 O O . THR A 1 338 ? -27.794 0.498 44.497 1.00 68.69 338 THR A O 1
ATOM 2785 N N . TYR A 1 339 ? -25.960 1.212 43.414 1.00 78.06 339 TYR A N 1
ATOM 2786 C CA . TYR A 1 339 ? -26.217 2.629 43.692 1.00 78.06 339 TYR A CA 1
ATOM 2787 C C . TYR A 1 339 ? -27.183 3.246 42.672 1.00 78.06 339 TYR A C 1
ATOM 2789 O O . TYR A 1 339 ? -28.165 3.873 43.069 1.00 78.06 339 TYR A O 1
ATOM 2797 N N . ILE A 1 340 ? -26.988 3.010 41.366 1.00 83.50 340 ILE A N 1
ATOM 2798 C CA . ILE A 1 340 ? -27.781 3.697 40.334 1.00 83.50 340 ILE A CA 1
ATOM 2799 C C . ILE A 1 340 ? -29.230 3.217 40.308 1.00 83.50 340 ILE A C 1
ATOM 2801 O O . ILE A 1 340 ? -30.148 4.026 40.166 1.00 83.50 340 ILE A O 1
ATOM 2805 N N . GLY A 1 341 ? -29.453 1.914 40.509 1.00 80.94 341 GLY A N 1
ATOM 2806 C CA . GLY A 1 341 ? -30.797 1.361 40.607 1.00 80.94 341 GLY A CA 1
ATOM 2807 C C . GLY A 1 341 ? -31.551 1.976 41.787 1.00 80.94 341 GLY A C 1
ATOM 2808 O O . GLY A 1 341 ? -32.708 2.373 41.643 1.00 80.94 341 GLY A O 1
ATOM 2809 N N . SER A 1 342 ? -30.895 2.068 42.950 1.00 80.44 342 SER A N 1
ATOM 2810 C CA . SER A 1 342 ? -31.486 2.613 44.180 1.00 80.44 342 SER A CA 1
ATOM 2811 C C . SER A 1 342 ? -31.856 4.083 44.014 1.00 80.44 342 SER A C 1
ATOM 2813 O O . SER A 1 342 ? -32.978 4.487 44.332 1.00 80.44 342 SER A O 1
ATOM 2815 N N . ASP A 1 343 ? -30.954 4.871 43.432 1.00 83.38 343 ASP A N 1
ATOM 2816 C CA . ASP A 1 343 ? -31.162 6.299 43.215 1.00 83.38 343 ASP A CA 1
ATOM 2817 C C . ASP A 1 343 ? -32.266 6.586 42.188 1.00 83.38 343 ASP A C 1
ATOM 2819 O O . ASP A 1 343 ? -33.087 7.482 42.402 1.00 83.38 343 ASP A O 1
ATOM 2823 N N . ILE A 1 344 ? -32.349 5.804 41.104 1.00 88.12 344 ILE A N 1
ATOM 2824 C CA . ILE A 1 344 ? -33.424 5.925 40.106 1.00 88.12 344 ILE A CA 1
ATOM 2825 C C . ILE A 1 344 ? -34.778 5.542 40.713 1.00 88.12 344 ILE A C 1
ATOM 2827 O O . ILE A 1 344 ? -35.766 6.248 40.501 1.00 88.12 344 ILE A O 1
ATOM 2831 N N . ALA A 1 345 ? -34.839 4.467 41.503 1.00 85.56 345 ALA A N 1
ATOM 2832 C CA . ALA A 1 345 ? -36.071 4.024 42.150 1.00 85.56 345 ALA A CA 1
ATOM 2833 C C . ALA A 1 345 ? -36.603 5.053 43.156 1.00 85.56 345 ALA A C 1
ATOM 2835 O O . ALA A 1 345 ? -37.795 5.374 43.147 1.00 85.56 345 ALA A O 1
ATOM 2836 N N . LYS A 1 346 ? -35.712 5.624 43.978 1.00 85.44 346 LYS A N 1
ATOM 2837 C CA . LYS A 1 346 ? -36.042 6.727 44.891 1.00 85.44 346 LYS A CA 1
ATOM 2838 C C . LYS A 1 346 ? -36.496 7.963 44.122 1.00 85.44 346 LYS A C 1
ATOM 2840 O O . LYS A 1 346 ? -37.521 8.543 44.466 1.00 85.44 346 LYS A O 1
ATOM 2845 N N . PHE A 1 347 ? -35.789 8.334 43.051 1.00 89.31 347 PHE A N 1
ATOM 2846 C CA . PHE A 1 347 ? -36.168 9.470 42.213 1.00 89.31 347 PHE A CA 1
ATOM 2847 C C . PHE A 1 347 ? -37.573 9.310 41.626 1.00 89.31 347 PHE A C 1
ATOM 2849 O O . PHE A 1 347 ? -38.359 10.252 41.682 1.00 89.31 347 PHE A O 1
ATOM 2856 N N . LEU A 1 348 ? -37.905 8.137 41.075 1.00 89.19 348 LEU A N 1
ATOM 2857 C CA . LEU A 1 348 ? -39.233 7.880 40.518 1.00 89.19 348 LEU A CA 1
ATOM 2858 C C . LEU A 1 348 ? -40.317 7.920 41.600 1.00 89.19 348 LEU A C 1
ATOM 2860 O O . LEU A 1 348 ? -41.355 8.543 41.388 1.00 89.19 348 LEU A O 1
ATOM 2864 N N . LEU A 1 349 ? -40.068 7.366 42.788 1.00 87.19 349 LEU A N 1
ATOM 2865 C CA . LEU A 1 349 ? -41.012 7.503 43.896 1.00 87.19 349 LEU A CA 1
ATOM 2866 C C . LEU A 1 349 ? -41.241 8.977 44.264 1.00 87.19 349 LEU A C 1
ATOM 2868 O O . LEU A 1 349 ? -42.384 9.430 44.255 1.00 87.19 349 LEU A O 1
ATOM 2872 N N . THR A 1 350 ? -40.182 9.761 44.468 1.00 86.25 350 THR A N 1
ATOM 2873 C CA . THR A 1 350 ? -40.302 11.201 44.756 1.00 86.25 350 THR A CA 1
ATOM 2874 C C . THR A 1 350 ? -40.972 11.972 43.613 1.00 86.25 350 THR A C 1
ATOM 2876 O O . THR A 1 350 ? -41.717 12.925 43.838 1.00 86.25 350 THR A O 1
ATOM 2879 N N . TYR A 1 351 ? -40.748 11.566 42.360 1.00 85.19 351 TYR A N 1
ATOM 2880 C CA . TYR A 1 351 ? -41.436 12.143 41.206 1.00 85.19 351 TYR A CA 1
ATOM 2881 C C . TYR A 1 351 ? -42.939 11.822 41.224 1.00 85.19 351 TYR A C 1
ATOM 2883 O O . TYR A 1 351 ? -43.754 12.686 40.899 1.00 85.19 351 TYR A O 1
ATOM 2891 N N . SER A 1 352 ? -43.315 10.612 41.652 1.00 84.25 352 SER A N 1
ATOM 2892 C CA . SER A 1 352 ? -44.713 10.197 41.815 1.00 84.25 352 SER A CA 1
ATOM 2893 C C . SER A 1 352 ? -45.425 10.927 42.962 1.00 84.25 352 SER A C 1
ATOM 2895 O O . SER A 1 352 ? -46.601 11.244 42.849 1.00 84.25 352 SER A O 1
ATOM 2897 N N . GLU A 1 353 ? -44.728 11.331 44.023 1.00 83.19 353 GLU A N 1
ATOM 2898 C CA . GLU A 1 353 ? -45.342 12.094 45.126 1.00 83.19 353 GLU A CA 1
ATOM 2899 C C . GLU A 1 353 ? -45.887 13.466 44.672 1.00 83.19 353 GLU A C 1
ATOM 2901 O O . GLU A 1 353 ? -46.815 14.006 45.272 1.00 83.19 353 GLU A O 1
ATOM 2906 N N . LYS A 1 354 ? -45.370 14.020 43.564 1.00 82.38 354 LYS A N 1
ATOM 2907 C CA . LYS A 1 354 ? -45.810 15.303 42.979 1.00 82.38 354 LYS A CA 1
ATOM 2908 C C . LYS A 1 354 ? -46.813 15.147 41.828 1.00 82.38 354 LYS A C 1
ATOM 2910 O O . LYS A 1 354 ? -47.051 16.100 41.084 1.00 82.38 354 LYS A O 1
ATOM 2915 N N . ILE A 1 355 ? -47.424 13.973 41.665 1.00 76.06 355 ILE A N 1
ATOM 2916 C CA . ILE A 1 355 ? -48.183 13.610 40.458 1.00 76.06 355 ILE A CA 1
ATOM 2917 C C . ILE A 1 355 ? -49.389 14.506 40.142 1.00 76.06 355 ILE A C 1
ATOM 2919 O O . ILE A 1 355 ? -49.752 14.663 38.974 1.00 76.06 355 ILE A O 1
ATOM 2923 N N . LYS A 1 356 ? -49.991 15.151 41.153 1.00 73.62 356 LYS A N 1
ATOM 2924 C CA . LYS A 1 356 ? -51.116 16.083 40.951 1.00 73.62 356 LYS A CA 1
ATOM 2925 C C . LYS A 1 356 ? -50.750 17.230 39.999 1.00 73.62 356 LYS A C 1
ATOM 2927 O O . LYS A 1 356 ? -51.595 17.644 39.211 1.00 73.62 356 LYS A O 1
ATOM 2932 N N . LEU A 1 357 ? -49.489 17.667 40.015 1.00 75.69 357 LEU A N 1
ATOM 2933 C CA . LEU A 1 357 ? -48.969 18.801 39.242 1.00 75.69 357 LEU A CA 1
ATOM 2934 C C . LEU A 1 357 ? -48.376 18.405 37.878 1.00 75.69 357 LEU A C 1
ATOM 2936 O O . LEU A 1 357 ? -47.881 19.264 37.153 1.00 75.69 357 LEU A O 1
ATOM 2940 N N . ILE A 1 358 ? -48.390 17.116 37.522 1.00 80.50 358 ILE A N 1
ATOM 2941 C CA . ILE A 1 358 ? -47.702 16.586 36.338 1.00 80.50 358 ILE A CA 1
ATOM 2942 C C . ILE A 1 358 ? -48.737 16.111 35.302 1.00 80.50 358 ILE A C 1
ATOM 2944 O O . ILE A 1 358 ? -49.765 15.509 35.649 1.00 80.50 358 ILE A O 1
ATOM 2948 N N . LYS A 1 359 ? -48.482 16.395 34.016 1.00 83.00 359 LYS A N 1
ATOM 2949 C CA . LYS A 1 359 ? -49.329 15.942 32.902 1.00 83.00 359 LYS A CA 1
ATOM 2950 C C . LYS A 1 359 ? -49.099 14.449 32.606 1.00 83.00 359 LYS A C 1
ATOM 2952 O O . LYS A 1 359 ? -47.963 13.984 32.724 1.00 83.00 359 LYS A O 1
ATOM 2957 N N . PRO A 1 360 ? -50.126 13.689 32.181 1.00 80.75 360 PRO A N 1
ATOM 2958 C CA . PRO A 1 360 ? -49.986 12.267 31.836 1.00 80.75 360 PRO A CA 1
ATOM 2959 C C . PRO A 1 360 ? -48.875 11.980 30.808 1.00 80.75 360 PRO A C 1
ATOM 2961 O O . PRO A 1 360 ? -48.169 10.978 30.898 1.00 80.75 360 PRO A O 1
ATOM 2964 N N . GLU A 1 361 ? -48.684 12.877 29.847 1.00 78.81 361 GLU A N 1
ATOM 2965 C CA . GLU A 1 361 ? -47.695 12.778 28.770 1.00 78.81 361 GLU A CA 1
ATOM 2966 C C . GLU A 1 361 ? -46.266 12.920 29.303 1.00 78.81 361 GLU A C 1
ATOM 2968 O O . GLU A 1 361 ? -45.369 12.206 28.855 1.00 78.81 361 GLU A O 1
ATOM 2973 N N . ASP A 1 362 ? -46.065 13.775 30.308 1.00 82.06 362 ASP A N 1
ATOM 2974 C CA . ASP A 1 362 ? -44.769 13.958 30.963 1.00 82.06 362 ASP A CA 1
ATOM 2975 C C . ASP A 1 362 ? -44.389 12.724 31.785 1.00 82.06 362 ASP A C 1
ATOM 2977 O O . ASP A 1 362 ? -43.229 12.320 31.781 1.00 82.06 362 ASP A O 1
ATOM 2981 N N . ILE A 1 363 ? -45.371 12.071 32.420 1.00 83.75 363 ILE A N 1
ATOM 2982 C CA . ILE A 1 363 ? -45.166 10.809 33.148 1.00 83.75 363 ILE A CA 1
ATOM 2983 C C . ILE A 1 363 ? -44.709 9.713 32.178 1.00 83.75 363 ILE A C 1
ATOM 2985 O O . ILE A 1 363 ? -43.691 9.065 32.422 1.00 83.75 363 ILE A O 1
ATOM 2989 N N . LYS A 1 364 ? -45.411 9.540 31.046 1.00 82.81 364 LYS A N 1
ATOM 2990 C CA . LYS A 1 364 ? -45.036 8.561 30.006 1.00 82.81 364 LYS A CA 1
ATOM 2991 C C . LYS A 1 364 ? -43.632 8.836 29.463 1.00 82.81 364 LYS A C 1
ATOM 2993 O O . LYS A 1 364 ? -42.833 7.912 29.341 1.00 82.81 364 LYS A O 1
ATOM 2998 N N . ARG A 1 365 ? -43.309 10.103 29.171 1.00 82.38 365 ARG A N 1
ATOM 2999 C CA . ARG A 1 365 ? -41.977 10.505 28.686 1.00 82.38 365 ARG A CA 1
ATOM 3000 C C . ARG A 1 365 ? -40.888 10.220 29.706 1.00 82.38 365 ARG A C 1
ATOM 3002 O O . ARG A 1 365 ? -39.853 9.683 29.322 1.00 82.38 365 ARG A O 1
ATOM 3009 N N . THR A 1 366 ? -41.106 10.547 30.979 1.00 87.31 366 THR A N 1
ATOM 3010 C CA . THR A 1 366 ? -40.137 10.261 32.041 1.00 87.31 366 THR A CA 1
ATOM 3011 C C . THR A 1 366 ? -39.893 8.762 32.160 1.00 87.31 366 THR A C 1
ATOM 3013 O O . THR A 1 366 ? -38.745 8.358 32.049 1.00 87.31 366 THR A O 1
ATOM 3016 N N . LEU A 1 367 ? -40.938 7.937 32.267 1.00 88.38 367 LEU A N 1
ATOM 3017 C CA . LEU A 1 367 ? -40.790 6.480 32.380 1.00 88.38 367 LEU A CA 1
ATOM 3018 C C . LEU A 1 367 ? -40.132 5.847 31.142 1.00 88.38 367 LEU A C 1
ATOM 3020 O O . LEU A 1 367 ? -39.257 4.993 31.268 1.00 88.38 367 LEU A O 1
ATOM 3024 N N . SER A 1 368 ? -40.498 6.303 29.940 1.00 84.31 368 SER A N 1
ATOM 3025 C CA . SER A 1 368 ? -39.868 5.853 28.693 1.00 84.31 368 SER A CA 1
ATOM 3026 C C . SER A 1 368 ? -38.391 6.240 28.625 1.00 84.31 368 SER A C 1
ATOM 3028 O O . SER A 1 368 ? -37.561 5.426 28.234 1.00 84.31 368 SER A O 1
ATOM 3030 N N . SER A 1 369 ? -38.052 7.464 29.033 1.00 85.00 369 SER A N 1
ATOM 3031 C CA . SER A 1 369 ? -36.666 7.939 29.068 1.00 85.00 369 SER A CA 1
ATOM 3032 C C . SER A 1 369 ? -35.859 7.180 30.125 1.00 85.00 369 SER A C 1
ATOM 3034 O O . SER A 1 369 ? -34.701 6.850 29.896 1.00 85.00 369 SER A O 1
ATOM 3036 N N . THR A 1 370 ? -36.466 6.828 31.262 1.00 89.94 370 THR A N 1
ATOM 3037 C CA . THR A 1 370 ? -35.819 5.980 32.269 1.00 89.94 370 THR A CA 1
ATOM 3038 C C . THR A 1 370 ? -35.457 4.608 31.709 1.00 89.94 370 THR A C 1
ATOM 3040 O O . THR A 1 370 ? -34.340 4.154 31.935 1.00 89.94 370 THR A O 1
ATOM 3043 N N . ASN A 1 371 ? -36.339 3.980 30.925 1.00 87.12 371 ASN A N 1
ATOM 3044 C CA . ASN A 1 371 ? -36.020 2.724 30.239 1.00 87.12 371 ASN A CA 1
ATOM 3045 C C . ASN A 1 371 ? -34.823 2.876 29.293 1.00 87.12 371 ASN A C 1
ATOM 3047 O O . ASN A 1 371 ? -33.884 2.090 29.374 1.00 87.12 371 ASN A O 1
ATOM 3051 N N . SER A 1 372 ? -34.819 3.915 28.453 1.00 85.75 372 SER A N 1
ATOM 3052 C CA . SER A 1 372 ? -33.696 4.211 27.555 1.00 85.75 372 SER A CA 1
ATOM 3053 C C . SER A 1 372 ? -32.384 4.411 28.320 1.00 85.75 372 SER A C 1
ATOM 3055 O O . SER A 1 372 ? -31.353 3.861 27.947 1.00 85.75 372 SER A O 1
ATOM 3057 N N . PHE A 1 373 ? -32.417 5.147 29.429 1.00 89.56 373 PHE A N 1
ATOM 3058 C CA . PHE A 1 373 ? -31.234 5.379 30.250 1.00 89.56 373 PHE A CA 1
ATOM 3059 C C . PHE A 1 373 ? -30.701 4.082 30.873 1.00 89.56 373 PHE A C 1
ATOM 3061 O O . PHE A 1 373 ? -29.512 3.796 30.771 1.00 89.56 373 PHE A O 1
ATOM 3068 N N . LEU A 1 374 ? -31.572 3.265 31.473 1.00 88.31 374 LEU A N 1
ATOM 3069 C CA . LEU A 1 374 ? -31.176 1.993 32.087 1.00 88.31 374 LEU A CA 1
ATOM 3070 C C . LEU A 1 374 ? -30.609 1.008 31.059 1.00 88.31 374 LEU A C 1
ATOM 3072 O O . LEU A 1 374 ? -29.637 0.321 31.356 1.00 88.31 374 LEU A O 1
ATOM 3076 N N . TYR A 1 375 ? -31.174 0.981 29.848 1.00 85.12 375 TYR A N 1
ATOM 3077 C CA . TYR A 1 375 ? -30.664 0.163 28.747 1.00 85.12 375 TYR A CA 1
ATOM 3078 C C . TYR A 1 375 ? -29.213 0.519 28.399 1.00 85.12 375 TYR A C 1
ATOM 3080 O O . TYR A 1 375 ? -28.380 -0.368 28.251 1.00 85.12 375 TYR A O 1
ATOM 3088 N N . SER A 1 376 ? -28.889 1.814 28.365 1.00 85.88 376 SER A N 1
ATOM 3089 C CA . SER A 1 376 ? -27.557 2.303 27.983 1.00 85.88 376 SER A CA 1
ATOM 3090 C C . SER A 1 376 ? -26.421 1.942 28.936 1.00 85.88 376 SER A C 1
ATOM 3092 O O . SER A 1 376 ? -25.261 1.927 28.535 1.00 85.88 376 SER A O 1
ATOM 3094 N N . ILE A 1 377 ? -26.748 1.667 30.200 1.00 85.38 377 ILE A N 1
ATOM 3095 C CA . ILE A 1 377 ? -25.774 1.379 31.261 1.00 85.38 377 ILE A CA 1
ATOM 3096 C C . ILE A 1 377 ? -25.408 -0.113 31.266 1.00 85.38 377 ILE A C 1
ATOM 3098 O O . ILE A 1 377 ? -24.420 -0.499 31.882 1.00 85.38 377 ILE A O 1
ATOM 3102 N N . LYS A 1 378 ? -26.157 -0.956 30.541 1.00 79.00 378 LYS A N 1
ATOM 3103 C CA . LYS A 1 378 ? -25.936 -2.406 30.452 1.00 79.00 378 LYS A CA 1
ATOM 3104 C C . LYS A 1 378 ? -24.505 -2.782 30.034 1.00 79.00 378 LYS A C 1
ATOM 3106 O O . LYS A 1 378 ? -23.988 -3.776 30.521 1.00 79.00 378 LYS A O 1
ATOM 3111 N N . GLU A 1 379 ? -23.875 -1.986 29.172 1.00 68.31 379 GLU A N 1
ATOM 3112 C CA . GLU A 1 379 ? -22.563 -2.271 28.563 1.00 68.31 379 GLU A CA 1
ATOM 3113 C C . GLU A 1 379 ? -21.372 -1.646 29.319 1.00 68.31 379 GLU A C 1
ATOM 3115 O O . GLU A 1 379 ? -20.276 -1.592 28.782 1.00 68.31 379 GLU A O 1
ATOM 3120 N N . LEU A 1 380 ? -21.556 -1.133 30.543 1.00 77.56 380 LEU A N 1
ATOM 3121 C CA . LEU A 1 380 ? -20.487 -0.478 31.325 1.00 77.56 380 LEU A CA 1
ATOM 3122 C C . LEU A 1 380 ? -19.717 -1.426 32.262 1.00 77.56 380 LEU A C 1
ATOM 3124 O O . LEU A 1 380 ? -19.207 -1.004 33.292 1.00 77.56 380 LEU A O 1
ATOM 3128 N N . ASP A 1 381 ? -19.666 -2.716 31.954 1.00 69.94 381 ASP A N 1
ATOM 3129 C CA . ASP A 1 381 ? -19.013 -3.740 32.782 1.00 69.94 381 ASP A CA 1
ATOM 3130 C C . ASP A 1 381 ? -17.498 -3.537 32.956 1.00 69.94 381 ASP A C 1
ATOM 3132 O O . ASP A 1 381 ? -16.949 -3.817 34.019 1.00 69.94 381 ASP A O 1
ATOM 3136 N N . HIS A 1 382 ? -16.849 -2.993 31.931 1.00 70.31 382 HIS A N 1
ATOM 3137 C CA . HIS A 1 382 ? -15.412 -2.751 31.842 1.00 70.31 382 HIS A CA 1
ATOM 3138 C C . HIS A 1 382 ? -14.936 -1.463 32.534 1.00 70.31 382 HIS A C 1
ATOM 3140 O O . HIS A 1 382 ? -13.732 -1.222 32.570 1.00 70.31 382 HIS A O 1
ATOM 3146 N N . LEU A 1 383 ? -15.842 -0.627 33.060 1.00 72.12 383 LEU A N 1
ATOM 3147 C CA . LEU A 1 383 ? -15.490 0.625 33.735 1.00 72.12 383 LEU A CA 1
ATOM 3148 C C . LEU A 1 383 ? -15.901 0.588 35.208 1.00 72.12 383 LEU A C 1
ATOM 3150 O O . LEU A 1 383 ? -17.018 0.217 35.560 1.00 72.12 383 LEU A O 1
ATOM 3154 N N . ASN A 1 384 ? -15.016 1.029 36.099 1.00 78.50 384 ASN A N 1
ATOM 3155 C CA . ASN A 1 384 ? -15.364 1.229 37.504 1.00 78.50 384 ASN A CA 1
ATOM 3156 C C . ASN A 1 384 ? -16.062 2.589 37.732 1.00 78.50 384 ASN A C 1
ATOM 3158 O O . ASN A 1 384 ? -16.162 3.445 36.849 1.00 78.50 384 ASN A O 1
ATOM 3162 N N . GLN A 1 385 ? -16.575 2.815 38.946 1.00 79.75 385 GLN A N 1
ATOM 3163 C CA . GLN A 1 385 ? -17.320 4.037 39.277 1.00 79.75 385 GLN A CA 1
ATOM 3164 C C . GLN A 1 385 ? -16.496 5.323 39.068 1.00 79.75 385 GLN A C 1
ATOM 3166 O O . GLN A 1 385 ? -17.050 6.334 38.634 1.00 79.75 385 GLN A O 1
ATOM 3171 N N . GLU A 1 386 ? -15.191 5.311 39.356 1.00 76.62 386 GLU A N 1
ATOM 3172 C CA . GLU A 1 386 ? -14.333 6.484 39.158 1.00 76.62 386 GLU A CA 1
ATOM 3173 C C . GLU A 1 386 ? -14.104 6.788 37.677 1.00 76.62 386 GLU A C 1
ATOM 3175 O O . GLU A 1 386 ? -14.124 7.953 37.282 1.00 76.62 386 GLU A O 1
ATOM 3180 N N . GLU A 1 387 ? -13.922 5.763 36.850 1.00 77.94 387 GLU A N 1
ATOM 3181 C CA . GLU A 1 387 ? -13.731 5.893 35.404 1.00 77.94 387 GLU A CA 1
ATOM 3182 C C . GLU A 1 387 ? -14.989 6.415 34.713 1.00 77.94 387 GLU A C 1
ATOM 3184 O O . GLU A 1 387 ? -14.912 7.351 33.912 1.00 77.94 387 GLU A O 1
ATOM 3189 N N . VAL A 1 388 ? -16.163 5.899 35.090 1.00 80.62 388 VAL A N 1
ATOM 3190 C CA . VAL A 1 388 ? -17.447 6.429 34.616 1.00 80.62 388 VAL A CA 1
ATOM 3191 C C . VAL A 1 388 ? -17.616 7.887 35.047 1.00 80.62 388 VAL A C 1
ATOM 3193 O O . VAL A 1 388 ? -17.960 8.733 34.222 1.00 80.62 388 VAL A O 1
ATOM 3196 N N . ASN A 1 389 ? -17.311 8.229 36.303 1.00 82.00 389 ASN A N 1
ATOM 3197 C CA . ASN A 1 389 ? -17.392 9.611 36.783 1.00 82.00 389 ASN A CA 1
ATOM 3198 C C . ASN A 1 389 ? -16.416 10.542 36.041 1.00 82.00 389 ASN A C 1
ATOM 3200 O O . ASN A 1 389 ? -16.806 11.645 35.660 1.00 82.00 389 ASN A O 1
ATOM 3204 N N . LYS A 1 390 ? -15.176 10.105 35.780 1.00 76.75 390 LYS A N 1
ATOM 3205 C CA . LYS A 1 390 ? -14.189 10.850 34.975 1.00 76.75 390 LYS A CA 1
ATOM 3206 C C . LYS A 1 390 ? -14.674 11.052 33.542 1.00 76.75 390 LYS A C 1
ATOM 3208 O O . LYS A 1 390 ? -14.571 12.163 33.028 1.00 76.75 390 LYS A O 1
ATOM 3213 N N . SER A 1 391 ? -15.256 10.025 32.923 1.00 73.56 391 SER A N 1
ATOM 3214 C CA . SER A 1 391 ? -15.837 10.116 31.581 1.00 73.56 391 SER A CA 1
ATOM 3215 C C . SER A 1 391 ? -16.995 11.117 31.533 1.00 73.56 391 SER A C 1
ATOM 3217 O O . SER A 1 391 ? -17.029 11.983 30.656 1.00 73.56 391 SER A O 1
ATOM 3219 N N . ILE A 1 392 ? -17.900 11.086 32.516 1.00 79.50 392 ILE A N 1
ATOM 3220 C CA . ILE A 1 392 ? -18.998 12.057 32.631 1.00 79.50 392 ILE A CA 1
ATOM 3221 C C . ILE A 1 392 ? -18.446 13.472 32.847 1.00 79.50 392 ILE A C 1
ATOM 3223 O O . ILE A 1 392 ? -18.890 14.408 32.185 1.00 79.50 392 ILE A O 1
ATOM 3227 N N . LEU A 1 393 ? -17.467 13.651 33.737 1.00 76.75 393 LEU A N 1
ATOM 3228 C CA . LEU A 1 393 ? -16.841 14.950 34.007 1.00 76.75 393 LEU A CA 1
ATOM 3229 C C . LEU A 1 393 ? -16.183 15.540 32.757 1.00 76.75 393 LEU A C 1
ATOM 3231 O O . LEU A 1 393 ? -16.374 16.725 32.475 1.00 76.75 393 LEU A O 1
ATOM 3235 N N . PHE A 1 394 ? -15.461 14.707 32.004 1.00 69.81 394 PHE A N 1
ATOM 3236 C CA . PHE A 1 394 ? -14.796 15.084 30.761 1.00 69.81 394 PHE A CA 1
ATOM 3237 C C . PHE A 1 394 ? -15.807 15.516 29.690 1.00 69.81 394 PHE A C 1
ATOM 3239 O O . PHE A 1 394 ? -15.705 16.616 29.156 1.00 69.81 394 PHE A O 1
ATOM 3246 N N . HIS A 1 395 ? -16.837 14.706 29.428 1.00 63.84 395 HIS A N 1
ATOM 3247 C CA . HIS A 1 395 ? -17.831 14.999 28.387 1.00 63.84 395 HIS A CA 1
ATOM 3248 C C . HIS A 1 395 ? -18.816 16.113 28.775 1.00 63.84 395 HIS A C 1
ATOM 3250 O O . HIS A 1 395 ? -19.399 16.758 27.905 1.00 63.84 395 HIS A O 1
ATOM 3256 N N . SER A 1 396 ? -19.010 16.358 30.073 1.00 69.69 396 SER A N 1
ATOM 3257 C CA . SER A 1 396 ? -19.964 17.351 30.577 1.00 69.69 396 SER A CA 1
ATOM 3258 C C . SER A 1 396 ? -19.387 18.758 30.748 1.00 69.69 396 SER A C 1
ATOM 3260 O O . SER A 1 396 ? -20.147 19.659 31.112 1.00 69.69 396 SER A O 1
ATOM 3262 N N . ASN A 1 397 ? -18.077 18.970 30.546 1.00 67.81 397 ASN A N 1
ATOM 3263 C CA . ASN A 1 397 ? -17.367 20.176 31.002 1.00 67.81 397 ASN A CA 1
ATOM 3264 C C . ASN A 1 397 ? -17.724 20.512 32.466 1.00 67.81 397 ASN A C 1
ATOM 3266 O O . ASN A 1 397 ? -18.116 21.635 32.784 1.00 67.81 397 ASN A O 1
ATOM 3270 N N . GLN A 1 398 ? -17.646 19.510 33.350 1.00 69.00 398 GLN A N 1
ATOM 3271 C CA . GLN A 1 398 ? -17.966 19.597 34.786 1.00 69.00 398 GLN A CA 1
ATOM 3272 C C . GLN A 1 398 ? -19.443 19.870 35.155 1.00 69.00 398 GLN A C 1
ATOM 3274 O O . GLN A 1 398 ? -19.739 20.139 36.321 1.00 69.00 398 GLN A O 1
ATOM 3279 N N . LYS A 1 399 ? -20.395 19.773 34.213 1.00 69.06 399 LYS A N 1
ATOM 3280 C CA . LYS A 1 399 ? -21.837 19.964 34.491 1.00 69.06 399 LYS A CA 1
ATOM 3281 C C . LYS A 1 399 ? -22.508 18.774 35.185 1.00 69.06 399 LYS A C 1
ATOM 3283 O O . LYS A 1 399 ? -23.570 18.952 35.775 1.00 69.06 399 LYS A O 1
ATOM 3288 N N . ALA A 1 400 ? -21.923 17.582 35.098 1.00 82.19 400 ALA A N 1
ATOM 3289 C CA . ALA A 1 400 ? -22.360 16.392 35.822 1.00 82.19 400 ALA A CA 1
ATOM 3290 C C . ALA A 1 400 ? -21.143 15.641 36.362 1.00 82.19 400 ALA A C 1
ATOM 3292 O O . ALA A 1 400 ? -20.108 15.567 35.701 1.00 82.19 400 ALA A O 1
ATOM 3293 N N . ARG A 1 401 ? -21.272 15.087 37.567 1.00 79.00 401 ARG A N 1
ATOM 3294 C CA . ARG A 1 401 ? -20.176 14.424 38.289 1.00 79.00 401 ARG A CA 1
ATOM 3295 C C . ARG A 1 401 ? -20.349 12.915 38.406 1.00 79.00 401 ARG A C 1
ATOM 3297 O O . ARG A 1 401 ? -19.387 12.215 38.696 1.00 79.00 401 ARG A O 1
ATOM 3304 N N . ASN A 1 402 ? -21.573 12.424 38.229 1.00 84.81 402 ASN A N 1
ATOM 3305 C CA . ASN A 1 402 ? -21.942 11.027 38.437 1.00 84.81 402 ASN A CA 1
ATOM 3306 C C . ASN A 1 402 ? -23.152 10.628 37.571 1.00 84.81 402 ASN A C 1
ATOM 3308 O O . ASN A 1 402 ? -23.815 11.470 36.957 1.00 84.81 402 ASN A O 1
ATOM 3312 N N . LEU A 1 403 ? -23.454 9.326 37.540 1.00 86.81 403 LEU A N 1
ATOM 3313 C CA . LEU A 1 403 ? -24.548 8.761 36.741 1.00 86.81 403 LEU A CA 1
ATOM 3314 C C . LEU A 1 403 ? -25.933 9.317 37.106 1.00 86.81 403 LEU A C 1
ATOM 3316 O O . LEU A 1 403 ? -26.765 9.486 36.217 1.00 86.81 403 LEU A O 1
ATOM 3320 N N . ILE A 1 404 ? -26.208 9.625 38.380 1.00 88.38 404 ILE A N 1
ATOM 3321 C CA . ILE A 1 404 ? -27.531 10.128 38.785 1.00 88.38 404 ILE A CA 1
ATOM 3322 C C . ILE A 1 404 ? -27.742 11.594 38.375 1.00 88.38 404 ILE A C 1
ATOM 3324 O O . ILE A 1 404 ? -28.852 11.993 38.015 1.00 88.38 404 ILE A O 1
ATOM 3328 N N . GLU A 1 405 ? -26.686 12.407 38.377 1.00 86.88 405 GLU A N 1
ATOM 3329 C CA . GLU A 1 405 ? -26.713 13.762 37.822 1.00 86.88 405 GLU A CA 1
ATOM 3330 C C . GLU A 1 405 ? -26.897 13.734 36.303 1.00 86.88 405 GLU A C 1
ATOM 3332 O O . GLU A 1 405 ? -27.748 14.458 35.779 1.00 86.88 405 GLU A O 1
ATOM 3337 N N . LEU A 1 406 ? -26.183 12.839 35.610 1.00 88.50 406 LEU A N 1
ATOM 3338 C CA . LEU A 1 406 ? -26.372 12.607 34.178 1.00 88.50 406 LEU A CA 1
ATOM 3339 C C . LEU A 1 406 ? -27.815 12.185 33.864 1.00 88.50 406 LEU A C 1
ATOM 3341 O O . LEU A 1 406 ? -28.431 12.748 32.964 1.00 88.50 406 LEU A O 1
ATOM 3345 N N . TYR A 1 407 ? -28.384 11.257 34.637 1.00 91.19 407 TYR A N 1
ATOM 3346 C CA . TYR A 1 407 ? -29.777 10.821 34.505 1.00 91.19 407 TYR A CA 1
ATOM 3347 C C . TYR A 1 407 ? -30.766 11.988 34.606 1.00 91.19 407 TYR A C 1
ATOM 3349 O O . TYR A 1 407 ? -31.657 12.141 33.768 1.00 91.19 407 TYR A O 1
ATOM 3357 N N . LYS A 1 408 ? -30.602 12.856 35.611 1.00 88.69 408 LYS A N 1
ATOM 3358 C CA . LYS A 1 408 ? -31.470 14.029 35.794 1.00 88.69 408 LYS A CA 1
ATOM 3359 C C . LYS A 1 408 ? -31.364 15.004 34.619 1.00 88.69 408 LYS A C 1
ATOM 3361 O O . LYS A 1 408 ? -32.389 15.522 34.170 1.00 88.69 408 LYS A O 1
ATOM 3366 N N . LEU A 1 409 ? -30.154 15.239 34.105 1.00 85.81 409 LEU A N 1
ATOM 3367 C CA . LEU A 1 409 ? -29.935 16.077 32.922 1.00 85.81 409 LEU A CA 1
ATOM 3368 C C . LEU A 1 409 ? -30.546 15.456 31.664 1.00 85.81 409 LEU A C 1
ATOM 3370 O O . LEU A 1 409 ? -31.245 16.148 30.925 1.00 85.81 409 LEU A O 1
ATOM 3374 N N . PHE A 1 410 ? -30.369 14.151 31.470 1.00 87.06 410 PHE A N 1
ATOM 3375 C CA . PHE A 1 410 ? -30.966 13.396 30.374 1.00 87.06 410 PHE A CA 1
ATOM 3376 C C . PHE A 1 410 ? -32.497 13.500 30.375 1.00 87.06 410 PHE A C 1
ATOM 3378 O O . PHE A 1 410 ? -33.101 13.789 29.341 1.00 87.06 410 PHE A O 1
ATOM 3385 N N . LEU A 1 411 ? -33.140 13.344 31.538 1.00 86.75 411 LEU A N 1
ATOM 3386 C CA . LEU A 1 411 ? -34.589 13.512 31.670 1.00 86.75 411 LEU A CA 1
ATOM 3387 C C . LEU A 1 411 ? -35.040 14.943 31.372 1.00 86.75 411 LEU A C 1
ATOM 3389 O O . LEU A 1 411 ? -36.057 15.136 30.705 1.00 86.75 411 LEU A O 1
ATOM 3393 N N . LYS A 1 412 ? -34.303 15.950 31.857 1.00 82.56 412 LYS A N 1
ATOM 3394 C CA . LYS A 1 412 ? -34.597 17.359 31.567 1.00 82.56 412 LYS A CA 1
ATOM 3395 C C . LYS A 1 412 ? -34.525 17.616 30.062 1.00 82.56 412 LYS A C 1
ATOM 3397 O O . LYS A 1 412 ? -35.464 18.170 29.498 1.00 82.56 412 LYS A O 1
ATOM 3402 N N . LYS A 1 413 ? -33.468 17.141 29.401 1.00 76.88 413 LYS A N 1
ATOM 3403 C CA . LYS A 1 413 ? -33.282 17.342 27.964 1.00 76.88 413 LYS A CA 1
ATOM 3404 C C . LYS A 1 413 ? -34.287 16.564 27.117 1.00 76.88 413 LYS A C 1
ATOM 3406 O O . LYS A 1 413 ? -34.764 17.071 26.106 1.00 76.88 413 LYS A O 1
ATOM 3411 N N . SER A 1 414 ? -34.694 15.384 27.579 1.00 74.25 414 SER A N 1
ATOM 3412 C CA . SER A 1 414 ? -35.727 14.560 26.937 1.00 74.25 414 SER A CA 1
ATOM 3413 C C . SER A 1 414 ? -37.141 15.151 27.032 1.00 74.25 414 SER A C 1
ATOM 3415 O O . SER A 1 414 ? -38.026 14.772 26.264 1.00 74.25 414 SER A O 1
ATOM 3417 N N . LYS A 1 415 ? -37.370 16.109 27.944 1.00 71.00 415 LYS A N 1
ATOM 3418 C CA . LYS A 1 415 ? -38.602 16.916 27.957 1.00 71.00 415 LYS A CA 1
ATOM 3419 C C . LYS A 1 415 ? -38.605 17.981 26.864 1.00 71.00 415 LYS A C 1
ATOM 3421 O O . LYS A 1 415 ? -39.655 18.221 26.275 1.00 71.00 415 LYS A O 1
ATOM 3426 N N . GLU A 1 416 ? -37.448 18.585 26.600 1.00 67.88 416 GLU A N 1
ATOM 3427 C CA . GLU A 1 416 ? -37.259 19.618 25.572 1.00 67.88 416 GLU A CA 1
ATOM 3428 C C . GLU A 1 416 ? -37.166 19.017 24.159 1.00 67.88 416 GLU A C 1
ATOM 3430 O O . GLU A 1 416 ? -37.685 19.588 23.206 1.00 67.88 416 GLU A O 1
ATOM 3435 N N . THR A 1 417 ? -36.525 17.853 24.019 1.00 61.00 417 THR A N 1
ATOM 3436 C CA . THR A 1 417 ? -36.202 17.208 22.735 1.00 61.00 417 THR A CA 1
ATOM 3437 C C . THR A 1 417 ? -36.433 15.699 22.814 1.00 61.00 417 THR A C 1
ATOM 3439 O O . THR A 1 417 ? -35.928 15.044 23.720 1.00 61.00 417 THR A O 1
ATOM 3442 N N . ILE A 1 418 ? -37.206 15.126 21.885 1.00 61.69 418 ILE A N 1
ATOM 3443 C CA . ILE A 1 418 ? -37.595 13.705 21.940 1.00 61.69 418 ILE A CA 1
ATOM 3444 C C . ILE A 1 418 ? -36.387 12.808 21.634 1.00 61.69 418 ILE A C 1
ATOM 3446 O O . ILE A 1 418 ? -35.849 12.845 20.530 1.00 61.69 418 ILE A O 1
ATOM 3450 N N . PHE A 1 419 ? -36.016 11.948 22.583 1.00 67.25 419 PHE A N 1
ATOM 3451 C CA . PHE A 1 419 ? -35.029 10.889 22.381 1.00 67.25 419 PHE A CA 1
ATOM 3452 C C . PHE A 1 419 ? -35.669 9.692 21.656 1.00 67.25 419 PHE A C 1
ATOM 3454 O O . PHE A 1 419 ? -36.606 9.091 22.181 1.00 67.25 419 PHE A O 1
ATOM 3461 N N . LYS A 1 420 ? -35.207 9.363 20.439 1.00 61.50 420 LYS A N 1
ATOM 3462 C CA . LYS A 1 420 ? -35.831 8.343 19.562 1.00 61.50 420 LYS A CA 1
ATOM 3463 C C . LYS A 1 420 ? -35.012 7.053 19.375 1.00 61.50 420 LYS A C 1
ATOM 3465 O O . LYS A 1 420 ? -35.423 6.194 18.598 1.00 61.50 420 LYS A O 1
ATOM 3470 N N . VAL A 1 421 ? -33.865 6.898 20.038 1.00 64.62 421 VAL A N 1
ATOM 3471 C CA . VAL A 1 421 ? -33.005 5.715 19.853 1.00 64.62 421 VAL A CA 1
ATOM 3472 C C . VAL A 1 421 ? -33.623 4.514 20.577 1.00 64.62 421 VAL A C 1
ATOM 3474 O O . VAL A 1 421 ? -33.810 4.565 21.793 1.00 64.62 421 VAL A O 1
ATOM 3477 N N . LYS A 1 422 ? -33.957 3.448 19.830 1.00 58.84 422 LYS A N 1
ATOM 3478 C CA . LYS A 1 422 ? -34.555 2.218 20.387 1.00 58.84 422 LYS A CA 1
ATOM 3479 C C . LYS A 1 422 ? -33.602 1.499 21.349 1.00 58.84 422 LYS A C 1
ATOM 3481 O O . LYS A 1 422 ? -34.044 1.062 22.404 1.00 58.84 422 LYS A O 1
ATOM 3486 N N . GLU A 1 423 ? -32.317 1.442 21.000 1.00 71.19 423 GLU A N 1
ATOM 3487 C CA . GLU A 1 423 ? -31.260 0.772 21.769 1.00 71.19 423 GLU A CA 1
ATOM 3488 C C . GLU A 1 423 ? -30.073 1.722 22.009 1.00 71.19 423 GLU A C 1
ATOM 3490 O O . GLU A 1 423 ? -29.089 1.734 21.258 1.00 71.19 423 GLU A O 1
ATOM 3495 N N . PRO A 1 424 ? -30.190 2.616 23.002 1.00 75.62 424 PRO A N 1
ATOM 3496 C CA . PRO A 1 424 ? -29.175 3.629 23.260 1.00 75.62 424 PRO A CA 1
ATOM 3497 C C . PRO A 1 424 ? -27.945 3.044 23.957 1.00 75.62 424 PRO A C 1
ATOM 3499 O O . PRO A 1 424 ? -28.079 2.268 24.894 1.00 75.62 424 PRO A O 1
ATOM 3502 N N . THR A 1 425 ? -26.753 3.471 23.543 1.00 81.19 425 THR A N 1
ATOM 3503 C CA . THR A 1 425 ? -25.482 3.248 24.257 1.00 81.19 425 THR A CA 1
ATOM 3504 C C . THR A 1 425 ? -25.245 4.329 25.304 1.00 81.19 425 THR A C 1
ATOM 3506 O O . THR A 1 425 ? -25.881 5.386 25.289 1.00 81.19 425 THR A O 1
ATOM 3509 N N . PHE A 1 426 ? -24.296 4.106 26.215 1.00 81.12 426 PHE A N 1
ATOM 3510 C CA . PHE A 1 426 ? -23.938 5.108 27.219 1.00 81.12 426 PHE A CA 1
ATOM 3511 C C . PHE A 1 426 ? -23.480 6.438 26.595 1.00 81.12 426 PHE A C 1
ATOM 3513 O O . PHE A 1 426 ? -23.863 7.516 27.054 1.00 81.12 426 PHE A O 1
ATOM 3520 N N . ASN A 1 427 ? -22.743 6.369 25.482 1.00 71.81 427 ASN A N 1
ATOM 3521 C CA . ASN A 1 427 ? -22.360 7.547 24.706 1.00 71.81 427 ASN A CA 1
ATOM 3522 C C . ASN A 1 427 ? -23.577 8.279 24.133 1.00 71.81 427 ASN A C 1
ATOM 3524 O O . ASN A 1 427 ? -23.589 9.506 24.133 1.00 71.81 427 ASN A O 1
ATOM 3528 N N . ASP A 1 428 ? -24.618 7.556 23.715 1.00 71.00 428 ASP A N 1
ATOM 3529 C CA . ASP A 1 428 ? -25.846 8.166 23.204 1.00 71.00 428 ASP A CA 1
ATOM 3530 C C . ASP A 1 428 ? -26.527 9.028 24.278 1.00 71.00 428 ASP A C 1
ATOM 3532 O O . ASP A 1 428 ? -26.939 10.165 24.037 1.00 71.00 428 ASP A O 1
ATOM 3536 N N . ILE A 1 429 ? -26.576 8.513 25.506 1.00 83.62 429 ILE A N 1
ATOM 3537 C CA . ILE A 1 429 ? -27.111 9.233 26.660 1.00 83.62 429 ILE A CA 1
ATOM 3538 C C . ILE A 1 429 ? -26.253 10.445 27.024 1.00 83.62 429 ILE A C 1
ATOM 3540 O O . ILE A 1 429 ? -26.817 11.514 27.255 1.00 83.62 429 ILE A O 1
ATOM 3544 N N . LEU A 1 430 ? -24.921 10.304 27.066 1.00 76.50 430 LEU A N 1
ATOM 3545 C CA . LEU A 1 430 ? -24.002 11.421 27.320 1.00 76.50 430 LEU A CA 1
ATOM 3546 C C . LEU A 1 430 ? -24.224 12.539 26.302 1.00 76.50 430 LEU A C 1
ATOM 3548 O O . LEU A 1 430 ? -24.441 13.694 26.666 1.00 76.50 430 LEU A O 1
ATOM 3552 N N . LEU A 1 431 ? -24.224 12.173 25.024 1.00 70.12 431 LEU A N 1
ATOM 3553 C CA . LEU A 1 431 ? -24.382 13.098 23.919 1.00 70.12 431 LEU A CA 1
ATOM 3554 C C . LEU A 1 431 ? -25.732 13.830 24.027 1.00 70.12 431 LEU A C 1
ATOM 3556 O O . LEU A 1 431 ? -25.763 15.057 24.175 1.00 70.12 431 LEU A O 1
ATOM 3560 N N . HIS A 1 432 ? -26.845 13.092 24.096 1.00 74.69 432 HIS A N 1
ATOM 3561 C CA . HIS A 1 432 ? -28.179 13.691 24.205 1.00 74.69 432 HIS A CA 1
ATOM 3562 C C . HIS A 1 432 ? -28.345 14.555 25.457 1.00 74.69 432 HIS A C 1
ATOM 3564 O O . HIS A 1 432 ? -28.845 15.672 25.355 1.00 74.69 432 HIS A O 1
ATOM 3570 N N . ALA A 1 433 ? -27.900 14.092 26.630 1.00 76.88 433 ALA A N 1
ATOM 3571 C CA . ALA A 1 433 ? -28.035 14.830 27.888 1.00 76.88 433 ALA A CA 1
ATOM 3572 C C . ALA A 1 433 ? -27.307 16.183 27.871 1.00 76.88 433 ALA A C 1
ATOM 3574 O O . ALA A 1 433 ? -27.792 17.148 28.466 1.00 76.88 433 ALA A O 1
ATOM 3575 N N . PHE A 1 434 ? -26.173 16.271 27.169 1.00 73.56 434 PHE A N 1
ATOM 3576 C CA . PHE A 1 434 ? -25.392 17.504 27.042 1.00 73.56 434 PHE A CA 1
ATOM 3577 C C . PHE A 1 434 ? -25.709 18.313 25.777 1.00 73.56 434 PHE A C 1
ATOM 3579 O O . PHE A 1 434 ? -25.103 19.362 25.561 1.00 73.56 434 PHE A O 1
ATOM 3586 N N . GLY A 1 435 ? -26.678 17.878 24.963 1.00 56.75 435 GLY A N 1
ATOM 3587 C CA . GLY A 1 435 ? -27.024 18.536 23.700 1.00 56.75 435 GLY A CA 1
ATOM 3588 C C . GLY A 1 435 ? -25.949 18.392 22.617 1.00 56.75 435 GLY A C 1
ATOM 3589 O O . GLY A 1 435 ? -25.949 19.145 21.645 1.00 56.75 435 GLY A O 1
ATOM 3590 N N . LEU A 1 436 ? -25.037 17.435 22.780 1.00 56.31 436 LEU A N 1
ATOM 3591 C CA . LEU A 1 436 ? -24.096 17.007 21.756 1.00 56.31 436 LEU A CA 1
ATOM 3592 C C . LEU A 1 436 ? -24.852 15.968 20.920 1.00 56.31 436 LEU A C 1
ATOM 3594 O O . LEU A 1 436 ? -25.330 14.980 21.451 1.00 56.31 436 LEU A O 1
ATOM 3598 N N . GLN A 1 437 ? -25.098 16.192 19.637 1.00 46.25 437 GLN A N 1
ATOM 3599 C CA . GLN A 1 437 ? -25.900 15.227 18.879 1.00 46.25 437 GLN A CA 1
ATOM 3600 C C . GLN A 1 437 ? -25.179 13.876 18.755 1.00 46.25 437 GLN A C 1
ATOM 3602 O O . GLN A 1 437 ? -23.975 13.825 18.514 1.00 46.25 437 GLN A O 1
ATOM 3607 N N . ILE A 1 438 ? -25.935 12.793 18.933 1.00 41.00 438 ILE A N 1
ATOM 3608 C CA . ILE A 1 438 ? -25.544 11.425 18.575 1.00 41.00 438 ILE A CA 1
ATOM 3609 C C . ILE A 1 438 ? -25.331 11.408 17.066 1.00 41.00 438 ILE A C 1
ATOM 3611 O O . ILE A 1 438 ? -26.148 11.999 16.374 1.00 41.00 438 ILE A O 1
ATOM 3615 N N . GLY A 1 439 ? -24.248 10.802 16.578 1.00 39.69 439 GLY A N 1
ATOM 3616 C CA . GLY A 1 439 ? -24.075 10.377 15.180 1.00 39.69 439 GLY A CA 1
ATOM 3617 C C . GLY A 1 439 ? -24.700 8.978 14.997 1.00 39.69 439 GLY A C 1
ATOM 3618 O O . GLY A 1 439 ? -24.664 8.235 15.975 1.00 39.69 439 GLY A O 1
ATOM 3619 N N . PRO A 1 440 ? -25.264 8.556 13.845 1.00 38.12 440 PRO A N 1
ATOM 3620 C CA . PRO A 1 440 ? -25.681 7.163 13.659 1.00 38.12 440 PRO A CA 1
ATOM 3621 C C . PRO A 1 440 ? -24.534 6.174 13.898 1.00 38.12 440 PRO A C 1
ATOM 3623 O O . PRO A 1 440 ? -23.359 6.513 13.725 1.00 38.12 440 PRO A O 1
ATOM 3626 N N . LYS A 1 441 ? -24.895 4.932 14.240 1.00 37.59 441 LYS A N 1
ATOM 3627 C CA . LYS A 1 441 ? -23.946 3.826 14.430 1.00 37.59 441 LYS A CA 1
ATOM 3628 C C . LYS A 1 441 ? -23.592 3.130 13.113 1.00 37.59 441 LYS A C 1
ATOM 3630 O O . LYS A 1 441 ? -22.549 2.487 13.036 1.00 37.59 441 LYS A O 1
ATOM 3635 N N . THR A 1 442 ? -24.400 3.305 12.065 1.00 41.47 442 THR A N 1
ATOM 3636 C CA . THR A 1 442 ? -24.140 2.801 10.705 1.00 41.47 442 THR A CA 1
ATOM 3637 C C . THR A 1 442 ? -24.361 3.890 9.646 1.00 41.47 442 THR A C 1
ATOM 3639 O O . THR A 1 442 ? -25.138 4.823 9.844 1.00 41.47 442 THR A O 1
ATOM 3642 N N . ILE A 1 443 ? -23.703 3.772 8.483 1.00 41.00 443 ILE A N 1
ATOM 3643 C CA . ILE A 1 443 ? -23.913 4.678 7.328 1.00 41.00 443 ILE A CA 1
ATOM 3644 C C . ILE A 1 443 ? -25.379 4.633 6.840 1.00 41.00 443 ILE A C 1
ATOM 3646 O O . ILE A 1 443 ? -25.877 5.599 6.268 1.00 41.00 443 ILE A O 1
ATOM 3650 N N . GLU A 1 444 ? -26.089 3.533 7.104 1.00 44.50 444 GLU A N 1
ATOM 3651 C CA . GLU A 1 444 ? -27.509 3.346 6.778 1.00 44.50 444 GLU A CA 1
ATOM 3652 C C . GLU A 1 444 ? -28.448 4.153 7.693 1.00 44.50 444 GLU A C 1
ATOM 3654 O O . GLU A 1 444 ? -29.500 4.610 7.252 1.00 44.50 444 GLU A O 1
ATOM 3659 N N . GLU A 1 445 ? -28.072 4.382 8.955 1.00 49.09 445 GLU A N 1
ATOM 3660 C CA . GLU A 1 445 ? -28.892 5.122 9.922 1.00 49.09 445 GLU A CA 1
ATOM 3661 C C . GLU A 1 445 ? -28.842 6.646 9.718 1.00 49.09 445 GLU A C 1
ATOM 3663 O O . GLU A 1 445 ? -29.835 7.326 9.981 1.00 49.09 445 GLU A O 1
ATOM 3668 N N . ALA A 1 446 ? -27.734 7.212 9.231 1.00 56.78 446 ALA A N 1
ATOM 3669 C CA . ALA A 1 446 ? -27.746 8.546 8.630 1.00 56.78 446 ALA A CA 1
ATOM 3670 C C . ALA A 1 446 ? -26.852 8.554 7.390 1.00 56.78 446 ALA A C 1
ATOM 3672 O O . ALA A 1 446 ? -25.622 8.573 7.520 1.00 56.78 446 ALA A O 1
ATOM 3673 N N . PRO A 1 447 ? -27.469 8.565 6.196 1.00 65.81 447 PRO A N 1
ATOM 3674 C CA . PRO A 1 447 ? -26.742 8.748 4.959 1.00 65.81 447 PRO A CA 1
ATOM 3675 C C . PRO A 1 447 ? -25.884 10.020 5.029 1.00 65.81 447 PRO A C 1
ATOM 3677 O O . PRO A 1 447 ? -26.260 10.982 5.708 1.00 65.81 447 PRO A O 1
ATOM 3680 N N . PRO A 1 448 ? -24.751 10.063 4.312 1.00 71.19 448 PRO A N 1
ATOM 3681 C CA . PRO A 1 448 ? -23.960 11.277 4.172 1.00 71.19 448 PRO A CA 1
ATOM 3682 C C . PRO A 1 448 ? -24.828 12.467 3.747 1.00 71.19 448 PRO A C 1
ATOM 3684 O O . PRO A 1 448 ? -25.792 12.296 3.001 1.00 71.19 448 PRO A O 1
ATOM 3687 N N . ILE A 1 449 ? -24.451 13.677 4.169 1.00 77.88 449 ILE A N 1
ATOM 3688 C CA . ILE A 1 449 ? -25.219 14.915 3.933 1.00 77.88 449 ILE A CA 1
ATOM 3689 C C . ILE A 1 449 ? -25.643 15.070 2.465 1.00 77.88 449 ILE A C 1
ATOM 3691 O O . ILE A 1 449 ? -26.795 15.392 2.195 1.00 77.88 449 ILE A O 1
ATOM 3695 N N . HIS A 1 450 ? -24.748 14.766 1.520 1.00 75.25 450 HIS A N 1
ATOM 3696 C CA . HIS A 1 450 ? -25.048 14.852 0.089 1.00 75.25 450 HIS A CA 1
ATOM 3697 C C . HIS A 1 450 ? -26.172 13.902 -0.358 1.00 75.25 450 HIS A C 1
ATOM 3699 O O . HIS A 1 450 ? -26.976 14.279 -1.196 1.00 75.25 450 HIS A O 1
ATOM 3705 N N . LYS A 1 451 ? -26.291 12.706 0.238 1.00 76.88 451 LYS A N 1
ATOM 3706 C CA . LYS A 1 451 ? -27.404 11.783 -0.043 1.00 76.88 451 LYS A CA 1
ATOM 3707 C C . LYS A 1 451 ? -28.709 12.236 0.608 1.00 76.88 451 LYS A C 1
ATOM 3709 O O . LYS A 1 451 ? -29.771 12.049 0.032 1.00 76.88 451 LYS A O 1
ATOM 3714 N N . LEU A 1 452 ? -28.639 12.818 1.808 1.00 79.44 452 LEU A N 1
ATOM 3715 C CA . LEU A 1 452 ? -29.819 13.337 2.515 1.00 79.44 452 LEU A CA 1
ATOM 3716 C C . LEU A 1 452 ? -30.464 14.527 1.797 1.00 79.44 452 LEU A C 1
ATOM 3718 O O . LEU A 1 452 ? -31.671 14.719 1.909 1.00 79.44 452 LEU A O 1
ATOM 3722 N N . MET A 1 453 ? -29.658 15.320 1.092 1.00 81.69 453 MET A N 1
ATOM 3723 C CA . MET A 1 453 ? -30.087 16.562 0.452 1.00 81.69 453 MET A CA 1
ATOM 3724 C C . MET A 1 453 ? -30.414 16.416 -1.042 1.00 81.69 453 MET A C 1
ATOM 3726 O O . MET A 1 453 ? -30.779 17.421 -1.647 1.00 81.69 453 MET A O 1
ATOM 3730 N N . MET A 1 454 ? -30.343 15.205 -1.620 1.00 77.19 454 MET A N 1
ATOM 3731 C CA . MET A 1 454 ? -30.572 14.971 -3.060 1.00 77.19 454 MET A CA 1
ATOM 3732 C C . MET A 1 454 ? -31.883 15.586 -3.568 1.00 77.19 454 MET A C 1
ATOM 3734 O O . MET A 1 454 ? -31.898 16.254 -4.598 1.00 77.19 454 MET A O 1
ATOM 3738 N N . ASP A 1 455 ? -32.966 15.431 -2.803 1.00 77.62 455 ASP A N 1
ATOM 3739 C CA . ASP A 1 455 ? -34.295 15.943 -3.169 1.00 77.62 455 ASP A CA 1
ATOM 3740 C C . ASP A 1 455 ? -34.469 17.449 -2.884 1.00 77.62 455 ASP A C 1
ATOM 3742 O O . ASP A 1 455 ? -35.532 18.010 -3.124 1.00 77.62 455 ASP A O 1
ATOM 3746 N N . SER A 1 456 ? -33.456 18.109 -2.311 1.00 76.81 456 SER A N 1
ATOM 3747 C CA . SER A 1 456 ? -33.506 19.507 -1.849 1.00 76.81 456 SER A CA 1
ATOM 3748 C C . SER A 1 456 ? -32.514 20.419 -2.585 1.00 76.81 456 SER A C 1
ATOM 3750 O O . SER A 1 456 ? -32.290 21.549 -2.159 1.00 76.81 456 SER A O 1
ATOM 3752 N N . HIS A 1 457 ? -31.909 19.956 -3.685 1.00 77.31 457 HIS A N 1
ATOM 3753 C CA . HIS A 1 457 ? -30.894 20.708 -4.440 1.00 77.31 457 HIS A CA 1
ATOM 3754 C C . HIS A 1 457 ? -31.411 21.999 -5.089 1.00 77.31 457 HIS A C 1
ATOM 3756 O O . HIS A 1 457 ? -30.640 22.945 -5.238 1.00 77.31 457 HIS A O 1
ATOM 3762 N N . GLU A 1 458 ? -32.692 22.058 -5.465 1.00 71.44 458 GLU A N 1
ATOM 3763 C CA . GLU A 1 458 ? -33.302 23.285 -6.002 1.00 71.44 458 GLU A CA 1
ATOM 3764 C C . GLU A 1 458 ? -33.514 24.350 -4.916 1.00 71.44 458 GLU A C 1
ATOM 3766 O O . GLU A 1 458 ? -33.478 25.544 -5.201 1.00 71.44 458 GLU A O 1
ATOM 3771 N N . GLU A 1 459 ? -33.691 23.923 -3.663 1.00 75.25 459 GLU A N 1
ATOM 3772 C CA . GLU A 1 459 ? -33.931 24.807 -2.519 1.00 75.25 459 GLU A CA 1
ATOM 3773 C C . GLU A 1 459 ? -32.626 25.213 -1.813 1.00 75.25 459 GLU A C 1
ATOM 3775 O O . GLU A 1 459 ? -32.535 26.309 -1.263 1.00 75.25 459 GLU A O 1
ATOM 3780 N N . PHE A 1 460 ? -31.597 24.359 -1.867 1.00 79.31 460 PHE A N 1
ATOM 3781 C CA . PHE A 1 460 ? -30.281 24.586 -1.264 1.00 79.31 460 PHE A CA 1
ATOM 3782 C C . PHE A 1 460 ? -29.163 24.353 -2.294 1.00 79.31 460 PHE A C 1
ATOM 3784 O O . PHE A 1 460 ? -28.622 23.246 -2.381 1.00 79.31 460 PHE A O 1
ATOM 3791 N N . PRO A 1 461 ? -28.750 25.386 -3.052 1.00 71.56 461 PRO A N 1
ATOM 3792 C CA . PRO A 1 461 ? -27.715 25.254 -4.082 1.00 71.56 461 PRO A CA 1
ATOM 3793 C C . PRO A 1 461 ? -26.376 24.706 -3.555 1.00 71.56 461 PRO A C 1
ATOM 3795 O O . PRO A 1 461 ? -25.731 23.893 -4.212 1.00 71.56 461 PRO A O 1
ATOM 3798 N N . THR A 1 462 ? -25.994 25.065 -2.325 1.00 74.94 462 THR A N 1
ATOM 3799 C CA . THR A 1 462 ? -24.773 24.588 -1.644 1.00 74.94 462 THR A CA 1
ATOM 3800 C C . THR A 1 462 ? -24.772 23.083 -1.372 1.00 74.94 462 THR A C 1
ATOM 3802 O O . THR A 1 462 ? -23.703 22.483 -1.245 1.00 74.94 462 THR A O 1
ATOM 3805 N N . ALA A 1 463 ? -25.943 22.442 -1.310 1.00 77.31 463 ALA A N 1
ATOM 3806 C CA . ALA A 1 463 ? -26.038 20.992 -1.180 1.00 77.31 463 ALA A CA 1
ATOM 3807 C C . ALA A 1 463 ? -25.585 20.274 -2.461 1.00 77.31 463 ALA A C 1
ATOM 3809 O O . ALA A 1 463 ? -24.893 19.258 -2.372 1.00 77.31 463 ALA A O 1
ATOM 3810 N N . LYS A 1 464 ? -25.889 20.851 -3.635 1.00 76.75 464 LYS A N 1
ATOM 3811 C CA . LYS A 1 464 ? -25.433 20.342 -4.935 1.00 76.75 464 LYS A CA 1
ATOM 3812 C C . LYS A 1 464 ? -23.910 20.397 -5.037 1.00 76.75 464 LYS A C 1
ATOM 3814 O O . LYS A 1 464 ? -23.279 19.418 -5.422 1.00 76.75 464 LYS A O 1
ATOM 3819 N N . ASP A 1 465 ? -23.294 21.504 -4.628 1.00 72.25 465 ASP A N 1
ATOM 3820 C CA . ASP A 1 465 ? -21.831 21.627 -4.653 1.00 72.25 465 ASP A CA 1
ATOM 3821 C C . ASP A 1 465 ? -21.157 20.687 -3.644 1.00 72.25 465 ASP A C 1
ATOM 3823 O O . ASP A 1 465 ? -20.121 20.083 -3.936 1.00 72.25 465 ASP A O 1
ATOM 3827 N N . HIS A 1 466 ? -21.769 20.493 -2.474 1.00 77.12 466 HIS A N 1
ATOM 3828 C CA . HIS A 1 466 ? -21.308 19.518 -1.489 1.00 77.12 466 HIS A CA 1
ATOM 3829 C C . HIS A 1 466 ? -21.352 18.073 -2.031 1.00 77.12 466 HIS A C 1
ATOM 3831 O O . HIS A 1 466 ? -20.426 17.295 -1.784 1.00 77.12 466 HIS A O 1
ATOM 3837 N N . GLU A 1 467 ? -22.386 17.697 -2.793 1.00 77.75 467 GLU A N 1
ATOM 3838 C CA . GLU A 1 467 ? -22.460 16.401 -3.483 1.00 77.75 467 GLU A CA 1
ATOM 3839 C C . GLU A 1 467 ? -21.355 16.235 -4.529 1.00 77.75 467 GLU A C 1
ATOM 3841 O O . GLU A 1 467 ? -20.666 15.210 -4.527 1.00 77.75 467 GLU A O 1
ATOM 3846 N N . LYS A 1 468 ? -21.130 17.252 -5.369 1.00 74.31 468 LYS A N 1
ATOM 3847 C CA . LYS A 1 468 ? -20.059 17.233 -6.377 1.00 74.31 468 LYS A CA 1
ATOM 3848 C C . LYS A 1 468 ? -18.695 16.973 -5.743 1.00 74.31 468 LYS A C 1
ATOM 3850 O O . LYS A 1 468 ? -17.955 16.105 -6.202 1.00 74.31 468 LYS A O 1
ATOM 3855 N N . TRP A 1 469 ? -18.375 17.666 -4.647 1.00 73.31 469 TRP A N 1
ATOM 3856 C CA . TRP A 1 469 ? -17.132 17.452 -3.897 1.00 73.31 469 TRP A CA 1
ATOM 3857 C C . TRP A 1 469 ? -17.035 16.050 -3.286 1.00 73.31 469 TRP A C 1
ATOM 3859 O O . TRP A 1 469 ? -15.978 15.416 -3.365 1.00 73.31 469 TRP A O 1
ATOM 3869 N N . ALA A 1 470 ? -18.123 15.548 -2.697 1.00 73.00 470 ALA A N 1
ATOM 3870 C CA . ALA A 1 470 ? -18.154 14.214 -2.104 1.00 73.00 470 ALA A CA 1
ATOM 3871 C C . ALA A 1 470 ? -17.939 13.119 -3.159 1.00 73.00 470 ALA A C 1
ATOM 3873 O O . ALA A 1 470 ? -17.110 12.231 -2.957 1.00 73.00 470 ALA A O 1
ATOM 3874 N N . SER A 1 471 ? -18.637 13.212 -4.294 1.00 71.06 471 SER A N 1
ATOM 3875 C CA . SER A 1 471 ? -18.500 12.295 -5.430 1.00 71.06 471 SER A CA 1
ATOM 3876 C C . SER A 1 471 ? -17.089 12.348 -6.015 1.00 71.06 471 SER A C 1
ATOM 3878 O O . SER A 1 471 ? -16.460 11.307 -6.216 1.00 71.06 471 SER A O 1
ATOM 3880 N N . ALA A 1 472 ? -16.539 13.553 -6.192 1.00 66.94 472 ALA A N 1
ATOM 3881 C CA . ALA A 1 472 ? -15.198 13.756 -6.722 1.00 66.94 472 ALA A CA 1
ATOM 3882 C C . ALA A 1 472 ? -14.119 13.073 -5.873 1.00 66.94 472 ALA A C 1
ATOM 3884 O O . ALA A 1 472 ? -13.304 12.312 -6.397 1.00 66.94 472 ALA A O 1
ATOM 3885 N N . ILE A 1 473 ? -14.128 13.310 -4.558 1.00 67.25 473 ILE A N 1
ATOM 3886 C CA . ILE A 1 473 ? -13.145 12.732 -3.633 1.00 67.25 473 ILE A CA 1
ATOM 3887 C C . ILE A 1 473 ? -13.368 11.220 -3.491 1.00 67.25 473 ILE A C 1
ATOM 3889 O O . ILE A 1 473 ? -12.402 10.457 -3.521 1.00 67.25 473 ILE A O 1
ATOM 3893 N N . PHE A 1 474 ? -14.624 10.771 -3.404 1.00 65.81 474 PHE A N 1
ATOM 3894 C CA . PHE A 1 474 ? -14.957 9.350 -3.299 1.00 65.81 474 PHE A CA 1
ATOM 3895 C C . PHE A 1 474 ? -14.534 8.551 -4.533 1.00 65.81 474 PHE A C 1
ATOM 3897 O O . PHE A 1 474 ? -14.013 7.456 -4.378 1.00 65.81 474 PHE A O 1
ATOM 3904 N N . LYS A 1 475 ? -14.708 9.082 -5.748 1.00 62.78 475 LYS A N 1
ATOM 3905 C CA . LYS A 1 475 ? -14.252 8.429 -6.988 1.00 62.78 475 LYS A CA 1
ATOM 3906 C C . LYS A 1 475 ? -12.733 8.486 -7.157 1.00 62.78 475 LYS A C 1
ATOM 3908 O O . LYS A 1 475 ? -12.149 7.584 -7.756 1.00 62.78 475 LYS A O 1
ATOM 3913 N N . ALA A 1 476 ? -12.086 9.523 -6.627 1.00 58.28 476 ALA A N 1
ATOM 3914 C CA . ALA A 1 476 ? -10.638 9.664 -6.698 1.00 58.28 476 ALA A CA 1
ATOM 3915 C C . ALA A 1 476 ? -9.910 8.647 -5.796 1.00 58.28 476 ALA A C 1
ATOM 3917 O O . ALA A 1 476 ? -8.933 8.043 -6.233 1.00 58.28 476 ALA A O 1
ATOM 3918 N N . ILE A 1 477 ? -10.404 8.406 -4.573 1.00 59.91 477 ILE A N 1
ATOM 3919 C CA . ILE A 1 477 ? -9.761 7.528 -3.573 1.00 59.91 477 ILE A CA 1
ATOM 3920 C C . ILE A 1 477 ? -9.472 6.097 -4.098 1.00 59.91 477 ILE A C 1
ATOM 3922 O O . ILE A 1 477 ? -8.317 5.676 -4.009 1.00 59.91 477 ILE A O 1
ATOM 3926 N N . PRO A 1 478 ? -10.432 5.351 -4.688 1.00 51.25 478 PRO A N 1
ATOM 3927 C CA . PRO A 1 478 ? -10.206 4.010 -5.234 1.00 51.25 478 PRO A CA 1
ATOM 3928 C C . PRO A 1 478 ? -9.260 3.975 -6.437 1.00 51.25 478 PRO A C 1
ATOM 3930 O O . PRO A 1 478 ? -8.508 3.022 -6.592 1.00 51.25 478 PRO A O 1
ATOM 3933 N N . ARG A 1 479 ? -9.239 5.018 -7.275 1.00 54.38 479 ARG A N 1
ATOM 3934 C CA . ARG A 1 479 ? -8.338 5.071 -8.441 1.00 54.38 479 ARG A CA 1
ATOM 3935 C C . ARG A 1 479 ? -6.887 5.350 -8.044 1.00 54.38 479 ARG A C 1
ATOM 3937 O O . ARG A 1 479 ? -5.974 4.839 -8.684 1.00 54.38 479 ARG A O 1
ATOM 3944 N N . TYR A 1 480 ? -6.665 6.096 -6.957 1.00 53.53 480 TYR A N 1
ATOM 3945 C CA . TYR A 1 480 ? -5.340 6.176 -6.333 1.00 53.53 480 TYR A CA 1
ATOM 3946 C C . TYR A 1 480 ? -4.924 4.825 -5.720 1.00 53.53 480 TYR A C 1
ATOM 3948 O O . TYR A 1 480 ? -3.744 4.496 -5.759 1.00 53.53 480 TYR A O 1
ATOM 3956 N N . LEU A 1 481 ? -5.874 4.015 -5.230 1.00 48.31 481 LEU A N 1
ATOM 3957 C CA . LEU A 1 481 ? -5.631 2.662 -4.702 1.00 48.31 481 LEU A CA 1
ATOM 3958 C C . LEU A 1 481 ? -5.344 1.603 -5.785 1.00 48.31 481 LEU A C 1
ATOM 3960 O O . LEU A 1 481 ? -4.542 0.710 -5.543 1.00 48.31 481 LEU A O 1
ATOM 3964 N N . GLU A 1 482 ? -5.960 1.679 -6.969 1.00 45.66 482 GLU A N 1
ATOM 3965 C CA . GLU A 1 482 ? -5.733 0.712 -8.065 1.00 45.66 482 GLU A CA 1
ATOM 3966 C C . GLU A 1 482 ? -4.333 0.818 -8.691 1.00 45.66 482 GLU A C 1
ATOM 3968 O O . GLU A 1 482 ? -3.796 -0.166 -9.196 1.00 45.66 482 GLU A O 1
ATOM 3973 N N . ILE A 1 483 ? -3.717 2.000 -8.634 1.00 46.78 483 ILE A N 1
ATOM 3974 C CA . ILE A 1 483 ? -2.392 2.277 -9.214 1.00 46.78 483 ILE A CA 1
ATOM 3975 C C . ILE A 1 483 ? -1.243 1.8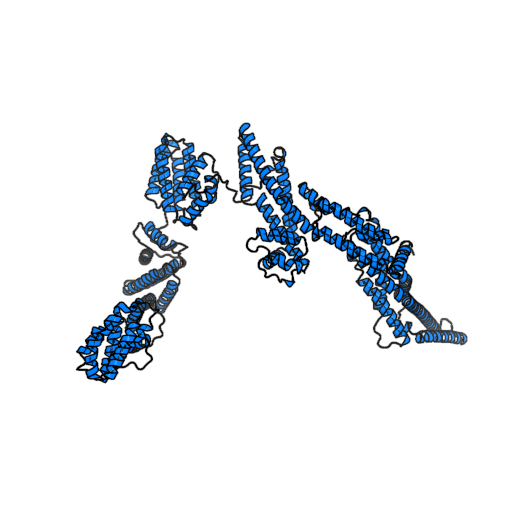91 -8.269 1.00 46.78 483 ILE A C 1
ATOM 3977 O O . ILE A 1 483 ? -0.089 1.803 -8.687 1.00 46.78 483 ILE A O 1
ATOM 3981 N N . LEU A 1 484 ? -1.538 1.615 -6.999 1.00 50.25 484 LEU A N 1
ATOM 3982 C CA . LEU A 1 484 ? -0.538 1.364 -5.971 1.00 50.25 484 LEU A CA 1
ATOM 3983 C C . LEU A 1 484 ? -0.830 0.032 -5.299 1.00 50.25 484 LEU A C 1
ATOM 3985 O O . LEU A 1 484 ? -1.832 -0.131 -4.608 1.00 50.25 484 LEU A O 1
ATOM 3989 N N . GLN A 1 485 ? 0.078 -0.931 -5.443 1.00 49.44 485 GLN A N 1
ATOM 3990 C CA . GLN A 1 485 ? 0.046 -2.133 -4.616 1.00 49.44 485 GLN A CA 1
ATOM 3991 C C . GLN A 1 485 ? 0.281 -1.737 -3.146 1.00 49.44 485 GLN A C 1
ATOM 3993 O O . GLN A 1 485 ? 1.409 -1.609 -2.674 1.00 49.44 485 GLN A O 1
ATOM 3998 N N . ASN A 1 486 ? -0.833 -1.534 -2.445 1.00 57.84 486 ASN A N 1
ATOM 3999 C CA . ASN A 1 486 ? -1.000 -0.885 -1.141 1.00 57.84 486 ASN A CA 1
ATOM 4000 C C . ASN A 1 486 ? -0.034 -1.387 -0.041 1.00 57.84 486 ASN A C 1
ATOM 4002 O O . ASN A 1 486 ? 0.456 -0.622 0.781 1.00 57.84 486 ASN A O 1
ATOM 4006 N N . LYS A 1 487 ? 0.358 -2.666 -0.082 1.00 61.88 487 LYS A N 1
ATOM 4007 C CA . LYS A 1 487 ? 1.251 -3.259 0.929 1.00 61.88 487 LYS A CA 1
ATOM 4008 C C . LYS A 1 487 ? 2.691 -2.742 0.880 1.00 61.88 487 LYS A C 1
ATOM 4010 O O . LYS A 1 487 ? 3.345 -2.699 1.917 1.00 61.88 487 LYS A O 1
ATOM 4015 N N . HIS A 1 488 ? 3.204 -2.392 -0.299 1.00 64.69 488 HIS A N 1
ATOM 4016 C CA . HIS A 1 488 ? 4.599 -1.963 -0.430 1.00 64.69 488 HIS A CA 1
ATOM 4017 C C . HIS A 1 488 ? 4.798 -0.530 0.052 1.00 64.69 488 HIS A C 1
ATOM 4019 O O . HIS A 1 488 ? 5.773 -0.249 0.736 1.00 64.69 488 HIS A O 1
ATOM 4025 N N . GLY A 1 489 ? 3.865 0.364 -0.256 1.00 67.00 489 GLY A N 1
ATOM 4026 C CA . GLY A 1 489 ? 3.984 1.761 0.130 1.00 67.00 489 GLY A CA 1
ATOM 4027 C C . GLY A 1 489 ? 3.717 2.022 1.618 1.00 67.00 489 GLY A C 1
ATOM 4028 O O . GLY A 1 489 ? 4.456 2.800 2.217 1.00 67.00 489 GLY A O 1
ATOM 4029 N N . ASP A 1 490 ? 2.775 1.305 2.245 1.00 68.50 490 ASP A N 1
ATOM 4030 C CA . ASP A 1 490 ? 2.596 1.325 3.708 1.00 68.50 490 ASP A CA 1
ATOM 4031 C C . ASP A 1 490 ? 3.837 0.794 4.430 1.00 68.50 490 ASP A C 1
ATOM 4033 O O . ASP A 1 490 ? 4.288 1.363 5.424 1.00 68.50 490 ASP A O 1
ATOM 4037 N N . ARG A 1 491 ? 4.439 -0.275 3.893 1.00 76.44 491 ARG A N 1
ATOM 4038 C CA . ARG A 1 491 ? 5.699 -0.815 4.402 1.00 76.44 491 ARG A CA 1
ATOM 4039 C C . ARG A 1 491 ? 6.824 0.219 4.315 1.00 76.44 491 ARG A C 1
ATOM 4041 O O . ARG A 1 491 ? 7.463 0.468 5.327 1.00 76.44 491 ARG A O 1
ATOM 4048 N N . ILE A 1 492 ? 7.021 0.855 3.159 1.00 74.88 492 ILE A N 1
ATOM 4049 C CA . ILE A 1 492 ? 8.059 1.884 2.963 1.00 74.88 492 ILE A CA 1
ATOM 4050 C C . ILE A 1 492 ? 7.804 3.100 3.863 1.00 74.88 492 ILE A C 1
ATOM 4052 O O . ILE A 1 492 ? 8.742 3.672 4.412 1.00 74.88 492 ILE A O 1
ATOM 4056 N N . LEU A 1 493 ? 6.544 3.507 4.040 1.00 74.56 493 LEU A N 1
ATOM 4057 C CA . LEU A 1 493 ? 6.179 4.605 4.930 1.00 74.56 493 LEU A CA 1
ATOM 4058 C C . LEU A 1 493 ? 6.508 4.281 6.391 1.00 74.56 493 LEU A C 1
ATOM 4060 O O . LEU A 1 493 ? 7.078 5.134 7.067 1.00 74.56 493 LEU A O 1
ATOM 4064 N N . ASN A 1 494 ? 6.180 3.072 6.856 1.00 75.25 494 ASN A N 1
ATOM 4065 C CA . ASN A 1 494 ? 6.510 2.597 8.202 1.00 75.25 494 ASN A CA 1
ATOM 4066 C C . ASN A 1 494 ? 8.029 2.471 8.391 1.00 75.25 494 ASN A C 1
ATOM 4068 O O . ASN A 1 494 ? 8.572 2.917 9.396 1.00 75.25 494 ASN A O 1
ATOM 4072 N N . GLU A 1 495 ? 8.740 1.951 7.391 1.00 80.44 495 GLU A N 1
ATOM 4073 C CA . GLU A 1 495 ? 10.201 1.852 7.429 1.00 80.44 495 GLU A CA 1
ATOM 4074 C C . GLU A 1 495 ? 10.855 3.240 7.486 1.00 80.44 495 GLU A C 1
ATOM 4076 O O . GLU A 1 495 ? 11.774 3.490 8.272 1.00 80.44 495 GLU A O 1
ATOM 4081 N N . LEU A 1 496 ? 10.342 4.193 6.700 1.00 74.88 496 LEU A N 1
ATOM 4082 C CA . LEU A 1 496 ? 10.773 5.579 6.788 1.00 74.88 496 LEU A CA 1
ATOM 4083 C C . LEU A 1 496 ? 10.437 6.161 8.148 1.00 74.88 496 LEU A C 1
ATOM 4085 O O . LEU A 1 496 ? 11.314 6.823 8.696 1.00 74.88 496 LEU A O 1
ATOM 4089 N N . TRP A 1 497 ? 9.221 5.939 8.669 1.00 76.69 497 TRP A N 1
ATOM 4090 C CA . TRP A 1 497 ? 8.714 6.396 9.971 1.00 76.69 497 TRP A CA 1
ATOM 4091 C C . TRP A 1 497 ? 9.646 6.002 11.121 1.00 76.69 497 TRP A C 1
ATOM 4093 O O . TRP A 1 497 ? 10.054 6.879 11.889 1.00 76.69 497 TRP A O 1
ATOM 4103 N N . ASP A 1 498 ? 10.048 4.732 11.153 1.00 76.06 498 ASP A N 1
ATOM 4104 C CA . ASP A 1 498 ? 10.878 4.123 12.197 1.00 76.06 498 ASP A CA 1
ATOM 4105 C C . ASP A 1 498 ? 12.390 4.310 11.984 1.00 76.06 498 ASP A C 1
ATOM 4107 O O . ASP A 1 498 ? 13.188 3.774 12.750 1.00 76.06 498 ASP A O 1
ATOM 4111 N N . LEU A 1 499 ? 12.807 5.071 10.959 1.00 66.81 499 LEU A N 1
ATOM 4112 C CA . LEU A 1 499 ? 14.217 5.244 10.560 1.00 66.81 499 LEU A CA 1
ATOM 4113 C C . LEU A 1 499 ? 14.923 3.918 10.217 1.00 66.81 499 LEU A C 1
ATOM 4115 O O . LEU A 1 499 ? 16.149 3.838 10.254 1.00 66.81 499 LEU A O 1
ATOM 4119 N N . THR A 1 500 ? 14.159 2.883 9.876 1.00 70.44 500 THR A N 1
ATOM 4120 C CA . THR A 1 500 ? 14.686 1.585 9.436 1.00 70.44 500 THR A CA 1
ATOM 4121 C C . THR A 1 500 ? 14.942 1.554 7.932 1.00 70.44 500 THR A C 1
ATOM 4123 O O . THR A 1 500 ? 15.646 0.670 7.449 1.00 70.44 500 THR A O 1
ATOM 4126 N N . PHE A 1 501 ? 14.435 2.550 7.198 1.00 75.62 501 PHE A N 1
ATOM 4127 C CA . PHE A 1 501 ? 14.774 2.765 5.798 1.00 75.62 501 PHE A CA 1
ATOM 4128 C C . PHE A 1 501 ? 16.249 3.195 5.659 1.00 75.62 501 PHE A C 1
ATOM 4130 O O . PHE A 1 501 ? 16.644 4.183 6.293 1.00 75.62 501 PHE A O 1
ATOM 4137 N N . PRO A 1 502 ? 17.074 2.501 4.853 1.00 77.19 502 PRO A N 1
ATOM 4138 C CA . PRO A 1 502 ? 18.493 2.815 4.728 1.00 77.19 502 PRO A CA 1
ATOM 4139 C C . PRO A 1 502 ? 18.707 4.258 4.264 1.00 77.19 502 PRO A C 1
ATOM 4141 O O . PRO A 1 502 ? 18.115 4.709 3.285 1.00 77.19 502 PRO A O 1
ATOM 4144 N N . MET A 1 503 ? 19.593 4.998 4.939 1.00 76.12 503 MET A N 1
ATOM 4145 C CA . MET A 1 503 ? 19.928 6.369 4.521 1.00 76.12 503 MET A CA 1
ATOM 4146 C C . MET A 1 503 ? 20.526 6.407 3.110 1.00 76.12 503 MET A C 1
ATOM 4148 O O . MET A 1 503 ? 20.368 7.401 2.410 1.00 76.12 503 MET A O 1
ATOM 4152 N N . GLU A 1 504 ? 21.176 5.326 2.686 1.00 78.62 504 GLU A N 1
ATOM 4153 C CA . GLU A 1 504 ? 21.771 5.150 1.356 1.00 78.62 504 GLU A CA 1
ATOM 4154 C C . GLU A 1 504 ? 20.721 5.163 0.234 1.00 78.62 504 GLU A C 1
ATOM 4156 O O . GLU A 1 504 ? 20.982 5.680 -0.852 1.00 78.62 504 GLU A O 1
ATOM 4161 N N . ASP A 1 505 ? 19.507 4.699 0.534 1.00 80.75 505 ASP A N 1
ATOM 4162 C CA . ASP A 1 505 ? 18.375 4.693 -0.394 1.00 80.75 505 ASP A CA 1
ATOM 4163 C C . ASP A 1 505 ? 17.678 6.061 -0.471 1.00 80.75 505 ASP A C 1
ATOM 4165 O O . ASP A 1 505 ? 16.811 6.293 -1.314 1.00 80.75 505 ASP A O 1
ATOM 4169 N N . ILE A 1 506 ? 18.063 7.002 0.396 1.00 83.94 506 ILE A N 1
ATOM 4170 C CA . ILE A 1 506 ? 17.594 8.386 0.389 1.00 83.94 506 ILE A CA 1
ATOM 4171 C C . ILE A 1 506 ? 18.638 9.252 -0.311 1.00 83.94 506 ILE A C 1
ATOM 4173 O O . ILE A 1 506 ? 19.813 9.278 0.060 1.00 83.94 506 ILE A O 1
ATOM 4177 N N . ILE A 1 507 ? 18.198 10.068 -1.270 1.00 82.88 507 ILE A N 1
ATOM 4178 C CA . ILE A 1 507 ? 19.096 10.990 -1.969 1.00 82.88 507 ILE A CA 1
ATOM 4179 C C . ILE A 1 507 ? 19.754 11.940 -0.941 1.00 82.88 507 ILE A C 1
ATOM 4181 O O . ILE A 1 507 ? 19.035 12.608 -0.186 1.00 82.88 507 ILE A O 1
ATOM 4185 N N . PRO A 1 508 ? 21.095 12.102 -0.944 1.00 82.50 508 PRO A N 1
ATOM 4186 C CA . PRO A 1 508 ? 21.849 12.758 0.133 1.00 82.50 508 PRO A CA 1
ATOM 4187 C C . PRO A 1 508 ? 21.337 14.137 0.572 1.00 82.50 508 PRO A C 1
ATOM 4189 O O . PRO A 1 508 ? 21.322 14.465 1.757 1.00 82.50 508 PRO A O 1
ATOM 4192 N N . LYS A 1 509 ? 20.830 14.950 -0.366 1.00 84.25 509 LYS A N 1
ATOM 4193 C CA . LYS A 1 509 ? 20.266 16.282 -0.068 1.00 84.25 509 LYS A CA 1
ATOM 4194 C C . LYS A 1 509 ? 19.001 16.259 0.808 1.00 84.25 509 LYS A C 1
ATOM 4196 O O . LYS A 1 509 ? 18.628 17.307 1.340 1.00 84.25 509 LYS A O 1
ATOM 4201 N N . TYR A 1 510 ? 18.322 15.117 0.939 1.00 82.88 510 TYR A N 1
ATOM 4202 C CA . TYR A 1 510 ? 17.097 14.973 1.733 1.00 82.88 510 TYR A CA 1
ATOM 4203 C C . TYR A 1 510 ? 17.283 14.172 3.019 1.00 82.88 510 TYR A C 1
ATOM 4205 O O . TYR A 1 510 ? 16.417 14.283 3.881 1.00 82.88 510 TYR A O 1
ATOM 4213 N N . GLN A 1 511 ? 18.398 13.457 3.206 1.00 83.69 511 GLN A N 1
ATOM 4214 C CA . GLN A 1 511 ? 18.663 12.652 4.410 1.00 83.69 511 GLN A CA 1
ATOM 4215 C C . GLN A 1 511 ? 18.457 13.464 5.699 1.00 83.69 511 GLN A C 1
ATOM 4217 O O . GLN A 1 511 ? 17.651 13.094 6.550 1.00 83.69 511 GLN A O 1
ATOM 4222 N N . ASN A 1 512 ? 19.065 14.652 5.790 1.00 80.06 512 ASN A N 1
ATOM 4223 C CA . ASN A 1 512 ? 18.894 15.544 6.944 1.00 80.06 512 ASN A CA 1
ATOM 4224 C C . ASN A 1 512 ? 17.459 16.073 7.092 1.00 80.06 512 ASN A C 1
ATOM 4226 O O . ASN A 1 512 ? 16.952 16.181 8.206 1.00 80.06 512 ASN A O 1
ATOM 4230 N N . LYS A 1 513 ? 16.779 16.387 5.981 1.00 82.25 513 LYS A N 1
ATOM 4231 C CA . LYS A 1 513 ? 15.392 16.880 6.013 1.00 82.25 513 LYS A CA 1
ATOM 4232 C C . LYS A 1 513 ? 14.421 15.798 6.481 1.00 82.25 513 LYS A C 1
ATOM 4234 O O . LYS A 1 513 ? 13.486 16.116 7.205 1.00 82.25 513 LYS A O 1
ATOM 4239 N N . ILE A 1 514 ? 14.660 14.545 6.092 1.00 81.00 514 ILE A N 1
ATOM 4240 C CA . ILE A 1 514 ? 13.868 13.377 6.490 1.00 81.00 514 ILE A CA 1
ATOM 4241 C C . ILE A 1 514 ? 14.162 12.989 7.943 1.00 81.00 514 ILE A C 1
ATOM 4243 O O . ILE A 1 514 ? 13.233 12.703 8.700 1.00 81.00 514 ILE A O 1
ATOM 4247 N N . ALA A 1 515 ? 15.424 13.040 8.373 1.00 77.94 515 ALA A N 1
ATOM 4248 C CA . ALA A 1 515 ? 15.806 12.801 9.765 1.00 77.94 515 ALA A CA 1
ATOM 4249 C C . ALA A 1 515 ? 15.156 13.812 10.730 1.00 77.94 515 ALA A C 1
ATOM 4251 O O . ALA A 1 515 ? 14.763 13.451 11.834 1.00 77.94 515 ALA A O 1
ATOM 4252 N N . GLN A 1 516 ? 14.978 15.063 10.293 1.00 81.25 516 GLN A N 1
ATOM 4253 C CA . GLN A 1 516 ? 14.351 16.140 11.071 1.00 81.25 516 GLN A CA 1
ATOM 4254 C C . GLN A 1 516 ? 12.812 16.124 11.055 1.00 81.25 516 GLN A C 1
ATOM 4256 O O . GLN A 1 516 ? 12.179 16.997 11.661 1.00 81.25 516 GLN A O 1
ATOM 4261 N N . LEU A 1 517 ? 12.177 15.176 10.357 1.00 82.44 517 LEU A N 1
ATOM 4262 C CA . LEU A 1 517 ? 10.721 15.068 10.370 1.00 82.44 517 LEU A CA 1
ATOM 4263 C C . LEU A 1 517 ? 10.223 14.652 11.766 1.00 82.44 517 LEU A C 1
ATOM 4265 O O . LEU A 1 517 ? 10.813 13.773 12.393 1.00 82.44 517 LEU A O 1
ATOM 4269 N N . PRO A 1 518 ? 9.128 15.256 12.264 1.00 77.56 518 PRO A N 1
ATOM 4270 C CA . PRO A 1 518 ? 8.582 14.933 13.579 1.00 77.56 518 PRO A CA 1
ATOM 4271 C C . PRO A 1 518 ? 8.050 13.494 13.588 1.00 77.56 518 PRO A C 1
ATOM 4273 O O . PRO A 1 518 ? 7.149 13.191 12.821 1.00 77.56 518 PRO A O 1
ATOM 4276 N N . ARG A 1 519 ? 8.599 12.623 14.445 1.00 75.50 519 ARG A N 1
ATOM 4277 C CA . ARG A 1 519 ? 8.269 11.179 14.517 1.00 75.50 519 ARG A CA 1
ATOM 4278 C C . ARG A 1 519 ? 7.240 10.811 15.585 1.00 75.50 519 ARG A C 1
ATOM 4280 O O . ARG A 1 519 ? 6.931 9.647 15.776 1.00 75.50 519 ARG A O 1
ATOM 4287 N N . THR A 1 520 ? 6.756 11.788 16.341 1.00 72.94 520 THR A N 1
ATOM 4288 C CA . THR A 1 520 ? 5.868 11.561 17.490 1.00 72.94 520 THR A CA 1
ATOM 4289 C C . THR A 1 520 ? 4.387 11.711 17.149 1.00 72.94 520 THR A C 1
ATOM 4291 O O . THR A 1 520 ? 3.546 11.230 17.899 1.00 72.94 520 THR A O 1
ATOM 4294 N N . ASP A 1 521 ? 4.058 12.368 16.032 1.00 72.50 521 ASP A N 1
ATOM 4295 C CA . ASP A 1 521 ? 2.681 12.584 15.578 1.00 72.50 521 ASP A CA 1
ATOM 4296 C C . ASP A 1 521 ? 2.589 12.386 14.059 1.00 72.50 521 ASP A C 1
ATOM 4298 O O . ASP A 1 521 ? 3.297 13.021 13.268 1.00 72.50 521 ASP A O 1
ATOM 4302 N N . GLU A 1 522 ? 1.715 11.468 13.649 1.00 68.31 522 GLU A N 1
ATOM 4303 C CA . GLU A 1 522 ? 1.552 11.016 12.268 1.00 68.31 522 GLU A CA 1
ATOM 4304 C C . GLU A 1 522 ? 1.059 12.133 11.343 1.00 68.31 522 GLU A C 1
ATOM 4306 O O . GLU A 1 522 ? 1.399 12.189 10.162 1.00 68.31 522 GLU A O 1
ATOM 4311 N N . LYS A 1 523 ? 0.268 13.078 11.861 1.00 69.81 523 LYS A N 1
ATOM 4312 C CA . LYS A 1 523 ? -0.247 14.202 11.064 1.00 69.81 523 LYS A CA 1
ATOM 4313 C C . LYS A 1 523 ? 0.854 15.146 10.562 1.00 69.81 523 LYS A C 1
ATOM 4315 O O . LYS A 1 523 ? 0.937 15.342 9.346 1.00 69.81 523 LYS A O 1
ATOM 4320 N N . PRO A 1 524 ? 1.684 15.757 11.427 1.00 75.81 524 PRO A N 1
ATOM 4321 C CA . PRO A 1 524 ? 2.731 16.673 10.992 1.00 75.81 524 PRO A CA 1
ATOM 4322 C C . PRO A 1 524 ? 3.840 15.970 10.206 1.00 75.81 524 PRO A C 1
ATOM 4324 O O . PRO A 1 524 ? 4.434 16.601 9.332 1.00 75.81 524 PRO A O 1
ATOM 4327 N N . PHE A 1 525 ? 4.100 14.688 10.466 1.00 81.00 525 PHE A N 1
ATOM 4328 C CA . PHE A 1 525 ? 5.027 13.892 9.667 1.00 81.00 525 PHE A CA 1
ATOM 4329 C C . PHE A 1 525 ? 4.553 13.740 8.221 1.00 81.00 525 PHE A C 1
ATOM 4331 O O . PHE A 1 525 ? 5.246 14.184 7.309 1.00 81.00 525 PHE A O 1
ATOM 4338 N N . VAL A 1 526 ? 3.352 13.179 8.011 1.00 74.12 526 VAL A N 1
ATOM 4339 C CA . VAL A 1 526 ? 2.805 12.908 6.671 1.00 74.12 526 VAL A CA 1
ATOM 4340 C C . VAL A 1 526 ? 2.622 14.219 5.898 1.00 74.12 526 VAL A C 1
ATOM 4342 O O . VAL A 1 526 ? 2.894 14.271 4.702 1.00 74.12 526 VAL A O 1
ATOM 4345 N N . ALA A 1 527 ? 2.256 15.315 6.578 1.00 71.88 527 ALA A N 1
ATOM 4346 C CA . ALA A 1 527 ? 2.161 16.650 5.976 1.00 71.88 527 ALA A CA 1
ATOM 4347 C C . ALA A 1 527 ? 3.492 17.202 5.475 1.00 71.88 527 ALA A C 1
ATOM 4349 O O . ALA A 1 527 ? 3.586 17.672 4.340 1.00 71.88 527 ALA A O 1
ATOM 4350 N N . LYS A 1 528 ? 4.536 17.127 6.297 1.00 78.31 528 LYS A N 1
ATOM 4351 C CA . LYS A 1 528 ? 5.865 17.592 5.901 1.00 78.31 528 LYS A CA 1
ATOM 4352 C C . LYS A 1 528 ? 6.498 16.673 4.856 1.00 78.31 528 LYS A C 1
ATOM 4354 O O . LYS A 1 528 ? 7.149 17.171 3.941 1.00 78.31 528 LYS A O 1
ATOM 4359 N N . LEU A 1 529 ? 6.268 15.363 4.951 1.00 79.25 529 LEU A N 1
ATOM 4360 C CA . LEU A 1 529 ? 6.741 14.386 3.976 1.00 79.25 529 LEU A CA 1
ATOM 4361 C C . LEU A 1 529 ? 6.082 14.600 2.607 1.00 79.25 529 LEU A C 1
ATOM 4363 O O . LEU A 1 529 ? 6.790 14.638 1.607 1.00 79.25 529 LEU A O 1
ATOM 4367 N N . LEU A 1 530 ? 4.769 14.856 2.557 1.00 76.00 530 LEU A N 1
ATOM 4368 C CA . LEU A 1 530 ? 4.060 15.197 1.318 1.00 76.00 530 LEU A CA 1
ATOM 4369 C C . LEU A 1 530 ? 4.716 16.383 0.595 1.00 76.00 530 LEU A C 1
ATOM 4371 O O . LEU A 1 530 ? 4.941 16.321 -0.607 1.00 76.00 530 LEU A O 1
ATOM 4375 N N . HIS A 1 531 ? 5.094 17.443 1.311 1.00 72.88 531 HIS A N 1
ATOM 4376 C CA . HIS A 1 531 ? 5.783 18.577 0.687 1.00 72.88 531 HIS A CA 1
ATOM 4377 C C . HIS A 1 531 ? 7.150 18.206 0.089 1.00 72.88 531 HIS A C 1
ATOM 4379 O O . HIS A 1 531 ? 7.512 18.711 -0.979 1.00 72.88 531 HIS A O 1
ATOM 4385 N N . LEU A 1 532 ? 7.900 17.313 0.744 1.00 76.56 532 LEU A N 1
ATOM 4386 C CA . LEU A 1 532 ? 9.182 16.814 0.236 1.00 76.56 532 LEU A CA 1
ATOM 4387 C C . LEU A 1 532 ? 9.006 15.943 -1.015 1.00 76.56 532 LEU A C 1
ATOM 4389 O O . LEU A 1 532 ? 9.835 16.010 -1.920 1.00 76.56 532 LEU A O 1
ATOM 4393 N N . LEU A 1 533 ? 7.895 15.208 -1.103 1.00 72.19 533 LEU A N 1
ATOM 4394 C CA . LEU A 1 533 ? 7.558 14.326 -2.224 1.00 72.19 533 LEU A CA 1
ATOM 4395 C C . LEU A 1 533 ? 7.226 15.064 -3.529 1.00 72.19 533 LEU A C 1
ATOM 4397 O O . LEU A 1 533 ? 7.045 14.412 -4.550 1.00 72.19 533 LEU A O 1
ATOM 4401 N N . SER A 1 534 ? 7.214 16.402 -3.547 1.00 64.00 534 SER A N 1
ATOM 4402 C CA . SER A 1 534 ? 7.233 17.185 -4.798 1.00 64.00 534 SER A CA 1
ATOM 4403 C C . SER A 1 534 ? 8.479 16.928 -5.658 1.00 64.00 534 SER A C 1
ATOM 4405 O O . SER A 1 534 ? 8.505 17.281 -6.835 1.00 64.00 534 SER A O 1
ATOM 4407 N N . GLN A 1 535 ? 9.511 16.316 -5.075 1.00 67.62 535 GLN A N 1
ATOM 4408 C CA . GLN A 1 535 ? 10.720 15.861 -5.747 1.00 67.62 535 GLN A CA 1
ATOM 4409 C C . GLN A 1 535 ? 10.910 14.358 -5.479 1.00 67.62 535 GLN A C 1
ATOM 4411 O O . GLN A 1 535 ? 10.299 13.797 -4.565 1.00 67.62 535 GLN A O 1
ATOM 4416 N N . GLN A 1 536 ? 11.738 13.698 -6.287 1.00 76.00 536 GLN A N 1
ATOM 4417 C CA . GLN A 1 536 ? 12.204 12.347 -5.978 1.00 76.00 536 GLN A CA 1
ATOM 4418 C C . GLN A 1 536 ? 13.109 12.427 -4.744 1.00 76.00 536 GLN A C 1
ATOM 4420 O O . GLN A 1 536 ? 14.064 13.210 -4.745 1.00 76.00 536 GLN A O 1
ATOM 4425 N N . ILE A 1 537 ? 12.786 11.680 -3.689 1.00 80.25 537 ILE A N 1
ATOM 4426 C CA . ILE A 1 537 ? 13.546 11.646 -2.434 1.00 80.25 537 ILE A CA 1
ATOM 4427 C C . ILE A 1 537 ? 14.269 10.315 -2.224 1.00 80.25 537 ILE A C 1
ATOM 4429 O O . ILE A 1 537 ? 15.311 10.325 -1.566 1.00 80.25 537 ILE A O 1
ATOM 4433 N N . LEU A 1 538 ? 13.769 9.217 -2.802 1.00 80.50 538 LEU A N 1
ATOM 4434 C CA . LEU A 1 538 ? 14.452 7.921 -2.816 1.00 80.50 538 LEU A CA 1
ATOM 4435 C C . LEU A 1 538 ? 15.259 7.727 -4.104 1.00 80.50 538 LEU A C 1
ATOM 4437 O O . LEU A 1 538 ? 14.914 8.266 -5.156 1.00 80.50 538 LEU A O 1
ATOM 4441 N N . THR A 1 539 ? 16.344 6.966 -4.028 1.00 80.62 539 THR A N 1
ATOM 4442 C CA . THR A 1 539 ? 17.203 6.635 -5.175 1.00 80.62 539 THR A CA 1
ATOM 4443 C C . THR A 1 539 ? 16.465 5.781 -6.207 1.00 80.62 539 THR A C 1
ATOM 4445 O O . THR A 1 539 ? 16.579 6.045 -7.403 1.00 80.62 539 THR A O 1
ATOM 4448 N N . ASP A 1 540 ? 15.656 4.822 -5.751 1.00 78.69 540 ASP A N 1
ATOM 4449 C CA . ASP A 1 540 ? 14.786 4.000 -6.593 1.00 78.69 540 ASP A CA 1
ATOM 4450 C C . ASP A 1 540 ? 13.481 4.739 -6.926 1.00 78.69 540 ASP A C 1
ATOM 4452 O O . ASP A 1 540 ? 12.675 5.079 -6.054 1.00 78.69 540 ASP A O 1
ATOM 4456 N N . GLU A 1 541 ? 13.258 4.960 -8.218 1.00 71.75 541 GLU A N 1
ATOM 4457 C CA . GLU A 1 541 ? 12.083 5.651 -8.736 1.00 71.75 541 GLU A CA 1
ATOM 4458 C C . GLU A 1 541 ? 10.774 4.892 -8.454 1.00 71.75 541 GLU A C 1
ATOM 4460 O O . GLU A 1 541 ? 9.743 5.507 -8.190 1.00 71.75 541 GLU A O 1
ATOM 4465 N N . THR A 1 542 ? 10.790 3.559 -8.463 1.00 71.69 542 THR A N 1
ATOM 4466 C CA . THR A 1 542 ? 9.607 2.723 -8.207 1.00 71.69 542 THR A CA 1
ATOM 4467 C C . THR A 1 542 ? 9.193 2.737 -6.735 1.00 71.69 542 THR A C 1
ATOM 4469 O O . THR A 1 542 ? 7.998 2.806 -6.428 1.00 71.69 542 THR A O 1
ATOM 4472 N N . LEU A 1 543 ? 10.162 2.764 -5.818 1.00 75.81 543 LEU A N 1
ATOM 4473 C CA . LEU A 1 543 ? 9.908 2.890 -4.381 1.00 75.81 543 LEU A CA 1
ATOM 4474 C C . LEU A 1 543 ? 9.466 4.313 -4.018 1.00 75.81 543 LEU A C 1
ATOM 4476 O O . LEU A 1 543 ? 8.517 4.494 -3.252 1.00 75.81 543 LEU A O 1
ATOM 4480 N N . ASP A 1 544 ? 10.090 5.330 -4.620 1.00 74.88 544 ASP A N 1
ATOM 4481 C CA . ASP A 1 544 ? 9.707 6.737 -4.453 1.00 74.88 544 ASP A CA 1
ATOM 4482 C C . ASP A 1 544 ? 8.264 6.992 -4.927 1.00 74.88 544 ASP A C 1
ATOM 4484 O O . ASP A 1 544 ? 7.483 7.718 -4.294 1.00 74.88 544 ASP A O 1
ATOM 4488 N N . ARG A 1 545 ? 7.879 6.318 -6.016 1.00 71.94 545 ARG A N 1
ATOM 4489 C CA . ARG A 1 545 ? 6.509 6.260 -6.528 1.00 71.94 545 ARG A CA 1
ATOM 4490 C C . ARG A 1 545 ? 5.557 5.650 -5.494 1.00 71.94 545 ARG A C 1
ATOM 4492 O O . ARG A 1 545 ? 4.593 6.325 -5.117 1.00 71.94 545 ARG A O 1
ATOM 4499 N N . ALA A 1 546 ? 5.835 4.442 -4.997 1.00 73.69 546 ALA A N 1
ATOM 4500 C CA . ALA A 1 546 ? 4.987 3.752 -4.016 1.00 73.69 546 ALA A CA 1
ATOM 4501 C C . ALA A 1 546 ? 4.778 4.572 -2.727 1.00 73.69 546 ALA A C 1
ATOM 4503 O O . ALA A 1 546 ? 3.659 4.673 -2.210 1.00 73.69 546 ALA A O 1
ATOM 4504 N N . LEU A 1 547 ? 5.838 5.229 -2.252 1.00 77.62 547 LEU A N 1
ATOM 4505 C CA . LEU A 1 547 ? 5.796 6.136 -1.109 1.00 77.62 547 LEU A CA 1
ATOM 4506 C C . LEU A 1 547 ? 4.897 7.353 -1.362 1.00 77.62 547 LEU A C 1
ATOM 4508 O O . LEU A 1 547 ? 4.039 7.680 -0.540 1.00 77.62 547 LEU A O 1
ATOM 4512 N N . THR A 1 548 ? 5.066 8.015 -2.512 1.00 75.94 548 THR A N 1
ATOM 4513 C CA . THR A 1 548 ? 4.281 9.208 -2.877 1.00 75.94 548 THR A CA 1
ATOM 4514 C C . THR A 1 548 ? 2.791 8.912 -2.891 1.00 75.94 548 THR A C 1
ATOM 4516 O O . THR A 1 548 ? 1.981 9.667 -2.348 1.00 75.94 548 THR A O 1
ATOM 4519 N N . GLY A 1 549 ? 2.443 7.784 -3.497 1.00 71.00 549 GLY A N 1
ATOM 4520 C CA . GLY A 1 549 ? 1.074 7.336 -3.611 1.00 71.00 549 GLY A CA 1
ATOM 4521 C C . GLY A 1 549 ? 0.417 7.015 -2.265 1.00 71.00 549 GLY A C 1
ATOM 4522 O O . GLY A 1 549 ? -0.730 7.391 -2.029 1.00 71.00 549 GLY A O 1
ATOM 4523 N N . SER A 1 550 ? 1.160 6.398 -1.346 1.00 74.31 550 SER A N 1
ATOM 4524 C CA . SER A 1 550 ? 0.648 6.029 -0.016 1.00 74.31 550 SER A CA 1
ATOM 4525 C C . SER A 1 550 ? 0.405 7.255 0.862 1.00 74.31 550 SER A C 1
ATOM 4527 O O . SER A 1 550 ? -0.643 7.385 1.493 1.00 74.31 550 SER A O 1
ATOM 4529 N N . VAL A 1 551 ? 1.319 8.231 0.825 1.00 76.25 551 VAL A N 1
ATOM 4530 C CA . VAL A 1 551 ? 1.149 9.516 1.524 1.00 76.25 551 VAL A CA 1
ATOM 4531 C C . VAL A 1 551 ? -0.051 10.294 0.965 1.00 76.25 551 VAL A C 1
ATOM 4533 O O . VAL A 1 551 ? -0.837 10.854 1.737 1.00 76.25 551 VAL A O 1
ATOM 4536 N N . ALA A 1 552 ? -0.243 10.289 -0.359 1.00 72.88 552 ALA A N 1
ATOM 4537 C CA . ALA A 1 552 ? -1.413 10.880 -1.007 1.00 72.88 552 ALA A CA 1
ATOM 4538 C C . ALA A 1 552 ? -2.721 10.197 -0.573 1.00 72.88 552 ALA A C 1
ATOM 4540 O O . ALA A 1 552 ? -3.675 10.885 -0.202 1.00 72.88 552 ALA A O 1
ATOM 4541 N N . TYR A 1 553 ? -2.757 8.862 -0.551 1.00 72.88 553 TYR A N 1
ATOM 4542 C CA . TYR A 1 553 ? -3.916 8.093 -0.101 1.00 72.88 553 TYR A CA 1
ATOM 4543 C C . TYR A 1 553 ? -4.281 8.397 1.358 1.00 72.88 553 TYR A C 1
ATOM 4545 O O . TYR A 1 553 ? -5.425 8.758 1.631 1.00 72.88 553 TYR A O 1
ATOM 4553 N N . ILE A 1 554 ? -3.317 8.344 2.284 1.00 72.44 554 ILE A N 1
ATOM 4554 C CA . ILE A 1 554 ? -3.546 8.618 3.715 1.00 72.44 554 ILE A CA 1
ATOM 4555 C C . ILE A 1 554 ? -4.138 10.016 3.915 1.00 72.44 554 ILE A C 1
ATOM 4557 O O . ILE A 1 554 ? -5.075 10.205 4.693 1.00 72.44 554 ILE A O 1
ATOM 4561 N N . MET A 1 555 ? -3.625 11.010 3.192 1.00 72.50 555 MET A N 1
ATOM 4562 C CA . MET A 1 555 ? -4.141 12.376 3.238 1.00 72.50 555 MET A CA 1
ATOM 4563 C C . MET A 1 555 ? -5.565 12.495 2.692 1.00 72.50 555 MET A C 1
ATOM 4565 O O . MET A 1 555 ? -6.414 13.109 3.340 1.00 72.50 555 MET A O 1
ATOM 4569 N N . LEU A 1 556 ? -5.837 11.915 1.520 1.00 72.00 556 LEU A N 1
ATOM 4570 C CA . LEU A 1 556 ? -7.155 11.961 0.883 1.00 72.00 556 LEU A CA 1
ATOM 4571 C C . LEU A 1 556 ? -8.205 11.215 1.704 1.00 72.00 556 LEU A C 1
ATOM 4573 O O . LEU A 1 556 ? -9.291 11.747 1.928 1.00 72.00 556 LEU A O 1
ATOM 4577 N N . ALA A 1 557 ? -7.865 10.033 2.218 1.00 70.88 557 ALA A N 1
ATOM 4578 C CA . ALA A 1 557 ? -8.715 9.258 3.109 1.00 70.88 557 ALA A CA 1
ATOM 4579 C C . ALA A 1 557 ? -9.035 10.044 4.387 1.00 70.88 557 ALA A C 1
ATOM 4581 O O . ALA A 1 557 ? -10.191 10.114 4.794 1.00 70.88 557 ALA A O 1
ATOM 4582 N N . ARG A 1 558 ? -8.043 10.718 4.987 1.00 72.94 558 ARG A N 1
ATOM 4583 C CA . ARG A 1 558 ? -8.262 11.583 6.157 1.00 72.94 558 ARG A CA 1
ATOM 4584 C C . ARG A 1 558 ? -9.190 12.750 5.852 1.00 72.94 558 ARG A C 1
ATOM 4586 O O . ARG A 1 558 ? -10.093 12.998 6.641 1.00 72.94 558 ARG A O 1
ATOM 4593 N N . VAL A 1 559 ? -8.998 13.444 4.729 1.00 73.69 559 VAL A N 1
ATOM 4594 C CA . VAL A 1 559 ? -9.884 14.542 4.304 1.00 73.69 559 VAL A CA 1
ATOM 4595 C C . VAL A 1 559 ? -11.305 14.023 4.080 1.00 73.69 559 VAL A C 1
ATOM 4597 O O . VAL A 1 559 ? -12.262 14.625 4.559 1.00 73.69 559 VAL A O 1
ATOM 4600 N N . PHE A 1 560 ? -11.451 12.874 3.422 1.00 72.81 560 PHE A N 1
ATOM 4601 C CA . PHE A 1 560 ? -12.753 12.266 3.174 1.00 72.81 560 PHE A CA 1
ATOM 4602 C C . PHE A 1 560 ? -13.464 11.843 4.462 1.00 72.81 560 PHE A C 1
ATOM 4604 O O . PHE A 1 560 ? -14.642 12.147 4.643 1.00 72.81 560 PHE A O 1
ATOM 4611 N N . ILE A 1 561 ? -12.747 11.199 5.384 1.00 70.25 561 ILE A N 1
ATOM 4612 C CA . ILE A 1 561 ? -13.272 10.819 6.698 1.00 70.25 561 ILE A CA 1
ATOM 4613 C C . ILE A 1 561 ? -13.626 12.066 7.508 1.00 70.25 561 ILE A C 1
ATOM 4615 O O . ILE A 1 561 ? -14.705 12.146 8.078 1.00 70.25 561 ILE A O 1
ATOM 4619 N N . GLU A 1 562 ? -12.773 13.083 7.546 1.00 70.69 562 GLU A N 1
ATOM 4620 C CA . GLU A 1 562 ? -13.028 14.296 8.330 1.00 70.69 562 GLU A CA 1
ATOM 4621 C C . GLU A 1 562 ? -14.283 15.050 7.851 1.00 70.69 562 GLU A C 1
ATOM 4623 O O . GLU A 1 562 ? -15.048 15.569 8.672 1.00 70.69 562 GLU A O 1
ATOM 4628 N N . ILE A 1 563 ? -14.514 15.082 6.535 1.00 71.12 563 ILE A N 1
ATOM 4629 C CA . ILE A 1 563 ? -15.563 15.900 5.920 1.00 71.12 563 ILE A CA 1
ATOM 4630 C C . ILE A 1 563 ? -16.863 15.117 5.700 1.00 71.12 563 ILE A C 1
ATOM 4632 O O . ILE A 1 563 ? -17.929 15.653 5.989 1.00 71.12 563 ILE A O 1
ATOM 4636 N N . PHE A 1 564 ? -16.802 13.861 5.242 1.00 72.38 564 PHE A N 1
ATOM 4637 C CA . PHE A 1 564 ? -17.975 13.159 4.700 1.00 72.38 564 PHE A CA 1
ATOM 4638 C C . PHE A 1 564 ? -18.398 11.890 5.450 1.00 72.38 564 PHE A C 1
ATOM 4640 O O . PHE A 1 564 ? -19.560 11.505 5.331 1.00 72.38 564 PHE A O 1
ATOM 4647 N N . SER A 1 565 ? -17.506 11.222 6.189 1.00 65.19 565 SER A N 1
ATOM 4648 C CA . SER A 1 565 ? -17.799 9.880 6.743 1.00 65.19 565 SER A CA 1
ATOM 4649 C C . SER A 1 565 ? -17.398 9.644 8.206 1.00 65.19 565 SER A C 1
ATOM 4651 O O . SER A 1 565 ? -17.734 8.612 8.782 1.00 65.19 565 SER A O 1
ATOM 4653 N N . GLY A 1 566 ? -16.716 10.588 8.845 1.00 66.00 566 GLY A N 1
ATOM 4654 C CA . GLY A 1 566 ? -16.269 10.506 10.233 1.00 66.00 566 GLY A CA 1
ATOM 4655 C C . GLY A 1 566 ? -17.288 11.060 11.226 1.00 66.00 566 GLY A C 1
ATOM 4656 O O . GLY A 1 566 ? -18.241 11.743 10.862 1.00 66.00 566 GLY A O 1
ATOM 4657 N N . LYS A 1 567 ? -17.039 10.834 12.523 1.00 63.44 567 LYS A N 1
ATOM 4658 C CA . LYS A 1 567 ? -17.959 11.147 13.637 1.00 63.44 567 LYS A CA 1
ATOM 4659 C C . LYS A 1 567 ? -18.623 12.531 13.546 1.00 63.44 567 LYS A C 1
ATOM 4661 O O . LYS A 1 567 ? -19.816 12.646 13.792 1.00 63.44 567 LYS A O 1
ATOM 4666 N N . ASN A 1 568 ? -17.883 13.575 13.172 1.00 67.44 568 ASN A N 1
ATOM 4667 C CA . ASN A 1 568 ? -18.428 14.934 13.064 1.00 67.44 568 ASN A CA 1
ATOM 4668 C C . ASN A 1 568 ? -19.352 15.122 11.848 1.00 67.44 568 ASN A C 1
ATOM 4670 O O . ASN A 1 568 ? -20.398 15.753 11.983 1.00 67.44 568 ASN A O 1
ATOM 4674 N N . ALA A 1 569 ? -18.999 14.551 10.693 1.00 70.19 569 ALA A N 1
ATOM 4675 C CA . ALA A 1 569 ? -19.842 14.555 9.495 1.00 70.19 569 ALA A CA 1
ATOM 4676 C C . ALA A 1 569 ? -21.164 13.829 9.758 1.00 70.19 569 ALA A C 1
ATOM 4678 O O . ALA A 1 569 ? -22.245 14.317 9.444 1.00 70.19 569 ALA A O 1
ATOM 4679 N N . THR A 1 570 ? -21.063 12.709 10.459 1.00 69.62 570 THR A N 1
ATOM 4680 C CA . THR A 1 570 ? -22.162 11.862 10.906 1.00 69.62 570 THR A CA 1
ATOM 4681 C C . THR A 1 570 ? -23.115 12.595 11.868 1.00 69.62 570 THR A C 1
ATOM 4683 O O . THR A 1 570 ? -24.337 12.512 11.735 1.00 69.62 570 THR A O 1
ATOM 4686 N N . ILE A 1 571 ? -22.574 13.401 12.790 1.00 68.19 571 ILE A N 1
ATOM 4687 C CA . ILE A 1 571 ? -23.357 14.278 13.678 1.00 68.19 571 ILE A CA 1
ATOM 4688 C C . ILE A 1 571 ? -24.101 15.359 12.881 1.00 68.19 571 ILE A C 1
ATOM 4690 O O . ILE A 1 571 ? -25.290 15.585 13.106 1.00 68.19 571 ILE A O 1
ATOM 4694 N N . ARG A 1 572 ? -23.428 16.024 11.935 1.00 78.75 572 ARG A N 1
ATOM 4695 C CA . ARG A 1 572 ? -24.046 17.056 11.086 1.00 78.75 572 ARG A CA 1
ATOM 4696 C C . ARG A 1 572 ? -25.128 16.481 10.169 1.00 78.75 572 ARG A C 1
ATOM 4698 O O . ARG A 1 572 ? -26.190 17.084 10.051 1.00 78.75 572 ARG A O 1
ATOM 4705 N N . ALA A 1 573 ? -24.913 15.292 9.608 1.00 74.25 573 ALA A N 1
ATOM 4706 C CA . ALA A 1 573 ? -25.908 14.568 8.818 1.00 74.25 573 ALA A CA 1
ATOM 4707 C C . ALA A 1 573 ? -27.195 14.303 9.610 1.00 74.25 573 ALA A C 1
ATOM 4709 O O . ALA A 1 573 ? -28.293 14.529 9.106 1.00 74.25 573 ALA A O 1
ATOM 4710 N N . LEU A 1 574 ? -27.090 13.914 10.884 1.00 68.38 574 LEU A N 1
ATOM 4711 C CA . LEU A 1 574 ? -28.273 13.756 11.735 1.00 68.38 574 LEU A CA 1
ATOM 4712 C C . LEU A 1 574 ? -28.967 15.061 12.074 1.00 68.38 574 LEU A C 1
ATOM 4714 O O . LEU A 1 574 ? -30.197 15.098 12.140 1.00 68.38 574 LEU A O 1
ATOM 4718 N N . LYS A 1 575 ? -28.186 16.118 12.282 1.00 75.62 575 LYS A N 1
ATOM 4719 C CA . LYS A 1 575 ? -28.688 17.476 12.470 1.00 75.62 575 LYS A CA 1
ATOM 4720 C C . LYS A 1 575 ? -29.579 17.860 11.287 1.00 75.62 575 LYS A C 1
ATOM 4722 O O . LYS A 1 575 ? -30.752 18.158 11.490 1.00 75.62 575 LYS A O 1
ATOM 4727 N N . ILE A 1 576 ? -29.061 17.709 10.067 1.00 81.00 576 ILE A N 1
ATOM 4728 C CA . ILE A 1 576 ? -29.785 17.963 8.816 1.00 81.00 576 ILE A CA 1
ATOM 4729 C C . ILE A 1 576 ? -31.003 17.045 8.675 1.00 81.00 576 ILE A C 1
ATOM 4731 O O . ILE A 1 576 ? -32.096 17.539 8.426 1.00 81.00 576 ILE A O 1
ATOM 4735 N N . ARG A 1 577 ? -30.879 15.733 8.915 1.00 79.88 577 ARG A N 1
ATOM 4736 C CA . ARG A 1 577 ? -32.017 14.796 8.842 1.00 79.88 577 ARG A CA 1
ATOM 4737 C C . ARG A 1 577 ? -33.166 15.210 9.767 1.00 79.88 577 ARG A C 1
ATOM 4739 O O . ARG A 1 577 ? -34.321 15.224 9.350 1.00 79.88 577 ARG A O 1
ATOM 4746 N N . ASN A 1 578 ? -32.855 15.558 11.016 1.00 76.56 578 ASN A N 1
ATOM 4747 C CA . ASN A 1 578 ? -33.856 15.996 11.988 1.00 76.56 578 ASN A CA 1
ATOM 4748 C C . ASN A 1 578 ? -34.494 17.329 11.572 1.00 76.56 578 ASN A C 1
ATOM 4750 O O . ASN A 1 578 ? -35.709 17.475 11.685 1.00 76.56 578 ASN A O 1
ATOM 4754 N N . HIS A 1 579 ? -33.694 18.264 11.057 1.00 81.94 579 HIS A N 1
ATOM 4755 C CA . HIS A 1 579 ? -34.175 19.531 10.517 1.00 81.94 579 HIS A CA 1
ATOM 4756 C C . HIS A 1 579 ? -35.105 19.321 9.315 1.00 81.94 579 HIS A C 1
ATOM 4758 O O . HIS A 1 579 ? -36.199 19.873 9.306 1.00 81.94 579 HIS A O 1
ATOM 4764 N N . LEU A 1 580 ? -34.760 18.447 8.364 1.00 81.00 580 LEU A N 1
ATOM 4765 C CA . LEU A 1 580 ? -35.622 18.092 7.230 1.00 81.00 580 LEU A CA 1
ATOM 4766 C C . LEU A 1 580 ? -36.939 17.429 7.680 1.00 81.00 580 LEU A C 1
ATOM 4768 O O . LEU A 1 580 ? -38.004 17.740 7.143 1.00 81.00 580 LEU A O 1
ATOM 4772 N N . GLU A 1 581 ? -36.907 16.549 8.690 1.00 80.62 581 GLU A N 1
ATOM 4773 C CA . GLU A 1 581 ? -38.120 15.963 9.283 1.00 80.62 581 GLU A CA 1
ATOM 4774 C C . GLU A 1 581 ? -39.003 17.009 9.986 1.00 80.62 581 GLU A C 1
ATOM 4776 O O . GLU A 1 581 ? -40.231 16.968 9.852 1.00 80.62 581 GLU A O 1
ATOM 4781 N N . GLU A 1 582 ? -38.399 17.927 10.748 1.00 78.00 582 GLU A N 1
ATOM 4782 C CA . GLU A 1 582 ? -39.092 19.012 11.457 1.00 78.00 582 GLU A CA 1
ATOM 4783 C C . GLU A 1 582 ? -39.705 19.999 10.459 1.00 78.00 582 GLU A C 1
ATOM 4785 O O . GLU A 1 582 ? -40.882 20.352 10.579 1.00 78.00 582 GLU A O 1
ATOM 4790 N N . ARG A 1 583 ? -38.957 20.349 9.407 1.00 79.12 583 ARG A N 1
ATOM 4791 C CA . ARG A 1 583 ? -39.373 21.247 8.327 1.00 79.12 583 ARG A CA 1
ATOM 4792 C C . ARG A 1 583 ? -40.670 20.790 7.666 1.00 79.12 583 ARG A C 1
ATOM 4794 O O . ARG A 1 583 ? -41.537 21.618 7.401 1.00 79.12 583 ARG A O 1
ATOM 4801 N N . ARG A 1 584 ? -40.874 19.478 7.478 1.00 80.12 584 ARG A N 1
ATOM 4802 C CA . ARG A 1 584 ? -42.122 18.916 6.910 1.00 80.12 584 ARG A CA 1
ATOM 4803 C C . ARG A 1 584 ? -43.374 19.234 7.739 1.00 80.12 584 ARG A C 1
ATOM 4805 O O . ARG A 1 584 ? -44.472 19.207 7.194 1.00 80.12 584 ARG A O 1
ATOM 4812 N N . LYS A 1 585 ? -43.229 19.511 9.039 1.00 79.62 585 LYS A N 1
ATOM 4813 C CA . LYS A 1 585 ? -44.341 19.725 9.987 1.00 79.62 585 LYS A CA 1
ATOM 4814 C C . LYS A 1 585 ? -44.377 21.140 10.578 1.00 79.62 585 LYS A C 1
ATOM 4816 O O . LYS A 1 585 ? -45.282 21.444 11.351 1.00 79.62 585 LYS A O 1
ATOM 4821 N N . ALA A 1 586 ? -43.397 21.977 10.248 1.00 77.25 586 ALA A N 1
ATOM 4822 C CA . ALA A 1 586 ? -43.207 23.308 10.810 1.00 77.25 586 ALA A CA 1
ATOM 4823 C C . ALA A 1 586 ? -44.053 24.385 10.102 1.00 77.25 586 ALA A C 1
ATOM 4825 O O . ALA A 1 586 ? -44.384 24.271 8.919 1.00 77.25 586 ALA A O 1
ATOM 4826 N N . ASN A 1 587 ? -44.381 25.453 10.837 1.00 75.62 587 ASN A N 1
ATOM 4827 C CA . ASN A 1 587 ? -44.970 26.676 10.283 1.00 75.62 587 ASN A CA 1
ATOM 4828 C C . ASN A 1 587 ? -43.906 27.514 9.541 1.00 75.62 587 ASN A C 1
ATOM 4830 O O . ASN A 1 587 ? -42.717 27.218 9.614 1.00 75.62 587 ASN A O 1
ATOM 4834 N N . VAL A 1 588 ? -44.328 28.551 8.810 1.00 78.44 588 VAL A N 1
ATOM 4835 C CA . VAL A 1 588 ? -43.451 29.319 7.900 1.00 78.44 588 VAL A CA 1
ATOM 4836 C C . VAL A 1 588 ? -42.254 29.958 8.619 1.00 78.44 588 VAL A C 1
ATOM 4838 O O . VAL A 1 588 ? -41.133 29.832 8.142 1.00 78.44 588 VAL A O 1
ATOM 4841 N N . GLU A 1 589 ? -42.453 30.567 9.790 1.00 73.06 589 GLU A N 1
ATOM 4842 C CA . GLU A 1 589 ? -41.354 31.159 10.572 1.00 73.06 589 GLU A CA 1
ATOM 4843 C C . GLU A 1 589 ? -40.344 30.103 11.032 1.00 73.06 589 GLU A C 1
ATOM 4845 O O . GLU A 1 589 ? -39.144 30.258 10.826 1.00 73.06 589 GLU A O 1
ATOM 4850 N N . ARG A 1 590 ? -40.822 28.971 11.567 1.00 74.62 590 ARG A N 1
ATOM 4851 C CA . ARG A 1 590 ? -39.939 27.892 12.014 1.00 74.62 590 ARG A CA 1
ATOM 4852 C C . ARG A 1 590 ? -39.239 27.192 10.849 1.00 74.62 590 ARG A C 1
ATOM 4854 O O . ARG A 1 590 ? -38.121 26.725 11.025 1.00 74.62 590 ARG A O 1
ATOM 4861 N N . LYS A 1 591 ? -39.862 27.124 9.667 1.00 79.31 591 LYS A N 1
ATOM 4862 C CA . LYS A 1 591 ? -39.211 26.644 8.439 1.00 79.31 591 LYS A CA 1
ATOM 4863 C C . LYS A 1 591 ? -38.037 27.538 8.048 1.00 79.31 591 LYS A C 1
ATOM 4865 O O . LYS A 1 591 ? -36.977 27.002 7.769 1.00 79.31 591 LYS A O 1
ATOM 4870 N N . ASN A 1 592 ? -38.194 28.861 8.102 1.00 80.00 592 ASN A N 1
ATOM 4871 C CA . ASN A 1 592 ? -37.108 29.791 7.784 1.00 80.00 592 ASN A CA 1
ATOM 4872 C C . ASN A 1 592 ? -35.923 29.654 8.758 1.00 80.00 592 ASN A C 1
ATOM 4874 O O . ASN A 1 592 ? -34.775 29.657 8.318 1.00 80.00 592 ASN A O 1
ATOM 4878 N N . ASP A 1 593 ? -36.190 29.466 10.056 1.00 75.44 593 ASP A N 1
ATOM 4879 C CA . ASP A 1 593 ? -35.140 29.195 11.053 1.00 75.44 593 ASP A CA 1
ATOM 4880 C C . ASP A 1 593 ? -34.400 27.880 10.760 1.00 75.44 593 ASP A C 1
ATOM 4882 O O . ASP A 1 593 ? -33.175 27.806 10.836 1.00 75.44 593 ASP A O 1
ATOM 4886 N N . ILE A 1 594 ? -35.153 26.833 10.410 1.00 81.06 594 ILE A N 1
ATOM 4887 C CA . ILE A 1 594 ? -34.598 25.522 10.066 1.00 81.06 594 ILE A CA 1
ATOM 4888 C C . ILE A 1 594 ? -33.754 25.604 8.787 1.00 81.06 594 ILE A C 1
ATOM 4890 O O . ILE A 1 594 ? -32.676 25.014 8.731 1.00 81.06 594 ILE A O 1
ATOM 4894 N N . ASP A 1 595 ? -34.215 26.345 7.781 1.00 83.50 595 ASP A N 1
ATOM 4895 C CA . ASP A 1 595 ? -33.518 26.507 6.503 1.00 83.50 595 ASP A CA 1
ATOM 4896 C C . ASP A 1 595 ? -32.206 27.275 6.691 1.00 83.50 595 ASP A C 1
ATOM 4898 O O . ASP A 1 595 ? -31.177 26.887 6.135 1.00 83.50 595 ASP A O 1
ATOM 4902 N N . TYR A 1 596 ? -32.200 28.291 7.560 1.00 84.00 596 TYR A N 1
ATOM 4903 C CA . TYR A 1 596 ? -30.980 28.986 7.970 1.00 84.00 596 TYR A CA 1
ATOM 4904 C C . TYR A 1 596 ? -29.974 28.047 8.657 1.00 84.00 596 TYR A C 1
ATOM 4906 O O . TYR A 1 596 ? -28.784 28.064 8.330 1.00 84.00 596 TYR A O 1
ATOM 4914 N N . ASP A 1 597 ? -30.436 27.194 9.575 1.00 82.25 597 ASP A N 1
ATOM 4915 C CA . ASP A 1 597 ? -29.578 26.229 10.270 1.00 82.25 597 ASP A CA 1
ATOM 4916 C C . ASP A 1 597 ? -28.996 25.174 9.309 1.00 82.25 597 ASP A C 1
ATOM 4918 O O . ASP A 1 597 ? -27.804 24.862 9.392 1.00 82.25 597 ASP A O 1
ATOM 4922 N N . ILE A 1 598 ? -29.795 24.656 8.365 1.00 83.69 598 ILE A N 1
ATOM 4923 C CA . ILE A 1 598 ? -29.330 23.730 7.314 1.00 83.69 598 ILE A CA 1
ATOM 4924 C C . ILE A 1 598 ? -28.258 24.405 6.451 1.00 83.69 598 ILE A C 1
ATOM 4926 O O . ILE A 1 598 ? -27.179 23.838 6.257 1.00 83.69 598 ILE A O 1
ATOM 4930 N N . GLN A 1 599 ? -28.523 25.625 5.979 1.00 83.69 599 GLN A N 1
ATOM 4931 C CA . GLN A 1 599 ? -27.599 26.382 5.137 1.00 83.69 599 GLN A CA 1
ATOM 4932 C C . GLN A 1 599 ? -26.266 26.630 5.852 1.00 83.69 599 GLN A C 1
ATOM 4934 O O . GLN A 1 599 ? -25.198 26.412 5.282 1.00 83.69 599 GLN A O 1
ATOM 4939 N N . LYS A 1 600 ? -26.311 27.006 7.132 1.00 83.19 600 LYS A N 1
ATOM 4940 C CA . LYS A 1 600 ? -25.113 27.249 7.939 1.00 83.19 600 LYS A CA 1
ATOM 4941 C C . LYS A 1 600 ? -24.255 25.994 8.113 1.00 83.19 600 LYS A C 1
ATOM 4943 O O . LYS A 1 600 ? -23.030 26.085 8.056 1.00 83.19 600 LYS A O 1
ATOM 4948 N N . ILE A 1 601 ? -24.878 24.827 8.298 1.00 81.94 601 ILE A N 1
ATOM 4949 C CA . ILE A 1 601 ? -24.160 23.546 8.385 1.00 81.94 601 ILE A CA 1
ATOM 4950 C C . ILE A 1 601 ? -23.457 23.235 7.056 1.00 81.94 601 ILE A C 1
ATOM 4952 O O . ILE A 1 601 ? -22.283 22.862 7.064 1.00 81.94 601 ILE A O 1
ATOM 4956 N N . LEU A 1 602 ? -24.145 23.426 5.925 1.00 80.25 602 LEU A N 1
ATOM 4957 C CA . LEU A 1 602 ? -23.561 23.233 4.595 1.00 80.25 602 LEU A CA 1
ATOM 4958 C C . LEU A 1 602 ? -22.396 24.199 4.339 1.00 80.25 602 LEU A C 1
ATOM 4960 O O . LEU A 1 602 ? -21.353 23.781 3.847 1.00 80.25 602 LEU A O 1
ATOM 4964 N N . GLU A 1 603 ? -22.530 25.469 4.718 1.00 80.06 603 GLU A N 1
ATOM 4965 C CA . GLU A 1 603 ? -21.472 26.475 4.570 1.00 80.06 603 GLU A CA 1
ATOM 4966 C C . GLU A 1 603 ? -20.243 26.200 5.446 1.00 80.06 603 GLU A C 1
ATOM 4968 O O . GLU A 1 603 ? -19.115 26.478 5.033 1.00 80.06 603 GLU A O 1
ATOM 4973 N N . GLU A 1 604 ? -20.426 25.679 6.661 1.00 78.44 604 GLU A N 1
ATOM 4974 C CA . GLU A 1 604 ? -19.316 25.271 7.528 1.00 78.44 604 GLU A CA 1
ATOM 4975 C C . GLU A 1 604 ? -18.535 24.095 6.928 1.00 78.44 604 GLU A C 1
ATOM 4977 O O . GLU A 1 604 ? -17.299 24.129 6.921 1.00 78.44 604 GLU A O 1
ATOM 4982 N N . ASP A 1 605 ? -19.232 23.113 6.350 1.00 72.75 605 ASP A N 1
ATOM 4983 C CA . ASP A 1 605 ? -18.598 21.994 5.645 1.00 72.75 605 ASP A CA 1
ATOM 4984 C C . ASP A 1 605 ? -17.913 22.453 4.361 1.00 72.75 605 ASP A C 1
ATOM 4986 O O . ASP A 1 605 ? -16.770 22.071 4.101 1.00 72.75 605 ASP A O 1
ATOM 4990 N N . PHE A 1 606 ? -18.529 23.373 3.622 1.00 72.44 606 PHE A N 1
ATOM 4991 C CA . PHE A 1 606 ? -17.911 23.979 2.449 1.00 72.44 606 PHE A CA 1
ATOM 4992 C C . PHE A 1 606 ? -16.644 24.766 2.811 1.00 72.44 606 PHE A C 1
ATOM 4994 O O . PHE A 1 606 ? -15.606 24.614 2.168 1.00 72.44 606 PHE A O 1
ATOM 5001 N N . LYS A 1 607 ? -16.657 25.538 3.908 1.00 74.25 607 LYS A N 1
ATOM 5002 C CA . LYS A 1 607 ? -15.460 26.220 4.438 1.00 74.25 607 LYS A CA 1
ATOM 5003 C C . LYS A 1 607 ? -14.381 25.229 4.872 1.00 74.25 607 LYS A C 1
ATOM 5005 O O . LYS A 1 607 ? -13.194 25.514 4.695 1.00 74.25 607 LYS A O 1
ATOM 5010 N N . ALA A 1 608 ? -14.755 24.084 5.441 1.00 70.75 608 ALA A N 1
ATOM 5011 C CA . ALA A 1 608 ? -13.809 23.033 5.806 1.00 70.75 608 ALA A CA 1
ATOM 5012 C C . ALA A 1 608 ? -13.158 22.404 4.562 1.00 70.75 608 ALA A C 1
ATOM 5014 O O . ALA A 1 608 ? -11.932 22.281 4.526 1.00 70.75 608 ALA A O 1
ATOM 5015 N N . ILE A 1 609 ? -13.945 22.111 3.520 1.00 68.94 609 ILE A N 1
ATOM 5016 C CA . ILE A 1 609 ? -13.454 21.675 2.203 1.00 68.94 609 ILE A CA 1
ATOM 5017 C C . ILE A 1 609 ? -12.488 22.720 1.633 1.00 68.94 609 ILE A C 1
ATOM 5019 O O . ILE A 1 609 ? -11.359 22.386 1.274 1.00 68.94 609 ILE A O 1
ATOM 5023 N N . TYR A 1 610 ? -12.860 24.001 1.650 1.00 66.31 610 TYR A N 1
ATOM 5024 C CA . TYR A 1 610 ? -12.041 25.085 1.103 1.00 66.31 610 TYR A CA 1
ATOM 5025 C C . TYR A 1 610 ? -10.703 25.253 1.831 1.00 66.31 610 TYR A C 1
ATOM 5027 O O . TYR A 1 610 ? -9.662 25.417 1.194 1.00 66.31 610 TYR A O 1
ATOM 5035 N N . ARG A 1 611 ? -10.685 25.133 3.166 1.00 66.50 611 ARG A N 1
ATOM 5036 C CA . ARG A 1 611 ? -9.443 25.148 3.967 1.00 66.50 611 ARG A CA 1
ATOM 5037 C C . ARG A 1 611 ? -8.511 23.984 3.628 1.00 66.50 611 ARG A C 1
ATOM 5039 O O . ARG A 1 611 ? -7.300 24.107 3.785 1.00 66.50 611 ARG A O 1
ATOM 5046 N N . LYS A 1 612 ? -9.065 22.858 3.174 1.00 67.50 612 LYS A N 1
ATOM 5047 C CA . LYS A 1 612 ? -8.320 21.657 2.772 1.00 67.50 612 LYS A CA 1
ATOM 5048 C C . LYS A 1 612 ? -8.069 21.593 1.263 1.00 67.50 612 LYS A C 1
ATOM 5050 O O . LYS A 1 612 ? -7.272 20.764 0.831 1.00 67.50 612 LYS A O 1
ATOM 5055 N N . SER A 1 613 ? -8.660 22.494 0.476 1.00 62.97 613 SER A N 1
ATOM 5056 C CA . SER A 1 613 ? -8.467 22.570 -0.975 1.00 62.97 613 SER A CA 1
ATOM 5057 C C . SER A 1 613 ? -6.988 22.697 -1.337 1.00 62.97 613 SER A C 1
ATOM 5059 O O . SER A 1 613 ? -6.536 22.021 -2.247 1.00 62.97 613 SER A O 1
ATOM 5061 N N . PHE A 1 614 ? -6.190 23.448 -0.570 1.00 61.88 614 PHE A N 1
ATOM 5062 C CA . PHE A 1 614 ? -4.739 23.532 -0.764 1.00 61.88 614 PHE A CA 1
ATOM 5063 C C . PHE A 1 614 ? -4.043 22.163 -0.683 1.00 61.88 614 PHE A C 1
ATOM 5065 O O . PHE A 1 614 ? -3.176 21.865 -1.502 1.00 61.88 614 PHE A O 1
ATOM 5072 N N . ILE A 1 615 ? -4.445 21.307 0.264 1.00 62.81 615 ILE A N 1
ATOM 5073 C CA . ILE A 1 615 ? -3.901 19.950 0.426 1.00 62.81 615 ILE A CA 1
ATOM 5074 C C . ILE A 1 615 ? -4.295 19.094 -0.780 1.00 62.81 615 ILE A C 1
ATOM 5076 O O . ILE A 1 615 ? -3.440 18.434 -1.360 1.00 62.81 615 ILE A O 1
ATOM 5080 N N . LEU A 1 616 ? -5.557 19.169 -1.211 1.00 61.84 616 LEU A N 1
ATOM 5081 C CA . LEU A 1 616 ? -6.056 18.463 -2.396 1.00 61.84 616 LEU A CA 1
ATOM 5082 C C . LEU A 1 616 ? -5.319 18.901 -3.673 1.00 61.84 616 LEU A C 1
ATOM 5084 O O . LEU A 1 616 ? -4.835 18.056 -4.422 1.00 61.84 616 LEU A O 1
ATOM 5088 N N . LYS A 1 617 ? -5.138 20.214 -3.864 1.00 60.38 617 LYS A N 1
ATOM 5089 C CA . LYS A 1 617 ? -4.358 20.811 -4.961 1.00 60.38 617 LYS A CA 1
ATOM 5090 C C . LYS A 1 617 ? -2.904 20.342 -4.948 1.00 60.38 617 LYS A C 1
ATOM 5092 O O . LYS A 1 617 ? -2.359 19.982 -5.987 1.00 60.38 617 LYS A O 1
ATOM 5097 N N . THR A 1 618 ? -2.292 20.304 -3.765 1.00 61.50 618 THR A N 1
ATOM 5098 C CA . THR A 1 618 ? -0.906 19.860 -3.569 1.00 61.50 618 THR A CA 1
ATOM 5099 C C . THR A 1 618 ? -0.746 18.375 -3.890 1.00 61.50 618 THR A C 1
ATOM 5101 O O . THR A 1 618 ? 0.157 18.015 -4.636 1.00 61.50 618 THR A O 1
ATOM 5104 N N . ILE A 1 619 ? -1.648 17.519 -3.401 1.00 64.69 619 ILE A N 1
ATOM 5105 C CA . ILE A 1 619 ? -1.646 16.077 -3.692 1.00 64.69 619 ILE A CA 1
ATOM 5106 C C . ILE A 1 619 ? -1.803 15.834 -5.189 1.00 64.69 619 ILE A C 1
ATOM 5108 O O . ILE A 1 619 ? -1.000 15.114 -5.777 1.00 64.69 619 ILE A O 1
ATOM 5112 N N . MET A 1 620 ? -2.782 16.484 -5.822 1.00 58.81 620 MET A N 1
ATOM 5113 C CA . MET A 1 620 ? -2.982 16.375 -7.264 1.00 58.81 620 MET A CA 1
ATOM 5114 C C . MET A 1 620 ? -1.757 16.852 -8.044 1.00 58.81 620 MET A C 1
ATOM 5116 O O . MET A 1 620 ? -1.401 16.236 -9.038 1.00 58.81 620 MET A O 1
ATOM 5120 N N . SER A 1 621 ? -1.095 17.937 -7.630 1.00 57.34 621 SER A N 1
ATOM 5121 C CA . SER A 1 621 ? 0.126 18.431 -8.287 1.00 57.34 621 SER A CA 1
ATOM 5122 C C . SER A 1 621 ? 1.292 17.462 -8.155 1.00 57.34 621 SER A C 1
ATOM 5124 O O . SER A 1 621 ? 1.965 17.193 -9.143 1.00 57.34 621 SER A O 1
ATOM 5126 N N . ILE A 1 622 ? 1.512 16.908 -6.965 1.00 59.34 622 ILE A N 1
ATOM 5127 C CA . ILE A 1 622 ? 2.617 15.983 -6.703 1.00 59.34 622 ILE A CA 1
ATOM 5128 C C . ILE A 1 622 ? 2.425 14.668 -7.463 1.00 59.34 622 ILE A C 1
ATOM 5130 O O . ILE A 1 622 ? 3.371 14.171 -8.070 1.00 59.34 622 ILE A O 1
ATOM 5134 N N . VAL A 1 623 ? 1.206 14.120 -7.459 1.00 57.66 623 VAL A N 1
ATOM 5135 C CA . VAL A 1 623 ? 0.901 12.866 -8.156 1.00 57.66 623 VAL A CA 1
ATOM 5136 C C . VAL A 1 623 ? 0.977 13.061 -9.675 1.00 57.66 623 VAL A C 1
ATOM 5138 O O . VAL A 1 623 ? 1.640 12.281 -10.351 1.00 57.66 623 VAL A O 1
ATOM 5141 N N . SER A 1 624 ? 0.422 14.145 -10.222 1.00 53.16 624 SER A N 1
ATOM 5142 C CA . SER A 1 624 ? 0.546 14.442 -11.658 1.00 53.16 624 SER A CA 1
ATOM 5143 C C . SER A 1 624 ? 1.998 14.674 -12.107 1.00 53.16 624 SER A C 1
ATOM 5145 O O . SER A 1 624 ? 2.365 14.261 -13.205 1.00 53.16 624 SER A O 1
ATOM 5147 N N . ASN A 1 625 ? 2.842 15.289 -11.268 1.00 53.44 625 ASN A N 1
ATOM 5148 C CA . ASN A 1 625 ? 4.246 15.574 -11.592 1.00 53.44 625 ASN A CA 1
ATOM 5149 C C . ASN A 1 625 ? 5.146 14.328 -11.637 1.00 53.44 625 ASN A C 1
ATOM 5151 O O . ASN A 1 625 ? 6.189 14.373 -12.284 1.00 53.44 625 ASN A O 1
ATOM 5155 N N . LYS A 1 626 ? 4.765 13.219 -10.989 1.00 55.00 626 LYS A N 1
ATOM 5156 C CA . LYS A 1 626 ? 5.497 11.937 -11.047 1.00 55.00 626 LYS A CA 1
ATOM 5157 C C . LYS A 1 626 ? 4.984 10.997 -12.147 1.00 55.00 626 LYS A C 1
ATOM 5159 O O . LYS A 1 626 ? 5.088 9.783 -12.018 1.00 55.00 626 LYS A O 1
ATOM 5164 N N . GLU A 1 627 ? 4.410 11.572 -13.208 1.00 48.16 627 GLU A N 1
ATOM 5165 C CA . GLU A 1 627 ? 3.902 10.873 -14.401 1.00 48.16 627 GLU A CA 1
ATOM 5166 C C . GLU A 1 627 ? 2.846 9.788 -14.125 1.00 48.16 627 GLU A C 1
ATOM 5168 O O . GLU A 1 627 ? 2.657 8.859 -14.913 1.00 48.16 627 GLU A O 1
ATOM 5173 N N . TYR A 1 628 ? 2.075 9.926 -13.045 1.00 49.84 628 TYR A N 1
ATOM 5174 C CA . TYR A 1 628 ? 0.879 9.114 -12.856 1.00 49.84 628 TYR A CA 1
ATOM 5175 C C . TYR A 1 628 ? -0.210 9.556 -13.844 1.00 49.84 628 TYR A C 1
ATOM 5177 O O . TYR A 1 628 ? -1.031 10.427 -13.555 1.00 49.84 628 TYR A O 1
ATOM 5185 N N . PHE A 1 629 ? -0.244 8.944 -15.030 1.00 38.25 629 PHE A N 1
ATOM 5186 C CA . PHE A 1 629 ? -1.383 9.043 -15.942 1.00 38.25 629 PHE A CA 1
ATOM 5187 C C . PHE A 1 629 ? -2.573 8.250 -15.378 1.00 38.25 629 PHE A C 1
ATOM 5189 O O . PHE A 1 629 ? -2.916 7.177 -15.864 1.00 38.25 629 PHE A O 1
ATOM 5196 N N . ILE A 1 630 ? -3.284 8.818 -14.402 1.00 38.97 630 ILE A N 1
ATOM 5197 C CA . ILE A 1 630 ? -4.741 8.709 -14.466 1.00 38.97 630 ILE A CA 1
ATOM 5198 C C . ILE A 1 630 ? -5.139 9.715 -15.533 1.00 38.97 630 ILE A C 1
ATOM 5200 O O . ILE A 1 630 ? -4.843 10.906 -15.420 1.00 38.97 630 ILE A O 1
ATOM 5204 N N . LYS A 1 631 ? -5.797 9.256 -16.595 1.00 40.69 631 LYS A N 1
ATOM 5205 C CA . LYS A 1 631 ? -6.542 10.145 -17.480 1.00 40.69 631 LYS A CA 1
ATOM 5206 C C . LYS A 1 631 ? -7.584 10.874 -16.632 1.00 40.69 631 LYS A C 1
ATOM 5208 O O . LYS A 1 631 ? -8.707 10.420 -16.483 1.00 40.69 631 LYS A O 1
ATOM 5213 N N . ILE A 1 632 ? -7.228 12.034 -16.083 1.00 38.62 632 ILE A N 1
ATOM 5214 C CA . ILE A 1 632 ? -8.198 12.938 -15.459 1.00 38.62 632 ILE A CA 1
ATOM 5215 C C . ILE A 1 632 ? -9.230 13.380 -16.511 1.00 38.62 632 ILE A C 1
ATOM 5217 O O . ILE A 1 632 ? -10.306 13.815 -16.147 1.00 38.62 632 ILE A O 1
ATOM 5221 N N . THR A 1 633 ? -8.976 13.182 -17.815 1.00 36.25 633 THR A N 1
ATOM 5222 C CA . THR A 1 633 ? -10.014 13.270 -18.856 1.00 36.25 633 THR A CA 1
ATOM 5223 C C . THR A 1 633 ? -11.225 12.378 -18.565 1.00 36.25 633 THR A C 1
ATOM 5225 O O . THR A 1 633 ? -12.338 12.817 -18.810 1.00 36.25 633 THR A O 1
ATOM 5228 N N . ASP A 1 634 ? -11.041 11.218 -17.927 1.00 37.03 634 ASP A N 1
ATOM 5229 C CA . ASP A 1 634 ? -12.128 10.323 -17.490 1.00 37.03 634 ASP A CA 1
ATOM 5230 C C . ASP A 1 634 ? -12.782 10.798 -16.168 1.00 37.03 634 ASP A C 1
ATOM 5232 O O . ASP A 1 634 ? -13.663 10.137 -15.623 1.00 37.03 634 ASP A O 1
ATOM 5236 N N . LEU A 1 635 ? -12.295 11.910 -15.601 1.00 40.81 635 LEU A N 1
ATOM 5237 C CA . LEU A 1 635 ? -12.890 12.682 -14.503 1.00 40.81 635 LEU A CA 1
ATOM 5238 C C . LEU A 1 635 ? -13.492 14.006 -15.023 1.00 40.81 635 LEU A C 1
ATOM 5240 O O . LEU A 1 635 ? -14.115 14.714 -14.255 1.00 40.81 635 LEU A O 1
ATOM 5244 N N . VAL A 1 636 ? -13.302 14.390 -16.292 1.00 40.84 636 VAL A N 1
ATOM 5245 C CA . VAL A 1 636 ? -13.862 15.643 -16.851 1.00 40.84 636 VAL A CA 1
ATOM 5246 C C . VAL A 1 636 ? -15.248 15.422 -17.475 1.00 40.84 636 VAL A C 1
ATOM 5248 O O . VAL A 1 636 ? -15.955 16.385 -17.746 1.00 40.84 636 VAL A O 1
ATOM 5251 N N . GLU A 1 637 ? -15.674 14.170 -17.663 1.00 44.50 637 GLU A N 1
ATOM 5252 C CA . GLU A 1 637 ? -16.989 13.844 -18.239 1.00 44.50 637 GLU A CA 1
ATOM 5253 C C . GLU A 1 637 ? -18.170 13.956 -17.247 1.00 44.50 637 GLU A C 1
ATOM 5255 O O . GLU A 1 637 ? -19.315 13.811 -17.662 1.00 44.50 637 GLU A O 1
ATOM 5260 N N . GLU A 1 638 ? -17.941 14.276 -15.965 1.00 49.94 638 GLU A N 1
ATOM 5261 C CA . GLU A 1 638 ? -19.012 14.521 -14.981 1.00 49.94 638 GLU A CA 1
ATOM 5262 C C . GLU A 1 638 ? -18.873 15.897 -14.288 1.00 49.94 638 GLU A C 1
ATOM 5264 O O . GLU A 1 638 ? -17.828 16.540 -14.353 1.00 49.94 638 GLU A O 1
ATOM 5269 N N . ASP A 1 639 ? -19.935 16.379 -13.633 1.00 52.72 639 ASP A N 1
ATOM 5270 C CA . ASP A 1 639 ? -20.029 17.694 -12.971 1.00 52.72 639 ASP A CA 1
ATOM 5271 C C . ASP A 1 639 ? -19.080 17.839 -11.747 1.00 52.72 639 ASP A C 1
ATOM 5273 O O . ASP A 1 639 ? -19.510 17.781 -10.593 1.00 52.72 639 ASP A O 1
ATOM 5277 N N . TYR A 1 640 ? -17.776 18.045 -11.962 1.00 55.03 640 TYR A N 1
ATOM 5278 C CA . TYR A 1 640 ? -16.792 18.275 -10.887 1.00 55.03 640 TYR A CA 1
ATOM 5279 C C . TYR A 1 640 ? -16.763 19.739 -10.385 1.00 55.03 640 TYR A C 1
ATOM 5281 O O . TYR A 1 640 ? -17.142 20.652 -11.121 1.00 55.03 640 TYR A O 1
ATOM 5289 N N . PRO A 1 641 ? -16.285 19.996 -9.145 1.00 59.88 641 PRO A N 1
ATOM 5290 C CA . PRO A 1 641 ? -16.098 21.352 -8.616 1.00 59.88 641 PRO A CA 1
ATOM 5291 C C . PRO A 1 641 ? -15.146 22.209 -9.462 1.00 59.88 641 PRO A C 1
ATOM 5293 O O . PRO A 1 641 ? -14.073 21.736 -9.858 1.00 59.88 641 PRO A O 1
ATOM 5296 N N . GLU A 1 642 ? -15.502 23.477 -9.690 1.00 59.69 642 GLU A N 1
ATOM 5297 C CA . GLU A 1 642 ? -14.745 24.404 -10.543 1.00 59.69 642 GLU A CA 1
ATOM 5298 C C . GLU A 1 642 ? -13.286 24.546 -10.104 1.00 59.69 642 GLU A C 1
ATOM 5300 O O . GLU A 1 642 ? -12.400 24.545 -10.950 1.00 59.69 642 GLU A O 1
ATOM 5305 N N . GLU A 1 643 ? -12.993 24.549 -8.804 1.00 55.25 643 GLU A N 1
ATOM 5306 C CA . GLU A 1 643 ? -11.631 24.715 -8.295 1.00 55.25 643 GLU A CA 1
ATOM 5307 C C . GLU A 1 643 ? -10.731 23.509 -8.598 1.00 55.25 643 GLU A C 1
ATOM 5309 O O . GLU A 1 643 ? -9.520 23.676 -8.752 1.00 55.25 643 GLU A O 1
ATOM 5314 N N . LEU A 1 644 ? -11.286 22.292 -8.684 1.00 52.28 644 LEU A N 1
ATOM 5315 C CA . LEU A 1 644 ? -10.542 21.098 -9.111 1.00 52.28 644 LEU A CA 1
ATOM 5316 C C . LEU A 1 644 ? -10.372 21.072 -10.630 1.00 52.28 644 LEU A C 1
ATOM 5318 O O . LEU A 1 644 ? -9.310 20.688 -11.124 1.00 52.28 644 LEU A O 1
ATOM 5322 N N . VAL A 1 645 ? -11.392 21.522 -11.364 1.00 54.19 645 VAL A N 1
ATOM 5323 C CA . VAL A 1 645 ? -11.346 21.683 -12.820 1.00 54.19 645 VAL A CA 1
ATOM 5324 C C . VAL A 1 645 ? -10.335 22.760 -13.215 1.00 54.19 645 VAL A C 1
ATOM 5326 O O . VAL A 1 645 ? -9.592 22.562 -14.171 1.00 54.19 645 VAL A O 1
ATOM 5329 N N . GLU A 1 646 ? -10.233 23.865 -12.477 1.00 52.38 646 GLU A N 1
ATOM 5330 C CA . GLU A 1 646 ? -9.213 24.902 -12.654 1.00 52.38 646 GLU A CA 1
ATOM 5331 C C . GLU A 1 646 ? -7.816 24.379 -12.342 1.00 52.38 646 GLU A C 1
ATOM 5333 O O . GLU A 1 646 ? -6.884 24.649 -13.092 1.00 52.38 646 GLU A O 1
ATOM 5338 N N . VAL A 1 647 ? -7.661 23.566 -11.293 1.00 46.59 647 VAL A N 1
ATOM 5339 C CA . VAL A 1 647 ? -6.376 22.931 -10.963 1.00 46.59 647 VAL A CA 1
ATOM 5340 C C . VAL A 1 647 ? -5.971 21.924 -12.036 1.00 46.59 647 VAL A C 1
ATOM 5342 O O . VAL A 1 647 ? -4.810 21.870 -12.433 1.00 46.59 647 VAL A O 1
ATOM 5345 N N . TYR A 1 648 ? -6.917 21.184 -12.605 1.00 49.22 648 TYR A N 1
ATOM 5346 C CA . TYR A 1 648 ? -6.649 20.321 -13.749 1.00 49.22 648 TYR A CA 1
ATOM 5347 C C . TYR A 1 648 ? -6.338 21.109 -15.032 1.00 49.22 648 TYR A C 1
ATOM 5349 O O . TYR A 1 648 ? -5.358 20.815 -15.718 1.00 49.22 648 TYR A O 1
ATOM 5357 N N . LYS A 1 649 ? -7.123 22.148 -15.346 1.00 49.12 649 LYS A N 1
ATOM 5358 C CA . LYS A 1 649 ? -6.847 23.085 -16.448 1.00 49.12 649 LYS A CA 1
ATOM 5359 C C . LYS A 1 649 ? -5.471 23.734 -16.272 1.00 49.12 649 LYS A C 1
ATOM 5361 O O . LYS A 1 649 ? -4.767 23.908 -17.261 1.00 49.12 649 LYS A O 1
ATOM 5366 N N . SER A 1 650 ? -5.056 23.983 -15.029 1.00 48.41 650 SER A N 1
ATOM 5367 C CA . SER A 1 650 ? -3.736 24.498 -14.680 1.00 48.41 650 SER A CA 1
ATOM 5368 C C . SER A 1 650 ? -2.599 23.490 -14.831 1.00 48.41 650 SER A C 1
ATOM 5370 O O . SER A 1 650 ? -1.556 23.831 -15.374 1.00 48.41 650 SER A O 1
ATOM 5372 N N . GLN A 1 651 ? -2.799 22.222 -14.469 1.00 44.78 651 GLN A N 1
ATOM 5373 C CA . GLN A 1 651 ? -1.834 21.152 -14.755 1.00 44.78 651 GLN A CA 1
ATOM 5374 C C . GLN A 1 651 ? -1.731 20.854 -16.257 1.00 44.78 651 GLN A C 1
ATOM 5376 O O . GLN A 1 651 ? -0.673 20.487 -16.766 1.00 44.78 651 GLN A O 1
ATOM 5381 N N . ASN A 1 652 ? -2.815 21.079 -17.002 1.00 49.81 652 ASN A N 1
ATOM 5382 C CA . ASN A 1 652 ? -2.811 21.098 -18.458 1.00 49.81 652 ASN A CA 1
ATOM 5383 C C . ASN A 1 652 ? -2.318 22.431 -19.054 1.00 49.81 652 ASN A C 1
ATOM 5385 O O . ASN A 1 652 ? -2.220 22.496 -20.275 1.00 49.81 652 ASN A O 1
ATOM 5389 N N . ALA A 1 653 ? -1.969 23.464 -18.272 1.00 54.56 653 ALA A N 1
ATOM 5390 C CA . ALA A 1 653 ? -1.561 24.775 -18.802 1.00 54.56 653 ALA A CA 1
ATOM 5391 C C . ALA A 1 653 ? -0.206 24.735 -19.524 1.00 54.56 653 ALA A C 1
ATOM 5393 O O . ALA A 1 653 ? 0.064 25.562 -20.391 1.00 54.56 653 ALA A O 1
ATOM 5394 N N . VAL A 1 654 ? 0.616 23.723 -19.228 1.00 54.66 654 VAL A N 1
ATOM 5395 C CA . VAL A 1 654 ? 1.884 23.449 -19.920 1.00 54.66 654 VAL A CA 1
ATOM 5396 C C . VAL A 1 654 ? 1.659 22.688 -21.234 1.00 54.66 654 VAL A C 1
ATOM 5398 O O . VAL A 1 654 ? 2.419 22.836 -22.183 1.00 54.66 654 VAL A O 1
ATOM 5401 N N . LYS A 1 655 ? 0.575 21.907 -21.359 1.00 60.06 655 LYS A N 1
ATOM 5402 C CA . LYS A 1 655 ? 0.287 21.131 -22.578 1.00 60.06 655 LYS A CA 1
ATOM 5403 C C . LYS A 1 655 ? 0.119 21.952 -23.866 1.00 60.06 655 LYS A C 1
ATOM 5405 O O . LYS A 1 655 ? 0.562 21.437 -24.896 1.00 60.06 655 LYS A O 1
ATOM 5410 N N . PRO A 1 656 ? -0.530 23.136 -23.874 1.00 60.53 656 PRO A N 1
ATOM 5411 C CA . PRO A 1 656 ? -0.656 23.953 -25.075 1.00 60.53 656 PRO A CA 1
ATOM 5412 C C . PRO A 1 656 ? 0.645 24.666 -25.472 1.00 60.53 656 PRO A C 1
ATOM 5414 O O . PRO A 1 656 ? 0.750 25.051 -26.633 1.00 60.53 656 PRO A O 1
ATOM 5417 N N . ILE A 1 657 ? 1.640 24.803 -24.580 1.00 68.19 657 ILE A N 1
ATOM 5418 C CA . ILE A 1 657 ? 2.932 25.444 -24.888 1.00 68.19 657 ILE A CA 1
ATOM 5419 C C . ILE A 1 657 ? 3.600 24.690 -26.038 1.00 68.19 657 ILE A C 1
ATOM 5421 O O . ILE A 1 657 ? 3.964 23.520 -25.910 1.00 68.19 657 ILE A O 1
ATOM 5425 N N . GLY A 1 658 ? 3.733 25.343 -27.190 1.00 68.06 658 GLY A N 1
ATOM 5426 C CA . GLY A 1 658 ? 4.332 24.740 -28.377 1.00 68.06 658 GLY A CA 1
ATOM 5427 C C . GLY A 1 658 ? 3.501 23.632 -29.033 1.00 68.06 658 GLY A C 1
ATOM 5428 O O . GLY A 1 658 ? 4.027 22.908 -29.872 1.00 68.06 658 GLY A O 1
ATOM 5429 N N . LYS A 1 659 ? 2.215 23.471 -28.684 1.00 70.00 659 LYS A N 1
ATOM 5430 C CA . LYS A 1 659 ? 1.338 22.461 -29.306 1.00 70.00 659 LYS A CA 1
ATOM 5431 C C . LYS A 1 659 ? 1.115 22.736 -30.799 1.00 70.00 659 LYS A C 1
ATOM 5433 O O . LYS A 1 659 ? 0.884 21.803 -31.557 1.00 70.00 659 LYS A O 1
ATOM 5438 N N . GLN A 1 660 ? 1.226 23.995 -31.224 1.00 70.75 660 GLN A N 1
ATOM 5439 C CA . GLN A 1 660 ? 1.157 24.403 -32.630 1.00 70.75 660 GLN A CA 1
ATOM 5440 C C . GLN A 1 660 ? 2.257 23.788 -33.510 1.00 70.75 660 GLN A C 1
ATOM 5442 O O . GLN A 1 660 ? 2.103 23.747 -34.723 1.00 70.75 660 GLN A O 1
ATOM 5447 N N . TYR A 1 661 ? 3.344 23.295 -32.909 1.00 67.94 661 TYR A N 1
ATOM 5448 C CA . TYR A 1 661 ? 4.437 22.632 -33.621 1.00 67.94 661 TYR A CA 1
ATOM 5449 C C . TYR A 1 661 ? 4.185 21.131 -33.851 1.00 67.94 661 TYR A C 1
ATOM 5451 O O . TYR A 1 661 ? 5.025 20.451 -34.432 1.00 67.94 661 TYR A O 1
ATOM 5459 N N . LEU A 1 662 ? 3.050 20.594 -33.386 1.00 65.88 662 LEU A N 1
ATOM 5460 C CA . LEU A 1 662 ? 2.699 19.183 -33.529 1.00 65.88 662 LEU A CA 1
ATOM 5461 C C . LEU A 1 662 ? 1.883 18.960 -34.807 1.00 65.88 662 LEU A C 1
ATOM 5463 O O . LEU A 1 662 ? 0.703 19.306 -34.854 1.00 65.88 662 LEU A O 1
ATOM 5467 N N . ASP A 1 663 ? 2.486 18.324 -35.810 1.00 62.09 663 ASP A N 1
ATOM 5468 C CA . ASP A 1 663 ? 1.777 17.856 -37.003 1.00 62.09 663 ASP A CA 1
ATOM 5469 C C . ASP A 1 663 ? 1.453 16.358 -36.882 1.00 62.09 663 ASP A C 1
ATOM 5471 O O . ASP A 1 663 ? 2.333 15.496 -36.938 1.00 62.09 663 ASP A O 1
ATOM 5475 N N . SER A 1 664 ? 0.172 16.032 -36.687 1.00 55.47 664 SER A N 1
ATOM 5476 C CA . SER A 1 664 ? -0.298 14.650 -36.533 1.00 55.47 664 SER A CA 1
ATOM 5477 C C . SER A 1 664 ? -0.318 13.840 -37.835 1.00 55.47 664 SER A C 1
ATOM 5479 O O . SER A 1 664 ? -0.498 12.624 -37.770 1.00 55.47 664 SER A O 1
ATOM 5481 N N . SER A 1 665 ? -0.161 14.475 -39.002 1.00 58.34 665 SER A N 1
ATOM 5482 C CA . SER A 1 665 ? -0.242 13.796 -40.306 1.00 58.34 665 SER A CA 1
ATOM 5483 C C . SER A 1 665 ? 0.959 12.879 -40.592 1.00 58.34 665 SER A C 1
ATOM 5485 O O . SER A 1 665 ? 0.809 11.842 -41.237 1.00 58.34 665 SER A O 1
ATOM 5487 N N . LEU A 1 666 ? 2.125 13.185 -40.017 1.00 58.41 666 LEU A N 1
ATOM 5488 C CA . LEU A 1 666 ? 3.398 12.503 -40.296 1.00 58.41 666 LEU A CA 1
ATOM 5489 C C . LEU A 1 666 ? 3.589 11.178 -39.545 1.00 58.41 666 LEU A C 1
ATOM 5491 O O . LEU A 1 666 ? 4.488 10.399 -39.864 1.00 58.41 666 LEU A O 1
ATOM 5495 N N . TYR A 1 667 ? 2.741 10.887 -38.554 1.00 60.06 667 TYR A N 1
ATOM 5496 C CA . TYR A 1 667 ? 2.843 9.663 -37.753 1.00 60.06 667 TYR A CA 1
ATOM 5497 C C . TYR A 1 667 ? 2.734 8.393 -38.616 1.00 60.06 667 TYR A C 1
ATOM 5499 O O . TYR A 1 667 ? 3.503 7.447 -38.442 1.00 60.06 667 TYR A O 1
ATOM 5507 N N . GLY A 1 668 ? 1.815 8.384 -39.590 1.00 59.78 668 GLY A N 1
ATOM 5508 C CA . GLY A 1 668 ? 1.637 7.252 -40.504 1.00 59.78 668 GLY A CA 1
ATOM 5509 C C . GLY A 1 668 ? 2.850 7.019 -41.408 1.00 59.78 668 GLY A C 1
ATOM 5510 O O . GLY A 1 668 ? 3.276 5.879 -41.587 1.00 59.78 668 GLY A O 1
ATOM 5511 N N . GLU A 1 669 ? 3.448 8.092 -41.927 1.00 64.56 669 GLU A N 1
ATOM 5512 C CA . GLU A 1 669 ? 4.602 8.031 -42.833 1.00 64.56 669 GLU A CA 1
ATOM 5513 C C . GLU A 1 669 ? 5.855 7.483 -42.142 1.00 64.56 669 GLU A C 1
ATOM 5515 O O . GLU A 1 669 ? 6.598 6.688 -42.719 1.00 64.56 669 GLU A O 1
ATOM 5520 N N . ILE A 1 670 ? 6.054 7.834 -40.872 1.00 66.62 670 ILE A N 1
ATOM 5521 C CA . ILE A 1 670 ? 7.197 7.374 -40.073 1.00 66.62 670 ILE A CA 1
ATOM 5522 C C . ILE A 1 670 ? 7.095 5.899 -39.751 1.00 66.62 670 ILE A C 1
ATOM 5524 O O . ILE A 1 670 ? 8.079 5.174 -39.882 1.00 66.62 670 ILE A O 1
ATOM 5528 N N . VAL A 1 671 ? 5.904 5.440 -39.368 1.00 66.62 671 VAL A N 1
ATOM 5529 C CA . VAL A 1 671 ? 5.653 4.017 -39.137 1.00 66.62 671 VAL A CA 1
ATOM 5530 C C . VAL A 1 671 ? 5.947 3.215 -40.405 1.00 66.62 671 VAL A C 1
ATOM 5532 O O . VAL A 1 671 ? 6.566 2.154 -40.328 1.00 66.62 671 VAL A O 1
ATOM 5535 N N . ILE A 1 672 ? 5.546 3.720 -41.574 1.00 68.81 672 ILE A N 1
ATOM 5536 C CA . ILE A 1 672 ? 5.819 3.072 -42.862 1.00 68.81 672 ILE A CA 1
ATOM 5537 C C . ILE A 1 672 ? 7.326 3.044 -43.151 1.00 68.81 672 ILE A C 1
ATOM 5539 O O . ILE A 1 672 ? 7.858 1.978 -43.462 1.00 68.81 672 ILE A O 1
ATOM 5543 N N . ALA A 1 673 ? 8.029 4.169 -43.001 1.00 70.75 673 ALA A N 1
ATOM 5544 C CA . ALA A 1 673 ? 9.468 4.246 -43.250 1.00 70.75 673 ALA A CA 1
ATOM 5545 C C . ALA A 1 673 ? 10.291 3.382 -42.282 1.00 70.75 673 ALA A C 1
ATOM 5547 O O . ALA A 1 673 ? 11.215 2.694 -42.710 1.00 70.75 673 ALA A O 1
ATOM 5548 N N . LEU A 1 674 ? 9.924 3.346 -40.998 1.00 74.81 674 LEU A N 1
ATOM 5549 C CA . LEU A 1 674 ? 10.565 2.488 -40.004 1.00 74.81 674 LEU A CA 1
ATOM 5550 C C . LEU A 1 674 ? 10.330 1.007 -40.314 1.00 74.81 674 LEU A C 1
ATOM 5552 O O . LEU A 1 674 ? 11.284 0.235 -40.330 1.00 74.81 674 LEU A O 1
ATOM 5556 N N . LYS A 1 675 ? 9.084 0.603 -40.609 1.00 74.50 675 LYS A N 1
ATOM 5557 C CA . LYS A 1 675 ? 8.777 -0.775 -41.035 1.00 74.50 675 LYS A CA 1
ATOM 5558 C C . LYS A 1 675 ? 9.597 -1.170 -42.254 1.00 74.50 675 LYS A C 1
ATOM 5560 O O . LYS A 1 675 ? 10.100 -2.287 -42.323 1.00 74.50 675 LYS A O 1
ATOM 5565 N N . PHE A 1 676 ? 9.730 -0.258 -43.209 1.00 77.00 676 PHE A N 1
ATOM 5566 C CA . PHE A 1 676 ? 10.503 -0.495 -44.414 1.00 77.00 676 PHE A CA 1
ATOM 5567 C C . PHE A 1 676 ? 11.995 -0.653 -44.121 1.00 77.00 676 PHE A C 1
ATOM 5569 O O . PHE A 1 676 ? 12.610 -1.597 -44.614 1.00 77.00 676 PHE A O 1
ATOM 5576 N N . PHE A 1 677 ? 12.571 0.217 -43.292 1.00 84.94 677 PHE A N 1
ATOM 5577 C CA . PHE A 1 677 ? 13.975 0.114 -42.909 1.00 84.94 677 PHE A CA 1
ATOM 5578 C C . PHE A 1 677 ? 14.251 -1.178 -42.129 1.00 84.94 677 PHE A C 1
ATOM 5580 O O . PHE A 1 677 ? 15.175 -1.912 -42.471 1.00 84.94 677 PHE A O 1
ATOM 5587 N N . LEU A 1 678 ? 13.391 -1.521 -41.164 1.00 82.94 678 LEU A N 1
ATOM 5588 C CA . LEU A 1 678 ? 13.471 -2.776 -40.413 1.00 82.94 678 LEU A CA 1
ATOM 5589 C C . LEU A 1 678 ? 13.382 -4.000 -41.327 1.00 82.94 678 LEU A C 1
ATOM 5591 O O . LEU A 1 678 ? 14.190 -4.908 -41.181 1.00 82.94 678 LEU A O 1
ATOM 5595 N N . LYS A 1 679 ? 12.485 -3.991 -42.322 1.00 85.25 679 LYS A N 1
ATOM 5596 C CA . LYS A 1 679 ? 12.384 -5.065 -43.322 1.00 85.25 679 LYS A CA 1
ATOM 5597 C C . LYS A 1 679 ? 13.698 -5.263 -44.091 1.00 85.25 679 LYS A C 1
ATOM 5599 O O . LYS A 1 679 ? 14.091 -6.391 -44.359 1.00 85.25 679 LYS A O 1
ATOM 5604 N N . HIS A 1 680 ? 14.400 -4.183 -44.431 1.00 86.88 680 HIS A N 1
ATOM 5605 C CA . HIS A 1 680 ? 15.704 -4.279 -45.097 1.00 86.88 680 HIS A CA 1
ATOM 5606 C C . HIS A 1 680 ? 16.801 -4.786 -44.158 1.00 86.88 680 HIS A C 1
ATOM 5608 O O . HIS A 1 680 ? 17.642 -5.584 -44.566 1.00 86.88 680 HIS A O 1
ATOM 5614 N N . LEU A 1 681 ? 16.768 -4.386 -42.887 1.00 88.69 681 LEU A N 1
ATOM 5615 C CA . LEU A 1 681 ? 17.657 -4.938 -41.865 1.00 88.69 681 LEU A CA 1
ATOM 5616 C C . LEU A 1 681 ? 17.359 -6.424 -41.583 1.00 88.69 681 LEU A C 1
ATOM 5618 O O . LEU A 1 681 ? 18.284 -7.187 -41.316 1.00 88.69 681 LEU A O 1
ATOM 5622 N N . ASP A 1 682 ? 16.106 -6.872 -41.709 1.00 86.81 682 ASP A N 1
ATOM 5623 C CA . ASP A 1 682 ? 15.735 -8.294 -41.647 1.00 86.81 682 ASP A CA 1
ATOM 5624 C C . ASP A 1 682 ? 16.340 -9.094 -42.808 1.00 86.81 682 ASP A C 1
ATOM 5626 O O . ASP A 1 682 ? 16.766 -10.236 -42.617 1.00 86.81 682 ASP A O 1
ATOM 5630 N N . TYR A 1 683 ? 16.443 -8.500 -44.000 1.00 87.44 683 TYR A N 1
ATOM 5631 C CA . TYR A 1 683 ? 17.170 -9.114 -45.111 1.00 87.44 683 TYR A CA 1
ATOM 5632 C C . TYR A 1 683 ? 18.667 -9.234 -44.812 1.00 87.44 683 TYR A C 1
ATOM 5634 O O . TYR A 1 683 ? 19.242 -10.292 -45.057 1.00 87.44 683 TYR A O 1
ATOM 5642 N N . ILE A 1 684 ? 19.292 -8.215 -44.206 1.00 89.50 684 ILE A N 1
ATOM 5643 C CA . ILE A 1 684 ? 20.686 -8.316 -43.737 1.00 89.50 684 ILE A CA 1
ATOM 5644 C C . ILE A 1 684 ? 20.837 -9.447 -42.723 1.00 89.50 684 ILE A C 1
ATOM 5646 O O . ILE A 1 684 ? 21.756 -10.249 -42.852 1.00 89.50 684 ILE A O 1
ATOM 5650 N N . LYS A 1 685 ? 19.919 -9.559 -41.757 1.00 88.06 685 LYS A N 1
ATOM 5651 C CA . LYS A 1 685 ? 19.919 -10.654 -40.780 1.00 88.06 685 LYS A CA 1
ATOM 5652 C C . LYS A 1 685 ? 19.815 -12.014 -41.450 1.00 88.06 685 LYS A C 1
ATOM 5654 O O . LYS A 1 685 ? 20.629 -12.891 -41.195 1.00 88.06 685 LYS A O 1
ATOM 5659 N N . THR A 1 686 ? 18.867 -12.160 -42.367 1.00 86.00 686 THR A N 1
ATOM 5660 C CA . THR A 1 686 ? 18.676 -13.400 -43.122 1.00 86.00 686 THR A CA 1
ATOM 5661 C C . THR A 1 686 ? 19.924 -13.753 -43.929 1.00 86.00 686 THR A C 1
ATOM 5663 O O . THR A 1 686 ? 20.299 -14.919 -44.001 1.00 86.00 686 THR A O 1
ATOM 5666 N N . PHE A 1 687 ? 20.595 -12.769 -44.527 1.00 86.00 687 PHE A N 1
ATOM 5667 C CA . PHE A 1 687 ? 21.857 -12.989 -45.225 1.00 86.00 687 PHE A CA 1
ATOM 5668 C C . PHE A 1 687 ? 22.979 -13.397 -44.260 1.00 86.00 687 PHE A C 1
ATOM 5670 O O . PHE A 1 687 ? 23.678 -14.374 -44.521 1.00 86.00 687 PHE A O 1
ATOM 5677 N N . TYR A 1 688 ? 23.129 -12.679 -43.146 1.00 86.44 688 TYR A N 1
ATOM 5678 C CA . TYR A 1 688 ? 24.128 -12.950 -42.114 1.00 86.44 688 TYR A CA 1
ATOM 5679 C C . TYR A 1 688 ? 23.984 -14.380 -41.583 1.00 86.44 688 TYR A C 1
ATOM 5681 O O . TYR A 1 688 ? 24.923 -15.166 -41.680 1.00 86.44 688 TYR A O 1
ATOM 5689 N N . ASP A 1 689 ? 22.778 -14.750 -41.148 1.00 83.06 689 ASP A N 1
ATOM 5690 C CA . ASP A 1 689 ? 22.473 -16.057 -40.564 1.00 83.06 689 ASP A CA 1
ATOM 5691 C C . ASP A 1 689 ? 22.663 -17.211 -41.558 1.00 83.06 689 ASP A C 1
ATOM 5693 O O . ASP A 1 689 ? 22.972 -18.323 -41.147 1.00 83.06 689 ASP A O 1
ATOM 5697 N N . ASN A 1 690 ? 22.468 -16.975 -42.859 1.00 78.81 690 ASN A N 1
ATOM 5698 C CA . ASN A 1 690 ? 22.564 -18.019 -43.883 1.00 78.81 690 ASN A CA 1
ATOM 5699 C C . ASN A 1 690 ? 23.960 -18.177 -44.499 1.00 78.81 690 ASN A C 1
ATOM 5701 O O . ASN A 1 690 ? 24.248 -19.229 -45.073 1.00 78.81 690 ASN A O 1
ATOM 5705 N N . PHE A 1 691 ? 24.779 -17.122 -44.496 1.00 75.62 691 PHE A N 1
ATOM 5706 C CA . PHE A 1 691 ? 26.007 -17.079 -45.298 1.00 75.62 691 PHE A CA 1
ATOM 5707 C C . PHE A 1 691 ? 27.261 -16.701 -44.503 1.00 75.62 691 PHE A C 1
ATOM 5709 O O . PHE A 1 691 ? 28.365 -17.031 -44.943 1.00 75.62 691 PHE A O 1
ATOM 5716 N N . ILE A 1 692 ? 27.124 -16.071 -43.332 1.00 75.88 692 ILE A N 1
ATOM 5717 C CA . ILE A 1 692 ? 28.233 -15.692 -42.446 1.00 75.88 692 ILE A CA 1
ATOM 5718 C C . ILE A 1 692 ? 28.294 -16.705 -41.290 1.00 75.88 692 ILE A C 1
ATOM 5720 O O . ILE A 1 692 ? 27.869 -16.446 -40.170 1.00 75.88 692 ILE A O 1
ATOM 5724 N N . HIS A 1 693 ? 28.812 -17.900 -41.585 1.00 68.50 693 HIS A N 1
ATOM 5725 C CA . HIS A 1 693 ? 29.082 -18.951 -40.596 1.00 68.50 693 HIS A CA 1
ATOM 5726 C C . HIS A 1 693 ? 30.570 -19.014 -40.223 1.00 68.50 693 HIS A C 1
ATOM 5728 O O . HIS A 1 693 ? 31.425 -18.509 -40.950 1.00 68.50 693 HIS A O 1
ATOM 5734 N N . ASP A 1 694 ? 30.898 -19.683 -39.116 1.00 59.81 694 ASP A N 1
ATOM 5735 C CA . ASP A 1 694 ? 32.286 -19.995 -38.775 1.00 59.81 694 ASP A CA 1
ATOM 5736 C C . ASP A 1 694 ? 32.767 -21.185 -39.621 1.00 59.81 694 ASP A C 1
ATOM 5738 O O . ASP A 1 694 ? 32.305 -22.319 -39.476 1.00 59.81 694 ASP A O 1
ATOM 5742 N N . PHE A 1 695 ? 33.690 -20.923 -40.547 1.00 70.19 695 PHE A N 1
ATOM 5743 C CA . PHE A 1 695 ? 34.236 -21.942 -41.442 1.00 70.19 695 PHE A CA 1
ATOM 5744 C C . PHE A 1 695 ? 35.560 -22.492 -40.897 1.00 70.19 695 PHE A C 1
ATOM 5746 O O . PHE A 1 695 ? 36.447 -21.735 -40.510 1.00 70.19 695 PHE A O 1
ATOM 5753 N N . LEU A 1 696 ? 35.723 -23.820 -40.933 1.00 61.59 696 LEU A N 1
ATOM 5754 C CA . LEU A 1 696 ? 36.915 -24.516 -40.423 1.00 61.59 696 LEU A CA 1
ATOM 5755 C C . LEU A 1 696 ? 38.212 -24.140 -41.160 1.00 61.59 696 LEU A C 1
ATOM 5757 O O . LEU A 1 696 ? 39.289 -24.192 -40.576 1.00 61.59 696 LEU A O 1
ATOM 5761 N N . THR A 1 697 ? 38.126 -23.789 -42.447 1.00 69.38 697 THR A N 1
ATOM 5762 C CA . THR A 1 697 ? 39.277 -23.411 -43.281 1.00 69.38 697 THR A CA 1
ATOM 5763 C C . THR A 1 697 ? 38.881 -22.312 -44.270 1.00 69.38 697 THR A C 1
ATOM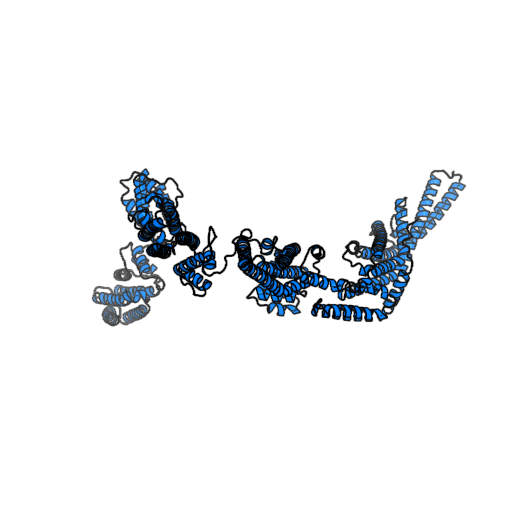 5765 O O . THR A 1 697 ? 37.896 -22.449 -44.995 1.00 69.38 697 THR A O 1
ATOM 5768 N N . ILE A 1 698 ? 39.630 -21.200 -44.284 1.00 76.06 698 ILE A N 1
ATOM 5769 C CA . ILE A 1 698 ? 39.357 -20.018 -45.120 1.00 76.06 698 ILE A CA 1
ATOM 5770 C C . ILE A 1 698 ? 40.675 -19.494 -45.726 1.00 76.06 698 ILE A C 1
ATOM 5772 O O . ILE A 1 698 ? 41.635 -19.309 -44.975 1.00 76.06 698 ILE A O 1
ATOM 5776 N N . PRO A 1 699 ? 40.739 -19.225 -47.046 1.00 80.31 699 PRO A N 1
ATOM 5777 C CA . PRO A 1 699 ? 41.859 -18.515 -47.671 1.00 80.31 699 PRO A CA 1
ATOM 5778 C C . PRO A 1 699 ? 42.107 -17.129 -47.049 1.00 80.31 699 PRO A C 1
ATOM 5780 O O . PRO A 1 699 ? 41.165 -16.435 -46.672 1.00 80.31 699 PRO A O 1
ATOM 5783 N N . LEU A 1 700 ? 43.369 -16.703 -46.935 1.00 77.94 700 LEU A N 1
ATOM 5784 C CA . LEU A 1 700 ? 43.733 -15.470 -46.218 1.00 77.94 700 LEU A CA 1
ATOM 5785 C C . LEU A 1 700 ? 43.104 -14.202 -46.833 1.00 77.94 700 LEU A C 1
ATOM 5787 O O . LEU A 1 700 ? 42.668 -13.312 -46.102 1.00 77.94 700 LEU A O 1
ATOM 5791 N N . ASP A 1 701 ? 43.020 -14.140 -48.162 1.00 79.88 701 ASP A N 1
ATOM 5792 C CA . ASP A 1 701 ? 42.387 -13.060 -48.928 1.00 79.88 701 ASP A CA 1
ATOM 5793 C C . ASP A 1 701 ? 40.874 -12.976 -48.665 1.00 79.88 701 ASP A C 1
ATOM 5795 O O . ASP A 1 701 ? 40.334 -11.892 -48.434 1.00 79.88 701 ASP A O 1
ATOM 5799 N N . ALA A 1 702 ? 40.199 -14.126 -48.612 1.00 84.50 702 ALA A N 1
ATOM 5800 C CA . ALA A 1 702 ? 38.780 -14.220 -48.287 1.00 84.50 702 ALA A CA 1
ATOM 5801 C C . ALA A 1 702 ? 38.495 -13.911 -46.809 1.00 84.50 702 ALA A C 1
ATOM 5803 O O . ALA A 1 702 ? 37.461 -13.320 -46.499 1.00 84.50 702 ALA A O 1
ATOM 5804 N N . LYS A 1 703 ? 39.412 -14.268 -45.897 1.00 84.81 703 LYS A N 1
ATOM 5805 C CA . LYS A 1 703 ? 39.264 -14.039 -44.452 1.00 84.81 703 LYS A CA 1
ATOM 5806 C C . LYS A 1 703 ? 39.129 -12.551 -44.126 1.00 84.81 703 LYS A C 1
ATOM 5808 O O . LYS A 1 703 ? 38.185 -12.168 -43.442 1.00 84.81 703 LYS A O 1
ATOM 5813 N N . ARG A 1 704 ? 40.018 -11.710 -44.666 1.00 84.62 704 ARG A N 1
ATOM 5814 C CA . ARG A 1 704 ? 39.980 -10.255 -44.432 1.00 84.62 704 ARG A CA 1
ATOM 5815 C C . ARG A 1 704 ? 38.681 -9.626 -44.948 1.00 84.62 704 ARG A C 1
ATOM 5817 O O . ARG A 1 704 ? 38.076 -8.809 -44.262 1.00 84.62 704 ARG A O 1
ATOM 5824 N N . LYS A 1 705 ? 38.234 -10.024 -46.145 1.00 88.56 705 LYS A N 1
ATOM 5825 C CA . LYS A 1 705 ? 36.977 -9.531 -46.735 1.00 88.56 705 LYS A CA 1
ATOM 5826 C C . LYS A 1 705 ? 35.756 -9.970 -45.920 1.00 88.56 705 LYS A C 1
ATOM 5828 O O . LYS A 1 705 ? 34.830 -9.187 -45.724 1.00 88.56 705 LYS A O 1
ATOM 5833 N N . LEU A 1 706 ? 35.772 -11.206 -45.417 1.00 87.50 706 LEU A N 1
ATOM 5834 C CA . LEU A 1 706 ? 34.717 -11.750 -44.564 1.00 87.50 706 LEU A CA 1
ATOM 5835 C C . LEU A 1 706 ? 34.627 -11.012 -43.222 1.00 87.50 706 LEU A C 1
ATOM 5837 O O . LEU A 1 706 ? 33.522 -10.712 -42.786 1.00 87.50 706 LEU A O 1
ATOM 5841 N N . GLU A 1 707 ? 35.758 -10.695 -42.588 1.00 86.69 707 GLU A N 1
ATOM 5842 C CA . GLU A 1 707 ? 35.793 -9.924 -41.335 1.00 86.69 707 GLU A CA 1
ATOM 5843 C C . GLU A 1 707 ? 35.191 -8.523 -41.521 1.00 86.69 707 GLU A C 1
ATOM 5845 O O . GLU A 1 707 ? 34.337 -8.117 -40.738 1.00 86.69 707 GLU A O 1
ATOM 5850 N N . ILE A 1 708 ? 35.524 -7.825 -42.614 1.00 87.44 708 ILE A N 1
ATOM 5851 C CA . ILE A 1 708 ? 34.944 -6.507 -42.929 1.00 87.44 708 ILE A CA 1
ATOM 5852 C C . ILE A 1 708 ? 33.419 -6.586 -43.092 1.00 87.44 708 ILE A C 1
ATOM 5854 O O . ILE A 1 708 ? 32.706 -5.734 -42.558 1.00 87.44 708 ILE A O 1
ATOM 5858 N N . LEU A 1 709 ? 32.913 -7.602 -43.802 1.00 89.06 709 LEU A N 1
ATOM 5859 C CA . LEU A 1 709 ? 31.472 -7.835 -43.952 1.00 89.06 709 LEU A CA 1
ATOM 5860 C C . LEU A 1 709 ? 30.808 -8.171 -42.612 1.00 89.06 709 LEU A C 1
ATOM 5862 O O . LEU A 1 709 ? 29.748 -7.623 -42.308 1.00 89.06 709 LEU A O 1
ATOM 5866 N N . LYS A 1 710 ? 31.438 -9.037 -41.807 1.00 87.94 710 LYS A N 1
ATOM 5867 C CA . LYS A 1 710 ? 30.952 -9.430 -40.480 1.00 87.94 710 LYS A CA 1
ATOM 5868 C C . LYS A 1 710 ? 30.817 -8.209 -39.577 1.00 87.94 710 LYS A C 1
ATOM 5870 O O . LYS A 1 710 ? 29.739 -7.995 -39.035 1.00 87.94 710 LYS A O 1
ATOM 5875 N N . ASP A 1 711 ? 31.857 -7.387 -39.478 1.00 88.38 711 ASP A N 1
ATOM 5876 C CA . ASP A 1 711 ? 31.853 -6.170 -38.663 1.00 88.38 711 ASP A CA 1
ATOM 5877 C C . ASP A 1 711 ? 30.749 -5.202 -39.095 1.00 88.38 711 ASP A C 1
ATOM 5879 O O . ASP A 1 711 ? 29.975 -4.719 -38.271 1.00 88.38 711 ASP A O 1
ATOM 5883 N N . SER A 1 712 ? 30.655 -4.920 -40.396 1.00 89.19 712 SER A N 1
ATOM 5884 C CA . SER A 1 712 ? 29.672 -3.970 -40.919 1.00 89.19 712 SER A CA 1
ATOM 5885 C C . SER A 1 712 ? 28.238 -4.453 -40.720 1.00 89.19 712 SER A C 1
ATOM 5887 O O . SER A 1 712 ? 27.367 -3.659 -40.374 1.00 89.19 712 SER A O 1
ATOM 5889 N N . PHE A 1 713 ? 27.969 -5.746 -40.913 1.00 91.38 713 PHE A N 1
ATOM 5890 C CA . PHE A 1 713 ? 26.626 -6.287 -40.710 1.00 91.38 713 PHE A CA 1
ATOM 5891 C C . PHE A 1 713 ? 26.276 -6.423 -39.236 1.00 91.38 713 PHE A C 1
ATOM 5893 O O . PHE A 1 713 ? 25.134 -6.146 -38.895 1.00 91.38 713 PHE A O 1
ATOM 5900 N N . MET A 1 714 ? 27.231 -6.733 -38.355 1.00 88.88 714 MET A N 1
ATOM 5901 C CA . MET A 1 714 ? 26.995 -6.683 -36.909 1.00 88.88 714 MET A CA 1
ATOM 5902 C C . MET A 1 714 ? 26.533 -5.294 -36.470 1.00 88.88 714 MET A C 1
ATOM 5904 O O . MET A 1 714 ? 25.533 -5.187 -35.777 1.00 88.88 714 MET A O 1
ATOM 5908 N N . VAL A 1 715 ? 27.155 -4.225 -36.975 1.00 88.25 715 VAL A N 1
ATOM 5909 C CA . VAL A 1 715 ? 26.707 -2.849 -36.699 1.00 88.25 715 VAL A CA 1
ATOM 5910 C C . VAL A 1 715 ? 25.256 -2.604 -37.154 1.00 88.25 715 VAL A C 1
ATOM 5912 O O . VAL A 1 715 ? 24.492 -1.927 -36.465 1.00 88.25 715 VAL A O 1
ATOM 5915 N N . LEU A 1 716 ? 24.846 -3.158 -38.301 1.00 89.88 716 LEU A N 1
ATOM 5916 C CA . LEU A 1 716 ? 23.467 -3.054 -38.799 1.00 89.88 716 LEU A CA 1
ATOM 5917 C C . LEU A 1 716 ? 22.476 -3.912 -37.997 1.00 89.88 716 LEU A C 1
ATOM 5919 O O . LEU A 1 716 ? 21.325 -3.510 -37.819 1.00 89.88 716 LEU A O 1
ATOM 5923 N N . LEU A 1 717 ? 22.907 -5.075 -37.507 1.00 87.44 717 LEU A N 1
ATOM 5924 C CA . LEU A 1 717 ? 22.116 -5.937 -36.629 1.00 87.44 717 LEU A CA 1
ATOM 5925 C C . LEU A 1 717 ? 21.932 -5.300 -35.253 1.00 87.44 717 LEU A C 1
ATOM 5927 O O . LEU A 1 717 ? 20.807 -5.243 -34.766 1.00 87.44 717 LEU A O 1
ATOM 5931 N N . ASP A 1 718 ? 22.987 -4.718 -34.689 1.00 84.06 718 ASP A N 1
ATOM 5932 C CA . ASP A 1 718 ? 22.910 -3.936 -33.459 1.00 84.06 718 ASP A CA 1
ATOM 5933 C C . ASP A 1 718 ? 21.946 -2.758 -33.645 1.00 84.06 718 ASP A C 1
ATOM 5935 O O . ASP A 1 718 ? 21.087 -2.505 -32.799 1.00 84.06 718 ASP A O 1
ATOM 5939 N N . LEU A 1 719 ? 22.019 -2.047 -34.777 1.00 83.19 719 LEU A N 1
ATOM 5940 C CA . LEU A 1 719 ? 21.063 -0.985 -35.093 1.00 83.19 719 LEU A CA 1
ATOM 5941 C C . LEU A 1 719 ? 19.624 -1.522 -35.152 1.00 83.19 719 LEU A C 1
ATOM 5943 O O . LEU A 1 719 ? 18.724 -0.902 -34.590 1.00 83.19 719 LEU A O 1
ATOM 5947 N N . ARG A 1 720 ? 19.396 -2.681 -35.779 1.00 82.12 720 ARG A N 1
ATOM 5948 C CA . ARG A 1 720 ? 18.082 -3.343 -35.842 1.00 82.12 720 ARG A CA 1
ATOM 5949 C C . ARG A 1 720 ? 17.537 -3.676 -34.452 1.00 82.12 720 ARG A C 1
ATOM 5951 O O . ARG A 1 720 ? 16.348 -3.487 -34.216 1.00 82.12 720 ARG A O 1
ATOM 5958 N N . GLU A 1 721 ? 18.374 -4.185 -33.553 1.00 77.88 721 GLU A N 1
ATOM 5959 C CA . GLU A 1 721 ? 17.975 -4.535 -32.184 1.00 77.88 721 GLU A CA 1
ATOM 5960 C C . GLU A 1 721 ? 17.666 -3.298 -31.334 1.00 77.88 721 GLU A C 1
ATOM 5962 O O . GLU A 1 721 ? 16.735 -3.314 -30.530 1.00 77.88 721 GLU A O 1
ATOM 5967 N N . ASN A 1 722 ? 18.389 -2.200 -31.566 1.00 70.06 722 ASN A N 1
ATOM 5968 C CA . ASN A 1 722 ? 18.181 -0.932 -30.867 1.00 70.06 722 ASN A CA 1
ATOM 5969 C C . ASN A 1 722 ? 17.016 -0.095 -31.437 1.00 70.06 722 ASN A C 1
ATOM 5971 O O . ASN A 1 722 ? 16.493 0.790 -30.753 1.00 70.06 722 ASN A O 1
ATOM 5975 N N . LEU A 1 723 ? 16.573 -0.370 -32.667 1.00 69.81 723 LEU A N 1
ATOM 5976 C CA . LEU A 1 723 ? 15.375 0.214 -33.273 1.00 69.81 723 LEU A CA 1
ATOM 5977 C C . LEU A 1 723 ? 14.120 -0.542 -32.807 1.00 69.81 723 LEU A C 1
ATOM 5979 O O . LEU A 1 723 ? 13.510 -1.300 -33.557 1.00 69.81 723 LEU A O 1
ATOM 5983 N N . GLU A 1 724 ? 13.712 -0.331 -31.554 1.00 56.69 724 GLU A N 1
ATOM 5984 C CA . GLU A 1 724 ? 12.503 -0.951 -31.000 1.00 56.69 724 GLU A CA 1
ATOM 5985 C C . GLU A 1 724 ? 11.234 -0.464 -31.724 1.00 56.69 724 GLU A C 1
ATOM 5987 O O . GLU A 1 724 ? 10.830 0.691 -31.553 1.00 56.69 724 GLU A O 1
ATOM 5992 N N . PRO A 1 725 ? 10.511 -1.339 -32.444 1.00 50.72 725 PRO A N 1
ATOM 5993 C CA . PRO A 1 725 ? 9.292 -0.942 -33.139 1.00 50.72 725 PRO A CA 1
ATOM 5994 C C . PRO A 1 725 ? 8.221 -0.474 -32.139 1.00 50.72 725 PRO A C 1
ATOM 5996 O O . PRO A 1 725 ? 7.532 0.520 -32.360 1.00 50.72 725 PRO A O 1
ATOM 5999 N N . ASN A 1 726 ? 8.129 -1.149 -30.987 1.00 47.28 726 ASN A N 1
ATOM 6000 C CA . ASN A 1 726 ? 7.125 -0.902 -29.948 1.00 47.28 726 ASN A CA 1
ATOM 6001 C C . ASN A 1 726 ? 7.244 0.481 -29.293 1.00 47.28 726 ASN A C 1
ATOM 6003 O O . ASN A 1 726 ? 6.218 1.037 -28.903 1.00 47.28 726 ASN A O 1
ATOM 6007 N N . LYS A 1 727 ? 8.445 1.076 -29.236 1.00 48.09 727 LYS A N 1
ATOM 6008 C CA . LYS A 1 727 ? 8.619 2.461 -28.769 1.00 48.09 727 LYS A CA 1
ATOM 6009 C C . LYS A 1 727 ? 7.878 3.451 -29.675 1.00 48.09 727 LYS A C 1
ATOM 6011 O O . LYS A 1 727 ? 7.242 4.354 -29.157 1.00 48.09 727 LYS A O 1
ATOM 6016 N N . PHE A 1 728 ? 7.842 3.229 -30.990 1.00 46.88 728 PHE A N 1
ATOM 6017 C CA . PHE A 1 728 ? 7.125 4.090 -31.945 1.00 46.88 728 PHE A CA 1
ATOM 6018 C C . PHE A 1 728 ? 5.615 3.782 -32.061 1.00 46.88 728 PHE A C 1
ATOM 6020 O O . PHE A 1 728 ? 4.832 4.648 -32.459 1.00 46.88 728 PHE A O 1
ATOM 6027 N N . TYR A 1 729 ? 5.177 2.566 -31.704 1.00 44.12 729 TYR A N 1
ATOM 6028 C CA . TYR A 1 729 ? 3.752 2.175 -31.708 1.00 44.12 729 TYR A CA 1
ATOM 6029 C C . TYR A 1 729 ? 2.991 2.564 -30.436 1.00 44.12 729 TYR A C 1
ATOM 6031 O O . TYR A 1 729 ? 1.758 2.617 -30.443 1.00 44.12 729 TYR A O 1
ATOM 6039 N N . LEU A 1 730 ? 3.693 2.838 -29.335 1.00 40.00 730 LEU A N 1
ATOM 6040 C CA . LEU A 1 730 ? 3.074 3.367 -28.126 1.00 40.00 730 LEU A CA 1
ATOM 6041 C C . LEU A 1 730 ? 2.719 4.842 -28.351 1.00 40.00 730 LEU A C 1
ATOM 6043 O O . LEU A 1 730 ? 3.590 5.660 -28.633 1.00 40.00 730 LEU A O 1
ATOM 6047 N N . LYS A 1 731 ? 1.447 5.207 -28.125 1.00 41.16 731 LYS A N 1
ATOM 6048 C CA . LYS A 1 731 ? 0.919 6.594 -28.142 1.00 41.16 731 LYS A CA 1
ATOM 6049 C C . LYS A 1 731 ? 1.691 7.602 -27.256 1.00 41.16 731 LYS A C 1
ATOM 6051 O O . LYS A 1 731 ? 1.343 8.780 -27.258 1.00 41.16 731 LYS A O 1
ATOM 6056 N N . ASN A 1 732 ? 2.687 7.141 -26.495 1.00 38.00 732 ASN A N 1
ATOM 6057 C CA . ASN A 1 732 ? 3.453 7.896 -25.508 1.00 38.00 732 ASN A CA 1
ATOM 6058 C C . ASN A 1 732 ? 4.822 8.395 -26.003 1.00 38.00 732 ASN A C 1
ATOM 6060 O O . ASN A 1 732 ? 5.415 9.212 -25.305 1.00 38.00 732 ASN A O 1
ATOM 6064 N N . VAL A 1 733 ? 5.327 7.976 -27.175 1.00 43.47 733 VAL A N 1
ATOM 6065 C CA . VAL A 1 733 ? 6.330 8.811 -27.864 1.00 43.47 733 VAL A CA 1
ATOM 6066 C C . VAL A 1 733 ? 5.546 9.990 -28.408 1.00 43.47 733 VAL A C 1
ATOM 6068 O O . VAL A 1 733 ? 4.743 9.844 -29.332 1.00 43.47 733 VAL A O 1
ATOM 6071 N N . GLU A 1 734 ? 5.652 11.127 -27.721 1.00 51.44 734 GLU A N 1
ATOM 6072 C CA . GLU A 1 734 ? 4.845 12.291 -28.045 1.00 51.44 734 GLU A CA 1
ATOM 6073 C C . GLU A 1 734 ? 5.010 12.625 -29.527 1.00 51.44 734 GLU A C 1
ATOM 6075 O O . GLU A 1 734 ? 6.116 12.609 -30.072 1.00 51.44 734 GLU A O 1
ATOM 6080 N N . ILE A 1 735 ? 3.885 12.952 -30.171 1.00 51.53 735 ILE A N 1
ATOM 6081 C CA . ILE A 1 735 ? 3.790 13.291 -31.598 1.00 51.53 735 ILE A CA 1
ATOM 6082 C C . ILE A 1 735 ? 4.888 14.292 -32.033 1.00 51.53 735 ILE A C 1
ATOM 6084 O O . ILE A 1 735 ? 5.300 14.289 -33.188 1.00 51.53 735 ILE A O 1
ATOM 6088 N N . ALA A 1 736 ? 5.397 15.067 -31.074 1.00 53.25 736 ALA A N 1
ATOM 6089 C CA . ALA A 1 736 ? 6.478 16.035 -31.136 1.00 53.25 736 ALA A CA 1
ATOM 6090 C C . ALA A 1 736 ? 7.772 15.581 -31.834 1.00 53.25 736 ALA A C 1
ATOM 6092 O O . ALA A 1 736 ? 8.365 16.362 -32.565 1.00 53.25 736 ALA A O 1
ATOM 6093 N N . GLU A 1 737 ? 8.258 14.361 -31.624 1.00 61.91 737 GLU A N 1
ATOM 6094 C CA . GLU A 1 737 ? 9.657 14.032 -31.976 1.00 61.91 737 GLU A CA 1
ATOM 6095 C C . GLU A 1 737 ? 9.828 13.464 -33.393 1.00 61.91 737 GLU A C 1
ATOM 6097 O O . GLU A 1 737 ? 10.929 13.316 -33.927 1.00 61.91 737 GLU A O 1
ATOM 6102 N N . HIS A 1 738 ? 8.701 13.143 -34.006 1.00 68.19 738 HIS A N 1
ATOM 6103 C CA . HIS A 1 738 ? 8.568 12.340 -35.204 1.00 68.19 738 HIS A CA 1
ATOM 6104 C C . HIS A 1 738 ? 9.305 12.903 -36.427 1.00 68.19 738 HIS A C 1
ATOM 6106 O O . HIS A 1 738 ? 9.941 12.141 -37.152 1.00 68.19 738 HIS A O 1
ATOM 6112 N N . GLN A 1 739 ? 9.314 14.222 -36.625 1.00 71.00 739 GLN A N 1
ATOM 6113 C CA . GLN A 1 739 ? 9.961 14.846 -37.786 1.00 71.00 739 GLN A CA 1
ATOM 6114 C C . GLN A 1 739 ? 11.482 14.636 -37.811 1.00 71.00 739 GLN A C 1
ATOM 6116 O O . GLN A 1 739 ? 12.036 14.256 -38.844 1.00 71.00 739 GLN A O 1
ATOM 6121 N N . ILE A 1 740 ? 12.176 14.818 -36.684 1.00 76.31 740 ILE A N 1
ATOM 6122 C CA . ILE A 1 740 ? 13.634 14.613 -36.637 1.00 76.31 740 ILE A CA 1
ATOM 6123 C C . ILE A 1 740 ? 13.975 13.125 -36.675 1.00 76.31 740 ILE A C 1
ATOM 6125 O O . ILE A 1 740 ? 14.927 12.745 -37.347 1.00 76.31 740 ILE A O 1
ATOM 6129 N N . TYR A 1 741 ? 13.184 12.260 -36.034 1.00 78.00 741 TYR A N 1
ATOM 6130 C CA . TYR A 1 741 ? 13.407 10.814 -36.143 1.00 78.00 741 TYR A CA 1
ATOM 6131 C C . TYR A 1 741 ? 13.235 10.304 -37.569 1.00 78.00 741 TYR A C 1
ATOM 6133 O O . TYR A 1 741 ? 14.076 9.546 -38.044 1.00 78.00 741 TYR A O 1
ATOM 6141 N N . PHE A 1 742 ? 12.198 10.758 -38.275 1.00 77.50 742 PHE A N 1
ATOM 6142 C CA . PHE A 1 742 ? 12.030 10.472 -39.698 1.00 77.50 742 PHE A CA 1
ATOM 6143 C C . PHE A 1 742 ? 13.261 10.880 -40.501 1.00 77.50 742 PHE A C 1
ATOM 6145 O O . PHE A 1 742 ? 13.756 10.124 -41.335 1.00 77.50 742 PHE A O 1
ATOM 6152 N N . SER A 1 743 ? 13.772 12.070 -40.192 1.00 79.94 743 SER A N 1
ATOM 6153 C CA . SER A 1 743 ? 14.939 12.637 -40.845 1.00 79.94 743 SER A CA 1
ATOM 6154 C C . SER A 1 743 ? 16.182 11.786 -40.639 1.00 79.94 743 SER A C 1
ATOM 6156 O O . SER A 1 743 ? 16.892 11.464 -41.586 1.00 79.94 743 SER A O 1
ATOM 6158 N N . ILE A 1 744 ? 16.412 11.369 -39.396 1.00 84.94 744 ILE A N 1
ATOM 6159 C CA . ILE A 1 744 ? 17.521 10.497 -39.015 1.00 84.94 744 ILE A CA 1
ATOM 6160 C C . ILE A 1 744 ? 17.395 9.136 -39.706 1.00 84.94 744 ILE A C 1
ATOM 6162 O O . ILE A 1 744 ? 18.377 8.634 -40.245 1.00 84.94 744 ILE A O 1
ATOM 6166 N N . ILE A 1 745 ? 16.193 8.551 -39.755 1.00 82.69 745 ILE A N 1
ATOM 6167 C CA . ILE A 1 745 ? 15.962 7.276 -40.448 1.00 82.69 745 ILE A CA 1
ATOM 6168 C C . ILE A 1 745 ? 16.312 7.408 -41.935 1.00 82.69 745 ILE A C 1
ATOM 6170 O O . ILE A 1 745 ? 17.061 6.583 -42.451 1.00 82.69 745 ILE A O 1
ATOM 6174 N N . LYS A 1 746 ? 15.846 8.464 -42.614 1.00 83.00 746 LYS A N 1
ATOM 6175 C CA . LYS A 1 746 ? 16.213 8.750 -44.012 1.00 83.00 746 LYS A CA 1
ATOM 6176 C C . LYS A 1 746 ? 17.725 8.923 -44.189 1.00 83.00 746 LYS A C 1
ATOM 6178 O O . LYS A 1 746 ? 18.303 8.366 -45.119 1.00 83.00 746 LYS A O 1
ATOM 6183 N N . TYR A 1 747 ? 18.359 9.655 -43.280 1.00 88.00 747 TYR A N 1
ATOM 6184 C CA . TYR A 1 747 ? 19.792 9.947 -43.285 1.00 88.00 747 TYR A CA 1
ATOM 6185 C C . TYR A 1 747 ? 20.679 8.709 -43.149 1.00 88.00 747 TYR A C 1
ATOM 6187 O O . TYR A 1 747 ? 21.721 8.618 -43.804 1.00 88.00 747 TYR A O 1
ATOM 6195 N N . LEU A 1 748 ? 20.253 7.757 -42.318 1.00 88.56 748 LEU A N 1
ATOM 6196 C CA . LEU A 1 748 ? 20.919 6.471 -42.127 1.00 88.56 748 LEU A CA 1
ATOM 6197 C C . LEU A 1 748 ? 20.591 5.476 -43.244 1.00 88.56 748 LEU A C 1
ATOM 6199 O O . LEU A 1 748 ? 21.438 4.664 -43.603 1.00 88.56 748 LEU A O 1
ATOM 6203 N N . TYR A 1 749 ? 19.384 5.539 -43.806 1.00 87.19 749 TYR A N 1
ATOM 6204 C CA . TYR A 1 749 ? 18.940 4.631 -44.861 1.00 87.19 749 TYR A CA 1
ATOM 6205 C C . TYR A 1 749 ? 19.608 4.907 -46.214 1.00 87.19 749 TYR A C 1
ATOM 6207 O O . TYR A 1 749 ? 20.036 3.972 -46.886 1.00 87.19 749 TYR A O 1
ATOM 6215 N N . GLU A 1 750 ? 19.712 6.179 -46.609 1.00 86.62 750 GLU A N 1
ATOM 6216 C CA . GLU A 1 750 ? 20.228 6.605 -47.919 1.00 86.62 750 GLU A CA 1
ATOM 6217 C C . GLU A 1 750 ? 21.547 5.931 -48.354 1.00 86.62 750 GLU A C 1
ATOM 6219 O O . GLU A 1 750 ? 21.570 5.368 -49.451 1.00 86.62 750 GLU A O 1
ATOM 6224 N N . PRO A 1 751 ? 22.607 5.875 -47.526 1.00 86.94 751 PRO A N 1
ATOM 6225 C CA . PRO A 1 751 ? 23.873 5.284 -47.942 1.00 86.94 751 PRO A CA 1
ATOM 6226 C C . PRO A 1 751 ? 23.817 3.752 -48.014 1.00 86.94 751 PRO A C 1
ATOM 6228 O O . PRO A 1 751 ? 24.654 3.142 -48.666 1.00 86.94 751 PRO A O 1
ATOM 6231 N N . LEU A 1 752 ? 22.838 3.106 -47.372 1.00 89.94 752 LEU A N 1
ATOM 6232 C CA . LEU A 1 752 ? 22.702 1.645 -47.341 1.00 89.94 752 LEU A CA 1
ATOM 6233 C C . LEU A 1 752 ? 21.880 1.085 -48.508 1.00 89.94 752 LEU A C 1
ATOM 6235 O O . LEU A 1 752 ? 21.810 -0.131 -48.686 1.00 89.94 752 LEU A O 1
ATOM 6239 N N . LEU A 1 753 ? 21.252 1.947 -49.307 1.00 86.56 753 LEU A N 1
ATOM 6240 C CA . LEU A 1 753 ? 20.291 1.556 -50.336 1.00 86.56 753 LEU A CA 1
ATOM 6241 C C . LEU A 1 753 ? 20.883 0.583 -51.369 1.00 86.56 753 LEU A C 1
ATOM 6243 O O . LEU A 1 753 ? 20.224 -0.382 -51.755 1.00 86.56 753 LEU A O 1
ATOM 6247 N N . GLU A 1 754 ? 22.129 0.797 -51.796 1.00 84.81 754 GLU A N 1
ATOM 6248 C CA . GLU A 1 754 ? 22.813 -0.104 -52.735 1.00 84.81 754 GLU A CA 1
ATOM 6249 C C . GLU A 1 754 ? 23.140 -1.462 -52.100 1.00 84.81 754 GLU A C 1
ATOM 6251 O O . GLU A 1 754 ? 22.899 -2.500 -52.715 1.00 84.81 754 GLU A O 1
ATOM 6256 N N . ILE A 1 755 ? 23.608 -1.469 -50.847 1.00 90.12 755 ILE A N 1
ATOM 6257 C CA . ILE A 1 755 ? 23.899 -2.695 -50.086 1.00 90.12 755 ILE A CA 1
ATOM 6258 C C . ILE A 1 755 ? 22.624 -3.530 -49.941 1.00 90.12 755 ILE A C 1
ATOM 6260 O O . ILE A 1 755 ? 22.628 -4.730 -50.213 1.00 90.12 755 ILE A O 1
ATOM 6264 N N . PHE A 1 756 ? 21.513 -2.887 -49.581 1.00 89.38 756 PHE A N 1
ATOM 6265 C CA . PHE A 1 756 ? 20.214 -3.533 -49.457 1.00 89.38 756 PHE A CA 1
ATOM 6266 C C . PHE A 1 756 ? 19.726 -4.162 -50.764 1.00 89.38 756 PHE A C 1
ATOM 6268 O O . PHE A 1 756 ? 19.263 -5.302 -50.743 1.00 89.38 756 PHE A O 1
ATOM 6275 N N . LYS A 1 757 ? 19.874 -3.470 -51.901 1.00 87.06 757 LYS A N 1
ATOM 6276 C CA . LYS A 1 757 ? 19.520 -4.017 -53.223 1.00 87.06 757 LYS A CA 1
ATOM 6277 C C . LYS A 1 757 ? 20.354 -5.245 -53.584 1.00 87.06 757 LYS A C 1
ATOM 6279 O O . LYS A 1 757 ? 19.803 -6.225 -54.084 1.00 87.06 757 LYS A O 1
ATOM 6284 N N . ILE A 1 758 ? 21.662 -5.208 -53.322 1.00 86.62 758 ILE A N 1
ATOM 6285 C CA . ILE A 1 758 ? 22.563 -6.329 -53.621 1.00 86.62 758 ILE A CA 1
ATOM 6286 C C . ILE A 1 758 ? 22.218 -7.537 -52.743 1.00 86.62 758 ILE A C 1
ATOM 6288 O O . ILE A 1 758 ? 22.068 -8.640 -53.259 1.00 86.62 758 ILE A O 1
ATOM 6292 N N . VAL A 1 759 ? 22.033 -7.335 -51.433 1.00 86.75 759 VAL A N 1
ATOM 6293 C CA . VAL A 1 759 ? 21.666 -8.419 -50.507 1.00 86.75 759 VAL A CA 1
ATOM 6294 C C . VAL A 1 759 ? 20.317 -9.033 -50.870 1.00 86.75 759 VAL A C 1
ATOM 6296 O O . VAL A 1 759 ? 20.201 -10.255 -50.897 1.00 86.75 759 VAL A O 1
ATOM 6299 N N . PHE A 1 760 ? 19.320 -8.210 -51.200 1.00 83.94 760 PHE A N 1
ATOM 6300 C CA . PHE A 1 760 ? 18.018 -8.695 -51.652 1.00 83.94 760 PHE A CA 1
ATOM 6301 C C . PHE A 1 760 ? 18.135 -9.542 -52.930 1.00 83.94 760 PHE A C 1
ATOM 6303 O O . PHE A 1 760 ? 17.634 -10.661 -52.955 1.00 83.94 760 PHE A O 1
ATOM 6310 N N . SER A 1 761 ? 18.899 -9.074 -53.925 1.00 82.44 761 SER A N 1
ATOM 6311 C CA . SER A 1 761 ? 19.142 -9.820 -55.172 1.00 82.44 761 SER A CA 1
ATOM 6312 C C . SER A 1 761 ? 19.804 -11.182 -54.919 1.00 82.44 761 SER A C 1
ATOM 6314 O O . SER A 1 761 ? 19.460 -12.170 -55.561 1.00 82.44 761 SER A O 1
ATOM 6316 N N . ILE A 1 762 ? 20.738 -11.259 -53.962 1.00 79.56 762 ILE A N 1
ATOM 6317 C CA . ILE A 1 762 ? 21.389 -12.524 -53.583 1.00 79.56 762 ILE A CA 1
ATOM 6318 C C . ILE A 1 762 ? 20.400 -13.475 -52.887 1.00 79.56 762 ILE A C 1
ATOM 6320 O O . ILE A 1 762 ? 20.462 -14.690 -53.085 1.00 79.56 762 ILE A O 1
ATOM 6324 N N . LEU A 1 763 ? 19.493 -12.944 -52.063 1.00 79.00 763 LEU A N 1
ATOM 6325 C CA . LEU A 1 763 ? 18.485 -13.744 -51.367 1.00 79.00 763 LEU A CA 1
ATOM 6326 C C . LEU A 1 763 ? 17.401 -14.278 -52.318 1.00 79.00 763 LEU A C 1
ATOM 6328 O O . LEU A 1 763 ? 17.061 -15.452 -52.199 1.00 79.00 763 LEU A O 1
ATOM 6332 N N . GLU A 1 764 ? 16.918 -13.485 -53.281 1.00 72.81 764 GLU A N 1
ATOM 6333 C CA . GLU A 1 764 ? 15.943 -13.937 -54.294 1.00 72.81 764 GLU A CA 1
ATOM 6334 C C . GLU A 1 764 ? 16.501 -15.071 -55.167 1.00 72.81 764 GLU A C 1
ATOM 6336 O O . GLU A 1 764 ? 15.843 -16.089 -55.377 1.00 72.81 764 GLU A O 1
ATOM 6341 N N . GLN A 1 765 ? 17.765 -14.972 -55.593 1.00 65.94 765 GLN A N 1
ATOM 6342 C CA . GLN A 1 765 ? 18.421 -16.014 -56.398 1.00 65.94 765 GLN A CA 1
ATOM 6343 C C . GLN A 1 765 ? 18.514 -17.381 -55.684 1.00 65.94 765 GLN A C 1
ATOM 6345 O O . GLN A 1 765 ? 18.646 -18.422 -56.337 1.00 65.94 765 GLN A O 1
ATOM 6350 N N . LYS A 1 766 ? 18.414 -17.409 -54.346 1.00 58.66 766 LYS A N 1
ATOM 6351 C CA . LYS A 1 766 ? 18.390 -18.640 -53.538 1.00 58.66 766 LYS A CA 1
ATOM 6352 C C . LYS A 1 766 ? 17.036 -19.361 -53.600 1.00 58.66 766 LYS A C 1
ATOM 6354 O O . LYS A 1 766 ? 17.020 -20.585 -53.474 1.00 58.66 766 LYS A O 1
ATOM 6359 N N . GLU A 1 767 ? 15.924 -18.642 -53.779 1.00 52.12 767 GLU A N 1
ATOM 6360 C CA . GLU A 1 767 ? 14.583 -19.245 -53.865 1.00 52.12 767 GLU A CA 1
ATOM 6361 C C . GLU A 1 767 ? 14.364 -19.981 -55.196 1.00 52.12 767 GLU A C 1
ATOM 6363 O O . GLU A 1 767 ? 13.660 -20.990 -55.221 1.00 52.12 767 GLU A O 1
ATOM 6368 N N . GLU A 1 768 ? 15.024 -19.553 -56.280 1.00 42.97 768 GLU A N 1
ATOM 6369 C CA . GLU A 1 768 ? 14.746 -20.078 -57.624 1.00 42.97 768 GLU A CA 1
ATOM 6370 C C . GLU A 1 768 ? 15.600 -21.277 -58.080 1.00 42.97 768 GLU A C 1
ATOM 6372 O O . GLU A 1 768 ? 15.140 -21.985 -58.971 1.00 42.97 768 GLU A O 1
ATOM 6377 N N . SER A 1 769 ? 16.795 -21.553 -57.521 1.00 47.53 769 SER A N 1
ATOM 6378 C CA . SER A 1 769 ? 17.560 -22.833 -57.678 1.00 47.53 769 SER A CA 1
ATOM 6379 C C . SER A 1 769 ? 19.070 -22.758 -57.365 1.00 47.53 769 SER A C 1
ATOM 6381 O O . SER A 1 769 ? 19.754 -23.784 -57.445 1.00 47.53 769 SER A O 1
ATOM 6383 N N . PHE A 1 770 ? 19.641 -21.613 -56.970 1.00 46.91 770 PHE A N 1
ATOM 6384 C CA . PHE A 1 770 ? 21.094 -21.494 -56.759 1.00 46.91 770 PHE A CA 1
ATOM 6385 C C . PHE A 1 770 ? 21.530 -21.670 -55.293 1.00 46.91 770 PHE A C 1
ATOM 6387 O O . PHE A 1 770 ? 21.266 -20.840 -54.427 1.00 46.91 770 PHE A O 1
ATOM 6394 N N . LYS A 1 771 ? 22.281 -22.744 -54.999 1.00 52.38 771 LYS A N 1
ATOM 6395 C CA . LYS A 1 771 ? 22.960 -22.929 -53.701 1.00 52.38 771 LYS A CA 1
ATOM 6396 C C . LYS A 1 771 ? 24.327 -22.238 -53.712 1.00 52.38 771 LYS A C 1
ATOM 6398 O O . LYS A 1 771 ? 25.307 -22.828 -54.159 1.00 52.38 771 LYS A O 1
ATOM 6403 N N . ILE A 1 772 ? 24.425 -21.029 -53.160 1.00 57.75 772 ILE A N 1
ATOM 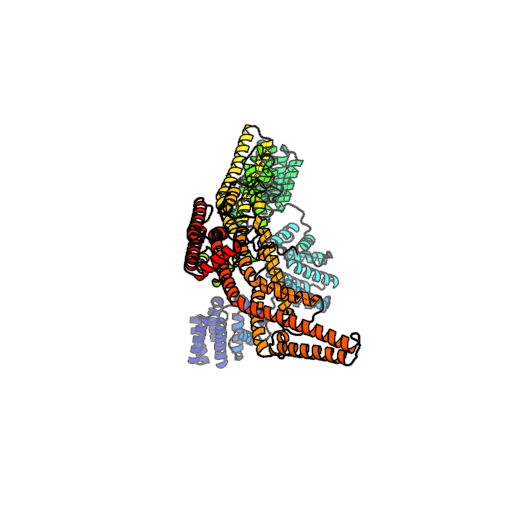6404 C CA . ILE A 1 772 ? 25.718 -20.453 -52.749 1.00 57.75 772 ILE A CA 1
ATOM 6405 C C . ILE A 1 772 ? 26.274 -21.348 -51.630 1.00 57.75 772 ILE A C 1
ATOM 6407 O O . ILE A 1 772 ? 25.747 -21.370 -50.521 1.00 57.75 772 ILE A O 1
ATOM 6411 N N . VAL A 1 773 ? 27.299 -22.146 -51.943 1.00 59.03 773 VAL A N 1
ATOM 6412 C CA . VAL A 1 773 ? 27.791 -23.225 -51.062 1.00 59.03 773 VAL A CA 1
ATOM 6413 C C . VAL A 1 773 ? 28.587 -22.697 -49.860 1.00 59.03 773 VAL A C 1
ATOM 6415 O O . VAL A 1 773 ? 28.498 -23.269 -48.777 1.00 59.03 773 VAL A O 1
ATOM 6418 N N . SER A 1 774 ? 29.366 -21.620 -50.024 1.00 73.69 774 SER A N 1
ATOM 6419 C CA . SER A 1 774 ? 30.071 -20.957 -48.916 1.00 73.69 774 SER A CA 1
ATOM 6420 C C . SER A 1 774 ? 30.547 -19.549 -49.293 1.00 73.69 774 SER A C 1
ATOM 6422 O O . SER A 1 774 ? 31.233 -19.367 -50.297 1.00 73.69 774 SER A O 1
ATOM 6424 N N . LEU A 1 775 ? 30.230 -18.541 -48.475 1.00 77.88 775 LEU A N 1
ATOM 6425 C CA . LEU A 1 775 ? 30.628 -17.144 -48.708 1.00 77.88 775 LEU A CA 1
ATOM 6426 C C . LEU A 1 775 ? 32.153 -16.947 -48.891 1.00 77.88 775 LEU A C 1
ATOM 6428 O O . LEU A 1 775 ? 32.539 -16.236 -49.820 1.00 77.88 775 LEU A O 1
ATOM 6432 N N . PRO A 1 776 ? 33.047 -17.617 -48.130 1.00 79.38 776 PRO A N 1
ATOM 6433 C CA . PRO A 1 776 ? 34.490 -17.485 -48.331 1.00 79.38 776 PRO A CA 1
ATOM 6434 C C . PRO A 1 776 ? 34.976 -17.960 -49.702 1.00 79.38 776 PRO A C 1
ATOM 6436 O O . PRO A 1 776 ? 35.946 -17.413 -50.222 1.00 79.38 776 PRO A O 1
ATOM 6439 N N . LYS A 1 777 ? 34.302 -18.946 -50.317 1.00 78.88 777 LYS A N 1
ATOM 6440 C CA . LYS A 1 777 ? 34.625 -19.384 -51.683 1.00 78.88 777 LYS A CA 1
ATOM 6441 C C . LYS A 1 777 ? 34.437 -18.226 -52.658 1.00 78.88 777 LYS A C 1
ATOM 6443 O O . LYS A 1 777 ? 35.305 -18.034 -53.498 1.00 78.88 777 LYS A O 1
ATOM 6448 N N . TYR A 1 778 ? 33.351 -17.465 -52.514 1.00 79.69 778 TYR A N 1
ATOM 6449 C CA . TYR A 1 778 ? 32.989 -16.361 -53.408 1.00 79.69 778 TYR A CA 1
ATOM 6450 C C . TYR A 1 778 ? 33.725 -15.041 -53.118 1.00 79.69 778 TYR A C 1
ATOM 6452 O O . TYR A 1 778 ? 33.695 -14.128 -53.938 1.00 79.69 778 TYR A O 1
ATOM 6460 N N . LEU A 1 779 ? 34.418 -14.945 -51.980 1.00 82.38 779 LEU A N 1
ATOM 6461 C CA . LEU A 1 779 ? 35.295 -13.818 -51.636 1.00 82.38 779 LEU A CA 1
ATOM 6462 C C . LEU A 1 779 ? 36.759 -14.035 -52.057 1.00 82.38 779 LEU A C 1
ATOM 6464 O O . LEU A 1 779 ? 37.536 -13.076 -52.063 1.00 82.38 779 LEU A O 1
ATOM 6468 N N . SER A 1 780 ? 37.136 -15.274 -52.389 1.00 85.06 780 SER A N 1
ATOM 6469 C CA . SER A 1 780 ? 38.504 -15.627 -52.770 1.00 85.06 780 SER A CA 1
ATOM 6470 C C . SER A 1 780 ? 38.791 -15.271 -54.228 1.00 85.06 780 SER A C 1
ATOM 6472 O O . SER A 1 780 ? 38.146 -15.790 -55.145 1.00 85.06 780 SER A O 1
ATOM 6474 N N . ASP A 1 781 ? 39.800 -14.430 -54.443 1.00 81.94 781 ASP A N 1
ATOM 6475 C CA . ASP A 1 781 ? 40.207 -14.009 -55.788 1.00 81.94 781 ASP A CA 1
ATOM 6476 C C . ASP A 1 781 ? 40.802 -15.196 -56.570 1.00 81.94 781 ASP A C 1
ATOM 6478 O O . ASP A 1 781 ? 40.504 -15.389 -57.749 1.00 81.94 781 ASP A O 1
ATOM 6482 N N . GLU A 1 782 ? 41.526 -16.084 -55.882 1.00 80.31 782 GLU A N 1
ATOM 6483 C CA . GLU A 1 782 ? 42.087 -17.316 -56.453 1.00 80.31 782 GLU A CA 1
ATOM 6484 C C . GLU A 1 782 ? 40.992 -18.268 -56.974 1.00 80.31 782 GLU A C 1
ATOM 6486 O O . GLU A 1 782 ? 41.114 -18.879 -58.040 1.00 80.31 782 GLU A O 1
ATOM 6491 N N . LYS A 1 783 ? 39.880 -18.415 -56.241 1.00 78.94 783 LYS A N 1
ATOM 6492 C CA . LYS A 1 783 ? 38.762 -19.274 -56.673 1.00 78.94 783 LYS A CA 1
ATOM 6493 C C . LYS A 1 783 ? 37.997 -18.685 -57.852 1.00 78.94 783 LYS A C 1
ATOM 6495 O O . LYS A 1 783 ? 37.547 -19.446 -58.711 1.00 78.94 783 LYS A O 1
ATOM 6500 N N . HIS A 1 784 ? 37.887 -17.364 -57.916 1.00 81.25 784 HIS A N 1
ATOM 6501 C CA . HIS A 1 784 ? 37.272 -16.670 -59.039 1.00 81.25 784 HIS A CA 1
ATOM 6502 C C . HIS A 1 784 ? 38.062 -16.883 -60.340 1.00 81.25 784 HIS A C 1
ATOM 6504 O O . HIS A 1 784 ? 37.486 -17.280 -61.354 1.00 81.25 784 HIS A O 1
ATOM 6510 N N . GLU A 1 785 ? 39.388 -16.715 -60.304 1.00 81.88 785 GLU A N 1
ATOM 6511 C CA . GLU A 1 785 ? 40.264 -16.953 -61.461 1.00 81.88 785 GLU A CA 1
ATOM 6512 C C . GLU A 1 785 ? 40.229 -18.411 -61.938 1.00 81.88 785 GLU A C 1
ATOM 6514 O O . GLU A 1 785 ? 40.185 -18.681 -63.141 1.00 81.88 785 GLU A O 1
ATOM 6519 N N . ASN A 1 786 ? 40.191 -19.364 -61.003 1.00 81.75 786 ASN A N 1
ATOM 6520 C CA . ASN A 1 786 ? 40.074 -20.786 -61.324 1.00 81.75 786 ASN A CA 1
ATOM 6521 C C . ASN A 1 786 ? 38.757 -21.123 -62.045 1.00 81.75 786 ASN A C 1
ATOM 6523 O O . ASN A 1 786 ? 38.759 -21.928 -62.974 1.00 81.75 786 ASN A O 1
ATOM 6527 N N . ASN A 1 787 ? 37.641 -20.492 -61.668 1.00 80.31 787 ASN A N 1
ATOM 6528 C CA . ASN A 1 787 ? 36.362 -20.680 -62.359 1.00 80.31 787 ASN A CA 1
ATOM 6529 C C . ASN A 1 787 ? 36.391 -20.141 -63.800 1.00 80.31 787 ASN A C 1
ATOM 6531 O O . ASN A 1 787 ? 35.847 -20.791 -64.690 1.00 80.31 787 ASN A O 1
ATOM 6535 N N . PHE A 1 788 ? 37.059 -19.011 -64.061 1.00 81.31 788 PHE A N 1
ATOM 6536 C CA . PHE A 1 788 ? 37.235 -18.503 -65.429 1.00 81.31 788 PHE A CA 1
ATOM 6537 C C . PHE A 1 788 ? 38.062 -19.444 -66.308 1.00 81.31 788 PHE A C 1
ATOM 6539 O O . PHE A 1 788 ? 37.681 -19.693 -67.452 1.00 81.31 788 PHE A O 1
ATOM 6546 N N . LYS A 1 789 ? 39.155 -20.004 -65.772 1.00 84.44 789 LYS A N 1
ATOM 6547 C CA . LYS A 1 789 ? 39.965 -21.009 -66.482 1.00 84.44 789 LYS A CA 1
ATOM 6548 C C . LYS A 1 789 ? 39.137 -22.252 -66.825 1.00 84.44 789 LYS A C 1
ATOM 6550 O O . LYS A 1 789 ? 39.130 -22.680 -67.972 1.00 84.44 789 LYS A O 1
ATOM 6555 N N . GLN A 1 790 ? 38.345 -22.752 -65.875 1.00 80.94 790 GLN A N 1
ATOM 6556 C CA . GLN A 1 790 ? 37.469 -23.913 -66.084 1.00 80.94 790 GLN A CA 1
ATOM 6557 C C . GLN A 1 790 ? 36.349 -23.657 -67.102 1.00 80.94 790 GLN A C 1
ATOM 6559 O O . GLN A 1 790 ? 35.992 -24.556 -67.855 1.00 80.94 790 GLN A O 1
ATOM 6564 N N . ILE A 1 791 ? 35.798 -22.439 -67.165 1.00 83.44 791 ILE A N 1
ATOM 6565 C CA . ILE A 1 791 ? 34.838 -22.059 -68.216 1.00 83.44 791 ILE A CA 1
ATOM 6566 C C . ILE A 1 791 ? 35.491 -22.168 -69.596 1.00 83.44 791 ILE A C 1
ATOM 6568 O O . ILE A 1 791 ? 34.906 -22.767 -70.493 1.00 83.44 791 ILE A O 1
ATOM 6572 N N . GLN A 1 792 ? 36.705 -21.633 -69.756 1.00 83.38 792 GLN A N 1
ATOM 6573 C CA . GLN A 1 792 ? 37.438 -21.698 -71.024 1.00 83.38 792 GLN A CA 1
ATOM 6574 C C . GLN A 1 792 ? 37.769 -23.145 -71.418 1.00 83.38 792 GLN A C 1
ATOM 6576 O O . GLN A 1 792 ? 37.641 -23.505 -72.587 1.00 83.38 792 GLN A O 1
ATOM 6581 N N . GLU A 1 793 ? 38.145 -23.986 -70.453 1.00 84.31 793 GLU A N 1
ATOM 6582 C CA . GLU A 1 793 ? 38.391 -25.419 -70.658 1.00 84.31 793 GLU A CA 1
ATOM 6583 C C . GLU A 1 793 ? 37.124 -26.154 -71.124 1.00 84.31 793 GLU A C 1
ATOM 6585 O O . GLU A 1 793 ? 37.155 -26.806 -72.165 1.00 84.31 793 GLU A O 1
ATOM 6590 N N . ILE A 1 794 ? 35.985 -25.976 -70.440 1.00 84.31 794 ILE A N 1
ATOM 6591 C CA . ILE A 1 794 ? 34.706 -26.608 -70.815 1.00 84.31 794 ILE A CA 1
ATOM 6592 C C . ILE A 1 794 ? 34.220 -26.114 -72.189 1.00 84.31 794 ILE A C 1
ATOM 6594 O O . ILE A 1 794 ? 33.741 -26.906 -73.001 1.00 84.31 794 ILE A O 1
ATOM 6598 N N . GLU A 1 795 ? 34.355 -24.818 -72.490 1.00 84.75 795 GLU A N 1
ATOM 6599 C CA . GLU A 1 795 ? 34.000 -24.267 -73.807 1.00 84.75 795 GLU A CA 1
ATOM 6600 C C . GLU A 1 795 ? 34.861 -24.856 -74.933 1.00 84.75 795 GLU A C 1
ATOM 6602 O O . GLU A 1 795 ? 34.356 -25.095 -76.035 1.00 84.75 795 GLU A O 1
ATOM 6607 N N . ASN A 1 796 ? 36.141 -25.126 -74.666 1.00 85.25 796 ASN A N 1
ATOM 6608 C CA . ASN A 1 796 ? 37.034 -25.793 -75.610 1.00 85.25 796 ASN A CA 1
ATOM 6609 C C . ASN A 1 796 ? 36.698 -27.287 -75.756 1.00 85.25 796 ASN A C 1
ATOM 6611 O O . ASN A 1 796 ? 36.634 -27.776 -76.883 1.00 85.25 796 ASN A O 1
ATOM 6615 N N . GLU A 1 797 ? 36.385 -27.994 -74.665 1.00 81.75 797 GLU A N 1
ATOM 6616 C CA . GLU A 1 797 ? 35.955 -29.401 -74.698 1.00 81.75 797 GLU A CA 1
ATOM 6617 C C . GLU A 1 797 ? 34.652 -29.596 -75.486 1.00 81.75 797 GLU A C 1
ATOM 6619 O O . GLU A 1 797 ? 34.546 -30.525 -76.291 1.00 81.75 797 GLU A O 1
ATOM 6624 N N . ILE A 1 798 ? 33.670 -28.701 -75.324 1.00 81.75 798 ILE A N 1
ATOM 6625 C CA . ILE A 1 798 ? 32.431 -28.722 -76.118 1.00 81.75 798 ILE A CA 1
ATOM 6626 C C . ILE A 1 798 ? 32.758 -28.565 -77.612 1.00 81.75 798 ILE A C 1
ATOM 6628 O O . ILE A 1 798 ? 32.277 -29.352 -78.431 1.00 81.75 798 ILE A O 1
ATOM 6632 N N . LYS A 1 799 ? 33.613 -27.599 -77.983 1.00 82.81 799 LYS A N 1
ATOM 6633 C CA . LYS A 1 799 ? 34.038 -27.385 -79.381 1.00 82.81 799 LYS A CA 1
ATOM 6634 C C . LYS A 1 799 ? 34.772 -28.600 -79.956 1.00 82.81 799 LYS A C 1
ATOM 6636 O O . LYS A 1 799 ? 34.533 -28.975 -81.107 1.00 82.81 799 LYS A O 1
ATOM 6641 N N . GLU A 1 800 ? 35.629 -29.246 -79.171 1.00 81.69 800 GLU A N 1
ATOM 6642 C CA . GLU A 1 800 ? 36.330 -30.466 -79.581 1.00 81.69 800 GLU A CA 1
ATOM 6643 C C . GLU A 1 800 ? 35.384 -31.657 -79.776 1.00 81.69 800 GLU A C 1
ATOM 6645 O O . GLU A 1 800 ? 35.532 -32.424 -80.725 1.00 81.69 800 GLU A O 1
ATOM 6650 N N . HIS A 1 801 ? 34.400 -31.836 -78.895 1.00 78.00 801 HIS A N 1
ATOM 6651 C CA . HIS A 1 801 ? 33.449 -32.941 -79.011 1.00 78.00 801 HIS A CA 1
ATOM 6652 C C . HIS A 1 801 ? 32.505 -32.770 -80.205 1.00 78.00 801 HIS A C 1
ATOM 6654 O O . HIS A 1 801 ? 32.248 -33.741 -80.919 1.00 78.00 801 HIS A O 1
ATOM 6660 N N . LEU A 1 802 ? 32.063 -31.543 -80.487 1.00 76.62 802 LEU A N 1
ATOM 6661 C CA . LEU A 1 802 ? 31.273 -31.239 -81.682 1.00 76.62 802 LEU A CA 1
ATOM 6662 C C . LEU A 1 802 ? 32.080 -31.455 -82.977 1.00 76.62 802 LEU A C 1
ATOM 6664 O O . LEU A 1 802 ? 31.566 -32.031 -83.933 1.00 76.62 802 LEU A O 1
ATOM 6668 N N . THR A 1 803 ? 33.365 -31.077 -83.002 1.00 78.56 803 THR A N 1
ATOM 6669 C CA . THR A 1 803 ? 34.254 -31.305 -84.165 1.00 78.56 803 THR A CA 1
ATOM 6670 C C . THR A 1 803 ? 34.624 -32.779 -84.371 1.00 78.56 803 THR A C 1
ATOM 6672 O O . THR A 1 803 ? 34.838 -33.197 -85.507 1.00 78.56 803 THR A O 1
ATOM 6675 N N . LYS A 1 804 ? 34.622 -33.595 -83.307 1.00 77.25 804 LYS A N 1
ATOM 6676 C CA . LYS A 1 804 ? 34.796 -35.063 -83.353 1.00 77.25 804 LYS A CA 1
ATOM 6677 C C . LYS A 1 804 ? 33.529 -35.833 -83.783 1.00 77.25 804 LYS A C 1
ATOM 6679 O O . LYS A 1 804 ? 33.553 -37.061 -83.786 1.00 77.25 804 LYS A O 1
ATOM 6684 N N . GLY A 1 805 ? 32.444 -35.146 -84.159 1.00 64.81 805 GLY A N 1
ATOM 6685 C CA . GLY A 1 805 ? 31.243 -35.751 -84.756 1.00 64.81 805 GLY A CA 1
ATOM 6686 C C . GLY A 1 805 ? 30.151 -36.186 -83.771 1.00 64.81 805 GLY A C 1
ATOM 6687 O O . GLY A 1 805 ? 29.239 -36.912 -84.163 1.00 64.81 805 GLY A O 1
ATOM 6688 N N . PHE A 1 806 ? 30.215 -35.762 -82.503 1.00 69.75 806 PHE A N 1
ATOM 6689 C CA . PHE A 1 806 ? 29.123 -35.983 -81.549 1.00 69.75 806 PHE A CA 1
ATOM 6690 C C . PHE A 1 806 ? 27.929 -35.071 -81.866 1.00 69.75 806 PHE A C 1
ATOM 6692 O O . PHE A 1 806 ? 28.102 -33.899 -82.195 1.00 69.75 806 PHE A O 1
ATOM 6699 N N . ILE A 1 807 ? 26.706 -35.593 -81.722 1.00 72.56 807 ILE A N 1
ATOM 6700 C CA . ILE A 1 807 ? 25.480 -34.796 -81.854 1.00 72.56 807 ILE A CA 1
ATOM 6701 C C . ILE A 1 807 ? 25.382 -33.858 -80.642 1.00 72.56 807 ILE A C 1
ATOM 6703 O O . ILE A 1 807 ? 25.620 -34.279 -79.506 1.00 72.56 807 ILE A O 1
ATOM 6707 N N . ASP A 1 808 ? 25.009 -32.601 -80.890 1.00 71.19 808 ASP A N 1
ATOM 6708 C CA . ASP A 1 808 ? 24.888 -31.529 -79.886 1.00 71.19 808 ASP A CA 1
ATOM 6709 C C . ASP A 1 808 ? 23.980 -31.899 -78.695 1.00 71.19 808 ASP A C 1
ATOM 6711 O O . ASP A 1 808 ? 24.140 -31.399 -77.584 1.00 71.19 808 ASP A O 1
ATOM 6715 N N . ASP A 1 809 ? 23.072 -32.845 -78.932 1.00 67.94 809 ASP A N 1
ATOM 6716 C CA . ASP A 1 809 ? 22.065 -33.321 -77.992 1.00 67.94 809 ASP A CA 1
ATOM 6717 C C . ASP A 1 809 ? 22.452 -34.619 -77.255 1.00 67.94 809 ASP A C 1
ATOM 6719 O O . ASP A 1 809 ? 21.634 -35.191 -76.528 1.00 67.94 809 ASP A O 1
ATOM 6723 N N . SER A 1 810 ? 23.692 -35.089 -77.437 1.00 77.69 810 SER A N 1
ATOM 6724 C CA . SER A 1 810 ? 24.238 -36.249 -76.725 1.00 77.69 810 SER A CA 1
ATOM 6725 C C . SER A 1 810 ? 24.383 -35.977 -75.228 1.00 77.69 810 SER A C 1
ATOM 6727 O O . SER A 1 810 ? 24.723 -34.865 -74.817 1.00 77.69 810 SER A O 1
ATOM 6729 N N . ASP A 1 811 ? 24.202 -37.013 -74.405 1.00 76.88 811 ASP A N 1
ATOM 6730 C CA . ASP A 1 811 ? 24.254 -36.902 -72.939 1.00 76.88 811 ASP A CA 1
ATOM 6731 C C . ASP A 1 811 ? 25.543 -36.235 -72.438 1.00 76.88 811 ASP A C 1
ATOM 6733 O O . ASP A 1 811 ? 25.526 -35.450 -71.490 1.00 76.88 811 ASP A O 1
ATOM 6737 N N . LYS A 1 812 ? 26.668 -36.488 -73.118 1.00 78.88 812 LYS A N 1
ATOM 6738 C CA . LYS A 1 812 ? 27.977 -35.928 -72.767 1.00 78.88 812 LYS A CA 1
ATOM 6739 C C . LYS A 1 812 ? 28.086 -34.429 -73.074 1.00 78.88 812 LYS A C 1
ATOM 6741 O O . LYS A 1 812 ? 28.622 -33.690 -72.253 1.00 78.88 812 LYS A O 1
ATOM 6746 N N . VAL A 1 813 ? 27.548 -33.961 -74.206 1.00 79.69 813 VAL A N 1
ATOM 6747 C CA . VAL A 1 813 ? 27.522 -32.525 -74.552 1.00 79.69 813 VAL A CA 1
ATOM 6748 C C . VAL A 1 813 ? 26.488 -31.779 -73.703 1.00 79.69 813 VAL A C 1
ATOM 6750 O O . VAL A 1 813 ? 26.792 -30.697 -73.204 1.00 79.69 813 VAL A O 1
ATOM 6753 N N . LYS A 1 814 ? 25.316 -32.377 -73.438 1.00 80.62 814 LYS A N 1
ATOM 6754 C CA . LYS A 1 814 ? 24.315 -31.834 -72.499 1.00 80.62 814 LYS A CA 1
ATOM 6755 C C . LYS A 1 814 ? 24.889 -31.650 -71.095 1.00 80.62 814 LYS A C 1
ATOM 6757 O O . LYS A 1 814 ? 24.725 -30.589 -70.501 1.00 80.62 814 LYS A O 1
ATOM 6762 N N . TRP A 1 815 ? 25.622 -32.640 -70.582 1.00 83.31 815 TRP A N 1
ATOM 6763 C CA . TRP A 1 815 ? 26.281 -32.539 -69.278 1.00 83.31 815 TRP A CA 1
ATOM 6764 C C . TRP A 1 815 ? 27.338 -31.423 -69.229 1.00 83.31 815 TRP A C 1
ATOM 6766 O O . TRP A 1 815 ? 27.391 -30.675 -68.249 1.00 83.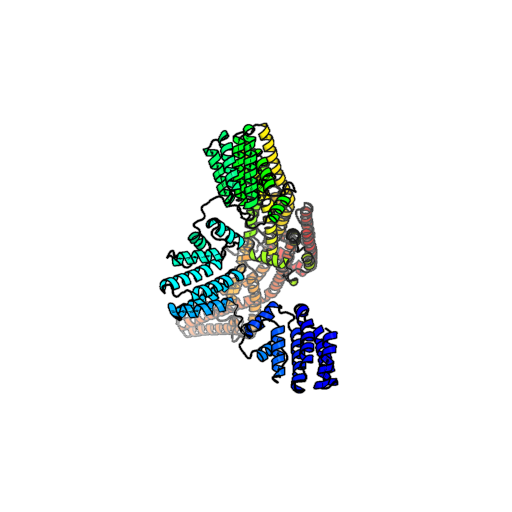31 815 TRP A O 1
ATOM 6776 N N . LEU A 1 816 ? 28.142 -31.263 -70.289 1.00 83.25 816 LEU A N 1
ATOM 6777 C CA . LEU A 1 816 ? 29.124 -30.176 -70.394 1.00 83.25 816 LEU A CA 1
ATOM 6778 C C . LEU A 1 816 ? 28.451 -28.798 -70.481 1.00 83.25 816 LEU A C 1
ATOM 6780 O O . LEU A 1 816 ? 28.897 -27.874 -69.806 1.00 83.25 816 LEU A O 1
ATOM 6784 N N . LYS A 1 817 ? 27.358 -28.656 -71.244 1.00 83.06 817 LYS A N 1
ATOM 6785 C CA . LYS A 1 817 ? 26.573 -27.409 -71.317 1.00 83.06 817 LYS A CA 1
ATOM 6786 C C . LYS A 1 817 ? 25.945 -27.047 -69.971 1.00 83.06 817 LYS A C 1
ATOM 6788 O O . LYS A 1 817 ? 26.116 -25.919 -69.523 1.00 83.06 817 LYS A O 1
ATOM 6793 N N . ASN A 1 818 ? 25.334 -28.006 -69.278 1.00 82.50 818 ASN A N 1
ATOM 6794 C CA . ASN A 1 818 ? 24.792 -27.779 -67.933 1.00 82.50 818 ASN A CA 1
ATOM 6795 C C . ASN A 1 818 ? 25.904 -27.404 -66.936 1.00 82.50 818 ASN A C 1
ATOM 6797 O O . ASN A 1 818 ? 25.742 -26.511 -66.108 1.00 82.50 818 ASN A O 1
ATOM 6801 N N . SER A 1 819 ? 27.071 -28.049 -67.035 1.00 81.31 819 SER A N 1
ATOM 6802 C CA . SER A 1 819 ? 28.241 -27.710 -66.214 1.00 81.31 819 SER A CA 1
ATOM 6803 C C . SER A 1 819 ? 28.764 -26.302 -66.521 1.00 81.31 819 SER A C 1
ATOM 6805 O O . SER A 1 819 ? 29.120 -25.568 -65.600 1.00 81.31 819 SER A O 1
ATOM 6807 N N . LEU A 1 820 ? 28.774 -25.898 -67.794 1.00 83.38 820 LEU A N 1
ATOM 6808 C CA . LEU A 1 820 ? 29.138 -24.551 -68.232 1.00 83.38 820 LEU A CA 1
ATOM 6809 C C . LEU A 1 820 ? 28.165 -23.498 -67.692 1.00 83.38 820 LEU A C 1
ATOM 6811 O O . LEU A 1 820 ? 28.607 -22.468 -67.188 1.00 83.38 820 LEU A O 1
ATOM 6815 N N . GLU A 1 821 ? 26.859 -23.757 -67.759 1.00 79.94 821 GLU A N 1
ATOM 6816 C CA . GLU A 1 821 ? 25.822 -22.885 -67.196 1.00 79.94 821 GLU A CA 1
ATOM 6817 C C . GLU A 1 821 ? 25.990 -22.722 -65.681 1.00 79.94 821 GLU A C 1
ATOM 6819 O O . GLU A 1 821 ? 26.016 -21.594 -65.184 1.00 79.94 821 GLU A O 1
ATOM 6824 N N . HIS A 1 822 ? 26.234 -23.816 -64.951 1.00 78.06 822 HIS A N 1
ATOM 6825 C CA . HIS A 1 822 ? 26.539 -23.756 -63.519 1.00 78.06 822 HIS A CA 1
ATOM 6826 C C . HIS A 1 822 ? 27.786 -22.918 -63.211 1.00 78.06 822 HIS A C 1
ATOM 6828 O O . HIS A 1 822 ? 27.782 -22.135 -62.261 1.00 78.06 822 HIS A O 1
ATOM 6834 N N . ARG A 1 823 ? 28.854 -23.036 -64.012 1.00 78.62 823 ARG A N 1
ATOM 6835 C CA . ARG A 1 823 ? 30.087 -22.254 -63.816 1.00 78.62 823 ARG A CA 1
ATOM 6836 C C . ARG A 1 823 ? 29.908 -20.777 -64.156 1.00 78.62 823 ARG A C 1
ATOM 6838 O O . ARG A 1 823 ? 30.413 -19.930 -63.422 1.00 78.62 823 ARG A O 1
ATOM 6845 N N . LYS A 1 824 ? 29.171 -20.459 -65.224 1.00 80.50 824 LYS A N 1
ATOM 6846 C CA . LYS A 1 824 ? 28.826 -19.077 -65.597 1.00 80.50 824 LYS A CA 1
ATOM 6847 C C . LYS A 1 824 ? 28.002 -18.398 -64.507 1.00 80.50 824 LYS A C 1
ATOM 6849 O O . LYS A 1 824 ? 28.279 -17.253 -64.159 1.00 80.50 824 LYS A O 1
ATOM 6854 N N . ALA A 1 825 ? 27.060 -19.116 -63.909 1.00 77.25 825 ALA A N 1
ATOM 6855 C CA . ALA A 1 825 ? 26.297 -18.601 -62.785 1.00 77.25 825 ALA A CA 1
ATOM 6856 C C . ALA A 1 825 ? 27.126 -18.460 -61.496 1.00 77.25 825 ALA A C 1
ATOM 6858 O O . ALA A 1 825 ? 26.965 -17.481 -60.771 1.00 77.25 825 ALA A O 1
ATOM 6859 N N . ASP A 1 826 ? 28.080 -19.362 -61.240 1.00 76.44 826 ASP A N 1
ATOM 6860 C CA . ASP A 1 826 ? 29.058 -19.187 -60.158 1.00 76.44 826 ASP A CA 1
ATOM 6861 C C . ASP A 1 826 ? 29.824 -17.860 -60.324 1.00 76.44 826 ASP A C 1
ATOM 6863 O O . ASP A 1 826 ? 29.943 -17.109 -59.360 1.00 76.44 826 ASP A O 1
ATOM 6867 N N . VAL A 1 827 ? 30.287 -17.525 -61.537 1.00 80.38 827 VAL A N 1
ATOM 6868 C CA . VAL A 1 827 ? 30.962 -16.243 -61.831 1.00 80.38 827 VAL A CA 1
ATOM 6869 C C . VAL A 1 827 ? 30.055 -15.034 -61.578 1.00 80.38 827 VAL A C 1
ATOM 6871 O O . VAL A 1 827 ? 30.514 -14.049 -61.000 1.00 80.38 827 VAL A O 1
ATOM 6874 N N . LEU A 1 828 ? 28.770 -15.104 -61.940 1.00 79.25 828 LEU A N 1
ATOM 6875 C CA . LEU A 1 828 ? 27.802 -14.046 -61.616 1.00 79.25 828 LEU A CA 1
ATOM 6876 C C . LEU A 1 828 ? 27.663 -13.854 -60.094 1.00 79.25 828 LEU A C 1
ATOM 6878 O O . LEU A 1 828 ? 27.684 -12.722 -59.612 1.00 79.25 828 LEU A O 1
ATOM 6882 N N . ASN A 1 829 ? 27.629 -14.943 -59.319 1.00 77.81 829 ASN A N 1
ATOM 6883 C CA . ASN A 1 829 ? 27.594 -14.886 -57.852 1.00 77.81 829 ASN A CA 1
ATOM 6884 C C . ASN A 1 829 ? 28.874 -14.279 -57.256 1.00 77.81 829 ASN A C 1
ATOM 6886 O O . ASN A 1 829 ? 28.800 -13.476 -56.324 1.00 77.81 829 ASN A O 1
ATOM 6890 N N . PHE A 1 830 ? 30.048 -14.614 -57.807 1.00 82.06 830 PHE A N 1
ATOM 6891 C CA . PHE A 1 830 ? 31.314 -13.971 -57.434 1.00 82.06 830 PHE A CA 1
ATOM 6892 C C . PHE A 1 830 ? 31.268 -12.459 -57.674 1.00 82.06 830 PHE A C 1
ATOM 6894 O O . PHE A 1 830 ? 31.704 -11.692 -56.819 1.00 82.06 830 PHE A O 1
ATOM 6901 N N . GLN A 1 831 ? 30.724 -12.019 -58.810 1.00 81.75 831 GLN A N 1
ATOM 6902 C CA . GLN A 1 831 ? 30.591 -10.597 -59.121 1.00 81.75 831 GLN A CA 1
ATOM 6903 C C . GLN A 1 831 ? 29.648 -9.891 -58.143 1.00 81.75 831 GLN A C 1
ATOM 6905 O O . GLN A 1 831 ? 30.014 -8.849 -57.608 1.00 81.75 831 GLN A O 1
ATOM 6910 N N . LEU A 1 832 ? 28.484 -10.476 -57.842 1.00 82.44 832 LEU A N 1
ATOM 6911 C CA . LEU A 1 832 ? 27.524 -9.909 -56.888 1.00 82.44 832 LEU A CA 1
ATOM 6912 C C . LEU A 1 832 ? 28.106 -9.786 -55.474 1.00 82.44 832 LEU A C 1
ATOM 6914 O O . LEU A 1 832 ? 28.017 -8.722 -54.861 1.00 82.44 832 LEU A O 1
ATOM 6918 N N . ILE A 1 833 ? 28.756 -10.839 -54.971 1.00 86.62 833 ILE A N 1
ATOM 6919 C CA . ILE A 1 833 ? 29.379 -10.849 -53.637 1.00 86.62 833 ILE A CA 1
ATOM 6920 C C . ILE A 1 833 ? 30.589 -9.906 -53.580 1.00 86.62 833 ILE A C 1
ATOM 6922 O O . ILE A 1 833 ? 30.795 -9.219 -52.578 1.00 86.62 833 ILE A O 1
ATOM 6926 N N . ARG A 1 834 ? 31.370 -9.809 -54.661 1.00 84.88 834 ARG A N 1
ATOM 6927 C CA . ARG A 1 834 ? 32.471 -8.845 -54.757 1.00 84.88 834 ARG A CA 1
ATOM 6928 C C . ARG A 1 834 ? 31.956 -7.409 -54.758 1.00 84.88 834 ARG A C 1
ATOM 6930 O O . ARG A 1 834 ? 32.513 -6.580 -54.045 1.00 84.88 834 ARG A O 1
ATOM 6937 N N . THR A 1 835 ? 30.891 -7.114 -55.502 1.00 88.38 835 THR A N 1
ATOM 6938 C CA . THR A 1 835 ? 30.257 -5.790 -55.492 1.00 88.38 835 THR A CA 1
ATOM 6939 C C . THR A 1 835 ? 29.688 -5.466 -54.111 1.00 88.38 835 THR A C 1
ATOM 6941 O O . THR A 1 835 ? 29.876 -4.346 -53.642 1.00 88.38 835 THR A O 1
ATOM 6944 N N . LEU A 1 836 ? 29.086 -6.440 -53.414 1.00 90.12 836 LEU A N 1
ATOM 6945 C CA . LEU A 1 836 ? 28.647 -6.272 -52.025 1.00 90.12 836 LEU A CA 1
ATOM 6946 C C . LEU A 1 836 ? 29.810 -5.867 -51.114 1.00 90.12 836 LEU A C 1
ATOM 6948 O O . LEU A 1 836 ? 29.699 -4.882 -50.392 1.00 90.12 836 LEU A O 1
ATOM 6952 N N . PHE A 1 837 ? 30.926 -6.601 -51.168 1.00 90.75 837 PHE A N 1
ATOM 6953 C CA . PHE A 1 837 ? 32.118 -6.292 -50.378 1.00 90.75 837 PHE A CA 1
ATOM 6954 C C . PHE A 1 837 ? 32.642 -4.879 -50.662 1.00 90.75 837 PHE A C 1
ATOM 6956 O O . PHE A 1 837 ? 32.792 -4.098 -49.726 1.00 90.75 837 PHE A O 1
ATOM 6963 N N . MET A 1 838 ? 32.851 -4.533 -51.937 1.00 89.94 838 MET A N 1
ATOM 6964 C CA . MET A 1 838 ? 33.361 -3.214 -52.328 1.00 89.94 838 MET A CA 1
ATOM 6965 C C . MET A 1 838 ? 32.458 -2.086 -51.822 1.00 89.94 838 MET A C 1
ATOM 6967 O O . MET A 1 838 ? 32.947 -1.083 -51.311 1.00 89.94 838 MET A O 1
ATOM 6971 N N . LYS A 1 839 ? 31.135 -2.264 -51.923 1.00 90.62 839 LYS A N 1
ATOM 6972 C CA . LYS A 1 839 ? 30.160 -1.275 -51.454 1.00 90.62 839 LYS A CA 1
ATOM 6973 C C . LYS A 1 839 ? 30.110 -1.165 -49.940 1.00 90.62 839 LYS A C 1
ATOM 6975 O O . LYS A 1 839 ? 30.036 -0.061 -49.412 1.00 90.62 839 LYS A O 1
ATOM 6980 N N . VAL A 1 840 ? 30.196 -2.285 -49.230 1.00 91.62 840 VAL A N 1
ATOM 6981 C CA . VAL A 1 840 ? 30.294 -2.270 -47.768 1.00 91.62 840 VAL A CA 1
ATOM 6982 C C . VAL A 1 840 ? 31.570 -1.558 -47.318 1.00 91.62 840 VAL A C 1
ATOM 6984 O O . VAL A 1 840 ? 31.498 -0.742 -46.406 1.00 91.62 840 VAL A O 1
ATOM 6987 N N . GLU A 1 841 ? 32.712 -1.824 -47.950 1.00 88.56 841 GLU A N 1
ATOM 6988 C CA . GLU A 1 841 ? 33.985 -1.172 -47.623 1.00 88.56 841 GLU A CA 1
ATOM 6989 C C . GLU A 1 841 ? 33.939 0.344 -47.886 1.00 88.56 841 GLU A C 1
ATOM 6991 O O . GLU A 1 841 ? 34.344 1.118 -47.024 1.00 88.56 841 GLU A O 1
ATOM 6996 N N . GLU A 1 842 ? 33.356 0.768 -49.013 1.00 90.38 842 GLU A N 1
ATOM 6997 C CA . GLU A 1 842 ? 33.156 2.181 -49.373 1.00 90.38 842 GLU A CA 1
ATOM 6998 C C . GLU A 1 842 ? 32.259 2.924 -48.363 1.00 90.38 842 GLU A C 1
ATOM 7000 O O . GLU A 1 842 ? 32.537 4.061 -47.980 1.00 90.38 842 GLU A O 1
ATOM 7005 N N . ILE A 1 843 ? 31.172 2.288 -47.917 1.00 88.94 843 ILE A N 1
ATOM 7006 C CA . ILE A 1 843 ? 30.119 2.950 -47.134 1.00 88.94 843 ILE A CA 1
ATOM 7007 C C . ILE A 1 843 ? 30.357 2.861 -45.618 1.00 88.94 843 ILE A C 1
ATOM 7009 O O . ILE A 1 843 ? 29.861 3.719 -44.882 1.00 88.94 843 ILE A O 1
ATOM 7013 N N . LYS A 1 844 ? 31.109 1.863 -45.128 1.00 86.25 844 LYS A N 1
ATOM 7014 C CA . LYS A 1 844 ? 31.264 1.557 -43.690 1.00 86.25 844 LYS A CA 1
ATOM 7015 C C . LYS A 1 844 ? 31.629 2.785 -42.858 1.00 86.25 844 LYS A C 1
ATOM 7017 O O . LYS A 1 844 ? 30.938 3.088 -41.887 1.00 86.25 844 LYS A O 1
ATOM 7022 N N . GLU A 1 845 ? 32.691 3.494 -43.231 1.00 85.44 845 GLU A N 1
ATOM 7023 C CA . GLU A 1 845 ? 33.189 4.635 -42.453 1.00 85.44 845 GLU A CA 1
ATOM 7024 C C . GLU A 1 845 ? 32.186 5.792 -42.443 1.00 85.44 845 GLU A C 1
ATOM 7026 O O . GLU A 1 845 ? 31.844 6.307 -41.378 1.00 85.44 845 GLU A O 1
ATOM 7031 N N . MET A 1 846 ? 31.629 6.139 -43.608 1.00 87.69 846 MET A N 1
ATOM 7032 C CA . MET A 1 846 ? 30.594 7.168 -43.714 1.00 87.69 846 MET A CA 1
ATOM 7033 C C . MET A 1 846 ? 29.369 6.813 -42.860 1.00 87.69 846 MET A C 1
ATOM 7035 O O . MET A 1 846 ? 28.836 7.673 -42.158 1.00 87.69 846 MET A O 1
ATOM 7039 N N . PHE A 1 847 ? 28.917 5.559 -42.900 1.00 89.38 847 PHE A N 1
ATOM 7040 C CA . PHE A 1 847 ? 27.754 5.113 -42.142 1.00 89.38 847 PHE A CA 1
ATOM 7041 C C . PHE A 1 847 ? 27.986 5.193 -40.629 1.00 89.38 847 PHE A C 1
ATOM 7043 O O . PHE A 1 847 ? 27.128 5.712 -39.914 1.00 89.38 847 PHE A O 1
ATOM 7050 N N . LEU A 1 848 ? 29.156 4.765 -40.142 1.00 87.38 848 LEU A N 1
ATOM 7051 C CA . LEU A 1 848 ? 29.527 4.890 -38.728 1.00 87.38 848 LEU A CA 1
ATOM 7052 C C . LEU A 1 848 ? 29.504 6.353 -38.267 1.00 87.38 848 LEU A C 1
ATOM 7054 O O . LEU A 1 848 ? 28.922 6.659 -37.226 1.00 87.38 848 LEU A O 1
ATOM 7058 N N . VAL A 1 849 ? 30.054 7.271 -39.068 1.00 88.69 849 VAL A N 1
ATOM 7059 C CA . VAL A 1 849 ? 30.028 8.710 -38.763 1.00 88.69 849 VAL A CA 1
ATOM 7060 C C . VAL A 1 849 ? 28.590 9.246 -38.733 1.00 88.69 849 VAL A C 1
ATOM 7062 O O . VAL A 1 849 ? 28.220 9.965 -37.801 1.00 88.69 849 VAL A O 1
ATOM 7065 N N . ARG A 1 850 ? 27.738 8.856 -39.695 1.00 90.50 850 ARG A N 1
ATOM 7066 C CA . ARG A 1 850 ? 26.315 9.241 -39.702 1.00 90.50 850 ARG A CA 1
ATOM 7067 C C . ARG A 1 850 ? 25.552 8.681 -38.497 1.00 90.50 850 ARG A C 1
ATOM 7069 O O . ARG A 1 850 ? 24.677 9.371 -37.966 1.00 90.50 850 ARG A O 1
ATOM 7076 N N . MET A 1 851 ? 25.873 7.469 -38.040 1.00 86.81 851 MET A N 1
ATOM 7077 C CA . MET A 1 851 ? 25.284 6.899 -36.826 1.00 86.81 851 MET A CA 1
ATOM 7078 C C . MET A 1 851 ? 25.688 7.671 -35.573 1.00 86.81 851 MET A C 1
ATOM 7080 O O . MET A 1 851 ? 24.821 7.992 -34.764 1.00 86.81 851 MET A O 1
ATOM 7084 N N . GLU A 1 852 ? 26.971 7.994 -35.408 1.00 88.12 852 GLU A N 1
ATOM 7085 C CA . GLU A 1 852 ? 27.439 8.767 -34.252 1.00 88.12 852 GLU A CA 1
ATOM 7086 C C . GLU A 1 852 ? 26.806 10.162 -34.219 1.00 88.12 852 GLU A C 1
ATOM 7088 O O . GLU A 1 852 ? 26.271 10.580 -33.193 1.00 88.12 852 GLU A O 1
ATOM 7093 N N . PHE A 1 853 ? 26.736 10.841 -35.365 1.00 91.44 853 PHE A N 1
ATOM 7094 C CA . PHE A 1 853 ? 25.989 12.092 -35.499 1.00 91.44 853 PHE A CA 1
ATOM 7095 C C . PHE A 1 853 ? 24.512 11.946 -35.088 1.00 91.44 853 PHE A C 1
ATOM 7097 O O . PHE A 1 853 ? 23.984 12.762 -34.328 1.00 91.44 853 PHE A O 1
ATOM 7104 N N . SER A 1 854 ? 23.851 10.876 -35.535 1.00 87.56 854 SER A N 1
ATOM 7105 C CA . SER A 1 854 ? 22.450 10.599 -35.201 1.00 87.56 854 SER A CA 1
ATOM 7106 C C . SER A 1 854 ? 22.251 10.366 -33.700 1.00 87.56 854 SER A C 1
ATOM 7108 O O . SER A 1 854 ? 21.308 10.902 -33.118 1.00 87.56 854 SER A O 1
ATOM 7110 N N . LYS A 1 855 ? 23.164 9.636 -33.044 1.00 85.25 855 LYS A N 1
ATOM 7111 C CA . LYS A 1 855 ? 23.162 9.450 -31.582 1.00 85.25 855 LYS A CA 1
ATOM 7112 C C . LYS A 1 855 ? 23.314 10.781 -30.849 1.00 85.25 855 LYS A C 1
ATOM 7114 O O . LYS A 1 855 ? 22.592 11.026 -29.885 1.00 85.25 855 LYS A O 1
ATOM 7119 N N . ILE A 1 856 ? 24.212 11.652 -31.316 1.00 87.50 856 ILE A N 1
ATOM 7120 C CA . ILE A 1 856 ? 24.421 12.986 -30.737 1.00 87.50 856 ILE A CA 1
ATOM 7121 C C . ILE A 1 856 ? 23.132 13.815 -30.808 1.00 87.50 856 ILE A C 1
ATOM 7123 O O . ILE A 1 856 ? 22.741 14.402 -29.798 1.00 87.50 856 ILE A O 1
ATOM 7127 N N . ILE A 1 857 ? 22.434 13.821 -31.952 1.00 86.81 857 ILE A N 1
ATOM 7128 C CA . ILE A 1 857 ? 21.139 14.510 -32.072 1.00 86.81 857 ILE A CA 1
ATOM 7129 C C . ILE A 1 857 ? 20.114 13.909 -31.114 1.00 86.81 857 ILE A C 1
ATOM 7131 O O . ILE A 1 857 ? 19.477 14.654 -30.377 1.00 86.81 857 ILE A O 1
ATOM 7135 N N . ILE A 1 858 ? 19.949 12.585 -31.097 1.00 82.00 858 ILE A N 1
ATOM 7136 C CA . ILE A 1 858 ? 18.946 11.923 -30.250 1.00 82.00 858 ILE A CA 1
ATOM 7137 C C . ILE A 1 858 ? 19.182 12.251 -28.773 1.00 82.00 858 ILE A C 1
ATOM 7139 O O . ILE A 1 858 ? 18.245 12.630 -28.070 1.00 82.00 858 ILE A O 1
ATOM 7143 N N . ASN A 1 859 ? 20.434 12.191 -28.319 1.00 84.12 859 ASN A N 1
ATOM 7144 C CA . ASN A 1 859 ? 20.800 12.561 -26.955 1.00 84.12 859 ASN A CA 1
ATOM 7145 C C . ASN A 1 859 ? 20.462 14.027 -26.661 1.00 84.12 859 ASN A C 1
ATOM 7147 O O . ASN A 1 859 ? 19.881 14.327 -25.620 1.00 84.12 859 ASN A O 1
ATOM 7151 N N . PHE A 1 860 ? 20.742 14.936 -27.596 1.00 87.81 860 PHE A N 1
ATOM 7152 C CA . PHE A 1 860 ? 20.377 16.342 -27.449 1.00 87.81 860 PHE A CA 1
ATOM 7153 C C . PHE A 1 860 ? 18.853 16.552 -27.374 1.00 87.81 860 PHE A C 1
ATOM 7155 O O . PHE A 1 860 ? 18.374 17.301 -26.522 1.00 87.81 860 PHE A O 1
ATOM 7162 N N . LEU A 1 861 ? 18.062 15.846 -28.191 1.00 84.00 861 LEU A N 1
ATOM 7163 C CA . LEU A 1 861 ? 16.596 15.894 -28.117 1.00 84.00 861 LEU A CA 1
ATOM 7164 C C . LEU A 1 861 ? 16.069 15.381 -26.772 1.00 84.00 861 LEU A C 1
ATOM 7166 O O . LEU A 1 861 ? 15.127 15.957 -26.228 1.00 84.00 861 LEU A O 1
ATOM 7170 N N . ILE A 1 862 ? 16.677 14.329 -26.214 1.00 79.94 862 ILE A N 1
ATOM 7171 C CA . ILE A 1 862 ? 16.340 13.814 -24.879 1.00 79.94 862 ILE A CA 1
ATOM 7172 C C . ILE A 1 862 ? 16.589 14.885 -23.810 1.00 79.94 862 ILE A C 1
ATOM 7174 O O . ILE A 1 862 ? 15.750 15.069 -22.928 1.00 79.94 862 ILE A O 1
ATOM 7178 N N . GLU A 1 863 ? 17.689 15.634 -23.894 1.00 82.31 863 GLU A N 1
ATOM 7179 C CA . GLU A 1 863 ? 17.954 16.742 -22.970 1.00 82.31 863 GLU A CA 1
ATOM 7180 C C . GLU A 1 863 ? 16.956 17.899 -23.144 1.00 82.31 863 GLU A C 1
ATOM 7182 O O . GLU A 1 863 ? 16.468 18.442 -22.149 1.00 82.31 863 GLU A O 1
ATOM 7187 N N . LEU A 1 864 ? 16.550 18.226 -24.377 1.00 84.69 864 LEU A N 1
ATOM 7188 C CA . LEU A 1 864 ? 15.524 19.247 -24.634 1.00 84.69 864 LEU A CA 1
ATOM 7189 C C . LEU A 1 864 ? 14.162 18.892 -24.020 1.00 84.69 864 LEU A C 1
ATOM 7191 O O . LEU A 1 864 ? 13.484 19.777 -23.489 1.00 84.69 864 LEU A O 1
ATOM 7195 N N . LYS A 1 865 ? 13.772 17.609 -24.011 1.00 79.44 865 LYS A N 1
ATOM 7196 C CA . LYS A 1 865 ? 12.528 17.162 -23.351 1.00 79.44 865 LYS A CA 1
ATOM 7197 C C . LYS A 1 865 ? 12.491 17.498 -21.867 1.00 79.44 865 LYS A C 1
ATOM 7199 O O . LYS A 1 865 ? 11.423 17.805 -21.341 1.00 79.44 865 LYS A O 1
ATOM 7204 N N . LYS A 1 866 ? 13.649 17.468 -21.197 1.00 81.81 866 LYS A N 1
ATOM 7205 C CA . LYS A 1 866 ? 13.761 17.792 -19.765 1.00 81.81 866 LYS A CA 1
ATOM 7206 C C . LYS A 1 866 ? 13.467 19.267 -19.478 1.00 81.81 866 LYS A C 1
ATOM 7208 O O . LYS A 1 866 ? 13.156 19.611 -18.340 1.00 81.81 866 LYS A O 1
ATOM 7213 N N . VAL A 1 867 ? 13.552 20.133 -20.490 1.00 83.88 867 VAL A N 1
ATOM 7214 C CA . VAL A 1 867 ? 13.086 21.526 -20.429 1.00 83.88 867 VAL A CA 1
ATOM 7215 C C . VAL A 1 867 ? 11.576 21.565 -20.666 1.00 83.88 867 VAL A C 1
ATOM 7217 O O . VAL A 1 867 ? 10.807 22.036 -19.820 1.00 83.88 867 VAL A O 1
ATOM 7220 N N . HIS A 1 868 ? 11.142 21.034 -21.812 1.00 83.31 868 HIS A N 1
ATOM 7221 C CA . HIS A 1 868 ? 9.736 20.909 -22.159 1.00 83.31 868 HIS A CA 1
ATOM 7222 C C . HIS A 1 868 ? 9.506 19.836 -23.228 1.00 83.31 868 HIS A C 1
ATOM 7224 O O . HIS A 1 868 ? 10.221 19.753 -24.222 1.00 83.31 868 HIS A O 1
ATOM 7230 N N . ARG A 1 869 ? 8.424 19.078 -23.071 1.00 72.00 869 ARG A N 1
ATOM 7231 C CA . ARG A 1 869 ? 8.069 17.915 -23.895 1.00 72.00 869 ARG A CA 1
ATOM 7232 C C . ARG A 1 869 ? 7.856 18.207 -25.395 1.00 72.00 869 ARG A C 1
ATOM 7234 O O . ARG A 1 869 ? 8.279 17.435 -26.241 1.00 72.00 869 ARG A O 1
ATOM 7241 N N . ASN A 1 870 ? 7.320 19.387 -25.727 1.00 77.06 870 ASN A N 1
ATOM 7242 C CA . ASN A 1 870 ? 7.128 19.837 -27.118 1.00 77.06 870 ASN A CA 1
ATOM 7243 C C . ASN A 1 870 ? 8.367 20.528 -27.729 1.00 77.06 870 ASN A C 1
ATOM 7245 O O . ASN A 1 870 ? 8.372 20.807 -28.923 1.00 77.06 870 ASN A O 1
ATOM 7249 N N . LEU A 1 871 ? 9.408 20.834 -26.943 1.00 82.12 871 LEU A N 1
ATOM 7250 C CA . LEU A 1 871 ? 10.592 21.561 -27.427 1.00 82.12 871 LEU A CA 1
ATOM 7251 C C . LEU A 1 871 ? 11.404 20.794 -28.497 1.00 82.12 871 LEU A C 1
ATOM 7253 O O . LEU A 1 871 ? 11.861 21.432 -29.446 1.00 82.12 871 LEU A O 1
ATOM 7257 N N . PRO A 1 872 ? 11.541 19.452 -28.436 1.00 82.75 872 PRO A N 1
ATOM 7258 C CA . PRO A 1 872 ? 12.140 18.675 -29.522 1.00 82.75 872 PRO A CA 1
ATOM 7259 C C . PRO A 1 872 ? 11.435 18.843 -30.871 1.00 82.75 872 PRO A C 1
ATOM 7261 O O . PRO A 1 872 ? 12.110 18.856 -31.893 1.00 82.75 872 PRO A O 1
ATOM 7264 N N . ALA A 1 873 ? 10.106 19.017 -30.894 1.00 76.31 873 ALA A N 1
ATOM 7265 C CA . ALA A 1 873 ? 9.365 19.234 -32.143 1.00 76.31 873 ALA A CA 1
ATOM 7266 C C . ALA A 1 873 ? 9.827 20.498 -32.857 1.00 76.31 873 ALA A C 1
ATOM 7268 O O . ALA A 1 873 ? 10.007 20.510 -34.072 1.00 76.31 873 ALA A O 1
ATOM 7269 N N . VAL A 1 874 ? 10.075 21.550 -32.078 1.00 81.38 874 VAL A N 1
ATOM 7270 C CA . VAL A 1 874 ? 10.520 22.849 -32.581 1.00 81.38 874 VAL A CA 1
ATOM 7271 C C . VAL A 1 874 ? 11.892 22.735 -33.227 1.00 81.38 874 VAL A C 1
ATOM 7273 O O . VAL A 1 874 ? 12.115 23.332 -34.273 1.00 81.38 874 VAL A O 1
ATOM 7276 N N . PHE A 1 875 ? 12.792 21.918 -32.670 1.00 85.12 875 PHE A N 1
ATOM 7277 C CA . PHE A 1 875 ? 14.144 21.761 -33.208 1.00 85.12 875 PHE A CA 1
ATOM 7278 C C . PHE A 1 875 ? 14.146 21.395 -34.699 1.00 85.12 875 PHE A C 1
ATOM 7280 O O . PHE A 1 875 ? 14.990 21.892 -35.436 1.00 85.12 875 PHE A O 1
ATOM 7287 N N . SER A 1 876 ? 13.161 20.617 -35.165 1.00 76.88 876 SER A N 1
ATOM 7288 C CA . SER A 1 876 ? 13.030 20.187 -36.565 1.00 76.88 876 SER A CA 1
ATOM 7289 C C . SER A 1 876 ? 12.919 21.363 -37.545 1.00 76.88 876 SER A C 1
ATOM 7291 O O . SER A 1 876 ? 13.546 21.365 -38.603 1.00 76.88 876 SER A O 1
ATOM 7293 N N . GLN A 1 877 ? 12.182 22.402 -37.151 1.00 76.56 877 GLN A N 1
ATOM 7294 C CA . GLN A 1 877 ? 11.954 23.613 -37.937 1.00 76.56 877 GLN A CA 1
ATOM 7295 C C . GLN A 1 877 ? 13.176 24.539 -37.915 1.00 76.56 877 GLN A C 1
ATOM 7297 O O . GLN A 1 877 ? 13.332 25.393 -38.784 1.00 76.56 877 GLN A O 1
ATOM 7302 N N . PHE A 1 878 ? 14.070 24.339 -36.944 1.00 81.56 878 PHE A N 1
ATOM 7303 C CA . PHE A 1 878 ? 15.278 25.128 -36.734 1.00 81.56 878 PHE A CA 1
ATOM 7304 C C . PHE A 1 878 ? 16.560 24.396 -37.136 1.00 81.56 878 PHE A C 1
ATOM 7306 O O . PHE A 1 878 ? 17.635 24.971 -36.993 1.00 81.56 878 PHE A O 1
ATOM 7313 N N . ILE A 1 879 ? 16.490 23.185 -37.702 1.00 79.38 879 ILE A N 1
ATOM 7314 C CA . ILE A 1 879 ? 17.679 22.477 -38.206 1.00 79.38 879 ILE A CA 1
ATOM 7315 C C . ILE A 1 879 ? 18.437 23.369 -39.214 1.00 79.38 879 ILE A C 1
ATOM 7317 O O . ILE A 1 879 ? 19.662 23.451 -39.168 1.00 79.38 879 ILE A O 1
ATOM 7321 N N . GLY A 1 880 ? 17.713 24.111 -40.066 1.00 73.06 880 GLY A N 1
ATOM 7322 C CA . GLY A 1 880 ? 18.284 25.056 -41.042 1.00 73.06 880 GLY A CA 1
ATOM 7323 C C . GLY A 1 880 ? 18.765 26.392 -40.471 1.00 73.06 880 GLY A C 1
ATOM 7324 O O . GLY A 1 880 ? 19.476 27.120 -41.155 1.00 73.06 880 GLY A O 1
ATOM 7325 N N . ASN A 1 881 ? 18.402 26.720 -39.230 1.00 82.00 881 ASN A N 1
ATOM 7326 C CA . ASN A 1 881 ? 18.795 27.956 -38.556 1.00 82.00 881 ASN A CA 1
ATOM 7327 C C . ASN A 1 881 ? 19.065 27.693 -37.069 1.00 82.00 881 ASN A C 1
ATOM 7329 O O . ASN A 1 881 ? 18.477 28.304 -36.171 1.00 82.00 881 ASN A O 1
ATOM 7333 N N . ILE A 1 882 ? 19.959 26.736 -36.813 1.00 84.25 882 ILE A N 1
ATOM 7334 C CA . ILE A 1 882 ? 20.268 26.272 -35.458 1.00 84.25 882 ILE A CA 1
ATOM 7335 C C . ILE A 1 882 ? 20.818 27.404 -34.580 1.00 84.25 882 ILE A C 1
ATOM 7337 O O . ILE A 1 882 ? 20.674 27.381 -33.355 1.00 84.25 882 ILE A O 1
ATOM 7341 N N . GLU A 1 883 ? 21.409 28.429 -35.200 1.00 79.88 883 GLU A N 1
ATOM 7342 C CA . GLU A 1 883 ? 21.913 29.637 -34.548 1.00 79.88 883 GLU A CA 1
ATOM 7343 C C . GLU A 1 883 ? 20.848 30.330 -33.701 1.00 79.88 883 GLU A C 1
ATOM 7345 O O . GLU A 1 883 ? 21.163 30.721 -32.582 1.00 79.88 883 GLU A O 1
ATOM 7350 N N . MET A 1 884 ? 19.600 30.369 -34.170 1.00 84.88 884 MET A N 1
ATOM 7351 C CA . MET A 1 884 ? 18.487 31.059 -33.510 1.00 84.88 884 MET A CA 1
ATOM 7352 C C . MET A 1 884 ? 17.706 30.183 -32.521 1.00 84.88 884 MET A C 1
ATOM 7354 O O . MET A 1 884 ? 16.817 30.681 -31.831 1.00 84.88 884 MET A O 1
ATOM 7358 N N . PHE A 1 885 ? 18.016 28.886 -32.431 1.00 89.81 885 PHE A N 1
ATOM 7359 C CA . PHE A 1 885 ? 17.255 27.950 -31.598 1.00 89.81 885 PHE A CA 1
ATOM 7360 C C . PHE A 1 885 ? 17.402 28.212 -30.088 1.00 89.81 885 PHE A C 1
ATOM 7362 O O . PHE A 1 885 ? 16.524 27.871 -29.300 1.00 89.81 885 PHE A O 1
ATOM 7369 N N . ASP A 1 886 ? 18.481 28.867 -29.658 1.00 89.44 886 ASP A N 1
ATOM 7370 C CA . ASP A 1 886 ? 18.674 29.262 -28.259 1.00 89.44 886 ASP A CA 1
ATOM 7371 C C . ASP A 1 886 ? 17.605 30.254 -27.770 1.00 89.44 886 ASP A C 1
ATOM 7373 O O . ASP A 1 886 ? 17.197 30.184 -26.607 1.00 89.44 886 ASP A O 1
ATOM 7377 N N . LYS A 1 887 ? 17.109 31.125 -28.656 1.00 90.44 887 LYS A N 1
ATOM 7378 C CA . LYS A 1 887 ? 15.998 32.046 -28.377 1.00 90.44 887 LYS A CA 1
ATOM 7379 C C . LYS A 1 887 ? 14.678 31.309 -28.187 1.00 90.44 887 LYS A C 1
ATOM 7381 O O . LYS A 1 887 ? 13.884 31.705 -27.341 1.00 90.44 887 LYS A O 1
ATOM 7386 N N . GLU A 1 888 ? 14.457 30.210 -28.904 1.00 88.06 888 GLU A N 1
ATOM 7387 C CA . GLU A 1 888 ? 13.263 29.385 -28.691 1.00 88.06 888 GLU A CA 1
ATOM 7388 C C . GLU A 1 888 ? 13.301 28.662 -27.344 1.00 88.06 888 GLU A C 1
ATOM 7390 O O . GLU A 1 888 ? 12.278 28.560 -26.669 1.00 88.06 888 GLU A O 1
ATOM 7395 N N . ILE A 1 889 ? 14.485 28.239 -26.888 1.00 90.38 889 ILE A N 1
ATOM 7396 C CA . ILE A 1 889 ? 14.640 27.706 -25.529 1.00 90.38 889 ILE A CA 1
ATOM 7397 C C . ILE A 1 889 ? 14.248 28.777 -24.492 1.00 90.38 889 ILE A C 1
ATOM 7399 O O . ILE A 1 889 ? 13.519 28.462 -23.551 1.00 90.38 889 ILE A O 1
ATOM 7403 N N . ASP A 1 890 ? 14.665 30.038 -24.671 1.00 89.88 890 ASP A N 1
ATOM 7404 C CA . ASP A 1 890 ? 14.247 31.139 -23.783 1.00 89.88 890 ASP A CA 1
ATOM 7405 C C . ASP A 1 890 ? 12.745 31.397 -23.835 1.00 89.88 890 ASP A C 1
ATOM 7407 O O . ASP A 1 890 ? 12.122 31.538 -22.787 1.00 89.88 890 ASP A O 1
ATOM 7411 N N . ASN A 1 891 ? 12.155 31.409 -25.030 1.00 89.94 891 ASN A N 1
ATOM 7412 C CA . ASN A 1 891 ? 10.724 31.623 -25.226 1.00 89.94 891 ASN A CA 1
ATOM 7413 C C . ASN A 1 891 ? 9.898 30.555 -24.490 1.00 89.94 891 ASN A C 1
ATOM 7415 O O . ASN A 1 891 ? 8.937 30.869 -23.789 1.00 89.94 891 ASN A O 1
ATOM 7419 N N . PHE A 1 892 ? 10.313 29.285 -24.555 1.00 88.19 892 PHE A N 1
ATOM 7420 C CA . PHE A 1 892 ? 9.686 28.222 -23.767 1.00 88.19 892 PHE A CA 1
ATOM 7421 C C . PHE A 1 892 ? 9.861 28.445 -22.263 1.00 88.19 892 PHE A C 1
ATOM 7423 O O . PHE A 1 892 ? 8.891 28.309 -21.520 1.00 88.19 892 PHE A O 1
ATOM 7430 N N . ILE A 1 893 ? 11.055 28.818 -21.793 1.00 89.81 893 ILE A N 1
ATOM 7431 C CA . ILE A 1 893 ? 11.289 29.118 -20.370 1.00 89.81 893 ILE A CA 1
ATOM 7432 C C . ILE A 1 893 ? 10.429 30.302 -19.911 1.00 89.81 893 ILE A C 1
ATOM 7434 O O . ILE A 1 893 ? 9.901 30.270 -18.802 1.00 89.81 893 ILE A O 1
ATOM 7438 N N . GLU A 1 894 ? 10.245 31.323 -20.744 1.00 88.94 894 GLU A N 1
ATOM 7439 C CA . GLU A 1 894 ? 9.413 32.489 -20.454 1.00 88.94 894 GLU A CA 1
ATOM 7440 C C . GLU A 1 894 ? 7.923 32.137 -20.419 1.00 88.94 894 GLU A C 1
ATOM 7442 O O . GLU A 1 894 ? 7.220 32.528 -19.489 1.00 88.94 894 GLU A O 1
ATOM 7447 N N . GLN A 1 895 ? 7.440 31.312 -21.350 1.00 83.44 895 GLN A N 1
ATOM 7448 C CA . GLN A 1 895 ? 6.073 30.786 -21.308 1.00 83.44 895 GLN A CA 1
ATOM 7449 C C . GLN A 1 895 ? 5.845 29.923 -20.058 1.00 83.44 895 GLN A C 1
ATOM 7451 O O . GLN A 1 895 ? 4.831 30.079 -19.378 1.00 83.44 895 GLN A O 1
ATOM 7456 N N . ILE A 1 896 ? 6.815 29.084 -19.680 1.00 81.81 896 ILE A N 1
ATOM 7457 C CA . ILE A 1 896 ? 6.785 28.305 -18.432 1.00 81.81 896 ILE A CA 1
ATOM 7458 C C . ILE A 1 896 ? 6.809 29.241 -17.212 1.00 81.81 896 ILE A C 1
ATOM 7460 O O . ILE A 1 896 ? 6.072 29.007 -16.258 1.00 81.81 896 ILE A O 1
ATOM 7464 N N . LYS A 1 897 ? 7.593 30.326 -17.237 1.00 83.44 897 LYS A N 1
ATOM 7465 C CA . LYS A 1 897 ? 7.630 31.350 -16.180 1.00 83.44 897 LYS A CA 1
ATOM 7466 C C . LYS A 1 897 ? 6.287 32.064 -16.045 1.00 83.44 897 LYS A C 1
ATOM 7468 O O . LYS A 1 897 ? 5.826 32.286 -14.933 1.00 83.44 897 LYS A O 1
ATOM 7473 N N . ASN A 1 898 ? 5.632 32.391 -17.156 1.00 77.94 898 ASN A N 1
ATOM 7474 C CA . ASN A 1 898 ? 4.304 33.002 -17.150 1.00 77.94 898 ASN A CA 1
ATOM 7475 C C . ASN A 1 898 ? 3.267 32.055 -16.537 1.00 77.94 898 ASN A C 1
ATOM 7477 O O . ASN A 1 898 ? 2.485 32.473 -15.688 1.00 77.94 898 ASN A O 1
ATOM 7481 N N . VAL A 1 899 ? 3.322 30.763 -16.869 1.00 70.38 899 VAL A N 1
ATOM 7482 C CA . VAL A 1 899 ? 2.485 29.733 -16.234 1.00 70.38 899 VAL A CA 1
ATOM 7483 C C . VAL A 1 899 ? 2.833 29.555 -14.743 1.00 70.38 899 VAL A C 1
ATOM 7485 O O . VAL A 1 899 ? 1.937 29.394 -13.915 1.00 70.38 899 VAL A O 1
ATOM 7488 N N . GLN A 1 900 ? 4.108 29.664 -14.362 1.00 71.06 900 GLN A N 1
ATOM 7489 C CA . GLN A 1 900 ? 4.554 29.644 -12.964 1.00 71.06 900 GLN A CA 1
ATOM 7490 C C . GLN A 1 900 ? 4.061 30.864 -12.170 1.00 71.06 900 GLN A C 1
ATOM 7492 O O . GLN A 1 900 ? 3.604 30.702 -11.040 1.00 71.06 900 GLN A O 1
ATOM 7497 N N . ASN A 1 901 ? 4.105 32.066 -12.749 1.00 68.19 901 ASN A N 1
ATOM 7498 C CA . ASN A 1 901 ? 3.603 33.301 -12.137 1.00 68.19 901 ASN A CA 1
ATOM 7499 C C . ASN A 1 901 ? 2.093 33.243 -11.872 1.00 68.19 901 ASN A C 1
ATOM 7501 O O . ASN A 1 901 ? 1.614 33.841 -10.913 1.00 68.19 901 ASN A O 1
ATOM 7505 N N . LEU A 1 902 ? 1.354 32.488 -12.688 1.00 58.56 902 LEU A N 1
ATOM 7506 C CA . LEU A 1 902 ? -0.069 32.200 -12.487 1.00 58.56 902 LEU A CA 1
ATOM 7507 C C . LEU A 1 902 ? -0.324 31.132 -11.401 1.00 58.56 902 LEU A C 1
ATOM 7509 O O . LEU A 1 902 ? -1.470 30.804 -11.114 1.00 58.56 902 LEU A O 1
ATOM 7513 N N . GLY A 1 903 ? 0.731 30.602 -10.770 1.00 47.84 903 GLY A N 1
ATOM 7514 C CA . GLY A 1 903 ? 0.650 29.639 -9.668 1.00 47.84 903 GLY A CA 1
ATOM 7515 C C . GLY A 1 903 ? 0.464 28.185 -10.105 1.00 47.84 903 GLY A C 1
ATOM 7516 O O . GLY A 1 903 ? 0.177 27.331 -9.269 1.00 47.84 903 GLY A O 1
ATOM 7517 N N . PHE A 1 904 ? 0.624 27.893 -11.397 1.00 50.56 904 PHE A N 1
ATOM 7518 C CA . PHE A 1 904 ? 0.305 26.588 -11.987 1.00 50.56 904 PHE A CA 1
ATOM 7519 C C . PHE A 1 904 ? 1.494 25.618 -12.053 1.00 50.56 904 PHE A C 1
ATOM 7521 O O . PHE A 1 904 ? 1.308 24.431 -12.306 1.00 50.56 904 PHE A O 1
ATOM 7528 N N . ILE A 1 905 ? 2.712 26.108 -11.806 1.00 52.47 905 ILE A N 1
ATOM 7529 C CA . ILE A 1 905 ? 3.946 25.317 -11.703 1.00 52.47 905 ILE A CA 1
ATOM 7530 C C . ILE A 1 905 ? 4.665 25.739 -10.421 1.00 52.47 905 ILE A C 1
ATOM 7532 O O . ILE A 1 905 ? 4.713 26.925 -10.088 1.00 52.47 905 ILE A O 1
ATOM 7536 N N . LEU A 1 906 ? 5.248 24.781 -9.697 1.00 49.78 906 LEU A N 1
ATOM 7537 C CA . LEU A 1 906 ? 6.040 25.073 -8.502 1.00 49.78 906 LEU A CA 1
ATOM 7538 C C . LEU A 1 906 ? 7.322 25.834 -8.869 1.00 49.78 906 LEU A C 1
ATOM 7540 O O . LEU A 1 906 ? 7.980 25.525 -9.861 1.00 49.78 906 LEU A O 1
ATOM 7544 N N . LEU A 1 907 ? 7.750 26.772 -8.018 1.00 58.50 907 LEU A N 1
ATOM 7545 C CA . LEU A 1 907 ? 9.001 27.517 -8.222 1.00 58.50 907 LEU A CA 1
ATOM 7546 C C . LEU A 1 907 ? 10.215 26.581 -8.380 1.00 58.50 907 LEU A C 1
ATOM 7548 O O . LEU A 1 907 ? 11.086 26.824 -9.205 1.00 58.50 907 LEU A O 1
ATOM 7552 N N . SER A 1 908 ? 10.254 25.478 -7.627 1.00 53.06 908 SER A N 1
ATOM 7553 C CA . SER A 1 908 ? 11.316 24.468 -7.715 1.00 53.06 908 SER A CA 1
ATOM 7554 C C . SER A 1 908 ? 11.330 23.721 -9.052 1.00 53.06 908 SER A C 1
ATOM 7556 O O . SER A 1 908 ? 12.402 23.392 -9.565 1.00 53.06 908 SER A O 1
ATOM 7558 N N . GLU A 1 909 ? 10.157 23.455 -9.623 1.00 61.38 909 GLU A N 1
ATOM 7559 C CA . GLU A 1 909 ? 10.018 22.825 -10.934 1.00 61.38 909 GLU A CA 1
ATOM 7560 C C . GLU A 1 909 ? 10.453 23.790 -12.040 1.00 61.38 909 GLU A C 1
ATOM 7562 O O . GLU A 1 909 ? 11.237 23.411 -12.912 1.00 61.38 909 GLU A O 1
ATOM 7567 N N . PHE A 1 910 ? 10.037 25.055 -11.956 1.00 77.75 910 PHE A N 1
ATOM 7568 C CA . PHE A 1 910 ? 10.508 26.100 -12.860 1.00 77.75 910 PHE A CA 1
ATOM 7569 C C . PHE A 1 910 ? 12.032 26.258 -12.808 1.00 77.75 910 PHE A C 1
ATOM 7571 O O . PHE A 1 910 ? 12.676 26.210 -13.853 1.00 77.75 910 PHE A O 1
ATOM 7578 N N . GLU A 1 911 ? 12.634 26.372 -11.620 1.00 73.06 911 GLU A N 1
ATOM 7579 C CA . GLU A 1 911 ? 14.093 26.500 -11.488 1.00 73.06 911 GLU A CA 1
ATOM 7580 C C . GLU A 1 911 ? 14.831 25.259 -12.014 1.00 73.06 911 GLU A C 1
ATOM 7582 O O . GLU A 1 911 ? 15.897 25.381 -12.618 1.00 73.06 911 GLU A O 1
ATOM 7587 N N . THR A 1 912 ? 14.244 24.064 -11.876 1.00 77.06 912 THR A N 1
ATOM 7588 C CA . THR A 1 912 ? 14.797 22.839 -12.472 1.00 77.06 912 THR A CA 1
ATOM 7589 C C . THR A 1 912 ? 14.767 22.908 -13.998 1.00 77.06 912 THR A C 1
ATOM 7591 O O . THR A 1 912 ? 15.804 22.721 -14.632 1.00 77.06 912 THR A O 1
ATOM 7594 N N . ARG A 1 913 ? 13.617 23.229 -14.603 1.00 80.50 913 ARG A N 1
ATOM 7595 C CA . ARG A 1 913 ? 13.476 23.350 -16.066 1.00 80.50 913 ARG A CA 1
ATOM 7596 C C . ARG A 1 913 ? 14.341 24.472 -16.637 1.00 80.50 913 ARG A C 1
ATOM 7598 O O . ARG A 1 913 ? 14.959 24.297 -17.679 1.00 80.50 913 ARG A O 1
ATOM 7605 N N . LYS A 1 914 ? 14.456 25.594 -15.927 1.00 88.12 914 LYS A N 1
ATOM 7606 C CA . LYS A 1 914 ? 15.342 26.713 -16.267 1.00 88.12 914 LYS A CA 1
ATOM 7607 C C . LYS A 1 914 ? 16.810 26.297 -16.233 1.00 88.12 914 LYS A C 1
ATOM 7609 O O . LYS A 1 914 ? 17.538 26.586 -17.178 1.00 88.12 914 LYS A O 1
ATOM 7614 N N . LYS A 1 915 ? 17.240 25.564 -15.199 1.00 89.94 915 LYS A N 1
ATOM 7615 C CA . LYS A 1 915 ? 18.591 24.988 -15.139 1.00 89.94 915 LYS A CA 1
ATOM 7616 C C . LYS A 1 915 ? 18.844 24.036 -16.312 1.00 89.94 915 LYS A C 1
ATOM 7618 O O . LYS A 1 915 ? 19.870 24.163 -16.971 1.00 89.94 915 LYS A O 1
ATOM 7623 N N . ARG A 1 916 ? 17.893 23.145 -16.621 1.00 88.00 916 ARG A N 1
ATOM 7624 C CA . ARG A 1 916 ? 17.972 22.266 -17.803 1.00 88.00 916 ARG A CA 1
ATOM 7625 C C . ARG A 1 916 ? 18.036 23.056 -19.107 1.00 88.00 916 ARG A C 1
ATOM 7627 O O . ARG A 1 916 ? 18.778 22.680 -20.001 1.00 88.00 916 ARG A O 1
ATOM 7634 N N . GLY A 1 917 ? 17.324 24.175 -19.200 1.00 89.56 917 GLY A N 1
ATOM 7635 C CA . GLY A 1 917 ? 17.396 25.084 -20.340 1.00 89.56 917 GLY A CA 1
ATOM 7636 C C . GLY A 1 917 ? 18.787 25.687 -20.534 1.00 89.56 917 GLY A C 1
ATOM 7637 O O . GLY A 1 917 ? 19.281 25.747 -21.656 1.00 89.56 917 GLY A O 1
ATOM 7638 N N . ILE A 1 918 ? 19.456 26.068 -19.442 1.00 90.19 918 ILE A N 1
ATOM 7639 C CA . ILE A 1 918 ? 20.846 26.551 -19.469 1.00 90.19 918 ILE A CA 1
ATOM 7640 C C . ILE A 1 918 ? 21.800 25.434 -19.918 1.00 90.19 918 ILE A C 1
ATOM 7642 O O . ILE A 1 918 ? 22.637 25.664 -20.787 1.00 90.19 918 ILE A O 1
ATOM 7646 N N . GLU A 1 919 ? 21.658 24.226 -19.370 1.00 90.50 919 GLU A N 1
ATOM 7647 C CA . GLU A 1 919 ? 22.465 23.057 -19.757 1.00 90.50 919 GLU A CA 1
ATOM 7648 C C . GLU A 1 919 ? 22.270 22.705 -21.243 1.00 90.50 919 GLU A C 1
ATOM 7650 O O . GLU A 1 919 ? 23.245 22.529 -21.974 1.00 90.50 919 GLU A O 1
ATOM 7655 N N . ALA A 1 920 ? 21.024 22.695 -21.728 1.00 89.00 920 ALA A N 1
ATOM 7656 C CA . ALA A 1 920 ? 20.705 22.456 -23.133 1.00 89.00 920 ALA A CA 1
ATOM 7657 C C . ALA A 1 920 ? 21.316 23.527 -24.051 1.00 89.00 920 ALA A C 1
ATOM 7659 O O . ALA A 1 920 ? 21.834 23.213 -25.119 1.00 89.00 920 ALA A O 1
ATOM 7660 N N . LYS A 1 921 ? 21.334 24.796 -23.630 1.00 91.50 921 LYS A N 1
ATOM 7661 C CA . LYS A 1 921 ? 22.005 25.871 -24.376 1.00 91.50 921 LYS A CA 1
ATOM 7662 C C . LYS A 1 921 ? 23.520 25.710 -24.429 1.00 91.50 921 LYS A C 1
ATOM 7664 O O . LYS A 1 921 ? 24.118 25.983 -25.466 1.00 91.50 921 LYS A O 1
ATOM 7669 N N . GLN A 1 922 ? 24.142 25.256 -23.343 1.00 90.50 922 GLN A N 1
ATOM 7670 C CA . GLN A 1 922 ? 25.576 24.957 -23.326 1.00 90.50 922 GLN A CA 1
ATOM 7671 C C . GLN A 1 922 ? 25.913 23.805 -24.276 1.00 90.50 922 GLN A C 1
ATOM 7673 O O . GLN A 1 922 ? 26.868 23.906 -25.046 1.00 90.50 922 GLN A O 1
ATOM 7678 N N . GLN A 1 923 ? 25.099 22.747 -24.281 1.00 89.31 923 GLN A N 1
ATOM 7679 C CA . GLN A 1 923 ? 25.236 21.654 -25.244 1.00 89.31 923 GLN A CA 1
ATOM 7680 C C . GLN A 1 923 ? 25.055 22.151 -26.678 1.00 89.31 923 GLN A C 1
ATOM 7682 O O . GLN A 1 923 ? 25.902 21.883 -27.523 1.00 89.31 923 GLN A O 1
ATOM 7687 N N . LEU A 1 924 ? 24.012 22.944 -26.939 1.00 89.94 924 LEU A N 1
ATOM 7688 C CA . LEU A 1 924 ? 23.763 23.553 -28.243 1.00 89.94 924 LEU A CA 1
ATOM 7689 C C . LEU A 1 924 ? 24.953 24.401 -28.712 1.00 89.94 924 LEU A C 1
ATOM 7691 O O . LEU A 1 924 ? 25.320 24.335 -29.879 1.00 89.94 924 LEU A O 1
ATOM 7695 N N . TYR A 1 925 ? 25.578 25.172 -27.820 1.00 88.62 925 TYR A N 1
ATOM 7696 C CA . TYR A 1 925 ? 26.787 25.937 -28.132 1.00 88.62 925 TYR A CA 1
ATOM 7697 C C . TYR A 1 925 ? 27.964 25.022 -28.504 1.00 88.62 925 TYR A C 1
ATOM 7699 O O . TYR A 1 925 ? 28.630 25.256 -29.512 1.00 88.62 925 TYR A O 1
ATOM 7707 N N . GLY A 1 926 ? 28.173 23.940 -27.748 1.00 87.25 926 GLY A N 1
ATOM 7708 C CA . GLY A 1 926 ? 29.166 22.914 -28.074 1.00 87.25 926 GLY A CA 1
ATOM 7709 C C . GLY A 1 926 ? 28.929 22.286 -29.451 1.00 87.25 926 GLY A C 1
ATOM 7710 O O . GLY A 1 926 ? 29.849 22.212 -30.265 1.00 87.25 926 GLY A O 1
ATOM 7711 N N . LEU A 1 927 ? 27.681 21.922 -29.755 1.00 88.12 927 LEU A N 1
ATOM 7712 C CA . LEU A 1 927 ? 27.282 21.376 -31.055 1.00 88.12 927 LEU A CA 1
ATOM 7713 C C . LEU A 1 927 ? 27.481 22.387 -32.194 1.00 88.12 927 LEU A C 1
ATOM 7715 O O . LEU A 1 927 ? 28.006 22.022 -33.242 1.00 88.12 927 LEU A O 1
ATOM 7719 N N . LYS A 1 928 ? 27.146 23.665 -31.976 1.00 85.06 928 LYS A N 1
ATOM 7720 C CA . LYS A 1 928 ? 27.379 24.758 -32.938 1.00 85.06 928 LYS A CA 1
ATOM 7721 C C . LYS A 1 928 ? 28.860 24.966 -33.246 1.00 85.06 928 LYS A C 1
ATOM 7723 O O . LYS A 1 928 ? 29.211 25.269 -34.380 1.00 85.06 928 LYS A O 1
ATOM 7728 N N . SER A 1 929 ? 29.723 24.808 -32.243 1.00 85.19 929 SER A N 1
ATOM 7729 C CA . SER A 1 929 ? 31.171 24.966 -32.407 1.00 85.19 929 SER A CA 1
ATOM 7730 C C . SER A 1 929 ? 31.845 23.790 -33.127 1.00 85.19 929 SER A C 1
ATOM 7732 O O . SER A 1 929 ? 32.991 23.909 -33.557 1.00 85.19 929 SER A O 1
ATOM 7734 N N . ASN A 1 930 ? 31.146 22.662 -33.287 1.00 89.31 930 ASN A N 1
ATOM 7735 C CA . ASN A 1 930 ? 31.662 21.490 -33.980 1.00 89.31 930 ASN A CA 1
ATOM 7736 C C . ASN A 1 930 ? 31.353 21.572 -35.485 1.00 89.31 930 ASN A C 1
ATOM 7738 O O . ASN A 1 930 ? 30.216 21.379 -35.915 1.00 89.31 930 ASN A O 1
ATOM 7742 N N . HIS A 1 931 ? 32.387 21.819 -36.293 1.00 86.44 931 HIS A N 1
ATOM 7743 C CA . HIS A 1 931 ? 32.256 21.943 -37.746 1.00 86.44 931 HIS A CA 1
ATOM 7744 C C . HIS A 1 931 ? 31.650 20.693 -38.404 1.00 86.44 931 HIS A C 1
ATOM 7746 O O . HIS A 1 931 ? 30.706 20.818 -39.180 1.00 86.44 931 HIS A O 1
ATOM 7752 N N . MET A 1 932 ? 32.113 19.498 -38.015 1.00 84.25 932 MET A N 1
ATOM 7753 C CA . MET A 1 932 ? 31.592 18.225 -38.531 1.00 84.25 932 MET A CA 1
ATOM 7754 C C . MET A 1 932 ? 30.102 18.072 -38.218 1.00 84.25 932 MET A C 1
ATOM 7756 O O . MET A 1 932 ? 29.318 17.679 -39.076 1.00 84.25 932 MET A O 1
ATOM 7760 N N . PHE A 1 933 ? 29.682 18.428 -37.000 1.00 88.88 933 PHE A N 1
ATOM 7761 C CA . PHE A 1 933 ? 28.268 18.376 -36.626 1.00 88.88 933 PHE A CA 1
ATOM 7762 C C . PHE A 1 933 ? 27.410 19.260 -37.541 1.00 88.88 933 PHE A C 1
ATOM 7764 O O . PHE A 1 933 ? 26.364 18.819 -38.008 1.00 88.88 933 PHE A O 1
ATOM 7771 N N . ILE A 1 934 ? 27.860 20.482 -37.839 1.00 88.81 934 ILE A N 1
ATOM 7772 C CA . ILE A 1 934 ? 27.142 21.410 -38.722 1.00 88.81 934 ILE A CA 1
ATOM 7773 C C . ILE A 1 934 ? 27.087 20.902 -40.167 1.00 88.81 934 ILE A C 1
ATOM 7775 O O . ILE A 1 934 ? 26.046 21.034 -40.812 1.00 88.81 934 ILE A O 1
ATOM 7779 N N . GLU A 1 935 ? 28.159 20.302 -40.681 1.00 88.00 935 GLU A N 1
ATOM 7780 C CA . GLU A 1 935 ? 28.149 19.685 -42.013 1.00 88.00 935 GLU A CA 1
ATOM 7781 C C . GLU A 1 935 ? 27.157 18.520 -42.097 1.00 88.00 935 GLU A C 1
ATOM 7783 O O . GLU A 1 935 ? 26.318 18.481 -42.999 1.00 88.00 935 GLU A O 1
ATOM 7788 N N . HIS A 1 936 ? 27.170 17.614 -41.117 1.00 90.38 936 HIS A N 1
ATOM 7789 C CA . HIS A 1 936 ? 26.220 16.502 -41.067 1.00 90.38 936 HIS A CA 1
ATOM 7790 C C . HIS A 1 936 ? 24.770 16.977 -40.866 1.00 90.38 936 HIS A C 1
ATOM 7792 O O . HIS A 1 936 ? 23.851 16.392 -41.441 1.00 90.38 936 HIS A O 1
ATOM 7798 N N . LEU A 1 937 ? 24.554 18.077 -40.137 1.00 88.88 937 LEU A N 1
ATOM 7799 C CA . LEU A 1 937 ? 23.245 18.717 -39.976 1.00 88.88 937 LEU A CA 1
ATOM 7800 C C . LEU A 1 937 ? 22.713 19.306 -41.289 1.00 88.88 937 LEU A C 1
ATOM 7802 O O . LEU A 1 937 ? 21.528 19.158 -41.589 1.00 88.88 937 LEU A O 1
ATOM 7806 N N . LYS A 1 938 ? 23.580 19.917 -42.104 1.00 86.69 938 LYS A N 1
ATOM 7807 C CA . LYS A 1 938 ? 23.227 20.353 -43.464 1.00 86.69 938 LYS A CA 1
ATOM 7808 C C . LYS A 1 938 ? 22.898 19.161 -44.361 1.00 86.69 938 LYS A C 1
ATOM 7810 O O . LYS A 1 938 ? 21.862 19.169 -45.017 1.00 86.69 938 LYS A O 1
ATOM 7815 N N . GLY A 1 939 ? 23.703 18.100 -44.308 1.00 85.50 939 GLY A N 1
ATOM 7816 C CA . GLY A 1 939 ? 23.424 16.867 -45.049 1.00 85.50 939 GLY A CA 1
ATOM 7817 C C . GLY A 1 939 ? 22.086 16.221 -44.660 1.00 85.50 939 GLY A C 1
ATOM 7818 O O . GLY A 1 939 ? 21.357 15.742 -45.525 1.00 85.50 939 GLY A O 1
ATOM 7819 N N . LEU A 1 940 ? 21.724 16.249 -43.372 1.00 87.50 940 LEU A N 1
ATOM 7820 C CA . LEU A 1 940 ? 20.422 15.794 -42.873 1.00 87.50 940 LEU A CA 1
ATOM 7821 C C . LEU A 1 940 ? 19.264 16.592 -43.500 1.00 87.50 940 LEU A C 1
ATOM 7823 O O . LEU A 1 940 ? 18.287 15.998 -43.954 1.00 87.50 940 LEU A O 1
ATOM 7827 N N . LEU A 1 941 ? 19.384 17.923 -43.570 1.00 83.81 941 LEU A N 1
ATOM 7828 C CA . LEU A 1 941 ? 18.391 18.796 -44.215 1.00 83.81 941 LEU A CA 1
ATOM 7829 C C . LEU A 1 941 ? 18.234 18.507 -45.702 1.00 83.81 941 LEU A C 1
ATOM 7831 O O . LEU A 1 941 ? 17.112 18.388 -46.189 1.00 83.81 941 LEU A O 1
ATOM 7835 N N . GLU A 1 942 ? 19.348 18.398 -46.419 1.00 83.12 942 GLU A N 1
ATOM 7836 C CA . GLU A 1 942 ? 19.345 18.125 -47.855 1.00 83.12 942 GLU A CA 1
ATOM 7837 C C . GLU A 1 942 ? 18.664 16.787 -48.153 1.00 83.12 942 GLU A C 1
ATOM 7839 O O . GLU A 1 942 ? 17.835 16.687 -49.054 1.00 83.12 942 GLU A O 1
ATOM 7844 N N . ILE A 1 943 ? 18.963 15.755 -47.360 1.00 80.75 943 ILE A N 1
ATOM 7845 C CA . ILE A 1 943 ? 18.368 14.422 -47.497 1.00 80.75 943 ILE A CA 1
ATOM 7846 C C . ILE A 1 943 ? 16.870 14.426 -47.174 1.00 80.75 943 ILE A C 1
ATOM 7848 O O . ILE A 1 943 ? 16.104 13.709 -47.815 1.00 80.75 943 ILE A O 1
ATOM 7852 N N . ASN A 1 944 ? 16.429 15.253 -46.230 1.00 74.25 944 ASN A N 1
ATOM 7853 C CA . ASN A 1 944 ? 15.008 15.409 -45.926 1.00 74.25 944 ASN A CA 1
ATOM 7854 C C . ASN A 1 944 ? 14.203 16.059 -47.043 1.00 74.25 944 ASN A C 1
ATOM 7856 O O . ASN A 1 944 ? 13.037 15.711 -47.219 1.00 74.25 944 ASN A O 1
ATOM 7860 N N . GLN A 1 945 ? 14.814 17.011 -47.750 1.00 72.25 945 GLN A N 1
ATOM 7861 C CA . GLN A 1 945 ? 14.209 17.712 -48.882 1.00 72.25 945 GLN A CA 1
ATOM 7862 C C . GLN A 1 945 ? 14.191 16.859 -50.151 1.00 72.25 945 GLN A C 1
ATOM 7864 O O . GLN A 1 945 ? 13.400 17.121 -51.054 1.00 72.25 945 GLN A O 1
ATOM 7869 N N . LYS A 1 946 ? 15.039 15.827 -50.227 1.00 70.44 946 LYS A N 1
ATOM 7870 C CA . LYS A 1 946 ? 14.927 14.811 -51.268 1.00 70.44 946 LYS A CA 1
ATOM 7871 C C . LYS A 1 946 ? 13.645 14.016 -51.033 1.00 70.44 946 LYS A C 1
ATOM 7873 O O . LYS A 1 946 ? 13.441 13.430 -49.963 1.00 70.44 946 LYS A O 1
ATOM 7878 N N . ASP A 1 947 ? 12.835 13.907 -52.081 1.00 55.19 947 ASP A N 1
ATOM 7879 C CA . ASP A 1 947 ? 11.882 12.814 -52.211 1.00 55.19 947 ASP A CA 1
ATOM 7880 C C . ASP A 1 947 ? 12.689 11.520 -52.325 1.00 55.19 947 ASP A C 1
ATOM 7882 O O . ASP A 1 947 ? 12.937 10.992 -53.408 1.00 55.19 947 ASP A O 1
ATOM 7886 N N . ILE A 1 948 ? 13.138 10.994 -51.183 1.00 51.44 948 ILE A N 1
ATOM 7887 C CA . ILE A 1 948 ? 13.474 9.581 -51.070 1.00 51.44 948 ILE A CA 1
ATOM 7888 C C . ILE A 1 948 ? 12.141 8.886 -51.194 1.00 51.44 948 ILE A C 1
ATOM 7890 O O . ILE A 1 948 ? 11.413 8.663 -50.225 1.00 51.44 948 ILE A O 1
ATOM 7894 N N . SER A 1 949 ? 11.774 8.675 -52.442 1.00 41.06 949 SER A N 1
ATOM 7895 C CA . SER A 1 949 ? 10.497 8.151 -52.783 1.00 41.06 949 SER A CA 1
ATOM 7896 C C . SER A 1 949 ? 10.389 6.767 -52.155 1.00 41.06 949 SER A C 1
ATOM 7898 O O . SER A 1 949 ? 11.053 5.818 -52.571 1.00 41.06 949 SER A O 1
ATOM 7900 N N . ILE A 1 950 ? 9.464 6.628 -51.210 1.00 42.72 950 ILE A N 1
ATOM 7901 C CA . ILE A 1 950 ? 8.860 5.332 -50.883 1.00 42.72 950 ILE A CA 1
ATOM 7902 C C . ILE A 1 950 ? 8.199 4.743 -52.162 1.00 42.72 950 ILE A C 1
ATOM 7904 O O . ILE A 1 950 ? 7.852 3.569 -52.211 1.00 42.72 950 ILE A O 1
ATOM 7908 N N . SER A 1 951 ? 8.111 5.509 -53.264 1.00 32.44 951 SER A N 1
ATOM 7909 C CA . SER A 1 951 ? 7.688 5.074 -54.601 1.00 32.44 951 SER A CA 1
ATOM 7910 C C . SER A 1 951 ? 8.668 4.159 -55.360 1.00 32.44 951 SER A C 1
ATOM 7912 O O . SER A 1 951 ? 8.570 4.055 -56.579 1.00 32.44 951 SER A O 1
ATOM 7914 N N . GLY A 1 952 ? 9.555 3.434 -54.675 1.00 38.06 952 GLY A N 1
ATOM 7915 C CA . GLY A 1 952 ? 10.109 2.188 -55.225 1.00 38.06 952 GLY A CA 1
ATOM 7916 C C . GLY A 1 952 ? 9.094 1.029 -55.237 1.00 38.06 952 GLY A C 1
ATOM 7917 O O . GLY A 1 952 ? 9.389 -0.034 -55.759 1.00 38.06 952 GLY A O 1
ATOM 7918 N N . PHE A 1 953 ? 7.898 1.225 -54.667 1.00 35.31 953 PHE A N 1
ATOM 7919 C CA . PHE A 1 953 ? 6.884 0.188 -54.411 1.00 35.31 953 PHE A CA 1
ATOM 7920 C C . PHE A 1 953 ? 5.821 -0.032 -55.502 1.00 35.31 953 PHE A C 1
ATOM 7922 O O . PHE A 1 953 ? 4.743 -0.560 -55.224 1.00 35.31 953 PHE A O 1
ATOM 7929 N N . LYS A 1 954 ? 6.095 0.347 -56.749 1.00 28.80 954 LYS A N 1
ATOM 7930 C CA . LYS A 1 954 ? 5.350 -0.177 -57.903 1.00 28.80 954 LYS A CA 1
ATOM 7931 C C . LYS A 1 954 ? 6.329 -0.512 -59.017 1.00 28.80 954 LYS A C 1
ATOM 7933 O O . LYS A 1 954 ? 6.470 0.264 -59.955 1.00 28.80 954 LYS A O 1
ATOM 7938 N N . ASN A 1 955 ? 7.027 -1.626 -58.848 1.00 25.97 955 ASN A N 1
ATOM 7939 C CA . ASN A 1 955 ? 7.263 -2.628 -59.884 1.00 25.97 955 ASN A CA 1
ATOM 7940 C C . ASN A 1 955 ? 7.661 -3.934 -59.213 1.00 25.97 955 ASN A C 1
ATOM 7942 O O . ASN A 1 955 ? 8.476 -3.859 -58.266 1.00 25.97 955 ASN A O 1
#

Radius of gyration: 53.4 Å; chains: 1; bounding box: 98×84×172 Å

Foldseek 3Di:
DVVLLVQLLVLLCVAQHNVLSVVLSVLLVVLLVLQAPQCNVPCSVVLSVVSSVVSVVCPPAHNQLSSQLSVQSSLLSNQSNVCHPPHQCRLQVVLCVLQVNPDRHSSSLSVQSSVCSSVVNHQPDDRHPVSSSCSRRPDDDDDPPDDPLLVLLVLLLVLLCVAQNNPLSVVLSVLLVVLLVLADPLCSVPCSVLLSVVSNVCSVVCPPDHSVLVSQLSLVSSLLSNQRSDPVPDHQVVQQVLLCVLQVNPGRGDVSLNVQLSVCSSVVQHDPDSNDHPQNSSCSRSNDPDLDQPDPQLLVLLVLLLVLLCVAQNNVLSCVLSVLLSSLLVLAAPLCSPPVSNLVSVVSSVVSVCVVVDHNVLNSLLSVLSSQLSLQRNPCNVDHQCRQQVVLCVLQVNQDRGSSSLSVLLSVLCVVPPDDDPRDHPVCSSCSSNVNFFFDPDCVVFPWQLVLCVVPCVVAVLSVQVVQVLVLLVVVLVVLVVVAPQVLQVVLVVCLLVVVPDLLQFDVVCSVVSVPADNPDPVSRLVSVLVVLLDQGTPDLVNSLNNLSNSLNVLSVVLSCVQTNDRVSSRLSVLLVVLVVVLVVDDPVSVVVSSVVNNVSSVVSVVSCVVCLVVVLSSVSSNVSSVPPPPCVVVVVDDHDPSVVVSVVLLCLQVVQLCVLQDPPCLVVLLVLLVVLLVLLVLLVVCCVQALDDDPDFDPQLVVLSVLSVVLNVVSVVVSVVSDSVVSVPPPLDSQQRLVSSLLSLLLVVLCVVLSVLSVVVVVVVVPDDDPPHLRCLSDPVNLVVLVVVLVVLVVVLVVCVVVPDDCPDPVNVVSVVVSVNSVVSNVSSVSSVVSSVSSVVCRVVSVLSVVLSVLLVVLLVLLVLLPVNLSSVVSVCLVPLVCSLVVLVVSLVSVVVSVVVVSDDPVSSVRSVVSSVVSVVSSVVLVPDPSSNVSSVVSVVSSPDCPDPVVPDD

Secondary structure (DSSP, 8-state):
-HHHHHHHHHHHHHHH-HHHHHHHHHHHHHHTTSS-HHHHTTHHHHHHHHHHHHHTT-TTS-HHHHHHHHHHHHHHHHHGGG-SSS-HHHHHHHHHHHTTTS--SHHHHHHHHHHHHHTT----S---HHHHHHHHH----------HHHHHHHHHHHHHHHHH-HHHHHHHHHHHHHHHHTS-TTTHHHHHHHHHHHHHHHHHTGGGS-HHHHHHHHHHHHHHHHHTT--TT--HHHHHHHHHHHTTTS--SHHHHHHHHHHHHHTT-----TT--HHHHHHHHH-------S-HHHHHHHHHHHHHHHHHH-HHHHHHHHHHHHHHGGGS-HHHHHHHHHHHHHHHHHHHHTGGGS-HHHHHHHHHHHHHHHHHHTT-TT--HHHHHHHHHHHTTTS--SHHHHHHHHHHHHHHS----SS--HHHHHHHHHTPPPPPSSTTTS--HHHHTGGGTTT-HHHHHHHHHHHHHHHHHHHHHHTS-HHHHHHHHHHHHTT-S-GGGB-HHHHHHHHTS--S-HHHHHHHHHHHTTS--BSSHHHHHHHHHHHHHHHHHHHHIIIIISHHHHHHHHHHHHHHHHHTT--HHHHHHHHHHHHHHHHHHHHHHHHHHHHHHHHHHHHHHTT----GGGGTSS---HHHHHHHHHHTTTTTTTGGG--GGGHHHHHHHHHHHHHHHHHHHHHHHHH----S---HHHHHHHHHHHHHHHHHHHHHHHS-HHHHHSTTS-GGGHHHHHHHHHHHHGGGHHHHHHHHHHHHHHHHT-----HHHHH-HHHHHHHHHHHHHHHHHHHHHHHTT--TTSHHHHHHHHHHHHHHHHHHHHHHHHHHHHHHHHHHHHHHHHHHHHHHHHHHHHHHHTT-TTHHHHHHHHGGGGGGHHHHHHHHHHHHHHHHHTTSS-HHHHHHHHHHHHHHHHHHHHHHH-HHHHHHHHHHHHHHHS---GGG---